Protein AF-0000000086688729 (afdb_homodimer)

Solvent-accessible surface area (backbone atoms only — not comparable to full-atom values): 55806 Å² total; per-residue (Å²): 92,52,48,33,50,46,34,25,51,67,47,50,63,45,58,47,37,47,52,50,46,51,32,49,53,54,34,46,60,66,76,34,59,89,44,92,57,35,67,60,54,48,50,55,55,70,64,53,82,29,49,38,68,53,28,48,52,42,35,46,51,37,32,50,48,40,51,52,51,49,45,50,51,59,57,70,25,82,38,30,11,32,26,38,42,74,49,63,47,82,78,64,30,36,30,38,31,35,34,37,22,29,55,39,70,90,77,37,39,66,44,63,36,72,73,43,63,42,78,37,46,84,56,77,45,11,60,49,52,31,48,52,53,51,50,53,33,52,76,66,68,39,68,60,63,33,52,47,27,43,18,28,69,58,48,60,41,42,60,29,85,78,58,2,17,55,47,49,41,29,62,69,39,68,53,65,50,49,67,34,57,13,48,61,50,53,51,51,57,49,64,50,71,80,48,63,69,58,44,50,52,51,50,50,51,51,52,52,49,51,52,45,58,73,66,33,64,58,63,56,76,79,43,44,63,46,49,49,47,37,45,72,50,39,63,84,44,59,87,80,47,88,60,66,56,60,43,43,20,60,41,37,46,40,46,62,75,38,43,66,62,48,52,51,51,31,53,72,70,67,51,83,62,71,57,83,74,32,65,70,51,46,50,51,48,28,43,50,26,36,55,34,43,54,51,39,53,51,54,58,68,68,50,68,72,48,52,43,42,45,59,46,41,52,53,50,53,52,47,57,54,47,49,55,49,50,48,51,33,49,75,69,68,62,30,82,88,23,62,55,39,32,64,54,39,74,79,41,92,70,86,50,64,68,58,50,51,50,44,53,50,45,50,48,40,64,64,67,41,62,58,49,51,68,68,52,34,70,45,46,47,45,66,58,38,52,62,73,51,58,77,80,56,50,61,57,75,64,44,48,88,69,74,29,66,86,49,36,63,58,38,42,53,52,43,51,67,28,69,66,54,42,48,50,37,52,49,48,54,56,51,53,71,76,46,62,64,51,50,42,46,34,54,47,42,46,57,50,63,67,52,56,74,83,41,46,47,57,38,53,52,42,51,49,61,67,15,34,52,42,45,45,55,68,43,51,49,50,51,56,50,45,50,60,50,38,26,85,90,36,59,77,57,46,72,66,58,46,41,29,37,49,44,52,41,65,39,82,70,76,55,62,55,69,62,54,52,53,56,50,56,58,53,69,74,94,93,54,49,31,49,45,34,25,50,67,48,50,62,45,59,46,36,49,52,49,46,51,31,49,52,52,34,44,61,67,75,33,61,90,43,90,58,36,66,58,54,47,50,56,56,70,65,54,83,27,48,39,68,53,27,47,51,43,35,46,52,37,30,50,48,39,51,52,50,49,47,51,51,59,57,70,26,80,40,29,11,35,25,39,42,75,48,62,47,82,77,66,33,36,30,38,32,36,34,38,21,30,55,39,70,91,77,38,39,66,44,64,36,71,73,45,64,43,77,38,51,83,54,77,44,10,62,49,51,33,49,52,52,52,50,53,34,54,76,66,68,40,69,60,64,32,52,48,27,44,18,29,68,59,47,62,40,42,59,28,86,79,60,3,18,56,46,48,42,29,61,70,38,67,52,63,50,48,67,34,58,12,47,62,50,53,51,53,58,49,65,52,72,80,48,63,70,58,44,49,52,50,49,52,51,51,52,52,49,50,53,46,57,72,67,38,53,64,62,56,76,79,43,45,63,43,49,50,45,36,44,71,47,38,63,82,45,60,89,80,47,88,59,66,56,62,43,44,21,58,40,37,45,39,46,63,76,38,43,66,61,48,52,53,49,30,54,73,71,69,49,83,60,72,57,83,74,33,66,70,51,46,50,52,49,28,42,48,27,32,54,33,43,54,52,41,53,51,53,58,67,66,49,69,71,49,52,42,41,46,59,46,39,51,54,50,53,50,48,56,54,46,47,54,50,50,46,50,32,48,72,68,68,64,30,83,88,25,63,55,40,31,64,53,38,73,78,39,93,71,84,50,64,68,59,52,50,49,43,51,50,45,51,48,40,63,63,65,40,62,56,50,51,68,68,51,33,69,43,45,49,44,65,59,36,52,63,74,50,60,76,82,56,52,63,58,74,65,45,48,89,69,75,27,66,84,50,34,62,59,38,42,51,52,43,50,67,29,68,65,54,42,48,50,36,50,49,48,53,57,51,54,72,76,47,61,64,51,51,44,48,32,56,47,43,46,57,49,63,67,52,55,74,84,42,44,47,56,39,53,52,41,50,48,60,67,14,33,51,44,44,44,54,69,44,52,51,51,51,56,50,44,51,59,51,38,26,84,93,37,59,76,56,46,73,65,56,47,38,29,36,50,44,52,42,65,38,82,70,76,56,61,56,70,62,53,53,54,54,49,55,56,53,70,72,95

Secondary structure (DSSP, 8-state):
-HHHHHHHHTT--TTHHHHHHHHHHHHHHHHTTT-TTHHHHHHHHHTS---HHHHHHHHHHHHHHHHHHHHHHHHHSS-EEEEEEEEE-TTS-EEEEEEEEEEETTTTEEEEEEEEEEE--S---HHHHHHHHHHHHHHHT--GGGEEEEEE---HHHH-TTT-HHHHHHHHHTS--EEEE-HHHHHHHHHS---HHHHHHHHHHHHHHHHHHHH-SSS-GGGHHHHHHHHHHHSSS-TTS---HHHHHHHHHHHHHTHHHHHHHHHHTT---GGGG-HHHHHHHHHHHHHHHHHHHHHHHH-STT--HHHHHHHHHHHHHHHHHHHHHHHTT--TT-HHHHHHHTSS----HHHHHHHHHHHHHHHHS-HHHHHHGGGGGGGT-GGG--GGGS-HHHHGGGT-HHHHHHHHHHHHH-HHHHHHHHHHHHHHHHS-GGGHHHHHHHHHHTS-GGGHHHHHHHHHHHT--S--HHHHHHHHHHHHHT-GGGTT--HHHHHHHHHHHH-SSPP-HHHHHHHHHHHH--/-HHHHHHHHTT--TTHHHHHHHHHHHHHHHHTTT-TTHHHHHHHHHTS---HHHHHHHHHHHHHHHHHHHHHHHHHSS-EEEEEEEEE-TTS-EEEEEEEEEEETTTTEEEEEEEEEEE--S---HHHHHHHHHHHHHHHT--GGGEEEEEE---HHHH-TTT-HHHHHHHHHTS--EEEE-HHHHHHHHHS---HHHHHHHHHHHHHHHHHHHH-SS--GGGHHHHHHHHHHHSSS-TTS---HHHHHHHHHHHHHTHHHHHHHHHHTT---GGGG-HHHHHHHHHHHHHHHHHHHHHHHH-STT--HHHHHHHHHHHHHHHHHHHHHHHTT--TT-HHHHHHHTSS----HHHHHHHHHHHHHHHHS-HHHHHHGGGGGGGT-GGG--GGGS-HHHHGGGT-HHHHHHHHHHHHH-HHHHHHHHHHHHHHHHS-GGGHHHHHHHHHHTS-GGGHHHHHHHHHHHT--S--HHHHHHHHHHHHHT-GGGTT--HHHHHHHHHHHH-SSPP-HHHHHHHHHHHH--

Structure (mmCIF, N/CA/C/O backbone):
data_AF-0000000086688729-model_v1
#
loop_
_entity.id
_entity.type
_entity.pdbx_description
1 polymer 'HAT C-terminal dimerisation domain-containing protein'
#
loop_
_atom_site.group_PDB
_atom_site.id
_atom_site.type_symbol
_atom_site.label_atom_id
_atom_site.label_alt_id
_atom_site.label_comp_id
_atom_site.label_asym_id
_atom_site.label_entity_id
_atom_site.label_seq_id
_atom_site.pdbx_PDB_ins_code
_atom_site.Cartn_x
_atom_site.Cartn_y
_atom_site.Cartn_z
_atom_site.occupancy
_atom_site.B_iso_or_equiv
_atom_site.auth_seq_id
_atom_site.auth_comp_id
_atom_site.auth_asym_id
_atom_site.auth_atom_id
_atom_site.pdbx_PDB_model_num
ATOM 1 N N . TYR A 1 1 ? 18.453 -1.846 17.078 1 94.38 1 TYR A N 1
ATOM 2 C CA . TYR A 1 1 ? 17.703 -0.63 17.391 1 94.38 1 TYR A CA 1
ATOM 3 C C . TYR A 1 1 ? 17.844 0.403 16.281 1 94.38 1 TYR A C 1
ATOM 5 O O . TYR A 1 1 ? 16.875 1.07 15.922 1 94.38 1 TYR A O 1
ATOM 13 N N . ASN A 1 2 ? 19.047 0.58 15.828 1 93.81 2 ASN A N 1
ATOM 14 C CA . ASN A 1 2 ? 19.25 1.535 14.742 1 93.81 2 ASN A CA 1
ATOM 15 C C . ASN A 1 2 ? 18.453 1.155 13.5 1 93.81 2 ASN A C 1
ATOM 17 O O . ASN A 1 2 ? 17.844 2.016 12.859 1 93.81 2 ASN A O 1
ATOM 21 N N . LEU A 1 3 ? 18.562 -0.099 13.195 1 94.88 3 LEU A N 1
ATOM 22 C CA . LEU A 1 3 ? 17.781 -0.57 12.047 1 94.88 3 LEU A CA 1
ATOM 23 C C . LEU A 1 3 ? 16.281 -0.373 12.281 1 94.88 3 LEU A C 1
ATOM 25 O O . LEU A 1 3 ? 15.578 0.108 11.398 1 94.88 3 LEU A O 1
ATOM 29 N N . ALA A 1 4 ? 15.797 -0.792 13.445 1 95.06 4 ALA A N 1
ATOM 30 C CA . ALA A 1 4 ? 14.383 -0.654 13.789 1 95.06 4 ALA A CA 1
ATOM 31 C C . ALA A 1 4 ? 13.945 0.807 13.734 1 95.06 4 ALA A C 1
ATOM 33 O O . ALA A 1 4 ? 12.828 1.114 13.305 1 95.06 4 ALA A O 1
ATOM 34 N N . SER A 1 5 ? 14.781 1.685 14.227 1 94.75 5 SER A N 1
ATOM 35 C CA . SER A 1 5 ? 14.5 3.115 14.18 1 94.75 5 SER A CA 1
ATOM 36 C C . SER A 1 5 ? 14.328 3.6 12.742 1 94.75 5 SER A C 1
ATOM 38 O O . SER A 1 5 ? 13.422 4.383 12.453 1 94.75 5 SER A O 1
ATOM 40 N N . CYS A 1 6 ? 15.219 3.141 11.891 1 94 6 CYS A N 1
ATOM 41 C CA . CYS A 1 6 ? 15.133 3.516 10.484 1 94 6 CYS A CA 1
ATOM 42 C C . CYS A 1 6 ? 13.844 3.006 9.867 1 94 6 CYS A C 1
ATOM 44 O O . CYS A 1 6 ? 13.188 3.725 9.109 1 94 6 CYS A O 1
ATOM 46 N N . ILE A 1 7 ? 13.469 1.807 10.133 1 93.94 7 ILE A N 1
ATOM 47 C CA . ILE A 1 7 ? 12.25 1.194 9.617 1 93.94 7 ILE A CA 1
ATOM 48 C C . ILE A 1 7 ? 11.031 2.002 10.062 1 93.94 7 ILE A C 1
ATOM 50 O O . ILE A 1 7 ? 10.164 2.33 9.258 1 93.94 7 ILE A O 1
ATOM 54 N N . ALA A 1 8 ? 10.961 2.348 11.328 1 92.5 8 ALA A N 1
ATOM 55 C CA . ALA A 1 8 ? 9.844 3.105 11.883 1 92.5 8 ALA A CA 1
ATOM 56 C C . ALA A 1 8 ? 9.766 4.5 11.266 1 92.5 8 ALA A C 1
ATOM 58 O O . ALA A 1 8 ? 8.688 4.973 10.914 1 92.5 8 ALA A O 1
ATOM 59 N N . LYS A 1 9 ? 10.898 5.172 11.133 1 91.44 9 LYS A N 1
ATOM 60 C CA . LYS A 1 9 ? 10.961 6.531 10.594 1 91.44 9 LYS A CA 1
ATOM 61 C C . LYS A 1 9 ? 10.438 6.582 9.164 1 91.44 9 LYS A C 1
ATOM 63 O O . LYS A 1 9 ? 9.875 7.59 8.734 1 91.44 9 LYS A O 1
ATOM 68 N N . HIS A 1 10 ? 10.633 5.508 8.453 1 90.38 10 HIS A N 1
ATOM 69 C CA . HIS A 1 10 ? 10.203 5.484 7.055 1 90.38 10 HIS A CA 1
ATOM 70 C C . HIS A 1 10 ? 8.852 4.809 6.906 1 90.38 10 HIS A C 1
ATOM 72 O O . HIS A 1 10 ? 8.359 4.621 5.789 1 90.38 10 HIS A O 1
ATOM 78 N N . GLY A 1 11 ? 8.242 4.422 8.023 1 87.75 11 GLY A N 1
ATOM 79 C CA . GLY A 1 11 ? 6.906 3.838 8.008 1 87.75 11 GLY A CA 1
ATOM 80 C C . GLY A 1 11 ? 6.855 2.492 7.305 1 87.75 11 GLY A C 1
ATOM 81 O O . GLY A 1 11 ? 5.855 2.16 6.664 1 87.75 11 GLY A O 1
ATOM 82 N N . LYS A 1 12 ? 7.973 1.758 7.289 1 89.25 12 LYS A N 1
ATOM 83 C CA . LYS A 1 12 ? 8.062 0.466 6.617 1 89.25 12 LYS A CA 1
ATOM 84 C C . LYS A 1 12 ? 7.625 -0.667 7.543 1 89.25 12 LYS A C 1
ATOM 86 O O . LYS A 1 12 ? 7.586 -0.498 8.766 1 89.25 12 LYS A O 1
ATOM 91 N N . PRO A 1 13 ? 7.215 -1.853 7.035 1 88.19 13 PRO A N 1
ATOM 92 C CA . PRO A 1 13 ? 6.762 -2.975 7.859 1 88.19 13 PRO A CA 1
ATOM 93 C C . PRO A 1 13 ? 7.891 -3.605 8.672 1 88.19 13 PRO A C 1
ATOM 95 O O . PRO A 1 13 ? 9.062 -3.465 8.312 1 88.19 13 PRO A O 1
ATOM 98 N N . PHE A 1 14 ? 7.547 -4.359 9.703 1 89.88 14 PHE A N 1
ATOM 99 C CA . PHE A 1 14 ? 8.508 -5 10.594 1 89.88 14 PHE A CA 1
ATOM 100 C C . PHE A 1 14 ? 9.336 -6.035 9.844 1 89.88 14 PHE A C 1
ATOM 102 O O . PHE A 1 14 ? 10.492 -6.277 10.188 1 89.88 14 PHE A O 1
ATOM 109 N N . THR A 1 15 ? 8.758 -6.59 8.828 1 89.31 15 THR A N 1
ATOM 110 C CA . THR A 1 15 ? 9.414 -7.648 8.07 1 89.31 15 THR A CA 1
ATOM 111 C C . THR A 1 15 ? 10.578 -7.094 7.258 1 89.31 15 THR A C 1
ATOM 113 O O . THR A 1 15 ? 11.406 -7.852 6.754 1 89.31 15 THR A O 1
ATOM 116 N N . ASP A 1 16 ? 10.648 -5.789 7.098 1 92.44 16 ASP A N 1
ATOM 117 C CA . ASP A 1 16 ? 11.742 -5.168 6.359 1 92.44 16 ASP A CA 1
ATOM 118 C C . ASP A 1 16 ? 13.078 -5.434 7.035 1 92.44 16 ASP A C 1
ATOM 120 O O . ASP A 1 16 ? 14.141 -5.254 6.426 1 92.44 16 ASP A O 1
ATOM 124 N N . GLY A 1 17 ? 13.023 -5.781 8.328 1 94.25 17 GLY A N 1
ATOM 125 C CA . GLY A 1 17 ? 14.273 -6.129 8.969 1 94.25 17 GLY A CA 1
ATOM 126 C C . GLY A 1 17 ? 15.062 -7.188 8.219 1 94.25 17 GLY A C 1
ATOM 127 O O . GLY A 1 17 ? 16.234 -6.996 7.91 1 94.25 17 GLY A O 1
ATOM 128 N N . GLU A 1 18 ? 14.422 -8.258 7.875 1 94.12 18 GLU A N 1
ATOM 129 C CA . GLU A 1 18 ? 15.062 -9.344 7.141 1 94.12 18 GLU A CA 1
ATOM 130 C C . GLU A 1 18 ? 15.414 -8.922 5.719 1 94.12 18 GLU A C 1
ATOM 132 O O . GLU A 1 18 ? 16.453 -9.312 5.188 1 94.12 18 GLU A O 1
ATOM 137 N N . TYR A 1 19 ? 14.57 -8.203 5.207 1 94.12 19 TYR A N 1
ATOM 138 C CA . TYR A 1 19 ? 14.789 -7.66 3.871 1 94.12 19 TYR A CA 1
ATOM 139 C C . TYR A 1 19 ? 16.062 -6.82 3.82 1 94.12 19 TYR A C 1
ATOM 141 O O . TYR A 1 19 ? 16.906 -7.004 2.934 1 94.12 19 TYR A O 1
ATOM 149 N N . VAL A 1 20 ? 16.203 -5.832 4.707 1 95.75 20 VAL A N 1
ATOM 150 C CA . VAL A 1 20 ? 17.359 -4.945 4.746 1 95.75 20 VAL A CA 1
ATOM 151 C C . VAL A 1 20 ? 18.625 -5.758 5.043 1 95.75 20 VAL A C 1
ATOM 153 O O . VAL A 1 20 ? 19.688 -5.5 4.473 1 95.75 20 VAL A O 1
ATOM 156 N N . LYS A 1 21 ? 18.547 -6.723 5.949 1 95.19 21 LYS A N 1
ATOM 157 C CA . LYS A 1 21 ? 19.672 -7.594 6.262 1 95.19 21 LYS A CA 1
ATOM 158 C C . LYS A 1 21 ? 20.141 -8.359 5.027 1 95.19 21 LYS A C 1
ATOM 160 O O . LYS A 1 21 ? 21.344 -8.445 4.762 1 95.19 21 LYS A O 1
ATOM 165 N N . GLU A 1 22 ? 19.203 -8.938 4.328 1 95.12 22 GLU A N 1
ATOM 166 C CA . GLU A 1 22 ? 19.516 -9.656 3.096 1 95.12 22 GLU A CA 1
ATOM 167 C C . GLU A 1 22 ? 20.203 -8.75 2.084 1 95.12 22 GLU A C 1
ATOM 169 O O . GLU A 1 22 ? 21.188 -9.148 1.446 1 95.12 22 GLU A O 1
ATOM 174 N N . ALA A 1 23 ? 19.656 -7.547 1.901 1 95.25 23 ALA A N 1
ATOM 175 C CA . ALA A 1 23 ? 20.25 -6.578 0.988 1 95.25 23 ALA A CA 1
ATOM 176 C C . ALA A 1 23 ? 21.688 -6.23 1.414 1 95.25 23 ALA A C 1
ATOM 178 O O . ALA A 1 23 ? 22.578 -6.129 0.574 1 95.25 23 ALA A O 1
ATOM 179 N N . PHE A 1 24 ? 21.844 -6.055 2.734 1 94.69 24 PHE A N 1
ATOM 180 C CA . PHE A 1 24 ? 23.156 -5.707 3.27 1 94.69 24 PHE A CA 1
ATOM 181 C C . PHE A 1 24 ? 24.172 -6.812 2.98 1 94.69 24 PHE A C 1
ATOM 183 O O . PHE A 1 24 ? 25.297 -6.539 2.553 1 94.69 24 PHE A O 1
ATOM 190 N N . LEU A 1 25 ? 23.797 -8.039 3.146 1 94.38 25 LEU A N 1
ATOM 191 C CA . LEU A 1 25 ? 24.672 -9.188 2.92 1 94.38 25 LEU A CA 1
ATOM 192 C C . LEU A 1 25 ? 25.016 -9.32 1.442 1 94.38 25 LEU A C 1
ATOM 194 O O . LEU A 1 25 ? 26.172 -9.578 1.095 1 94.38 25 LEU A O 1
ATOM 198 N N . SER A 1 26 ? 24.031 -9.156 0.618 1 92.69 26 SER A N 1
ATOM 199 C CA . SER A 1 26 ? 24.25 -9.242 -0.822 1 92.69 26 SER A CA 1
ATOM 200 C C . SER A 1 26 ? 25.234 -8.172 -1.302 1 92.69 26 SER A C 1
ATOM 202 O O . SER A 1 26 ? 26.078 -8.43 -2.162 1 92.69 26 SER A O 1
ATOM 204 N N . CYS A 1 27 ? 25.109 -6.961 -0.775 1 93.31 27 CYS A N 1
ATOM 205 C CA . CYS A 1 27 ? 25.984 -5.855 -1.163 1 93.31 27 CYS A CA 1
ATOM 206 C C . CYS A 1 27 ? 27.375 -6.023 -0.571 1 93.31 27 CYS A C 1
ATOM 208 O O . CYS A 1 27 ? 28.359 -5.621 -1.184 1 93.31 27 CYS A O 1
ATOM 210 N N . ALA A 1 28 ? 27.422 -6.578 0.655 1 92.81 28 ALA A N 1
ATOM 211 C CA . ALA A 1 28 ? 28.688 -6.723 1.36 1 92.81 28 ALA A CA 1
ATOM 212 C C . ALA A 1 28 ? 29.672 -7.59 0.568 1 92.81 28 ALA A C 1
ATOM 214 O O . ALA A 1 28 ? 30.875 -7.363 0.599 1 92.81 28 ALA A O 1
ATOM 215 N N . GLU A 1 29 ? 29.094 -8.523 -0.2 1 88.5 29 GLU A N 1
ATOM 216 C CA . GLU A 1 29 ? 29.938 -9.414 -1.002 1 88.5 29 GLU A CA 1
ATOM 217 C C . GLU A 1 29 ? 30.75 -8.633 -2.031 1 88.5 29 GLU A C 1
ATOM 219 O O . GLU A 1 29 ? 31.906 -8.961 -2.293 1 88.5 29 GLU A O 1
ATOM 224 N N . THR A 1 30 ? 30.203 -7.613 -2.541 1 87.69 30 THR A N 1
ATOM 225 C CA . THR A 1 30 ? 30.859 -6.84 -3.59 1 87.69 30 THR A CA 1
ATOM 226 C C . THR A 1 30 ? 31.5 -5.578 -3.014 1 87.69 30 THR A C 1
ATOM 228 O O . THR A 1 30 ? 32.594 -5.195 -3.41 1 87.69 30 THR A O 1
ATOM 231 N N . LEU A 1 31 ? 30.875 -4.922 -2.008 1 90.12 31 LEU A N 1
ATOM 232 C CA . LEU A 1 31 ? 31.312 -3.645 -1.455 1 90.12 31 LEU A CA 1
ATOM 233 C C . LEU A 1 31 ? 32.625 -3.805 -0.694 1 90.12 31 LEU A C 1
ATOM 235 O O . LEU A 1 31 ? 33.469 -2.9 -0.698 1 90.12 31 LEU A O 1
ATOM 239 N N . PHE A 1 32 ? 32.812 -4.996 -0.056 1 91.75 32 PHE A N 1
ATOM 240 C CA . PHE A 1 32 ? 33.969 -5.148 0.822 1 91.75 32 PHE A CA 1
ATOM 241 C C . PHE A 1 32 ? 34.875 -6.27 0.332 1 91.75 32 PHE A C 1
ATOM 243 O O . PHE A 1 32 ? 35.594 -6.875 1.121 1 91.75 32 PHE A O 1
ATOM 250 N N . ASP A 1 33 ? 34.688 -6.531 -0.915 1 87.12 33 ASP A N 1
ATOM 251 C CA . ASP A 1 33 ? 35.406 -7.656 -1.506 1 87.12 33 ASP A CA 1
ATOM 252 C C . ASP A 1 33 ? 36.938 -7.5 -1.315 1 87.12 33 ASP A C 1
ATOM 254 O O . ASP A 1 33 ? 37.625 -8.484 -1.098 1 87.12 33 ASP A O 1
ATOM 258 N N . ASP A 1 34 ? 37.5 -6.34 -1.284 1 87.25 34 ASP A N 1
ATOM 259 C CA . ASP A 1 34 ? 38.938 -6.105 -1.224 1 87.25 34 ASP A CA 1
ATOM 260 C C . ASP A 1 34 ? 39.375 -5.852 0.212 1 87.25 34 ASP A C 1
ATOM 262 O O . ASP A 1 34 ? 40.562 -5.621 0.462 1 87.25 34 ASP A O 1
ATOM 266 N N . LEU A 1 35 ? 38.469 -5.984 1.168 1 91.38 35 LEU A N 1
ATOM 267 C CA . LEU A 1 35 ? 38.844 -5.727 2.555 1 91.38 35 LEU A CA 1
ATOM 268 C C . LEU A 1 35 ? 39.219 -7.023 3.27 1 91.38 35 LEU A C 1
ATOM 270 O O . LEU A 1 35 ? 38.594 -8.062 3.043 1 91.38 35 LEU A O 1
ATOM 274 N N . PRO A 1 36 ? 40.219 -6.984 4.047 1 86.88 36 PRO A N 1
ATOM 275 C CA . PRO A 1 36 ? 40.719 -8.195 4.723 1 86.88 36 PRO A CA 1
ATOM 276 C C . PRO A 1 36 ? 39.688 -8.758 5.711 1 86.88 36 PRO A C 1
ATOM 278 O O . PRO A 1 36 ? 39.656 -9.969 5.945 1 86.88 36 PRO A O 1
ATOM 281 N N . ASN A 1 37 ? 38.906 -7.969 6.273 1 89.56 37 ASN A N 1
ATOM 282 C CA . ASN A 1 37 ? 37.938 -8.414 7.289 1 89.56 37 ASN A CA 1
ATOM 283 C C . ASN A 1 37 ? 36.562 -8.617 6.699 1 89.56 37 ASN A C 1
ATOM 285 O O . ASN A 1 37 ? 35.562 -8.438 7.395 1 89.56 37 ASN A O 1
ATOM 289 N N . LYS A 1 38 ? 36.5 -8.961 5.449 1 90.19 38 LYS A N 1
ATOM 290 C CA . LYS A 1 38 ? 35.25 -9.133 4.75 1 90.19 38 LYS A CA 1
ATOM 291 C C . LYS A 1 38 ? 34.375 -10.172 5.438 1 90.19 38 LYS A C 1
ATOM 293 O O . LYS A 1 38 ? 33.156 -9.961 5.621 1 90.19 38 LYS A O 1
ATOM 298 N N . ASP A 1 39 ? 34.906 -11.227 5.82 1 91.62 39 ASP A N 1
ATOM 299 C CA . ASP A 1 39 ? 34.156 -12.32 6.414 1 91.62 39 ASP A CA 1
ATOM 300 C C . ASP A 1 39 ? 33.625 -11.938 7.793 1 91.62 39 ASP A C 1
ATOM 302 O O . ASP A 1 39 ? 32.531 -12.336 8.172 1 91.62 39 ASP A O 1
ATOM 306 N N . THR A 1 40 ? 34.469 -11.18 8.5 1 92.25 40 THR A N 1
ATOM 307 C CA . THR A 1 40 ? 34.031 -10.695 9.797 1 92.25 40 THR A CA 1
ATOM 308 C C . THR A 1 40 ? 32.844 -9.758 9.641 1 92.25 40 THR A C 1
ATOM 310 O O . THR A 1 40 ? 31.875 -9.828 10.414 1 92.25 40 THR A O 1
ATOM 313 N N . ILE A 1 41 ? 32.969 -8.875 8.68 1 93.44 41 ILE A N 1
ATOM 314 C CA . ILE A 1 41 ? 31.891 -7.926 8.391 1 93.44 41 ILE A CA 1
ATOM 315 C C . ILE A 1 41 ? 30.594 -8.68 8.055 1 93.44 41 ILE A C 1
ATOM 317 O O . ILE A 1 41 ? 29.531 -8.383 8.609 1 93.44 41 ILE A O 1
ATOM 321 N N . LYS A 1 42 ? 30.703 -9.711 7.219 1 93.69 42 LYS A N 1
ATOM 322 C CA . LYS A 1 42 ? 29.547 -10.484 6.781 1 93.69 42 LYS A CA 1
ATOM 323 C C . LYS A 1 42 ? 28.922 -11.258 7.949 1 93.69 42 LYS A C 1
ATOM 325 O O . LYS A 1 42 ? 27.703 -11.352 8.055 1 93.69 42 LYS A O 1
ATOM 330 N N . THR A 1 43 ? 29.734 -11.773 8.789 1 93.88 43 THR A N 1
ATOM 331 C CA . THR A 1 43 ? 29.234 -12.516 9.945 1 93.88 43 THR A CA 1
ATOM 332 C C . THR A 1 43 ? 28.469 -11.602 10.891 1 93.88 43 THR A C 1
ATOM 334 O O . THR A 1 43 ? 27.422 -11.984 11.43 1 93.88 43 THR A O 1
ATOM 337 N N . ARG A 1 44 ? 28.984 -10.414 11.102 1 92.88 44 ARG A N 1
ATOM 338 C CA . ARG A 1 44 ? 28.312 -9.461 11.977 1 92.88 44 ARG A CA 1
ATOM 339 C C . ARG A 1 44 ? 26.953 -9.055 11.422 1 92.88 44 ARG A C 1
ATOM 341 O O . ARG A 1 44 ? 26 -8.844 12.172 1 92.88 44 ARG A O 1
ATOM 348 N N . ILE A 1 45 ? 26.938 -8.852 10.109 1 94.38 45 ILE A N 1
ATOM 349 C CA . ILE A 1 45 ? 25.672 -8.508 9.469 1 94.38 45 ILE A CA 1
ATOM 350 C C . ILE A 1 45 ? 24.688 -9.672 9.594 1 94.38 45 ILE A C 1
ATOM 352 O O . ILE A 1 45 ? 23.516 -9.469 9.922 1 94.38 45 ILE A O 1
ATOM 356 N N . LYS A 1 46 ? 25.141 -10.891 9.344 1 93.56 46 LYS A N 1
ATOM 357 C CA . LYS A 1 46 ? 24.312 -12.094 9.383 1 93.56 46 LYS A CA 1
ATOM 358 C C . LYS A 1 46 ? 23.75 -12.328 10.781 1 93.56 46 LYS A C 1
ATOM 360 O O . LYS A 1 46 ? 22.625 -12.828 10.922 1 93.56 46 LYS A O 1
ATOM 365 N N . ASP A 1 47 ? 24.422 -11.898 11.789 1 92.81 47 ASP A N 1
ATOM 366 C CA . ASP A 1 47 ? 24.047 -12.172 13.172 1 92.81 47 ASP A CA 1
ATOM 367 C C . ASP A 1 47 ? 23.094 -11.102 13.703 1 92.81 47 ASP A C 1
ATOM 369 O O . ASP A 1 47 ? 22.578 -11.211 14.82 1 92.81 47 ASP A O 1
ATOM 373 N N . MET A 1 48 ? 22.812 -10.078 13.008 1 92.44 48 MET A N 1
ATOM 374 C CA . MET A 1 48 ? 21.875 -9.039 13.445 1 92.44 48 MET A CA 1
ATOM 375 C C . MET A 1 48 ? 20.484 -9.617 13.664 1 92.44 48 MET A C 1
ATOM 377 O O . MET A 1 48 ? 19.953 -10.297 12.789 1 92.44 48 MET A O 1
ATOM 381 N N . PRO A 1 49 ? 19.906 -9.461 14.82 1 92.12 49 PRO A N 1
ATOM 382 C CA . PRO A 1 49 ? 18.531 -9.898 15.023 1 92.12 49 PRO A CA 1
ATOM 383 C C . PRO A 1 49 ? 17.516 -9.016 14.297 1 92.12 49 PRO A C 1
ATOM 385 O O . PRO A 1 49 ? 17.266 -7.879 14.719 1 92.12 49 PRO A O 1
ATOM 388 N N . THR A 1 50 ? 16.953 -9.492 13.234 1 94.06 50 THR A N 1
ATOM 389 C CA . THR A 1 50 ? 16.141 -8.633 12.383 1 94.06 50 THR A CA 1
ATOM 390 C C . THR A 1 50 ? 14.766 -9.258 12.141 1 94.06 50 THR A C 1
ATOM 392 O O . THR A 1 50 ? 14.07 -8.891 11.188 1 94.06 50 THR A O 1
ATOM 395 N N . SER A 1 51 ? 14.359 -10.234 12.945 1 92.69 51 SER A N 1
ATOM 396 C CA . SER A 1 51 ? 13.031 -10.812 12.773 1 92.69 51 SER A CA 1
ATOM 397 C C . SER A 1 51 ? 11.945 -9.766 12.992 1 92.69 51 SER A C 1
ATOM 399 O O . SER A 1 51 ? 12.164 -8.758 13.664 1 92.69 51 SER A O 1
ATOM 401 N N . ALA A 1 52 ? 10.82 -9.992 12.422 1 90.88 52 ALA A N 1
ATOM 402 C CA . ALA A 1 52 ? 9.711 -9.055 12.555 1 90.88 52 ALA A CA 1
ATOM 403 C C . ALA A 1 52 ? 9.367 -8.805 14.016 1 90.88 52 ALA A C 1
ATOM 405 O O . ALA A 1 52 ? 9.094 -7.672 14.414 1 90.88 52 ALA A O 1
ATOM 406 N N . ARG A 1 53 ? 9.383 -9.859 14.789 1 89.44 53 ARG A N 1
ATOM 407 C CA . ARG A 1 53 ? 9.062 -9.75 16.203 1 89.44 53 ARG A CA 1
ATOM 408 C C . ARG A 1 53 ? 10.109 -8.922 16.953 1 89.44 53 ARG A C 1
ATOM 410 O O . ARG A 1 53 ? 9.766 -8.125 17.812 1 89.44 53 ARG A O 1
ATOM 417 N N . THR A 1 54 ? 11.359 -9.141 16.656 1 93.12 54 THR A N 1
ATOM 418 C CA . THR A 1 54 ? 12.43 -8.383 17.281 1 93.12 54 THR A CA 1
ATOM 419 C C . THR A 1 54 ? 12.328 -6.902 16.938 1 93.12 54 THR A C 1
ATOM 421 O O . THR A 1 54 ? 12.469 -6.039 17.797 1 93.12 54 THR A O 1
ATOM 424 N N . VAL A 1 55 ? 12.148 -6.633 15.656 1 94.12 55 VAL A N 1
ATOM 425 C CA . VAL A 1 55 ? 12.023 -5.25 15.195 1 94.12 55 VAL A CA 1
ATOM 426 C C . VAL A 1 55 ? 10.852 -4.578 15.914 1 94.12 55 VAL A C 1
ATOM 428 O O . VAL A 1 55 ? 10.961 -3.432 16.359 1 94.12 55 VAL A O 1
ATOM 431 N N . GLN A 1 56 ? 9.719 -5.27 16.016 1 92.62 56 GLN A N 1
ATOM 432 C CA . GLN A 1 56 ? 8.547 -4.746 16.703 1 92.62 56 GLN A CA 1
ATOM 433 C C . GLN A 1 56 ? 8.883 -4.387 18.156 1 92.62 56 GLN A C 1
ATOM 435 O O . GLN A 1 56 ? 8.508 -3.314 18.625 1 92.62 56 GLN A O 1
ATOM 440 N N . ARG A 1 57 ? 9.555 -5.285 18.828 1 93.19 57 ARG A N 1
ATOM 441 C CA . ARG A 1 57 ? 9.914 -5.062 20.234 1 93.19 57 ARG A CA 1
ATOM 442 C C . ARG A 1 57 ? 10.828 -3.85 20.375 1 93.19 57 ARG A C 1
ATOM 444 O O . ARG A 1 57 ? 10.672 -3.057 21.312 1 93.19 57 ARG A O 1
ATOM 451 N N . ARG A 1 58 ? 11.82 -3.719 19.531 1 95.25 58 ARG A N 1
ATOM 452 C CA . ARG A 1 58 ? 12.734 -2.58 19.562 1 95.25 58 ARG A CA 1
ATOM 453 C C . ARG A 1 58 ? 11.984 -1.272 19.344 1 95.25 58 ARG A C 1
ATOM 455 O O . ARG A 1 58 ? 12.281 -0.258 19.969 1 95.25 58 ARG A O 1
ATOM 462 N N . ILE A 1 59 ? 11.023 -1.29 18.391 1 94.69 59 ILE A N 1
ATOM 463 C CA . ILE A 1 59 ? 10.234 -0.103 18.094 1 94.69 59 ILE A CA 1
ATOM 464 C C . ILE A 1 59 ? 9.391 0.273 19.312 1 94.69 59 ILE A C 1
ATOM 466 O O . ILE A 1 59 ? 9.312 1.447 19.672 1 94.69 59 ILE A O 1
ATOM 470 N N . ASP A 1 60 ? 8.82 -0.708 19.953 1 93.69 60 ASP A N 1
ATOM 471 C CA . ASP A 1 60 ? 8.031 -0.459 21.156 1 93.69 60 ASP A CA 1
ATOM 472 C C . ASP A 1 60 ? 8.891 0.14 22.266 1 93.69 60 ASP A C 1
ATOM 474 O O . ASP A 1 60 ? 8.461 1.05 22.969 1 93.69 60 ASP A O 1
ATOM 478 N N . ASP A 1 61 ? 10.094 -0.402 22.391 1 95.12 61 ASP A N 1
ATOM 479 C CA . ASP A 1 61 ? 11.031 0.127 23.375 1 95.12 61 ASP A CA 1
ATOM 480 C C . ASP A 1 61 ? 11.352 1.595 23.109 1 95.12 61 ASP A C 1
ATOM 482 O O . ASP A 1 61 ? 11.352 2.418 24.016 1 95.12 61 ASP A O 1
ATOM 486 N N . MET A 1 62 ? 11.656 1.856 21.906 1 96.38 62 MET A N 1
ATOM 487 C CA . MET A 1 62 ? 12.016 3.219 21.531 1 96.38 62 MET A CA 1
ATOM 488 C C . MET A 1 62 ? 10.836 4.164 21.703 1 96.38 62 MET A C 1
ATOM 490 O O . MET A 1 62 ? 11 5.305 22.125 1 96.38 62 MET A O 1
ATOM 494 N N . ALA A 1 63 ? 9.648 3.703 21.297 1 94.62 63 ALA A N 1
ATOM 495 C CA . ALA A 1 63 ? 8.445 4.508 21.484 1 94.62 63 ALA A CA 1
ATOM 496 C C . ALA A 1 63 ? 8.211 4.816 22.953 1 94.62 63 ALA A C 1
ATOM 498 O O . ALA A 1 63 ? 7.793 5.926 23.312 1 94.62 63 ALA A O 1
ATOM 499 N N . GLY A 1 64 ? 8.445 3.754 23.781 1 93.94 64 GLY A N 1
ATOM 500 C CA . GLY A 1 64 ? 8.336 3.969 25.203 1 93.94 64 GLY A CA 1
ATOM 501 C C . GLY A 1 64 ? 9.297 5.012 25.734 1 93.94 64 GLY A C 1
ATOM 502 O O . GLY A 1 64 ? 8.938 5.824 26.594 1 93.94 64 GLY A O 1
ATOM 503 N N . ASP A 1 65 ? 10.461 4.977 25.266 1 95.88 65 ASP A N 1
ATOM 504 C CA . ASP A 1 65 ? 11.477 5.957 25.641 1 95.88 65 ASP A CA 1
ATOM 505 C C . ASP A 1 65 ? 11.062 7.367 25.219 1 95.88 65 ASP A C 1
ATOM 507 O O . ASP A 1 65 ? 11.211 8.32 25.984 1 95.88 65 ASP A O 1
ATOM 511 N N . VAL A 1 66 ? 10.594 7.496 24.016 1 95.12 66 VAL A N 1
ATOM 512 C CA . VAL A 1 66 ? 10.148 8.789 23.5 1 95.12 66 VAL A CA 1
ATOM 513 C C . VAL A 1 66 ? 8.969 9.297 24.312 1 95.12 66 VAL A C 1
ATOM 515 O O . VAL A 1 66 ? 8.898 10.484 24.641 1 95.12 66 VAL A O 1
ATOM 518 N N . ARG A 1 67 ? 8.055 8.422 24.641 1 94.75 67 ARG A N 1
ATOM 519 C CA . ARG A 1 67 ? 6.914 8.797 25.469 1 94.75 67 ARG A CA 1
ATOM 520 C C . ARG A 1 67 ? 7.367 9.328 26.828 1 94.75 67 ARG A C 1
ATOM 522 O O . ARG A 1 67 ? 6.801 10.289 27.344 1 94.75 67 ARG A O 1
ATOM 529 N N . ALA A 1 68 ? 8.352 8.703 27.344 1 95.44 68 ALA A N 1
ATOM 530 C CA . ALA A 1 68 ? 8.891 9.148 28.625 1 95.44 68 ALA A CA 1
ATOM 531 C C . ALA A 1 68 ? 9.523 10.531 28.5 1 95.44 68 ALA A C 1
ATOM 533 O O . ALA A 1 68 ? 9.359 11.383 29.375 1 95.44 68 ALA A O 1
ATOM 534 N N . GLN A 1 69 ? 10.227 10.727 27.438 1 95.31 69 GLN A N 1
ATOM 535 C CA . GLN A 1 69 ? 10.836 12.031 27.203 1 95.31 69 GLN A CA 1
ATOM 536 C C . GLN A 1 69 ? 9.766 13.109 27 1 95.31 69 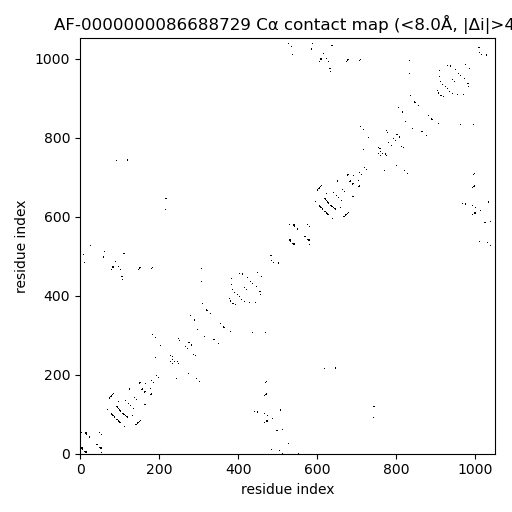GLN A C 1
ATOM 538 O O . GLN A 1 69 ? 9.898 14.219 27.531 1 95.31 69 GLN A O 1
ATOM 543 N N . GLN A 1 70 ? 8.758 12.797 26.281 1 95.31 70 GLN A N 1
ATOM 544 C CA . GLN A 1 70 ? 7.645 13.719 26.062 1 95.31 70 GLN A CA 1
ATOM 545 C C . GLN A 1 70 ? 6.969 14.086 27.375 1 95.31 70 GLN A C 1
ATOM 547 O O . GLN A 1 70 ? 6.645 15.25 27.609 1 95.31 70 GLN A O 1
ATOM 552 N N . THR A 1 71 ? 6.766 13.078 28.172 1 96.38 71 THR A N 1
ATOM 553 C CA . THR A 1 71 ? 6.125 13.289 29.453 1 96.38 71 THR A CA 1
ATOM 554 C C . THR A 1 71 ? 6.957 14.234 30.328 1 96.38 71 THR A C 1
ATOM 556 O O . THR A 1 71 ? 6.414 15.133 30.969 1 96.38 71 THR A O 1
ATOM 559 N N . LYS A 1 72 ? 8.203 14.016 30.328 1 95.56 72 LYS A N 1
ATOM 560 C CA . LYS A 1 72 ? 9.086 14.906 31.062 1 95.56 72 LYS A CA 1
ATOM 561 C C . LYS A 1 72 ? 9.016 16.328 30.531 1 95.56 72 LYS A C 1
ATOM 563 O O . LYS A 1 72 ? 8.938 17.281 31.312 1 95.56 72 LYS A O 1
ATOM 568 N N . GLY A 1 73 ? 9.031 16.453 29.234 1 95.25 73 GLY A N 1
ATOM 569 C CA . GLY A 1 73 ? 8.93 17.766 28.625 1 95.25 73 GLY A CA 1
ATOM 570 C C . GLY A 1 73 ? 7.637 18.5 28.969 1 95.25 73 GLY A C 1
ATOM 571 O O . GLY A 1 73 ? 7.652 19.688 29.297 1 95.25 73 GLY A O 1
ATOM 572 N N . LEU A 1 74 ? 6.562 17.797 28.953 1 95.81 74 LEU A N 1
ATOM 573 C CA . LEU A 1 74 ? 5.254 18.359 29.266 1 95.81 74 LEU A CA 1
ATOM 574 C C . LEU A 1 74 ? 5.16 18.734 30.75 1 95.81 74 LEU A C 1
ATOM 576 O O . LEU A 1 74 ? 4.551 19.75 31.094 1 95.81 74 LEU A O 1
ATOM 580 N N . THR A 1 75 ? 5.766 17.922 31.562 1 95.38 75 THR A N 1
ATOM 581 C CA . THR A 1 75 ? 5.754 18.172 33 1 95.38 75 THR A CA 1
ATOM 582 C C . THR A 1 75 ? 6.617 19.391 33.344 1 95.38 75 THR A C 1
ATOM 584 O O . THR A 1 75 ? 6.27 20.172 34.219 1 95.38 75 THR A O 1
ATOM 587 N N . ASP A 1 76 ? 7.707 19.562 32.656 1 94.62 76 ASP A N 1
ATOM 588 C CA . ASP A 1 76 ? 8.641 20.641 32.938 1 94.62 76 ASP A CA 1
ATOM 589 C C . ASP A 1 76 ? 8.133 21.969 32.344 1 94.62 76 ASP A C 1
ATOM 591 O O . ASP A 1 76 ? 8.477 23.047 32.844 1 94.62 76 ASP A O 1
ATOM 595 N N . ALA A 1 77 ? 7.34 21.906 31.344 1 94.69 77 ALA A N 1
ATOM 596 C CA . ALA A 1 77 ? 6.832 23.109 30.703 1 94.69 77 ALA A CA 1
ATOM 597 C C . ALA A 1 77 ? 5.809 23.812 31.578 1 94.69 77 ALA A C 1
ATOM 599 O O . ALA A 1 77 ? 5.055 23.172 32.312 1 94.69 77 ALA A O 1
ATOM 600 N N . ASN A 1 78 ? 5.785 25.078 31.516 1 91.19 78 ASN A N 1
ATOM 601 C CA . ASN A 1 78 ? 4.82 25.844 32.281 1 91.19 78 ASN A CA 1
ATOM 602 C C . ASN A 1 78 ? 3.408 25.703 31.734 1 91.19 78 ASN A C 1
ATOM 604 O O . ASN A 1 78 ? 2.434 25.688 32.5 1 91.19 78 ASN A O 1
ATOM 608 N N . VAL A 1 79 ? 3.359 25.734 30.438 1 95.81 79 VAL A N 1
ATOM 609 C CA . VAL A 1 79 ? 2.074 25.609 29.766 1 95.81 79 VAL A CA 1
ATOM 610 C C . VAL A 1 79 ? 2.246 24.812 28.469 1 95.81 79 VAL A C 1
ATOM 612 O O . VAL A 1 79 ? 3.359 24.688 27.953 1 95.81 79 VAL A O 1
ATOM 615 N N . PHE A 1 80 ? 1.221 24.203 28.016 1 97.56 80 PHE A N 1
ATOM 616 C CA . PHE A 1 80 ? 1.203 23.562 26.703 1 97.56 80 PHE A CA 1
ATOM 617 C C . PHE A 1 80 ? -0.184 23.641 26.078 1 97.56 80 PHE A C 1
ATOM 619 O O . PHE A 1 80 ? -1.151 24.016 26.75 1 97.56 80 PHE A O 1
ATOM 626 N N . SER A 1 81 ? -0.282 23.5 24.828 1 98.31 81 SER A N 1
ATOM 627 C CA . SER A 1 81 ? -1.541 23.562 24.094 1 98.31 81 SER A CA 1
ATOM 628 C C . SER A 1 81 ? -1.752 22.281 23.266 1 98.31 81 SER A C 1
ATOM 630 O O . SER A 1 81 ? -0.809 21.531 23.031 1 98.31 81 SER A O 1
ATOM 632 N N . LEU A 1 82 ? -3.023 22.062 22.906 1 97.81 82 LEU A N 1
ATOM 633 C CA . LEU A 1 82 ? -3.377 20.812 22.25 1 97.81 82 LEU A CA 1
ATOM 634 C C . LEU A 1 82 ? -4.035 21.062 20.906 1 97.81 82 LEU A C 1
ATOM 636 O O . LEU A 1 82 ? -4.711 22.078 20.719 1 97.81 82 LEU A O 1
ATOM 640 N N . ALA A 1 83 ? -3.785 20.281 19.984 1 97.19 83 ALA A N 1
ATOM 641 C CA . ALA A 1 83 ? -4.535 20.172 18.734 1 97.19 83 ALA A CA 1
ATOM 642 C C . ALA A 1 83 ? -5.184 18.797 18.594 1 97.19 83 ALA A C 1
ATOM 644 O O . ALA A 1 83 ? -4.527 17.766 18.797 1 97.19 83 ALA A O 1
ATOM 645 N N . LEU A 1 84 ? -6.484 18.766 18.344 1 95.38 84 LEU A N 1
ATOM 646 C CA . LEU A 1 84 ? -7.254 17.531 18.281 1 95.38 84 LEU A CA 1
ATOM 647 C C . LEU A 1 84 ? -7.902 17.359 16.922 1 95.38 84 LEU A C 1
ATOM 649 O O . LEU A 1 84 ? -8.414 18.312 16.344 1 95.38 84 LEU A O 1
ATOM 653 N N . ASP A 1 85 ? -7.809 16.234 16.406 1 92.06 85 ASP A N 1
ATOM 654 C CA . ASP A 1 85 ? -8.492 15.875 15.164 1 92.06 85 ASP A CA 1
ATOM 655 C C . ASP A 1 85 ? -8.797 14.375 15.117 1 92.06 85 ASP A C 1
ATOM 657 O O . ASP A 1 85 ? -8.156 13.586 15.812 1 92.06 85 ASP A O 1
ATOM 661 N N . GLU A 1 86 ? -9.859 14.016 14.438 1 89.44 86 GLU A N 1
ATOM 662 C CA . GLU A 1 86 ? -10.273 12.617 14.32 1 89.44 86 GLU A CA 1
ATOM 663 C C . GLU A 1 86 ? -10.32 12.172 12.867 1 89.44 86 GLU A C 1
ATOM 665 O O . GLU A 1 86 ? -10.664 12.953 11.977 1 89.44 86 GLU A O 1
ATOM 670 N N . SER A 1 87 ? -9.867 10.969 12.617 1 84.19 87 SER A N 1
ATOM 671 C CA . SER A 1 87 ? -9.969 10.352 11.297 1 84.19 87 SER A CA 1
ATOM 672 C C . SER A 1 87 ? -10.211 8.852 11.406 1 84.19 87 SER A C 1
ATOM 674 O O . SER A 1 87 ? -10.023 8.258 12.477 1 84.19 87 SER A O 1
ATOM 676 N N . VAL A 1 88 ? -10.617 8.289 10.352 1 79.31 88 VAL A N 1
ATOM 677 C CA . VAL A 1 88 ? -10.891 6.855 10.344 1 79.31 88 VAL A CA 1
ATOM 678 C C . VAL A 1 88 ? -9.734 6.113 9.68 1 79.31 88 VAL A C 1
ATOM 680 O O . VAL A 1 88 ? -9.211 6.559 8.656 1 79.31 88 VAL A O 1
ATOM 683 N N . ASP A 1 89 ? -9.305 5.105 10.242 1 76 89 ASP A N 1
ATOM 684 C CA . ASP A 1 89 ? -8.195 4.344 9.672 1 76 89 ASP A CA 1
ATOM 685 C C . ASP A 1 89 ? -8.688 3.365 8.609 1 76 89 ASP A C 1
ATOM 687 O O . ASP A 1 89 ? -9.867 3.361 8.258 1 76 89 ASP A O 1
ATOM 691 N N . VAL A 1 90 ? -7.809 2.627 7.98 1 67.38 90 VAL A N 1
ATOM 692 C CA . VAL A 1 90 ? -8.094 1.727 6.867 1 67.38 90 VAL A CA 1
ATOM 693 C C . VAL A 1 90 ? -9.047 0.629 7.324 1 67.38 90 VAL A C 1
ATOM 695 O O . VAL A 1 90 ? -9.781 0.058 6.512 1 67.38 90 VAL A O 1
ATOM 698 N N . ASN A 1 91 ? -9.055 0.356 8.617 1 63.31 91 ASN A N 1
ATOM 699 C CA . ASN A 1 91 ? -9.945 -0.653 9.172 1 63.31 91 ASN A CA 1
ATOM 700 C C . ASN A 1 91 ? -11.266 -0.04 9.633 1 63.31 91 ASN A C 1
ATOM 702 O O . ASN A 1 91 ? -12.008 -0.656 10.398 1 63.31 91 ASN A O 1
ATOM 706 N N . ASP A 1 92 ? -11.438 1.255 9.336 1 68.06 92 ASP A N 1
ATOM 707 C CA . ASP A 1 92 ? -12.656 2.002 9.617 1 68.06 92 ASP A CA 1
ATOM 708 C C . ASP A 1 92 ? -12.797 2.281 11.117 1 68.06 92 ASP A C 1
ATOM 710 O O . ASP A 1 92 ? -13.906 2.348 11.641 1 68.06 92 ASP A O 1
ATOM 714 N N . ILE A 1 93 ? -11.836 2.229 11.758 1 74.31 93 ILE A N 1
ATOM 715 C CA . ILE A 1 93 ? -11.82 2.588 13.172 1 74.31 93 ILE A CA 1
ATOM 716 C C . ILE A 1 93 ? -11.461 4.062 13.328 1 74.31 93 ILE A C 1
ATOM 718 O O . ILE A 1 93 ? -10.406 4.504 12.859 1 74.31 93 ILE A O 1
ATOM 722 N N . PRO A 1 94 ? -12.352 4.805 14 1 83.19 94 PRO A N 1
ATOM 723 C CA . PRO A 1 94 ? -11.992 6.203 14.25 1 83.19 94 PRO A CA 1
ATOM 724 C C . PRO A 1 94 ? -10.789 6.344 15.188 1 83.19 94 PRO A C 1
ATOM 726 O O . PRO A 1 94 ? -10.688 5.613 16.172 1 83.19 94 PRO A O 1
ATOM 729 N N . ARG A 1 95 ? -9.883 7.176 14.82 1 88.56 95 ARG A N 1
ATOM 730 C CA . ARG A 1 95 ? -8.688 7.465 15.609 1 88.56 95 ARG A CA 1
ATOM 731 C C . ARG A 1 95 ? -8.641 8.938 16.016 1 88.56 95 ARG A C 1
ATOM 733 O O . ARG A 1 95 ? -8.883 9.812 15.188 1 88.56 95 ARG A O 1
ATOM 740 N N . LEU A 1 96 ? -8.375 9.18 17.266 1 92.06 96 LEU A N 1
ATOM 741 C CA . LEU A 1 96 ? -8.203 10.539 17.766 1 92.06 96 LEU A CA 1
ATOM 742 C C . LEU A 1 96 ? -6.723 10.883 17.891 1 92.06 96 LEU A C 1
ATOM 744 O O . LEU A 1 96 ? -5.98 10.219 18.625 1 92.06 96 LEU A O 1
ATOM 748 N N . ALA A 1 97 ? -6.305 11.844 17.141 1 93.94 97 ALA A N 1
ATOM 749 C CA . ALA A 1 97 ? -4.934 12.344 17.25 1 93.94 97 ALA A CA 1
ATOM 750 C C . ALA A 1 97 ? -4.859 13.523 18.203 1 93.94 97 ALA A C 1
ATOM 752 O O . ALA A 1 97 ? -5.617 14.484 18.078 1 93.94 97 ALA A O 1
ATOM 753 N N . VAL A 1 98 ? -4 13.43 19.141 1 96.19 98 VAL A N 1
ATOM 754 C CA . VAL A 1 98 ? -3.766 14.5 20.094 1 96.19 98 VAL A CA 1
ATOM 755 C C . VAL A 1 98 ? -2.33 15 19.969 1 96.19 98 VAL A C 1
ATOM 757 O O . VAL A 1 98 ? -1.384 14.297 20.328 1 96.19 98 VAL A O 1
ATOM 760 N N . MET A 1 99 ? -2.168 16.203 19.484 1 97.12 99 MET A N 1
ATOM 761 C CA . MET A 1 99 ? -0.861 16.844 19.391 1 97.12 99 MET A CA 1
ATOM 762 C C . MET A 1 99 ? -0.66 17.828 20.531 1 97.12 99 MET A C 1
ATOM 764 O O . MET A 1 99 ? -1.598 18.531 20.938 1 97.12 99 MET A O 1
ATOM 768 N N . ALA A 1 100 ? 0.496 17.906 21.031 1 97.75 100 ALA A N 1
ATOM 769 C CA . ALA A 1 100 ? 0.842 18.906 22.031 1 97.75 100 ALA A CA 1
ATOM 770 C C . ALA A 1 100 ? 1.987 19.797 21.562 1 97.75 100 ALA A C 1
ATOM 772 O O . ALA A 1 100 ? 2.9 19.328 20.875 1 97.75 100 ALA A O 1
ATOM 773 N N . ARG A 1 101 ? 1.912 20.969 21.859 1 97.75 101 ARG A N 1
ATOM 774 C CA . ARG A 1 101 ? 2.945 21.969 21.578 1 97.75 101 ARG A CA 1
ATOM 775 C C . ARG A 1 101 ? 3.404 22.656 22.844 1 97.75 101 ARG A C 1
ATOM 777 O O . ARG A 1 101 ? 2.58 23.094 23.656 1 97.75 101 ARG A O 1
ATOM 784 N N . TYR A 1 102 ? 4.652 22.703 23.188 1 97.56 102 TYR A N 1
ATOM 785 C CA . TYR A 1 102 ? 5.207 23.344 24.391 1 97.56 102 TYR A CA 1
ATOM 786 C C . TYR A 1 102 ? 6.629 23.828 24.125 1 97.56 102 TYR A C 1
ATOM 788 O O . TYR A 1 102 ? 7.266 23.422 23.156 1 97.56 102 TYR A O 1
ATOM 796 N N . CYS A 1 103 ? 7.043 24.719 24.938 1 96.38 103 CYS A N 1
ATOM 797 C CA . CYS A 1 103 ? 8.359 25.328 24.781 1 96.38 103 CYS A CA 1
ATOM 798 C C . CYS A 1 103 ? 9.367 24.734 25.75 1 96.38 103 CYS A C 1
ATOM 800 O O . CYS A 1 103 ? 9.094 24.641 26.953 1 96.38 103 CYS A O 1
ATOM 802 N N . ASP A 1 104 ? 10.406 24.266 25.172 1 93 104 ASP A N 1
ATOM 803 C CA . ASP A 1 104 ? 11.562 23.844 25.953 1 93 104 ASP A CA 1
ATOM 804 C C . ASP A 1 104 ? 12.594 24.969 26.062 1 93 104 ASP A C 1
ATOM 806 O O . ASP A 1 104 ? 13.359 25.203 25.125 1 93 104 ASP A O 1
ATOM 810 N N . ILE A 1 105 ? 12.703 25.547 27.188 1 89.12 105 ILE A N 1
ATOM 811 C CA . ILE A 1 105 ? 13.523 26.734 27.375 1 89.12 105 ILE A CA 1
ATOM 812 C C . ILE A 1 105 ? 15 26.359 27.359 1 89.12 105 ILE A C 1
ATOM 814 O O . ILE A 1 105 ? 15.844 27.109 26.875 1 89.12 105 ILE A O 1
ATOM 818 N N . ASP A 1 106 ? 15.344 25.219 27.891 1 86.94 106 ASP A N 1
ATOM 819 C CA . ASP A 1 106 ? 16.734 24.781 27.984 1 86.94 106 ASP A CA 1
ATOM 820 C C . ASP A 1 106 ? 17.344 24.594 26.594 1 86.94 106 ASP A C 1
ATOM 822 O O . ASP A 1 106 ? 18.469 25.016 26.344 1 86.94 106 ASP A O 1
ATOM 826 N N . THR A 1 107 ? 16.578 24.031 25.766 1 88.44 107 THR A N 1
ATOM 827 C CA . THR A 1 107 ? 17.078 23.781 24.422 1 88.44 107 THR A CA 1
ATOM 828 C C . THR A 1 107 ? 16.594 24.844 23.438 1 88.44 107 THR A C 1
ATOM 830 O O . THR A 1 107 ? 16.984 24.859 22.266 1 88.44 107 THR A O 1
ATOM 833 N N . THR A 1 108 ? 15.734 25.812 23.891 1 90.5 108 THR A N 1
ATOM 834 C CA . THR A 1 108 ? 15.133 26.859 23.078 1 90.5 108 THR A CA 1
ATOM 835 C C . THR A 1 108 ? 14.453 26.281 21.844 1 90.5 108 THR A C 1
ATOM 837 O O . THR A 1 108 ? 14.703 26.734 20.719 1 90.5 108 THR A O 1
ATOM 840 N N . THR A 1 109 ? 13.703 25.219 22.109 1 92.5 109 THR A N 1
ATOM 841 C CA . THR A 1 109 ? 12.992 24.547 21.031 1 92.5 109 THR A CA 1
ATOM 842 C C . THR A 1 109 ? 11.492 24.5 21.312 1 92.5 109 THR A C 1
ATOM 844 O O . THR A 1 109 ? 11.078 24.266 22.453 1 92.5 109 THR A O 1
ATOM 847 N N . VAL A 1 110 ? 10.758 24.906 20.312 1 95.06 110 VAL A N 1
ATOM 848 C CA . VAL A 1 110 ? 9.312 24.703 20.391 1 95.06 110 VAL A CA 1
ATOM 849 C C . VAL A 1 110 ? 8.961 23.281 19.953 1 95.06 110 VAL A C 1
ATOM 851 O O . VAL A 1 110 ? 9.141 22.938 18.781 1 95.06 110 VAL A O 1
ATOM 854 N N . ARG A 1 111 ? 8.461 22.547 20.828 1 95.44 111 ARG A N 1
ATOM 855 C CA . ARG A 1 111 ? 8.211 21.125 20.562 1 95.44 111 ARG A CA 1
ATOM 856 C C . ARG A 1 111 ? 6.773 20.906 20.109 1 95.44 111 ARG A C 1
ATOM 858 O O . ARG A 1 111 ? 5.84 21.5 20.641 1 95.44 111 ARG A O 1
ATOM 865 N N . GLU A 1 112 ? 6.617 20.219 19.047 1 96.38 112 GLU A N 1
ATOM 866 C CA . GLU A 1 112 ? 5.344 19.703 18.562 1 96.38 112 GLU A CA 1
ATOM 867 C C . GLU A 1 112 ? 5.352 18.188 18.516 1 96.38 112 GLU A C 1
ATOM 869 O O . GLU A 1 112 ? 6.039 17.594 17.672 1 96.38 112 GLU A O 1
ATOM 874 N N . GLU A 1 113 ? 4.555 17.578 19.344 1 96.25 113 GLU A N 1
ATOM 875 C CA . GLU A 1 113 ? 4.684 16.125 19.516 1 96.25 113 GLU A CA 1
ATOM 876 C C . GLU A 1 113 ? 3.32 15.445 19.516 1 96.25 113 GLU A C 1
ATOM 878 O O . GLU A 1 113 ? 2.35 15.992 20.047 1 96.25 113 GLU A O 1
ATOM 883 N N . LEU A 1 114 ? 3.273 14.312 18.938 1 95.81 114 LEU A N 1
ATOM 884 C CA . LEU A 1 114 ? 2.092 13.469 19.047 1 95.81 114 LEU A CA 1
ATOM 885 C C . LEU A 1 114 ? 2.01 12.812 20.422 1 95.81 114 LEU A C 1
ATOM 887 O O . LEU A 1 114 ? 2.857 11.984 20.766 1 95.81 114 LEU A O 1
ATOM 891 N N . CYS A 1 115 ? 1.033 13.18 21.156 1 93.56 115 CYS A N 1
ATOM 892 C CA . CYS A 1 115 ? 0.875 12.625 22.5 1 93.56 115 CYS A CA 1
ATOM 893 C C . CYS A 1 115 ? 0.192 11.258 22.438 1 93.56 115 CYS A C 1
ATOM 895 O O . CYS A 1 115 ? 0.562 10.344 23.172 1 93.56 115 CYS A O 1
ATOM 897 N N . CYS A 1 116 ? -0.772 11.18 21.594 1 89.44 116 CYS A N 1
ATOM 898 C CA . CYS A 1 116 ? -1.395 9.867 21.469 1 89.44 116 CYS A CA 1
ATOM 899 C C . CYS A 1 116 ? -2.236 9.789 20.188 1 89.44 116 CYS A C 1
ATOM 901 O O . CYS A 1 116 ? -2.695 10.812 19.688 1 89.44 116 CYS A O 1
ATOM 903 N N . LEU A 1 117 ? -2.348 8.734 19.688 1 90.56 117 LEU A N 1
ATOM 904 C CA . LEU A 1 117 ? -3.262 8.32 18.625 1 90.56 117 LEU A CA 1
ATOM 905 C C . LEU A 1 117 ? -4.191 7.215 19.109 1 90.56 117 LEU A C 1
ATOM 907 O O . LEU A 1 117 ? -3.908 6.031 18.906 1 90.56 117 LEU A O 1
ATOM 911 N N . GLN A 1 118 ? -5.285 7.594 19.609 1 88.31 118 GLN A N 1
ATOM 912 C CA . GLN A 1 118 ? -6.145 6.691 20.375 1 88.31 118 GLN A CA 1
ATOM 913 C C . GLN A 1 118 ? -7.293 6.172 19.516 1 88.31 118 GLN A C 1
ATOM 915 O O . GLN A 1 118 ? -7.992 6.953 18.859 1 88.31 118 GLN A O 1
ATOM 920 N N . PRO A 1 119 ? -7.418 4.855 19.453 1 84.62 119 PRO A N 1
ATOM 921 C CA . PRO A 1 119 ? -8.617 4.32 18.797 1 84.62 119 PRO A CA 1
ATOM 922 C C . PRO A 1 119 ? -9.898 4.629 19.562 1 84.62 119 PRO A C 1
ATOM 924 O O . PRO A 1 119 ? -9.914 4.559 20.797 1 84.62 119 PRO A O 1
ATOM 927 N N . MET A 1 120 ? -10.883 5.141 18.828 1 83.94 120 MET A N 1
ATOM 928 C CA . MET A 1 120 ? -12.188 5.449 19.391 1 83.94 120 MET A CA 1
ATOM 929 C C . MET A 1 120 ? -13.266 4.555 18.781 1 83.94 120 MET A C 1
ATOM 931 O O . MET A 1 120 ? -14.109 5.023 18.016 1 83.94 120 MET A O 1
ATOM 935 N N . PRO A 1 121 ? -13.305 3.297 19.062 1 69.56 121 PRO A N 1
ATOM 936 C CA . PRO A 1 121 ? -14.18 2.346 18.359 1 69.56 121 PRO A CA 1
ATOM 937 C C . PRO A 1 121 ? -15.656 2.576 18.656 1 69.56 121 PRO A C 1
ATOM 939 O O . PRO A 1 121 ? -16.516 2.246 17.844 1 69.56 121 PRO A O 1
ATOM 942 N N . ASP A 1 122 ? -16.062 3.021 19.812 1 66.25 122 ASP A N 1
ATOM 943 C CA . ASP A 1 122 ? -17.469 3.104 20.188 1 66.25 122 ASP A CA 1
ATOM 944 C C . ASP A 1 122 ? -18.094 4.402 19.688 1 66.25 122 ASP A C 1
ATOM 946 O O . ASP A 1 122 ? -18.922 4.391 18.766 1 66.25 122 ASP A O 1
ATOM 950 N N . THR A 1 123 ? -17.875 5.418 20.359 1 71.69 123 THR A N 1
ATOM 951 C CA . THR A 1 123 ? -18.438 6.719 20 1 71.69 123 THR A CA 1
ATOM 952 C C . THR A 1 123 ? -17.344 7.793 20.016 1 71.69 123 THR A C 1
ATOM 954 O O . THR A 1 123 ? -16.312 7.629 20.656 1 71.69 123 THR A O 1
ATOM 957 N N . THR A 1 124 ? -17.625 8.609 19.062 1 70.69 124 THR A N 1
ATOM 958 C CA . THR A 1 124 ? -16.688 9.727 19 1 70.69 124 THR A CA 1
ATOM 959 C C . THR A 1 124 ? -17.359 11.016 19.469 1 70.69 124 THR A C 1
ATOM 961 O O . THR A 1 124 ? -17.125 12.086 18.922 1 70.69 124 THR A O 1
ATOM 964 N N . ARG A 1 125 ? -18.281 10.742 20.594 1 78.62 125 ARG A N 1
ATOM 965 C CA . ARG A 1 125 ? -18.953 11.906 21.156 1 78.62 125 ARG A CA 1
ATOM 966 C C . ARG A 1 125 ? -17.984 12.781 21.938 1 78.62 125 ARG A C 1
ATOM 968 O O . ARG A 1 125 ? -16.891 12.328 22.297 1 78.62 125 ARG A O 1
ATOM 975 N N . GLY A 1 126 ? -18.219 14.078 22.078 1 84.56 126 GLY A N 1
ATOM 976 C CA . GLY A 1 126 ? -17.375 15.016 22.812 1 84.56 126 GLY A CA 1
ATOM 977 C C . GLY A 1 126 ? -16.938 14.492 24.172 1 84.56 126 GLY A C 1
ATOM 978 O O . GLY A 1 126 ? -15.773 14.641 24.547 1 84.56 126 GLY A O 1
ATOM 979 N N . GLU A 1 127 ? -17.797 13.875 24.859 1 88.12 127 GLU A N 1
ATOM 980 C CA . GLU A 1 127 ? -17.5 13.32 26.172 1 88.12 127 GLU A CA 1
ATOM 981 C C . GLU A 1 127 ? -16.453 12.219 26.078 1 88.12 127 GLU A C 1
ATOM 983 O O . GLU A 1 127 ? -15.578 12.109 26.938 1 88.12 127 GLU A O 1
ATOM 988 N N . ASP A 1 128 ? -16.578 11.422 25.078 1 87.94 128 ASP A N 1
ATOM 989 C CA . ASP A 1 128 ? -15.617 10.344 24.891 1 87.94 128 ASP A CA 1
ATOM 990 C C . ASP A 1 128 ? -14.219 10.898 24.609 1 87.94 128 ASP A C 1
ATOM 992 O O . ASP A 1 128 ? -13.227 10.391 25.125 1 87.94 128 ASP A O 1
ATOM 996 N N . VAL A 1 129 ? -14.195 11.891 23.781 1 90.12 129 VAL A N 1
ATOM 997 C CA . VAL A 1 129 ? -12.93 12.523 23.422 1 90.12 129 VAL A CA 1
ATOM 998 C C . VAL A 1 129 ? -12.289 13.141 24.672 1 90.12 129 VAL A C 1
ATOM 1000 O O . VAL A 1 129 ? -11.109 12.922 24.938 1 90.12 129 VAL A O 1
ATOM 1003 N N . ALA A 1 130 ? -13.078 13.875 25.438 1 92.19 130 ALA A N 1
ATOM 1004 C CA . ALA A 1 130 ? -12.586 14.523 26.641 1 92.19 130 ALA A CA 1
ATOM 1005 C C . ALA A 1 130 ? -12.086 13.492 27.656 1 92.19 130 ALA A C 1
ATOM 1007 O O . ALA A 1 130 ? -11.047 13.688 28.297 1 92.19 130 ALA A O 1
ATOM 1008 N N . THR A 1 131 ? -12.797 12.445 27.781 1 90.69 131 THR A N 1
ATOM 1009 C CA . THR A 1 131 ? -12.414 11.391 28.719 1 90.69 131 THR A CA 1
ATOM 1010 C C . THR A 1 131 ? -11.109 10.727 28.281 1 90.69 131 THR A C 1
ATOM 1012 O O . THR A 1 131 ? -10.234 10.453 29.109 1 90.69 131 THR A O 1
ATOM 1015 N N . ALA A 1 132 ? -11.039 10.484 27.031 1 89.94 132 ALA A N 1
ATOM 1016 C CA . ALA A 1 132 ? -9.836 9.844 26.5 1 89.94 132 ALA A CA 1
ATOM 1017 C C . ALA A 1 132 ? -8.602 10.703 26.75 1 89.94 132 ALA A C 1
ATOM 1019 O O . ALA A 1 132 ? -7.555 10.195 27.156 1 89.94 132 ALA A O 1
ATOM 1020 N N . ILE A 1 133 ? -8.711 11.953 26.531 1 92.81 133 ILE A N 1
ATOM 1021 C CA . ILE A 1 133 ? -7.602 12.891 26.703 1 92.81 133 ILE A CA 1
ATOM 1022 C C . ILE A 1 133 ? -7.238 13 28.188 1 92.81 133 ILE A C 1
ATOM 1024 O O . ILE A 1 133 ? -6.062 12.945 28.547 1 92.81 133 ILE A O 1
ATOM 1028 N N . THR A 1 134 ? -8.242 13.148 29 1 92.44 134 THR A N 1
ATOM 1029 C CA . THR A 1 134 ? -8.023 13.305 30.422 1 92.44 134 THR A CA 1
ATOM 1030 C C . THR A 1 134 ? -7.344 12.062 31.016 1 92.44 134 THR A C 1
ATOM 1032 O O . THR A 1 134 ? -6.387 12.172 31.781 1 92.44 134 THR A O 1
ATOM 1035 N N . GLN A 1 135 ? -7.82 10.961 30.609 1 91.75 135 GLN A N 1
ATOM 1036 C CA . GLN A 1 135 ? -7.242 9.711 31.094 1 91.75 135 GLN A CA 1
ATOM 1037 C C . GLN A 1 135 ? -5.797 9.555 30.625 1 91.75 135 GLN A C 1
ATOM 1039 O O . GLN A 1 135 ? -4.945 9.094 31.391 1 91.75 135 GLN A O 1
ATOM 1044 N N . HIS A 1 136 ? -5.578 9.938 29.453 1 91.56 136 HIS A N 1
ATOM 1045 C CA . HIS A 1 136 ? -4.238 9.812 28.875 1 91.56 136 HIS A CA 1
ATOM 1046 C C . HIS A 1 136 ? -3.229 10.641 29.672 1 91.56 136 HIS A C 1
ATOM 1048 O O . HIS A 1 136 ? -2.148 10.148 30 1 91.56 136 HIS A O 1
ATOM 1054 N N . PHE A 1 137 ? -3.508 11.875 29.984 1 94.06 137 PHE A N 1
ATOM 1055 C CA . PHE A 1 137 ? -2.582 12.75 30.688 1 94.06 137 PHE A CA 1
ATOM 1056 C C . PHE A 1 137 ? -2.492 12.359 32.156 1 94.06 137 PHE A C 1
ATOM 1058 O O . PHE A 1 137 ? -1.419 12.43 32.75 1 94.06 137 PHE A O 1
ATOM 1065 N N . GLU A 1 138 ? -3.592 11.898 32.719 1 93.19 138 GLU A N 1
ATOM 1066 C CA . GLU A 1 138 ? -3.576 11.445 34.094 1 93.19 138 GLU A CA 1
ATOM 1067 C C . GLU A 1 138 ? -2.695 10.211 34.281 1 93.19 138 GLU A C 1
ATOM 1069 O O . GLU A 1 138 ? -1.925 10.117 35.219 1 93.19 138 GLU A O 1
ATOM 1074 N N . ASP A 1 139 ? -2.834 9.32 33.375 1 93 139 ASP A N 1
ATOM 1075 C CA . ASP A 1 139 ? -2.029 8.109 33.406 1 93 139 ASP A CA 1
ATOM 1076 C C . ASP A 1 139 ? -0.539 8.43 33.312 1 93 139 ASP A C 1
ATOM 1078 O O . ASP A 1 139 ? 0.289 7.715 33.875 1 93 139 ASP A O 1
ATOM 1082 N N . ARG A 1 140 ? -0.182 9.5 32.625 1 92.81 140 ARG A N 1
ATOM 1083 C CA . ARG A 1 140 ? 1.211 9.891 32.438 1 92.81 140 ARG A CA 1
ATOM 1084 C C . ARG A 1 140 ? 1.676 10.836 33.531 1 92.81 140 ARG A C 1
ATOM 1086 O O . ARG A 1 140 ? 2.854 11.195 33.594 1 92.81 140 ARG A O 1
ATOM 1093 N N . GLY A 1 141 ? 0.741 11.305 34.375 1 93.38 141 GLY A N 1
ATOM 1094 C CA . GLY A 1 141 ? 1.07 12.211 35.438 1 93.38 141 GLY A CA 1
ATOM 1095 C C . GLY A 1 141 ? 1.265 13.648 35 1 93.38 141 GLY A C 1
ATOM 1096 O O . GLY A 1 141 ? 2.016 14.406 35.594 1 93.38 141 GLY A O 1
ATOM 1097 N N . VAL A 1 142 ? 0.717 13.969 33.906 1 95.75 142 VAL A N 1
ATOM 1098 C CA . VAL A 1 142 ? 0.804 15.328 33.375 1 95.75 142 VAL A CA 1
ATOM 1099 C C . VAL A 1 142 ? -0.383 16.141 33.875 1 95.75 142 VAL A C 1
ATOM 1101 O O . VAL A 1 142 ? -1.53 15.703 33.812 1 95.75 142 VAL A O 1
ATOM 1104 N N . ASP A 1 143 ? -0.153 17.312 34.406 1 94.94 143 ASP A N 1
ATOM 1105 C CA . ASP A 1 143 ? -1.191 18.188 34.938 1 94.94 143 ASP A CA 1
ATOM 1106 C C . ASP A 1 143 ? -1.938 18.891 33.812 1 94.94 143 ASP A C 1
ATOM 1108 O O . ASP A 1 143 ? -1.387 19.781 33.156 1 94.94 143 ASP A O 1
ATOM 1112 N N . MET A 1 144 ? -3.127 18.609 33.594 1 93.94 144 MET A N 1
ATOM 1113 C CA . MET A 1 144 ? -3.932 19.172 32.531 1 93.94 144 MET A CA 1
ATOM 1114 C C . MET A 1 144 ? -4.242 20.641 32.781 1 93.94 144 MET A C 1
ATOM 1116 O O . MET A 1 144 ? -4.598 21.375 31.875 1 93.94 144 MET A O 1
ATOM 1120 N N . ARG A 1 145 ? -4.066 21.062 34.094 1 93.25 145 ARG A N 1
ATOM 1121 C CA . ARG A 1 145 ? -4.305 22.469 34.406 1 93.25 145 ARG A CA 1
ATOM 1122 C C . ARG A 1 145 ? -3.35 23.375 33.656 1 93.25 145 ARG A C 1
ATOM 1124 O O . ARG A 1 145 ? -3.586 24.594 33.562 1 93.25 145 ARG A O 1
ATOM 1131 N N . LYS A 1 146 ? -2.361 22.859 32.969 1 95.38 146 LYS A N 1
ATOM 1132 C CA . LYS A 1 146 ? -1.354 23.625 32.25 1 95.38 146 LYS A CA 1
ATOM 1133 C C . LYS A 1 146 ? -1.784 23.875 30.812 1 95.38 146 LYS A C 1
ATOM 1135 O O . LYS A 1 146 ? -1.088 24.547 30.047 1 95.38 146 LYS A O 1
ATOM 1140 N N . VAL A 1 147 ? -2.912 23.328 30.406 1 97.06 147 VAL A N 1
ATOM 1141 C CA . VAL A 1 147 ? -3.398 23.484 29.047 1 97.06 147 VAL A CA 1
ATOM 1142 C C . VAL A 1 147 ? -3.854 24.938 28.828 1 97.06 147 VAL A C 1
ATOM 1144 O O . VAL A 1 147 ? -4.699 25.438 29.578 1 97.06 147 VAL A O 1
ATOM 1147 N N . PHE A 1 148 ? -3.348 25.562 27.828 1 97.38 148 PHE A N 1
ATOM 1148 C CA . PHE A 1 148 ? -3.631 26.984 27.562 1 97.38 148 PHE A CA 1
ATOM 1149 C C . PHE A 1 148 ? -4.637 27.125 26.438 1 97.38 148 PHE A C 1
ATOM 1151 O O . PHE A 1 148 ? -5.512 28 26.484 1 97.38 148 PHE A O 1
ATOM 1158 N N . ALA A 1 149 ? -4.438 26.328 25.406 1 97.62 149 ALA A N 1
ATOM 1159 C CA . ALA A 1 149 ? -5.293 26.453 24.234 1 97.62 149 ALA A CA 1
ATOM 1160 C C . ALA A 1 149 ? -5.602 25.078 23.641 1 97.62 149 ALA A C 1
ATOM 1162 O O . ALA A 1 149 ? -4.84 24.125 23.812 1 97.62 149 ALA A O 1
ATOM 1163 N N . VAL A 1 150 ? -6.734 24.984 22.984 1 96.94 150 VAL A N 1
ATOM 1164 C CA . VAL A 1 150 ? -7.129 23.766 22.266 1 96.94 150 VAL A CA 1
ATOM 1165 C C . VAL A 1 150 ? -7.605 24.141 20.859 1 96.94 150 VAL A C 1
ATOM 1167 O O . VAL A 1 150 ? -8.469 25 20.703 1 96.94 150 VAL A O 1
ATOM 1170 N N . THR A 1 151 ? -6.992 23.562 19.906 1 97 151 THR A N 1
ATOM 1171 C CA . THR A 1 151 ? -7.367 23.766 18.5 1 97 151 THR A CA 1
ATOM 1172 C C . THR A 1 151 ? -7.992 22.5 17.922 1 97 151 THR A C 1
ATOM 1174 O O . THR A 1 151 ? -7.469 21.391 18.109 1 97 151 THR A O 1
ATOM 1177 N N . THR A 1 152 ? -9.117 22.578 17.25 1 95.44 152 THR A N 1
ATOM 1178 C CA . THR A 1 152 ? -9.82 21.438 16.688 1 95.44 152 THR A CA 1
ATOM 1179 C C . THR A 1 152 ? -10.219 21.703 15.242 1 95.44 152 THR A C 1
ATOM 1181 O O . THR A 1 152 ? -9.992 22.781 14.719 1 95.44 152 THR A O 1
ATOM 1184 N N . ASP A 1 153 ? -10.781 20.75 14.586 1 87.5 153 ASP A N 1
ATOM 1185 C CA . ASP A 1 153 ? -11.234 20.891 13.203 1 87.5 153 ASP A CA 1
ATOM 1186 C C . ASP A 1 153 ? -12.617 21.531 13.141 1 87.5 153 ASP A C 1
ATOM 1188 O O . ASP A 1 153 ? -13.156 21.75 12.055 1 87.5 153 ASP A O 1
ATOM 1192 N N . GLY A 1 154 ? -13.219 21.797 14.289 1 84.19 154 GLY A N 1
ATOM 1193 C CA . GLY A 1 154 ? -14.508 22.484 14.328 1 84.19 154 GLY A CA 1
ATOM 1194 C C . GLY A 1 154 ? -15.688 21.547 14.25 1 84.19 154 GLY A C 1
ATOM 1195 O O . GLY A 1 154 ? -16.844 21.984 14.195 1 84.19 154 GLY A O 1
ATOM 1196 N N . ALA A 1 155 ? -15.469 20.281 14.227 1 83.06 155 ALA A N 1
ATOM 1197 C CA . ALA A 1 155 ? -16.578 19.328 14.211 1 83.06 155 ALA A CA 1
ATOM 1198 C C . ALA A 1 155 ? -17.484 19.516 15.422 1 83.06 155 ALA A C 1
ATOM 1200 O O . ALA A 1 155 ? -17.016 19.875 16.5 1 83.06 155 ALA A O 1
ATOM 1201 N N . PRO A 1 156 ? -18.719 19.297 15.258 1 78 156 PRO A N 1
ATOM 1202 C CA . PRO A 1 156 ? -19.656 19.516 16.359 1 78 156 PRO A CA 1
ATOM 1203 C C . PRO A 1 156 ? -19.297 18.734 17.609 1 78 156 PRO A C 1
ATOM 1205 O O . PRO A 1 156 ? -19.469 19.234 18.719 1 78 156 PRO A O 1
ATOM 1208 N N . SER A 1 157 ? -18.828 17.562 17.438 1 78.12 157 SER A N 1
ATOM 1209 C CA . SER A 1 157 ? -18.422 16.75 18.594 1 78.12 157 SER A CA 1
ATOM 1210 C C . SER A 1 157 ? -17.297 17.422 19.359 1 78.12 157 SER A C 1
ATOM 1212 O O . SER A 1 157 ? -17.141 17.219 20.562 1 78.12 157 SER A O 1
ATOM 1214 N N . MET A 1 158 ? -16.594 18.25 18.672 1 81.31 158 MET A N 1
ATOM 1215 C CA . MET A 1 158 ? -15.438 18.891 19.297 1 81.31 158 MET A CA 1
ATOM 1216 C C . MET A 1 158 ? -15.844 20.219 19.938 1 81.31 158 MET A C 1
ATOM 1218 O O . MET A 1 158 ? -15.398 20.531 21.047 1 81.31 158 MET A O 1
ATOM 1222 N N . VAL A 1 159 ? -16.734 21 19.25 1 80.31 159 VAL A N 1
ATOM 1223 C CA . VAL A 1 159 ? -16.922 22.391 19.672 1 80.31 159 VAL A CA 1
ATOM 1224 C C . VAL A 1 159 ? -18.328 22.578 20.203 1 80.31 159 VAL A C 1
ATOM 1226 O O . VAL A 1 159 ? -18.734 23.703 20.531 1 80.31 159 VAL A O 1
ATOM 1229 N N . GLY A 1 160 ? -19.078 21.578 20.422 1 77.88 160 GLY A N 1
ATOM 1230 C CA . GLY A 1 160 ? -20.438 21.734 20.938 1 77.88 160 GLY A CA 1
ATOM 1231 C C . GLY A 1 160 ? -20.484 22.562 22.203 1 77.88 160 GLY A C 1
ATOM 1232 O O . GLY A 1 160 ? -19.562 22.531 23.016 1 77.88 160 GLY A O 1
ATOM 1233 N N . LYS A 1 161 ? -21.453 23.359 22.438 1 75.56 161 LYS A N 1
ATOM 1234 C CA . LYS A 1 161 ? -21.562 24.344 23.516 1 75.56 161 LYS A CA 1
ATOM 1235 C C . LYS A 1 161 ? -21.609 23.656 24.875 1 75.56 161 LYS A C 1
ATOM 1237 O O . LYS A 1 161 ? -20.938 24.094 25.812 1 75.56 161 LYS A O 1
ATOM 1242 N N . GLN A 1 162 ? -22.266 22.625 24.938 1 75.38 162 GLN A N 1
ATOM 1243 C CA . GLN A 1 162 ? -22.406 22 26.234 1 75.38 162 GLN A CA 1
ATOM 1244 C C . GLN A 1 162 ? -21.703 20.641 26.281 1 75.38 162 GLN A C 1
ATOM 1246 O O . GLN A 1 162 ? -21.078 20.297 27.281 1 75.38 162 GLN A O 1
ATOM 1251 N N . LYS A 1 163 ? -21.672 20 25.203 1 78.5 163 LYS A N 1
ATOM 1252 C CA . LYS A 1 163 ? -21.203 18.609 25.219 1 78.5 163 LYS A CA 1
ATOM 1253 C C . LYS A 1 163 ? -20 18.438 24.312 1 78.5 163 LYS A C 1
ATOM 1255 O O . LYS A 1 163 ? -19.594 17.312 24.016 1 78.5 163 LYS A O 1
ATOM 1260 N N . GLY A 1 164 ? -19.469 19.594 23.938 1 87.38 164 GLY A N 1
ATOM 1261 C CA . GLY A 1 164 ? -18.297 19.5 23.094 1 87.38 164 GLY A CA 1
ATOM 1262 C C . GLY A 1 164 ? -17.031 19.125 23.844 1 87.38 164 GLY A C 1
ATOM 1263 O O . GLY A 1 164 ? -16.906 19.422 25.031 1 87.38 164 GLY A O 1
ATOM 1264 N N . ALA A 1 165 ? -16.141 18.453 23.234 1 90.38 165 ALA A N 1
ATOM 1265 C CA . ALA A 1 165 ? -14.906 18.016 23.875 1 90.38 165 ALA A CA 1
ATOM 1266 C C . ALA A 1 165 ? -14.141 19.188 24.469 1 90.38 165 ALA A C 1
ATOM 1268 O O . ALA A 1 165 ? -13.609 19.078 25.594 1 90.38 165 ALA A O 1
ATOM 1269 N N . VAL A 1 166 ? -14.078 20.328 23.812 1 92.75 166 VAL A N 1
ATOM 1270 C CA . VAL A 1 166 ? -13.305 21.484 24.25 1 92.75 166 VAL A CA 1
ATOM 1271 C C . VAL A 1 166 ? -13.906 22.047 25.531 1 92.75 166 VAL A C 1
ATOM 1273 O O . VAL A 1 166 ? -13.18 22.438 26.453 1 92.75 166 VAL A O 1
ATOM 1276 N N . LYS A 1 167 ? -15.195 22.141 25.562 1 92.25 167 LYS A N 1
ATOM 1277 C CA . LYS A 1 167 ? -15.867 22.641 26.75 1 92.25 167 LYS A CA 1
ATOM 1278 C C . LYS A 1 167 ? -15.617 21.719 27.953 1 92.25 167 LYS A C 1
ATOM 1280 O O . LYS A 1 167 ? -15.375 22.188 29.062 1 92.25 167 LYS A O 1
ATOM 1285 N N . LEU A 1 168 ? -15.688 20.5 27.734 1 92.94 168 LEU A N 1
ATOM 1286 C CA . LEU A 1 168 ? -15.461 19.531 28.797 1 92.94 168 LEU A CA 1
ATOM 1287 C C . LEU A 1 168 ? -14.016 19.578 29.281 1 92.94 168 LEU A C 1
ATOM 1289 O O . LEU A 1 168 ? -13.758 19.422 30.484 1 92.94 168 LEU A O 1
ATOM 1293 N N . ILE A 1 169 ? -13.117 19.781 28.391 1 93.19 169 ILE A N 1
ATOM 1294 C CA . ILE A 1 169 ? -11.711 19.922 28.75 1 93.19 169 ILE A CA 1
ATOM 1295 C C . ILE A 1 169 ? -11.516 21.188 29.578 1 93.19 169 ILE A C 1
ATOM 1297 O O . ILE A 1 169 ? -10.789 21.188 30.578 1 93.19 169 ILE A O 1
ATOM 1301 N N . GLU A 1 170 ? -12.141 22.219 29.125 1 93.69 170 GLU A N 1
ATOM 1302 C CA . GLU A 1 170 ? -12.086 23.484 29.844 1 93.69 170 GLU A CA 1
ATOM 1303 C C . GLU A 1 170 ? -12.578 23.328 31.281 1 93.69 170 GLU A C 1
ATOM 1305 O O . GLU A 1 170 ? -11.984 23.875 32.219 1 93.69 170 GLU A O 1
ATOM 1310 N N . GLU A 1 171 ? -13.594 22.578 31.453 1 92.38 171 GLU A N 1
ATOM 1311 C CA . GLU A 1 171 ? -14.133 22.312 32.781 1 92.38 171 GLU A CA 1
ATOM 1312 C C . GLU A 1 171 ? -13.164 21.5 33.625 1 92.38 171 GLU A C 1
ATOM 1314 O O . GLU A 1 171 ? -13.031 21.734 34.844 1 92.38 171 GLU A O 1
ATOM 1319 N N . LYS A 1 172 ? -12.57 20.641 33.031 1 91.19 172 LYS A N 1
ATOM 1320 C CA . LYS A 1 172 ? -11.609 19.781 33.719 1 91.19 172 LYS A CA 1
ATOM 1321 C C . LYS A 1 172 ? -10.367 20.578 34.125 1 91.19 172 LYS A C 1
ATOM 1323 O O . LYS A 1 172 ? -9.797 20.344 35.188 1 91.19 172 LYS A O 1
ATOM 1328 N N . VAL A 1 173 ? -9.914 21.406 33.25 1 93.75 173 VAL A N 1
ATOM 1329 C CA . VAL A 1 173 ? -8.711 22.188 33.469 1 93.75 173 VAL A CA 1
ATOM 1330 C C . VAL A 1 173 ? -8.977 23.234 34.562 1 93.75 173 VAL A C 1
ATOM 1332 O O . VAL A 1 173 ? -8.094 23.547 35.344 1 93.75 173 VAL A O 1
ATOM 1335 N N . GLY A 1 174 ? -10.188 23.844 34.562 1 92.25 174 GLY A N 1
ATOM 1336 C CA . GLY A 1 174 ? -10.594 24.719 35.656 1 92.25 174 GLY A CA 1
ATOM 1337 C C . GLY A 1 174 ? -10.383 26.188 35.344 1 92.25 174 GLY A C 1
ATOM 1338 O O . GLY A 1 174 ? -10.461 27.031 36.25 1 92.25 174 GLY A O 1
ATOM 1339 N N . HIS A 1 175 ? -9.945 26.594 34.219 1 93.75 175 HIS A N 1
ATOM 1340 C CA . HIS A 1 175 ? -9.805 27.969 33.75 1 93.75 175 HIS A CA 1
ATOM 1341 C C . HIS A 1 175 ? -10.172 28.109 32.281 1 93.75 175 HIS A C 1
ATOM 1343 O O . HIS A 1 175 ? -10.273 27.109 31.562 1 93.75 175 HIS A O 1
ATOM 1349 N N . PRO A 1 176 ? -10.391 29.281 31.797 1 93.38 176 PRO A N 1
ATOM 1350 C CA . PRO A 1 176 ? -10.734 29.469 30.391 1 93.38 176 PRO A CA 1
ATOM 1351 C C . PRO A 1 176 ? -9.617 29.031 29.438 1 93.38 176 PRO A C 1
ATOM 1353 O O . PRO A 1 176 ? -8.445 29.312 29.719 1 93.38 176 PRO A O 1
ATOM 1356 N N . VAL A 1 177 ? -9.992 28.344 28.438 1 94.31 177 VAL A N 1
ATOM 1357 C CA . VAL A 1 177 ? -9.039 27.859 27.453 1 94.31 177 VAL A CA 1
ATOM 1358 C C . VAL A 1 177 ? -9.266 28.562 26.125 1 94.31 177 VAL A C 1
ATOM 1360 O O . VAL A 1 177 ? -10.414 28.812 25.734 1 94.31 177 VAL A O 1
ATOM 1363 N N . MET A 1 178 ? -8.211 29 25.531 1 95.19 178 MET A N 1
ATOM 1364 C CA . MET A 1 178 ? -8.305 29.609 24.219 1 95.19 178 MET A CA 1
ATOM 1365 C C . MET A 1 178 ? -8.734 28.578 23.172 1 95.19 178 MET A C 1
ATOM 1367 O O . MET A 1 178 ? -8.086 27.547 23.016 1 95.19 178 MET A O 1
ATOM 1371 N N . LYS A 1 179 ? -9.789 28.812 22.484 1 94 179 LYS A N 1
ATOM 1372 C CA . LYS A 1 179 ? -10.336 27.859 21.531 1 94 179 LYS A CA 1
ATOM 1373 C C . LYS A 1 179 ? -10.117 28.328 20.094 1 94 179 LYS A C 1
ATOM 1375 O O . LYS A 1 179 ? -10.516 29.438 19.734 1 94 179 LYS A O 1
ATOM 1380 N N . PHE A 1 180 ? -9.453 27.531 19.328 1 94.38 180 PHE A N 1
ATOM 1381 C CA . PHE A 1 180 ? -9.242 27.844 17.922 1 94.38 180 PHE A CA 1
ATOM 1382 C C . PHE A 1 180 ? -9.875 26.781 17.031 1 94.38 180 PHE A C 1
ATOM 1384 O O . PHE A 1 180 ? -9.805 25.594 17.344 1 94.38 180 PHE A O 1
ATOM 1391 N N . HIS A 1 181 ? -10.523 27.25 16.062 1 94.56 181 HIS A N 1
ATOM 1392 C CA . HIS A 1 181 ? -10.891 26.406 14.922 1 94.56 181 HIS A CA 1
ATOM 1393 C C . HIS A 1 181 ? -9.781 26.375 13.883 1 94.56 181 HIS A C 1
ATOM 1395 O O . HIS A 1 181 ? -9.273 27.422 13.469 1 94.56 181 HIS A O 1
ATOM 1401 N N . CYS A 1 182 ? -9.375 25.219 13.5 1 93.94 182 CYS A N 1
ATOM 1402 C CA . CYS A 1 182 ? -8.289 25.047 12.547 1 93.94 182 CYS A CA 1
ATOM 1403 C C . CYS A 1 182 ? -8.453 25.984 11.359 1 93.94 182 CYS A C 1
ATOM 1405 O O . CYS A 1 182 ? -9.453 25.922 10.648 1 93.94 182 CYS A O 1
ATOM 1407 N N . ILE A 1 183 ? -7.492 26.766 11.133 1 93.69 183 ILE A N 1
ATOM 1408 C CA . ILE A 1 183 ? -7.555 27.812 10.109 1 93.69 183 ILE A CA 1
ATOM 1409 C C . ILE A 1 183 ? -7.664 27.156 8.727 1 93.69 183 ILE A C 1
ATOM 1411 O O . ILE A 1 183 ? -8.352 27.688 7.844 1 93.69 183 ILE A O 1
ATOM 1415 N N . ILE A 1 184 ? -7.027 26.078 8.57 1 90 184 ILE A N 1
ATOM 1416 C CA . ILE A 1 184 ? -7.043 25.391 7.285 1 90 184 ILE A CA 1
ATOM 1417 C C . ILE A 1 184 ? -8.445 24.859 7.004 1 90 184 ILE A C 1
ATOM 1419 O O . ILE A 1 184 ? -8.938 24.953 5.875 1 90 184 ILE A O 1
ATOM 1423 N N . HIS A 1 185 ? -9.078 24.344 7.973 1 88.12 185 HIS A N 1
ATOM 1424 C CA . HIS A 1 185 ? -10.438 23.844 7.805 1 88.12 185 HIS A CA 1
ATOM 1425 C C . HIS A 1 185 ? -11.406 24.984 7.48 1 88.12 185 HIS A C 1
ATOM 1427 O O . HIS A 1 185 ? -12.32 24.797 6.672 1 88.12 185 HIS A O 1
ATOM 1433 N N . GLN A 1 186 ? -11.234 26.031 8.164 1 90.31 186 GLN A N 1
ATOM 1434 C CA . GLN A 1 186 ? -12.078 27.188 7.883 1 90.31 186 GLN A CA 1
ATOM 1435 C C . GLN A 1 186 ? -11.883 27.672 6.449 1 90.31 186 GLN A C 1
ATOM 1437 O O . GLN A 1 186 ? -12.859 28 5.762 1 90.31 186 GLN A O 1
ATOM 1442 N N . GLU A 1 187 ? -10.633 27.719 6.066 1 89.25 187 GLU A N 1
ATOM 1443 C CA . GLU A 1 187 ? -10.328 28.094 4.691 1 89.25 187 GLU A CA 1
ATOM 1444 C C . GLU A 1 187 ? -10.984 27.141 3.697 1 89.25 187 GLU A C 1
ATOM 1446 O O . GLU A 1 187 ? -11.531 27.578 2.68 1 89.25 187 GLU A O 1
ATOM 1451 N N . ASN A 1 188 ? -10.906 25.891 3.992 1 83.88 188 ASN A N 1
ATOM 1452 C CA . ASN A 1 188 ? -11.516 24.875 3.129 1 83.88 188 ASN A CA 1
ATOM 1453 C C . ASN A 1 188 ? -13.023 25.062 3.033 1 83.88 188 ASN A C 1
ATOM 1455 O O . ASN A 1 188 ? -13.617 24.844 1.975 1 83.88 188 ASN A O 1
ATOM 1459 N N . LEU A 1 189 ? -13.617 25.422 4.109 1 80.94 189 LEU A N 1
ATOM 1460 C CA . LEU A 1 189 ? -15.055 25.656 4.141 1 80.94 189 LEU A CA 1
ATOM 1461 C C . LEU A 1 189 ? -15.43 26.859 3.279 1 80.94 189 LEU A C 1
ATOM 1463 O O . LEU A 1 189 ? -16.484 26.859 2.625 1 80.94 189 LEU A O 1
ATOM 1467 N N . CYS A 1 190 ? -14.594 27.859 3.293 1 84.25 190 CYS A N 1
ATOM 1468 C CA . CYS A 1 190 ? -14.836 29.031 2.465 1 84.25 190 CYS A CA 1
ATOM 1469 C C . CYS A 1 190 ? -14.742 28.688 0.984 1 84.25 190 CYS A C 1
ATOM 1471 O O . CYS A 1 190 ? -15.477 29.25 0.164 1 84.25 190 CYS A O 1
ATOM 1473 N N . ALA A 1 191 ? -13.859 27.797 0.743 1 77.31 191 ALA A N 1
ATOM 1474 C CA . ALA A 1 191 ? -13.578 27.453 -0.649 1 77.31 191 ALA A CA 1
ATOM 1475 C C . ALA A 1 191 ? -14.664 26.547 -1.223 1 77.31 191 ALA A C 1
ATOM 1477 O O . ALA A 1 191 ? -14.773 26.391 -2.441 1 77.31 191 ALA A O 1
ATOM 1478 N N . LYS A 1 192 ? -15.453 25.984 -0.313 1 74.81 192 LYS A N 1
ATOM 1479 C CA . LYS A 1 192 ? -16.547 25.141 -0.791 1 74.81 192 LYS A CA 1
ATOM 1480 C C . LYS A 1 192 ? -17.562 25.953 -1.572 1 74.81 192 LYS A C 1
ATOM 1482 O O . LYS A 1 192 ? -18.016 27 -1.112 1 74.81 192 LYS A O 1
ATOM 1487 N N . MET A 1 193 ? -17.734 25.625 -2.807 1 67.38 193 MET A N 1
ATOM 1488 C CA . MET A 1 193 ? -18.594 26.391 -3.703 1 67.38 193 MET A CA 1
ATOM 1489 C C . MET A 1 193 ? -20.062 26.078 -3.422 1 67.38 193 MET A C 1
ATOM 1491 O O . MET A 1 193 ? -20.5 24.938 -3.51 1 67.38 193 MET A O 1
ATOM 1495 N N . SER A 1 194 ? -20.766 26.984 -2.807 1 61.44 194 SER A N 1
ATOM 1496 C CA . SER A 1 194 ? -22.172 26.766 -2.51 1 61.44 194 SER A CA 1
ATOM 1497 C C . SER A 1 194 ? -23.047 27.188 -3.688 1 61.44 194 SER A C 1
ATOM 1499 O O . SER A 1 194 ? -24.203 26.75 -3.791 1 61.44 194 SER A O 1
ATOM 1501 N N . ASN A 1 195 ? -22.344 27.875 -4.523 1 70.25 195 ASN A N 1
ATOM 1502 C CA . ASN A 1 195 ? -23.141 28.344 -5.66 1 70.25 195 ASN A CA 1
ATOM 1503 C C . ASN A 1 195 ? -23.406 27.219 -6.652 1 70.25 195 ASN A C 1
ATOM 1505 O O . ASN A 1 195 ? -22.484 26.562 -7.129 1 70.25 195 ASN A O 1
ATOM 1509 N N . SER A 1 196 ? -24.578 27.031 -6.918 1 71.25 196 SER A N 1
ATOM 1510 C CA . SER A 1 196 ? -25.062 25.953 -7.758 1 71.25 196 SER A CA 1
ATOM 1511 C C . SER A 1 196 ? -24.438 26 -9.148 1 71.25 196 SER A C 1
ATOM 1513 O O . SER A 1 196 ? -24.078 24.969 -9.719 1 71.25 196 SER A O 1
ATOM 1515 N N . ASP A 1 197 ? -24.281 27.219 -9.594 1 76.12 197 ASP A N 1
ATOM 1516 C CA . ASP A 1 197 ? -23.766 27.344 -10.961 1 76.12 197 ASP A CA 1
ATOM 1517 C C . ASP A 1 197 ? -22.328 26.828 -11.062 1 76.12 197 ASP A C 1
ATOM 1519 O O . ASP A 1 197 ? -21.969 26.203 -12.055 1 76.12 197 ASP A O 1
ATOM 1523 N N . PHE A 1 198 ? -21.672 27.109 -10.117 1 80.25 198 PHE A N 1
ATOM 1524 C CA . PHE A 1 198 ? -20.281 26.703 -10.148 1 80.25 198 PHE A CA 1
ATOM 1525 C C . PHE A 1 198 ? -20.141 25.219 -9.797 1 80.25 198 PHE A C 1
ATOM 1527 O O . PHE A 1 198 ? -19.234 24.547 -10.289 1 80.25 198 PHE A O 1
ATOM 1534 N N . ASN A 1 199 ? -21 24.75 -9.031 1 79.25 199 ASN A N 1
ATOM 1535 C CA . ASN A 1 199 ? -21.031 23.312 -8.75 1 79.25 199 ASN A CA 1
ATOM 1536 C C . ASN A 1 199 ? -21.328 22.5 -10.008 1 79.25 199 ASN A C 1
ATOM 1538 O O . ASN A 1 199 ? -20.812 21.391 -10.164 1 79.25 199 ASN A O 1
ATOM 1542 N N . ASP A 1 200 ? -22.094 23.125 -10.805 1 83.25 200 ASP A N 1
ATOM 1543 C CA . ASP A 1 200 ? -22.406 22.453 -12.062 1 83.25 200 ASP A CA 1
ATOM 1544 C C . ASP A 1 200 ? -21.188 22.359 -12.961 1 83.25 200 ASP A C 1
ATOM 1546 O O . ASP A 1 200 ? -21 21.375 -13.68 1 83.25 200 ASP A O 1
ATOM 1550 N N . VAL A 1 201 ? -20.469 23.438 -12.914 1 86.69 201 VAL A N 1
ATOM 1551 C CA . VAL A 1 201 ? -19.25 23.438 -13.703 1 86.69 201 VAL A CA 1
ATOM 1552 C C . VAL A 1 201 ? -18.328 22.312 -13.227 1 86.69 201 VAL A C 1
ATOM 1554 O O . VAL A 1 201 ? -17.812 21.547 -14.031 1 86.69 201 VAL A O 1
ATOM 1557 N N . MET A 1 202 ? -18.203 22.188 -11.938 1 83.19 202 MET A N 1
ATOM 1558 C CA . MET A 1 202 ? -17.328 21.172 -11.359 1 83.19 202 MET A CA 1
ATOM 1559 C C . MET A 1 202 ? -17.844 19.766 -11.664 1 83.19 202 MET A C 1
ATOM 1561 O O . MET A 1 202 ? -17.062 18.859 -11.914 1 83.19 202 MET A O 1
ATOM 1565 N N . ALA A 1 203 ? -19.062 19.641 -11.617 1 80.19 203 ALA A N 1
ATOM 1566 C CA . ALA A 1 203 ? -19.672 18.344 -11.898 1 80.19 203 ALA A CA 1
ATOM 1567 C C . ALA A 1 203 ? -19.391 17.906 -13.336 1 80.19 203 ALA A C 1
ATOM 1569 O O . ALA A 1 203 ? -19.078 16.734 -13.594 1 80.19 203 ALA A O 1
ATOM 1570 N N . THR A 1 204 ? -19.562 18.875 -14.234 1 86.25 204 THR A N 1
ATOM 1571 C CA . THR A 1 204 ? -19.297 18.594 -15.641 1 86.25 204 THR A CA 1
ATOM 1572 C C . THR A 1 204 ? -17.828 18.219 -15.852 1 86.25 204 THR A C 1
ATOM 1574 O O . THR A 1 204 ? -17.516 17.266 -16.562 1 86.25 204 THR A O 1
ATOM 1577 N N . VAL A 1 205 ? -16.984 18.969 -15.234 1 83.75 205 VAL A N 1
ATOM 1578 C CA . VAL A 1 205 ? -15.555 18.719 -15.352 1 83.75 205 VAL A CA 1
ATOM 1579 C C . VAL A 1 205 ? -15.227 17.328 -14.812 1 83.75 205 VAL A C 1
ATOM 1581 O O . VAL A 1 205 ? -14.477 16.562 -15.43 1 83.75 205 VAL A O 1
ATOM 1584 N N . ALA A 1 206 ? -15.75 17 -13.633 1 76.94 206 ALA A N 1
ATOM 1585 C CA . ALA A 1 206 ? -15.516 15.688 -13.023 1 76.94 206 ALA A CA 1
ATOM 1586 C C . ALA A 1 206 ? -16 14.562 -13.93 1 76.94 206 ALA A C 1
ATOM 1588 O O . ALA A 1 206 ? -15.344 13.531 -14.055 1 76.94 206 ALA A O 1
ATOM 1589 N N . LYS A 1 207 ? -17.156 14.742 -14.578 1 78.62 207 LYS A N 1
ATOM 1590 C CA . LYS A 1 207 ? -17.703 13.758 -15.492 1 78.62 207 LYS A CA 1
ATOM 1591 C C . LYS A 1 207 ? -16.781 13.531 -16.688 1 78.62 207 LYS A C 1
ATOM 1593 O O . LYS A 1 207 ? -16.562 12.391 -17.109 1 78.62 207 LYS A O 1
ATOM 1598 N N . ILE A 1 208 ? -16.344 14.609 -17.188 1 81.69 208 ILE A N 1
ATOM 1599 C CA . ILE A 1 208 ? -15.477 14.531 -18.359 1 81.69 208 ILE A CA 1
ATOM 1600 C C . ILE A 1 208 ? -14.172 13.82 -17.984 1 81.69 208 ILE A C 1
ATOM 1602 O O . ILE A 1 208 ? -13.711 12.945 -18.719 1 81.69 208 ILE A O 1
ATOM 1606 N N . ILE A 1 209 ? -13.625 14.188 -16.891 1 76.06 209 ILE A N 1
ATOM 1607 C CA . ILE A 1 209 ? -12.352 13.609 -16.453 1 76.06 209 ILE A CA 1
ATOM 1608 C C . ILE A 1 209 ? -12.523 12.109 -16.203 1 76.06 209 ILE A C 1
ATOM 1610 O O . ILE A 1 209 ? -11.672 11.312 -16.578 1 76.06 209 ILE A O 1
ATOM 1614 N N . ASN A 1 210 ? -13.57 11.789 -15.539 1 70.06 210 ASN A N 1
ATOM 1615 C CA . ASN A 1 210 ? -13.852 10.383 -15.289 1 70.06 210 ASN A CA 1
ATOM 1616 C C . ASN A 1 210 ? -13.961 9.594 -16.594 1 70.06 210 ASN A C 1
ATOM 1618 O O . ASN A 1 210 ? -13.523 8.445 -16.672 1 70.06 210 ASN A O 1
ATOM 1622 N N . PHE A 1 211 ? -14.633 10.172 -17.547 1 72.75 211 PHE A N 1
ATOM 1623 C CA . PHE A 1 211 ? -14.758 9.562 -18.859 1 72.75 211 PHE A CA 1
ATOM 1624 C C . PHE A 1 211 ? -13.391 9.328 -19.484 1 72.75 211 PHE A C 1
ATOM 1626 O O . PHE A 1 211 ? -13.141 8.273 -20.062 1 72.75 211 PHE A O 1
ATOM 1633 N N . ILE A 1 212 ? -12.547 10.305 -19.328 1 72.06 212 ILE A N 1
ATOM 1634 C CA . ILE A 1 212 ? -11.219 10.234 -19.922 1 72.06 212 ILE A CA 1
ATOM 1635 C C . ILE A 1 212 ? -10.383 9.172 -19.203 1 72.06 212 ILE A C 1
ATOM 1637 O O . ILE A 1 212 ? -9.688 8.391 -19.844 1 72.06 212 ILE A O 1
ATOM 1641 N N . VAL A 1 213 ? -10.422 9.18 -17.844 1 64.81 213 VAL A N 1
ATOM 1642 C CA . VAL A 1 213 ? -9.617 8.258 -17.047 1 64.81 213 VAL A CA 1
ATOM 1643 C C . VAL A 1 213 ? -10.023 6.816 -17.344 1 64.81 213 VAL A C 1
ATOM 1645 O O . VAL A 1 213 ? -9.164 5.938 -17.453 1 64.81 213 VAL A O 1
ATOM 1648 N N . LYS A 1 214 ? -11.258 6.508 -17.453 1 57.88 214 LYS A N 1
ATOM 1649 C CA . LYS A 1 214 ? -11.773 5.16 -17.672 1 57.88 214 LYS A CA 1
ATOM 1650 C C . LYS A 1 214 ? -11.406 4.652 -19.062 1 57.88 214 LYS A C 1
ATOM 1652 O O . LYS A 1 214 ? -11.258 3.443 -19.281 1 57.88 214 LYS A O 1
ATOM 1657 N N . ARG A 1 215 ? -11.445 5.457 -19.938 1 55.81 215 ARG A N 1
ATOM 1658 C CA . ARG A 1 215 ? -11.281 5.035 -21.328 1 55.81 215 ARG A CA 1
ATOM 1659 C C . ARG A 1 215 ? -9.836 5.203 -21.797 1 55.81 215 ARG A C 1
ATOM 1661 O O . ARG A 1 215 ? -9.438 4.641 -22.812 1 55.81 215 ARG A O 1
ATOM 1668 N N . SER A 1 216 ? -9.125 6.133 -21.141 1 51.12 216 SER A N 1
ATOM 1669 C CA . SER A 1 216 ? -7.805 6.488 -21.641 1 51.12 216 SER A CA 1
ATOM 1670 C C . SER A 1 216 ? -6.715 5.668 -20.953 1 51.12 216 SER A C 1
ATOM 1672 O O . SER A 1 216 ? -5.539 6.035 -21 1 51.12 216 SER A O 1
ATOM 1674 N N . ALA A 1 217 ? -6.953 4.699 -20.047 1 47.81 217 ALA A N 1
ATOM 1675 C CA . ALA A 1 217 ? -5.738 4.031 -19.594 1 47.81 217 ALA A CA 1
ATOM 1676 C C . ALA A 1 217 ? -4.625 4.145 -20.625 1 47.81 217 ALA A C 1
ATOM 1678 O O . ALA A 1 217 ? -3.449 4.258 -20.266 1 47.81 217 ALA A O 1
ATOM 1679 N N . LEU A 1 218 ? -4.844 3.518 -21.844 1 40.06 218 LEU A N 1
ATOM 1680 C CA . LEU A 1 218 ? -4.02 3.428 -23.031 1 40.06 218 LEU A CA 1
ATOM 1681 C C . LEU A 1 218 ? -3.559 4.812 -23.484 1 40.06 218 LEU A C 1
ATOM 1683 O O . LEU A 1 218 ? -2.551 4.938 -24.188 1 40.06 218 LEU A O 1
ATOM 1687 N N . THR A 1 219 ? -4.57 5.797 -23.781 1 43.09 219 THR A N 1
ATOM 1688 C CA . THR A 1 219 ? -4.293 6.781 -24.812 1 43.09 219 THR A CA 1
ATOM 1689 C C . THR A 1 219 ? -3.189 7.738 -24.375 1 43.09 219 THR A C 1
ATOM 1691 O O . THR A 1 219 ? -2.182 7.891 -25.062 1 43.09 219 THR A O 1
ATOM 1694 N N . HIS A 1 220 ? -3.637 9.25 -24.219 1 44.38 220 HIS A N 1
ATOM 1695 C CA . HIS A 1 220 ? -2.859 10.398 -24.688 1 44.38 220 HIS A CA 1
ATOM 1696 C C . HIS A 1 220 ? -1.896 10.883 -23.609 1 44.38 220 HIS A C 1
ATOM 1698 O O . HIS A 1 220 ? -2.303 11.117 -22.469 1 44.38 220 HIS A O 1
ATOM 1704 N N . ARG A 1 221 ? -0.72 10.445 -23.703 1 49.84 221 ARG A N 1
ATOM 1705 C CA . ARG A 1 221 ? 0.408 11.18 -23.141 1 49.84 221 ARG A CA 1
ATOM 1706 C C . ARG A 1 221 ? -0.012 12.57 -22.688 1 49.84 221 ARG A C 1
ATOM 1708 O O . ARG A 1 221 ? 0.5 13.086 -21.688 1 49.84 221 ARG A O 1
ATOM 1715 N N . GLN A 1 222 ? -1.005 13.008 -23.484 1 53 222 GLN A N 1
ATOM 1716 C CA . GLN A 1 222 ? -1.334 14.414 -23.281 1 53 222 GLN A CA 1
ATOM 1717 C C . GLN A 1 222 ? -2.061 14.625 -21.969 1 53 222 GLN A C 1
ATOM 1719 O O . GLN A 1 222 ? -2.01 15.719 -21.391 1 53 222 GLN A O 1
ATOM 1724 N N . PHE A 1 223 ? -2.754 13.469 -21.516 1 59 223 PHE A N 1
ATOM 1725 C CA . PHE A 1 223 ? -3.549 13.68 -20.312 1 59 223 PHE A CA 1
ATOM 1726 C C . PHE A 1 223 ? -2.85 13.102 -19.094 1 59 223 PHE A C 1
ATOM 1728 O O . PHE A 1 223 ? -3.453 12.977 -18.031 1 59 223 PHE A O 1
ATOM 1735 N N . ARG A 1 224 ? -1.696 12.641 -19.375 1 58.41 224 ARG A N 1
ATOM 1736 C CA . ARG A 1 224 ? -0.957 11.977 -18.312 1 58.41 224 ARG A CA 1
ATOM 1737 C C . ARG A 1 224 ? -0.884 12.852 -17.062 1 58.41 224 ARG A C 1
ATOM 1739 O O . ARG A 1 224 ? -1.104 12.375 -15.945 1 58.41 224 ARG A O 1
ATOM 1746 N N . SER A 1 225 ? -0.55 14.117 -17.438 1 57.91 225 SER A N 1
ATOM 1747 C CA . SER A 1 225 ? -0.4 15.047 -16.328 1 57.91 225 SER A CA 1
ATOM 1748 C C . SER A 1 225 ? -1.722 15.242 -15.586 1 57.91 225 SER A C 1
ATOM 1750 O O . SER A 1 225 ? -1.746 15.352 -14.359 1 57.91 225 SER A O 1
ATOM 1752 N N . LEU A 1 226 ? -2.719 15.344 -16.391 1 58.72 226 LEU A N 1
ATOM 1753 C CA . LEU A 1 226 ? -4.047 15.508 -15.812 1 58.72 226 LEU A CA 1
ATOM 1754 C C . LEU A 1 226 ? -4.426 14.289 -14.977 1 58.72 226 LEU A C 1
ATOM 1756 O O . LEU A 1 226 ? -4.941 14.438 -13.867 1 58.72 226 LEU A O 1
ATOM 1760 N N . LEU A 1 227 ? -4.09 13.219 -15.547 1 58.84 227 LEU A N 1
ATOM 1761 C CA . LEU A 1 227 ? -4.449 11.969 -14.891 1 58.84 227 LEU A CA 1
ATOM 1762 C C . LEU A 1 227 ? -3.629 11.758 -13.625 1 58.84 227 LEU A C 1
ATOM 1764 O O . LEU A 1 227 ? -4.148 11.281 -12.609 1 58.84 227 LEU A O 1
ATOM 1768 N N . GLU A 1 228 ? -2.434 12.125 -13.664 1 57.47 228 GLU A N 1
ATOM 1769 C CA . GLU A 1 228 ? -1.56 12.047 -12.492 1 57.47 228 GLU A CA 1
ATOM 1770 C C . GLU A 1 228 ? -2.07 12.93 -11.367 1 57.47 228 GLU A C 1
ATOM 1772 O O . GLU A 1 228 ? -2.045 12.531 -10.195 1 57.47 228 GLU A O 1
ATOM 1777 N N . GLU A 1 229 ? -2.441 14.133 -11.828 1 56.47 229 GLU A N 1
ATOM 1778 C CA . GLU A 1 229 ? -2.961 15.062 -10.828 1 56.47 229 GLU A CA 1
ATOM 1779 C C . GLU A 1 229 ? -4.246 14.539 -10.195 1 56.47 229 GLU A C 1
ATOM 1781 O O . GLU A 1 229 ? -4.48 14.719 -9 1 56.47 229 GLU A O 1
ATOM 1786 N N . MET A 1 230 ? -4.938 13.938 -11.062 1 54.03 230 MET A N 1
ATOM 1787 C CA . MET A 1 230 ? -6.195 13.375 -10.578 1 54.03 230 MET A CA 1
ATOM 1788 C C . MET A 1 230 ? -5.941 12.258 -9.57 1 54.03 230 MET A C 1
ATOM 1790 O O . MET A 1 230 ? -6.629 12.156 -8.555 1 54.03 230 MET A O 1
ATOM 1794 N N . ASP A 1 231 ? -5.07 11.391 -10 1 49.94 231 ASP A N 1
ATOM 1795 C CA . ASP A 1 231 ? -4.734 10.25 -9.148 1 49.94 231 ASP A CA 1
ATOM 1796 C C . ASP A 1 231 ? -4.234 10.719 -7.781 1 49.94 231 ASP A C 1
ATOM 1798 O O . ASP A 1 231 ? -4.551 10.117 -6.758 1 49.94 231 ASP A O 1
ATOM 1802 N N . SER A 1 232 ? -3.406 11.727 -7.84 1 47.44 232 SER A N 1
ATOM 1803 C CA . SER A 1 232 ? -2.896 12.273 -6.59 1 47.44 232 SER A CA 1
ATOM 1804 C C . SER A 1 232 ? -4.012 12.922 -5.77 1 47.44 232 SER A C 1
ATOM 1806 O O . SER A 1 232 ? -4.031 12.805 -4.543 1 47.44 232 SER A O 1
ATOM 1808 N N . ALA A 1 233 ? -4.766 13.609 -6.59 1 44.25 233 ALA A N 1
ATOM 1809 C CA . ALA A 1 233 ? -5.832 14.344 -5.914 1 44.25 233 ALA A CA 1
ATOM 1810 C C . ALA A 1 233 ? -6.965 13.414 -5.5 1 44.25 233 ALA A C 1
ATOM 1812 O O . ALA A 1 233 ? -7.609 13.633 -4.469 1 44.25 233 ALA A O 1
ATOM 1813 N N . TYR A 1 234 ? -7.273 12.391 -6.469 1 39.44 234 TYR A N 1
ATOM 1814 C CA . TYR A 1 234 ? -8.484 11.594 -6.312 1 39.44 234 TYR A CA 1
ATOM 1815 C C . TYR A 1 234 ? -8.164 10.195 -5.816 1 39.44 234 TYR A C 1
ATOM 1817 O O . TYR A 1 234 ? -9.008 9.297 -5.863 1 39.44 234 TYR A O 1
ATOM 1825 N N . ALA A 1 235 ? -6.945 9.906 -5.719 1 41 235 ALA A N 1
ATOM 1826 C CA . ALA A 1 235 ? -6.613 8.531 -5.336 1 41 235 ALA A CA 1
ATOM 1827 C C . ALA A 1 235 ? -7.57 8.016 -4.27 1 41 235 ALA A C 1
ATOM 1829 O O . ALA A 1 235 ? -7.918 6.828 -4.262 1 41 235 ALA A O 1
ATOM 1830 N N . ASP A 1 236 ? -7.734 8.648 -3.188 1 37.25 236 ASP A N 1
ATOM 1831 C CA . ASP A 1 236 ? -8.602 8.211 -2.094 1 37.25 236 ASP A CA 1
ATOM 1832 C C . ASP A 1 236 ? -10.047 8.617 -2.342 1 37.25 236 ASP A C 1
ATOM 1834 O O . ASP A 1 236 ? -10.922 8.375 -1.507 1 37.25 236 ASP A O 1
ATOM 1838 N N . LEU A 1 237 ? -10.375 9.688 -3.057 1 35.69 237 LEU A N 1
ATOM 1839 C CA . LEU A 1 237 ? -11.734 10.211 -3.029 1 35.69 237 LEU A CA 1
ATOM 1840 C C . LEU A 1 237 ? -12.625 9.477 -4.027 1 35.69 237 LEU A C 1
ATOM 1842 O O . LEU A 1 237 ? -12.266 9.336 -5.199 1 35.69 237 LEU A O 1
ATOM 1846 N N . PRO A 1 238 ? -13.469 8.703 -3.6 1 34.31 238 PRO A N 1
ATOM 1847 C CA . PRO A 1 238 ? -14.547 8.422 -4.551 1 34.31 238 PRO A CA 1
ATOM 1848 C C . PRO A 1 238 ? -14.922 9.641 -5.391 1 34.31 238 PRO A C 1
ATOM 1850 O O . PRO A 1 238 ? -14.852 10.773 -4.906 1 34.31 238 PRO A O 1
ATOM 1853 N N . LEU A 1 239 ? -14.938 9.586 -6.715 1 35.5 239 LEU A N 1
ATOM 1854 C CA . LEU A 1 239 ? -15.391 10.633 -7.625 1 35.5 239 LEU A CA 1
ATOM 1855 C C . LEU A 1 239 ? -16.453 11.508 -6.969 1 35.5 239 LEU A C 1
ATOM 1857 O O . LEU A 1 239 ? -16.531 12.703 -7.238 1 35.5 239 LEU A O 1
ATOM 1861 N N . HIS A 1 240 ? -17.422 10.945 -6.363 1 33.69 240 HIS A N 1
ATOM 1862 C CA . HIS A 1 240 ? -18.609 11.672 -5.918 1 33.69 240 HIS A CA 1
ATOM 1863 C C . HIS A 1 240 ? -18.344 12.398 -4.598 1 33.69 240 HIS A C 1
ATOM 1865 O O . HIS A 1 240 ? -19.234 13.039 -4.051 1 33.69 240 HIS A O 1
ATOM 1871 N N . SER A 1 241 ? -17.344 11.945 -3.879 1 35.78 241 SER A N 1
ATOM 1872 C CA . SER A 1 241 ? -17.266 12.625 -2.59 1 35.78 241 SER A CA 1
ATOM 1873 C C . SER A 1 241 ? -16.875 14.086 -2.756 1 35.78 241 SER A C 1
ATOM 1875 O O . SER A 1 241 ? -16.188 14.445 -3.715 1 35.78 241 SER A O 1
ATOM 1877 N N . ALA A 1 242 ? -17.609 15.039 -2.219 1 38.72 242 ALA A N 1
ATOM 1878 C CA . ALA A 1 242 ? -17.219 16.438 -2.074 1 38.72 242 ALA A CA 1
ATOM 1879 C C . ALA A 1 242 ? -15.703 16.578 -1.95 1 38.72 242 ALA A C 1
ATOM 1881 O O . ALA A 1 242 ? -15.117 16.203 -0.928 1 38.72 242 ALA A O 1
ATOM 1882 N N . VAL A 1 243 ? -14.93 16.312 -2.943 1 41.94 243 VAL A N 1
ATOM 1883 C CA . VAL A 1 243 ? -13.508 16.469 -3.238 1 41.94 243 VAL A CA 1
ATOM 1884 C C . VAL A 1 243 ? -12.945 17.656 -2.451 1 41.94 243 VAL A C 1
ATOM 1886 O O . VAL A 1 243 ? -13.555 18.734 -2.42 1 41.94 243 VAL A O 1
ATOM 1889 N N . ARG A 1 244 ? -12.109 17.328 -1.533 1 49.69 244 ARG A N 1
ATOM 1890 C CA . ARG A 1 244 ? -11.32 18.438 -1.012 1 49.69 244 ARG A CA 1
ATOM 1891 C C . ARG A 1 244 ? -10.859 19.359 -2.137 1 49.69 244 ARG A C 1
ATOM 1893 O O . ARG A 1 244 ? -10.211 18.922 -3.086 1 49.69 244 ARG A O 1
ATOM 1900 N N . TRP A 1 245 ? -11.602 20.469 -2.312 1 48.5 245 TRP A N 1
ATOM 1901 C CA . TRP A 1 245 ? -11.469 21.547 -3.287 1 48.5 245 TRP A CA 1
ATOM 1902 C C . TRP A 1 245 ? -10.008 21.797 -3.627 1 48.5 245 TRP A C 1
ATOM 1904 O O . TRP A 1 245 ? -9.68 22.172 -4.754 1 48.5 245 TRP A O 1
ATOM 1914 N N . LEU A 1 246 ? -9.203 21.516 -2.666 1 49.56 246 LEU A N 1
ATOM 1915 C CA . LEU A 1 246 ? -7.828 21.891 -2.998 1 49.56 246 LEU A CA 1
ATOM 1916 C C . LEU A 1 246 ? -7.281 21 -4.109 1 49.56 246 LEU A C 1
ATOM 1918 O O . LEU A 1 246 ? -6.613 21.484 -5.027 1 49.56 246 LEU A O 1
ATOM 1922 N N . SER A 1 247 ? -7.711 19.781 -4.043 1 58.44 247 SER A N 1
ATOM 1923 C CA . SER A 1 247 ? -7.301 18.922 -5.145 1 58.44 247 SER A CA 1
ATOM 1924 C C . SER A 1 247 ? -8.047 19.266 -6.43 1 58.44 247 SER A C 1
ATOM 1926 O O . SER A 1 247 ? -7.535 19.047 -7.527 1 58.44 247 SER A O 1
ATOM 1928 N N . CYS A 1 248 ? -8.984 20.156 -6.262 1 65.25 248 CYS A N 1
ATOM 1929 C CA . CYS A 1 248 ? -9.805 20.562 -7.402 1 65.25 248 CYS A CA 1
ATOM 1930 C C . CYS A 1 248 ? -9.117 21.656 -8.211 1 65.25 248 CYS A C 1
ATOM 1932 O O . CYS A 1 248 ? -9.234 21.688 -9.438 1 65.25 248 CYS A O 1
ATOM 1934 N N . GLY A 1 249 ? -8.375 22.453 -7.496 1 73.38 249 GLY A N 1
ATOM 1935 C CA . GLY A 1 249 ? -7.715 23.547 -8.211 1 73.38 249 GLY A CA 1
ATOM 1936 C C . GLY A 1 249 ? -6.684 23.062 -9.211 1 73.38 249 GLY A C 1
ATOM 1937 O O . GLY A 1 249 ? -6.621 23.547 -10.336 1 73.38 249 GLY A O 1
ATOM 1938 N N . LYS A 1 250 ? -5.949 22.094 -8.727 1 74.31 250 LYS A N 1
ATOM 1939 C CA . LYS A 1 250 ? -4.926 21.562 -9.617 1 74.31 250 LYS A CA 1
ATOM 1940 C C . LYS A 1 250 ? -5.551 20.828 -10.797 1 74.31 250 LYS A C 1
ATOM 1942 O O . LYS A 1 250 ? -5.051 20.906 -11.922 1 74.31 250 LYS A O 1
ATOM 1947 N N . VAL A 1 251 ? -6.594 20.25 -10.531 1 74.75 251 VAL A N 1
ATOM 1948 C CA . VAL A 1 251 ? -7.312 19.516 -11.578 1 74.75 251 VAL A CA 1
ATOM 1949 C C . VAL A 1 251 ? -7.883 20.516 -12.594 1 74.75 251 VAL A C 1
ATOM 1951 O O . VAL A 1 251 ? -7.797 20.281 -13.805 1 74.75 251 VAL A O 1
ATOM 1954 N N . LEU A 1 252 ? -8.398 21.562 -12.086 1 82.62 252 LEU A N 1
ATOM 1955 C CA . LEU A 1 252 ? -8.984 22.578 -12.961 1 82.62 252 LEU A CA 1
ATOM 1956 C C . LEU A 1 252 ? -7.91 23.234 -13.82 1 82.62 252 LEU A C 1
ATOM 1958 O O . LEU A 1 252 ? -8.125 23.5 -15.008 1 82.62 252 LEU A O 1
ATOM 1962 N N . GLU A 1 253 ? -6.852 23.484 -13.18 1 83.81 253 GLU A N 1
ATOM 1963 C CA . GLU A 1 253 ? -5.734 24.078 -13.906 1 83.81 253 GLU A CA 1
ATOM 1964 C C . GLU A 1 253 ? -5.289 23.188 -15.062 1 83.81 253 GLU A C 1
ATOM 1966 O O . GLU A 1 253 ? -5.031 23.656 -16.172 1 83.81 253 GLU A O 1
ATOM 1971 N N . ARG A 1 254 ? -5.191 21.922 -14.82 1 80.25 254 ARG A N 1
ATOM 1972 C CA . ARG A 1 254 ? -4.789 20.969 -15.852 1 80.25 254 ARG A CA 1
ATOM 1973 C C . ARG A 1 254 ? -5.879 20.812 -16.906 1 80.25 254 ARG A C 1
ATOM 1975 O O . ARG A 1 254 ? -5.582 20.641 -18.094 1 80.25 254 ARG A O 1
ATOM 1982 N N . PHE A 1 255 ? -7.09 20.781 -16.484 1 84.06 255 PHE A N 1
ATOM 1983 C CA . PHE A 1 255 ? -8.227 20.672 -17.391 1 84.06 255 PHE A CA 1
ATOM 1984 C C . PHE A 1 255 ? -8.242 21.844 -18.375 1 84.06 255 PHE A C 1
ATOM 1986 O O . PHE A 1 255 ? -8.398 21.641 -19.578 1 84.06 255 PHE A O 1
ATOM 1993 N N . VAL A 1 256 ? -8.07 23.031 -17.891 1 89 256 VAL A N 1
ATOM 1994 C CA . VAL A 1 256 ? -8.102 24.234 -18.719 1 89 256 VAL A CA 1
ATOM 1995 C C . VAL A 1 256 ? -6.914 24.234 -19.672 1 89 256 VAL A C 1
ATOM 1997 O O . VAL A 1 256 ? -7.051 24.609 -20.844 1 89 256 VAL A O 1
ATOM 2000 N N . SER A 1 257 ? -5.789 23.766 -19.203 1 83.44 257 SER A N 1
ATOM 2001 C CA . SER A 1 257 ? -4.59 23.734 -20.031 1 83.44 257 SER A CA 1
ATOM 2002 C C . SER A 1 257 ? -4.742 22.734 -21.188 1 83.44 257 SER A C 1
ATOM 2004 O O . SER A 1 257 ? -4.145 22.922 -22.25 1 83.44 257 SER A O 1
ATOM 2006 N N . CYS A 1 258 ? -5.582 21.719 -20.953 1 82.44 258 CYS A N 1
ATOM 2007 C CA . CYS A 1 258 ? -5.754 20.672 -21.969 1 82.44 258 CYS A CA 1
ATOM 2008 C C . CYS A 1 258 ? -7.137 20.75 -22.594 1 82.44 258 CYS A C 1
ATOM 2010 O O . CYS A 1 258 ? -7.617 19.781 -23.172 1 82.44 258 CYS A O 1
ATOM 2012 N N . ILE A 1 259 ? -7.793 21.891 -22.438 1 87.19 259 ILE A N 1
ATOM 2013 C CA . ILE A 1 259 ? -9.203 21.984 -22.812 1 87.19 259 ILE A CA 1
ATOM 2014 C C . ILE A 1 259 ? -9.367 21.719 -24.312 1 87.19 259 ILE A C 1
ATOM 2016 O O . ILE A 1 259 ? -10.328 21.062 -24.719 1 87.19 259 ILE A O 1
ATOM 2020 N N . ASP A 1 260 ? -8.445 22.109 -25.125 1 84.81 260 ASP A N 1
ATOM 2021 C CA . ASP A 1 260 ? -8.547 21.891 -26.562 1 84.81 260 ASP A CA 1
ATOM 2022 C C . ASP A 1 260 ? -8.344 20.422 -26.922 1 84.81 260 ASP A C 1
ATOM 2024 O O . ASP A 1 260 ? -9.07 19.859 -27.75 1 84.81 260 ASP A O 1
ATOM 2028 N N . ALA A 1 261 ? -7.324 19.891 -26.281 1 80.75 261 ALA A N 1
ATOM 2029 C CA . ALA A 1 261 ? -7.074 18.469 -26.484 1 80.75 261 ALA A CA 1
ATOM 2030 C C . ALA A 1 261 ? -8.258 17.625 -26.016 1 80.75 261 ALA A C 1
ATOM 2032 O O . ALA A 1 261 ? -8.562 16.594 -26.609 1 80.75 261 ALA A O 1
ATOM 2033 N N . ILE A 1 262 ? -8.898 18.062 -24.984 1 85.06 262 ILE A N 1
ATOM 2034 C CA . ILE A 1 262 ? -10.047 17.344 -24.438 1 85.06 262 ILE A CA 1
ATOM 2035 C C . ILE A 1 262 ? -11.211 17.422 -25.422 1 85.06 262 ILE A C 1
ATOM 2037 O O . ILE A 1 262 ? -11.891 16.406 -25.656 1 85.06 262 ILE A O 1
ATOM 2041 N N . LYS A 1 263 ? -11.383 18.578 -26.031 1 86.44 263 LYS A N 1
ATOM 2042 C CA . LYS A 1 263 ? -12.461 18.75 -27.016 1 86.44 263 LYS A CA 1
ATOM 2043 C C . LYS A 1 263 ? -12.273 17.812 -28.203 1 86.44 263 LYS A C 1
ATOM 2045 O O . LYS A 1 263 ? -13.227 17.156 -28.641 1 86.44 263 LYS A O 1
ATOM 2050 N N . VAL A 1 264 ? -11.094 17.703 -28.609 1 83.12 264 VAL A N 1
ATOM 2051 C CA . VAL A 1 264 ? -10.766 16.844 -29.75 1 83.12 264 VAL A CA 1
ATOM 2052 C C . VAL A 1 264 ? -11 15.383 -29.375 1 83.12 264 VAL A C 1
ATOM 2054 O O . VAL A 1 264 ? -11.57 14.617 -30.156 1 83.12 264 VAL A O 1
ATOM 2057 N N . PHE A 1 265 ? -10.492 15.062 -28.25 1 82.25 265 PHE A N 1
ATOM 2058 C CA . PHE A 1 265 ? -10.625 13.688 -27.766 1 82.25 265 PHE A CA 1
ATOM 2059 C C . PHE A 1 265 ? -12.094 13.297 -27.641 1 82.25 265 PHE A C 1
ATOM 2061 O O . PHE A 1 265 ? -12.484 12.203 -28.062 1 82.25 265 PHE A O 1
ATOM 2068 N N . LEU A 1 266 ? -12.867 14.172 -27.078 1 85.69 266 LEU A N 1
ATOM 2069 C CA . LEU A 1 266 ? -14.289 13.898 -26.875 1 85.69 266 LEU A CA 1
ATOM 2070 C C . LEU A 1 266 ? -15.008 13.773 -28.219 1 85.69 266 LEU A C 1
ATOM 2072 O O . LEU A 1 266 ? -15.891 12.93 -28.375 1 85.69 266 LEU A O 1
ATOM 2076 N N . ALA A 1 267 ? -14.602 14.539 -29.062 1 84.06 267 ALA A N 1
ATOM 2077 C CA . ALA A 1 267 ? -15.18 14.477 -30.391 1 84.06 267 ALA A CA 1
ATOM 2078 C C . ALA A 1 267 ? -14.852 13.148 -31.078 1 84.06 267 ALA A C 1
ATOM 2080 O O . ALA A 1 267 ? -15.703 12.562 -31.75 1 84.06 267 ALA A O 1
ATOM 2081 N N . GLU A 1 268 ? -13.625 12.734 -30.859 1 79.31 268 GLU A N 1
ATOM 2082 C CA . GLU A 1 268 ? -13.18 11.469 -31.438 1 79.31 268 GLU A CA 1
ATOM 2083 C C . GLU A 1 268 ? -13.961 10.289 -30.859 1 79.31 268 GLU A C 1
ATOM 2085 O O . GLU A 1 268 ? -14.188 9.297 -31.547 1 79.31 268 GLU A O 1
ATOM 2090 N N . LYS A 1 269 ? -14.25 10.43 -29.656 1 78.06 269 LYS A N 1
ATOM 2091 C CA . LYS A 1 269 ? -14.945 9.328 -29 1 78.06 269 LYS A CA 1
ATOM 2092 C C . LYS A 1 269 ? -16.453 9.492 -29.094 1 78.06 269 LYS A C 1
ATOM 2094 O O . LYS A 1 269 ? -17.219 8.711 -28.516 1 78.06 269 LYS A O 1
ATOM 2099 N N . GLY A 1 270 ? -16.922 10.531 -29.719 1 81.88 270 GLY A N 1
ATOM 2100 C CA . GLY A 1 270 ? -18.344 10.758 -29.953 1 81.88 270 GLY A CA 1
ATOM 2101 C C . GLY A 1 270 ? -19.094 11.273 -28.75 1 81.88 270 GLY A C 1
ATOM 2102 O O . GLY A 1 270 ? -20.281 11.008 -28.578 1 81.88 270 GLY A O 1
ATOM 2103 N N . GLN A 1 271 ? -18.375 11.742 -27.781 1 85.12 271 GLN A N 1
ATOM 2104 C CA . GLN A 1 271 ? -18.984 12.336 -26.609 1 85.12 271 GLN A CA 1
ATOM 2105 C C . GLN A 1 271 ? -19.203 13.836 -26.797 1 85.12 271 GLN A C 1
ATOM 2107 O O . GLN A 1 271 ? -18.312 14.539 -27.281 1 85.12 271 GLN A O 1
ATOM 2112 N N . HIS A 1 272 ? -20.422 14.258 -26.609 1 87.31 272 HIS A N 1
ATOM 2113 C CA . HIS A 1 272 ? -20.734 15.664 -26.781 1 87.31 272 HIS A CA 1
ATOM 2114 C C . HIS A 1 272 ? -21.156 16.312 -25.469 1 87.31 272 HIS A C 1
ATOM 2116 O O . HIS A 1 272 ? -22.109 15.859 -24.828 1 87.31 272 HIS A O 1
ATOM 2122 N N . TYR A 1 273 ? -20.422 17.312 -25.031 1 91.31 273 TYR A N 1
ATOM 2123 C CA . TYR A 1 273 ? -20.75 18.141 -23.875 1 91.31 273 TYR A CA 1
ATOM 2124 C C . TYR A 1 273 ? -21.047 19.578 -24.297 1 91.31 273 TYR A C 1
ATOM 2126 O O . TYR A 1 273 ? -20.141 20.359 -24.531 1 91.31 273 TYR A O 1
ATOM 2134 N N . PRO A 1 274 ? -22.297 19.922 -24.375 1 91.5 274 PRO A N 1
ATOM 2135 C CA . PRO A 1 274 ? -22.672 21.266 -24.828 1 91.5 274 PRO A CA 1
ATOM 2136 C C . PRO A 1 274 ? -22.031 22.375 -24 1 91.5 274 PRO A C 1
ATOM 2138 O O . PRO A 1 274 ? -21.844 23.484 -24.484 1 91.5 274 PRO A O 1
ATOM 2141 N N . GLN A 1 275 ? -21.719 22.078 -22.812 1 91.31 275 GLN A N 1
ATOM 2142 C CA . GLN A 1 275 ? -21.109 23.031 -21.906 1 91.31 275 GLN A CA 1
ATOM 2143 C C . GLN A 1 275 ? -19.781 23.562 -22.469 1 91.31 275 GLN A C 1
ATOM 2145 O O . GLN A 1 275 ? -19.469 24.734 -22.297 1 91.31 275 GLN A O 1
ATOM 2150 N N . LEU A 1 276 ? -19.078 22.766 -23.188 1 92 276 LEU A N 1
ATOM 2151 C CA . LEU A 1 276 ? -17.75 23.109 -23.672 1 92 276 LEU A CA 1
ATOM 2152 C C . LEU A 1 276 ? -17.844 24.109 -24.812 1 92 276 LEU A C 1
ATOM 2154 O O . LEU A 1 276 ? -16.828 24.734 -25.172 1 92 276 LEU A O 1
ATOM 2158 N N . GLU A 1 277 ? -19.047 24.328 -25.297 1 89.62 277 GLU A N 1
ATOM 2159 C CA . GLU A 1 277 ? -19.266 25.312 -26.359 1 89.62 277 GLU A CA 1
ATOM 2160 C C . GLU A 1 277 ? -20.016 26.531 -25.844 1 89.62 277 GLU A C 1
ATOM 2162 O O . GLU A 1 277 ? -20.188 27.516 -26.547 1 89.62 277 GLU A O 1
ATOM 2167 N N . ASP A 1 278 ? -20.469 26.469 -24.625 1 90.44 278 ASP A N 1
ATOM 2168 C CA . ASP A 1 278 ? -21.188 27.578 -23.984 1 90.44 278 ASP A CA 1
ATOM 2169 C C . ASP A 1 278 ? -20.203 28.609 -23.422 1 90.44 278 ASP A C 1
ATOM 2171 O O . ASP A 1 278 ? -19.469 28.312 -22.484 1 90.44 278 ASP A O 1
ATOM 2175 N N . GLU A 1 279 ? -20.281 29.781 -23.891 1 88.69 279 GLU A N 1
ATOM 2176 C CA . GLU A 1 279 ? -19.344 30.828 -23.5 1 88.69 279 GLU A CA 1
ATOM 2177 C C . GLU A 1 279 ? -19.484 31.156 -22.016 1 88.69 279 GLU A C 1
ATOM 2179 O O . GLU A 1 279 ? -18.484 31.422 -21.328 1 88.69 279 GLU A O 1
ATOM 2184 N N . LYS A 1 280 ? -20.703 31.188 -21.547 1 88.69 280 LYS A N 1
ATOM 2185 C CA . LYS A 1 280 ? -20.922 31.484 -20.141 1 88.69 280 LYS A CA 1
ATOM 2186 C C . LYS A 1 280 ? -20.312 30.406 -19.25 1 88.69 280 LYS A C 1
ATOM 2188 O O . LYS A 1 280 ? -19.75 30.719 -18.203 1 88.69 280 LYS A O 1
ATOM 2193 N N . TRP A 1 281 ? -20.438 29.234 -19.719 1 92 281 TRP A N 1
ATOM 2194 C CA . TRP A 1 281 ? -19.875 28.125 -18.969 1 92 281 TRP A CA 1
ATOM 2195 C C . TRP A 1 281 ? -18.359 28.188 -18.953 1 92 281 TRP A C 1
ATOM 2197 O O . TRP A 1 281 ? -17.734 27.953 -17.922 1 92 281 TRP A O 1
ATOM 2207 N N . ILE A 1 282 ? -17.812 28.578 -20.016 1 91.56 282 ILE A N 1
ATOM 2208 C CA . ILE A 1 282 ? -16.359 28.625 -20.141 1 91.56 282 ILE A CA 1
ATOM 2209 C C . ILE A 1 282 ? -15.812 29.75 -19.266 1 91.56 282 ILE A C 1
ATOM 2211 O O . ILE A 1 282 ? -14.75 29.609 -18.656 1 91.56 282 ILE A O 1
ATOM 2215 N N . VAL A 1 283 ? -16.516 30.812 -19.25 1 91.56 283 VAL A N 1
ATOM 2216 C CA . VAL A 1 283 ? -16.109 31.938 -18.406 1 91.56 283 VAL A CA 1
ATOM 2217 C C . VAL A 1 283 ? -16.078 31.484 -16.953 1 91.56 283 VAL A C 1
ATOM 2219 O O . VAL A 1 283 ? -15.133 31.812 -16.219 1 91.56 283 VAL A O 1
ATOM 2222 N N . LYS A 1 284 ? -17.078 30.828 -16.562 1 91.44 284 LYS A N 1
ATOM 2223 C CA . LYS A 1 284 ? -17.125 30.312 -15.195 1 91.44 284 LYS A CA 1
ATOM 2224 C C . LYS A 1 284 ? -15.969 29.344 -14.93 1 91.44 284 LYS A C 1
ATOM 2226 O O . LYS A 1 284 ? -15.391 29.359 -13.844 1 91.44 284 LYS A O 1
ATOM 2231 N N . LEU A 1 285 ? -15.672 28.594 -15.898 1 92.19 285 LEU A N 1
ATOM 2232 C CA . LEU A 1 285 ? -14.578 27.625 -15.773 1 92.19 285 LEU A CA 1
ATOM 2233 C C . LEU A 1 285 ? -13.242 28.344 -15.609 1 92.19 285 LEU A C 1
ATOM 2235 O O . LEU A 1 285 ? -12.445 27.984 -14.742 1 92.19 285 LEU A O 1
ATOM 2239 N N . MET A 1 286 ? -13.039 29.297 -16.469 1 92.94 286 MET A N 1
ATOM 2240 C CA . MET A 1 286 ? -11.789 30.062 -16.391 1 92.94 286 MET A CA 1
ATOM 2241 C C . MET A 1 286 ? -11.656 30.766 -15.047 1 92.94 286 MET A C 1
ATOM 2243 O O . MET A 1 286 ? -10.586 30.734 -14.43 1 92.94 286 MET A O 1
ATOM 2247 N N . PHE A 1 287 ? -12.711 31.344 -14.594 1 92.75 287 PHE A N 1
ATOM 2248 C CA . PHE A 1 287 ? -12.727 32.031 -13.305 1 92.75 287 PHE A CA 1
ATOM 2249 C C . PHE A 1 287 ? -12.422 31.062 -12.172 1 92.75 287 PHE A C 1
ATOM 2251 O O . PHE A 1 287 ? -11.602 31.344 -11.305 1 92.75 287 PHE A O 1
ATOM 2258 N N . LEU A 1 288 ? -13.094 29.953 -12.227 1 90.38 288 LEU A N 1
ATOM 2259 C CA . LEU A 1 288 ? -12.938 28.953 -11.172 1 90.38 288 LEU A CA 1
ATOM 2260 C C . LEU A 1 288 ? -11.492 28.453 -11.109 1 90.38 288 LEU A C 1
ATOM 2262 O O . LEU A 1 288 ? -10.961 28.234 -10.023 1 90.38 288 LEU A O 1
ATOM 2266 N N . ALA A 1 289 ? -10.945 28.234 -12.234 1 90.38 289 ALA A N 1
ATOM 2267 C CA . ALA A 1 289 ? -9.555 27.797 -12.273 1 90.38 289 ALA A CA 1
ATOM 2268 C C . ALA A 1 289 ? -8.633 28.828 -11.633 1 90.38 289 ALA A C 1
ATOM 2270 O O . ALA A 1 289 ? -7.711 28.469 -10.891 1 90.38 289 ALA A O 1
ATOM 2271 N N . ASP A 1 290 ? -8.883 30.047 -11.875 1 92.69 290 ASP A N 1
ATOM 2272 C CA . ASP A 1 290 ? -8.039 31.125 -11.359 1 92.69 290 ASP A CA 1
ATOM 2273 C C . ASP A 1 290 ? -8.227 31.297 -9.859 1 92.69 290 ASP A C 1
ATOM 2275 O O . ASP A 1 290 ? -7.25 31.344 -9.102 1 92.69 290 ASP A O 1
ATOM 2279 N N . ILE A 1 291 ? -9.5 31.469 -9.438 1 91.5 291 ILE A N 1
ATOM 2280 C CA . ILE A 1 291 ? -9.766 31.766 -8.039 1 91.5 291 ILE A CA 1
ATOM 2281 C C . ILE A 1 291 ? -9.312 30.578 -7.168 1 91.5 291 ILE A C 1
ATOM 2283 O O . ILE A 1 291 ? -8.812 30.781 -6.059 1 91.5 291 ILE A O 1
ATOM 2287 N N . THR A 1 292 ? -9.555 29.359 -7.621 1 88.31 292 THR A N 1
ATOM 2288 C CA . THR A 1 292 ? -9.109 28.203 -6.859 1 88.31 292 THR A CA 1
ATOM 2289 C C . THR A 1 292 ? -7.582 28.156 -6.809 1 88.31 292 THR A C 1
ATOM 2291 O O . THR A 1 292 ? -7.004 27.656 -5.84 1 88.31 292 THR A O 1
ATOM 2294 N N . GLY A 1 293 ? -6.961 28.625 -7.867 1 88 293 GLY A N 1
ATOM 2295 C CA . GLY A 1 293 ? -5.512 28.766 -7.816 1 88 293 GLY A CA 1
ATOM 2296 C C . GLY A 1 293 ? -5.035 29.641 -6.668 1 88 293 GLY A C 1
ATOM 2297 O O . GLY A 1 293 ? -4.098 29.281 -5.957 1 88 293 GLY A O 1
ATOM 2298 N N . HIS A 1 294 ? -5.711 30.781 -6.5 1 91.56 294 HIS A N 1
ATOM 2299 C CA . HIS A 1 294 ? -5.387 31.672 -5.402 1 91.56 294 HIS A CA 1
ATOM 2300 C C . HIS A 1 294 ? -5.668 31.031 -4.055 1 91.56 294 HIS A C 1
ATOM 2302 O O . HIS A 1 294 ? -4.879 31.156 -3.115 1 91.56 294 HIS A O 1
ATOM 2308 N N . LEU A 1 295 ? -6.758 30.375 -4.004 1 89.56 295 LEU A N 1
ATOM 2309 C CA . LEU A 1 295 ? -7.145 29.719 -2.76 1 89.56 295 LEU A CA 1
ATOM 2310 C C . LEU A 1 295 ? -6.184 28.578 -2.418 1 89.56 295 LEU A C 1
ATOM 2312 O O . LEU A 1 295 ? -5.871 28.359 -1.246 1 89.56 295 LEU A O 1
ATOM 2316 N N . ASN A 1 296 ? -5.727 27.891 -3.416 1 85.88 296 ASN A N 1
ATOM 2317 C CA . ASN A 1 296 ? -4.754 26.828 -3.209 1 85.88 296 ASN A CA 1
ATOM 2318 C C . ASN A 1 296 ? -3.43 27.375 -2.68 1 85.88 296 ASN A C 1
ATOM 2320 O O . ASN A 1 296 ? -2.783 26.734 -1.846 1 85.88 296 ASN A O 1
ATOM 2324 N N . GLU A 1 297 ? -3.059 28.406 -3.238 1 88 297 GLU A N 1
ATOM 2325 C CA . GLU A 1 297 ? -1.832 29.031 -2.756 1 88 297 GLU A CA 1
ATOM 2326 C C . GLU A 1 297 ? -1.944 29.406 -1.278 1 88 297 GLU A C 1
ATOM 2328 O O . GLU A 1 297 ? -1.005 29.188 -0.508 1 88 297 GLU A O 1
ATOM 2333 N N . LEU A 1 298 ? -3.051 30 -0.9 1 91.81 298 LEU A N 1
ATOM 2334 C CA . LEU A 1 298 ? -3.295 30.312 0.504 1 91.81 298 LEU A CA 1
ATOM 2335 C C . LEU A 1 298 ? -3.232 29.047 1.361 1 91.81 298 LEU A C 1
ATOM 2337 O O . LEU A 1 298 ? -2.576 29.047 2.404 1 91.81 298 LEU A O 1
ATOM 2341 N N . ASN A 1 299 ? -3.908 28.062 0.907 1 88.06 299 ASN A N 1
ATOM 2342 C CA . ASN A 1 299 ? -3.953 26.797 1.645 1 88.06 299 ASN A CA 1
ATOM 2343 C C . ASN A 1 299 ? -2.555 26.25 1.884 1 88.06 299 ASN A C 1
ATOM 2345 O O . ASN A 1 299 ? -2.234 25.812 2.994 1 88.06 299 ASN A O 1
ATOM 2349 N N . LEU A 1 300 ? -1.714 26.281 0.91 1 86.75 300 LEU A N 1
ATOM 2350 C CA . LEU A 1 300 ? -0.356 25.766 1.01 1 86.75 300 LEU A CA 1
ATOM 2351 C C . LEU A 1 300 ? 0.472 26.578 1.994 1 86.75 300 LEU A C 1
ATOM 2353 O O . LEU A 1 300 ? 1.291 26.031 2.732 1 86.75 300 LEU A O 1
ATOM 2357 N N . ARG A 1 301 ? 0.213 27.812 1.973 1 89.81 301 ARG A N 1
ATOM 2358 C CA . ARG A 1 301 ? 0.962 28.703 2.857 1 89.81 301 ARG A CA 1
ATOM 2359 C C . ARG A 1 301 ? 0.588 28.469 4.316 1 89.81 301 ARG A C 1
ATOM 2361 O O . ARG A 1 301 ? 1.395 28.703 5.215 1 89.81 301 ARG A O 1
ATOM 2368 N N . LEU A 1 302 ? -0.623 28.031 4.566 1 92.12 302 LEU A N 1
ATOM 2369 C CA . LEU A 1 302 ? -1.101 27.812 5.926 1 92.12 302 LEU A CA 1
ATOM 2370 C C . LEU A 1 302 ? -0.643 26.469 6.453 1 92.12 302 LEU A C 1
ATOM 2372 O O . LEU A 1 302 ? -0.758 26.188 7.648 1 92.12 302 LEU A O 1
ATOM 2376 N N . GLN A 1 303 ? -0.093 25.656 5.586 1 88.25 303 GLN A N 1
ATOM 2377 C CA . GLN A 1 303 ? 0.339 24.312 5.98 1 88.25 303 GLN A CA 1
ATOM 2378 C C . GLN A 1 303 ? 1.788 24.328 6.457 1 88.25 303 GLN A C 1
ATOM 2380 O O . GLN A 1 303 ? 2.52 25.297 6.227 1 88.25 303 GLN A O 1
ATOM 2385 N N . GLY A 1 304 ? 2.143 23.266 7.227 1 87 304 GLY A N 1
ATOM 2386 C CA . GLY A 1 304 ? 3.525 23.094 7.652 1 87 304 GLY A CA 1
ATOM 2387 C C . GLY A 1 304 ? 3.686 23.078 9.164 1 87 304 GLY A C 1
ATOM 2388 O O . GLY A 1 304 ? 2.938 23.75 9.875 1 87 304 GLY A O 1
ATOM 2389 N N . ALA A 1 305 ? 4.695 22.422 9.555 1 88.69 305 ALA A N 1
ATOM 2390 C CA . ALA A 1 305 ? 5.035 22.391 10.969 1 88.69 305 ALA A CA 1
ATOM 2391 C C . ALA A 1 305 ? 5.832 23.625 11.383 1 88.69 305 ALA A C 1
ATOM 2393 O O . ALA A 1 305 ? 6.504 24.234 10.555 1 88.69 305 ALA A O 1
ATOM 2394 N N . GLY A 1 306 ? 5.668 24.062 12.617 1 89.25 306 GLY A N 1
ATOM 2395 C CA . GLY A 1 306 ? 6.527 25.094 13.172 1 89.25 306 GLY A CA 1
ATOM 2396 C C . GLY A 1 306 ? 5.965 26.5 13.008 1 89.25 306 GLY A C 1
ATOM 2397 O O . GLY A 1 306 ? 6.531 27.469 13.516 1 89.25 306 GLY A O 1
ATOM 2398 N N . GLN A 1 307 ? 4.812 26.609 12.359 1 91.62 307 GLN A N 1
ATOM 2399 C CA . GLN A 1 307 ? 4.234 27.938 12.156 1 91.62 307 GLN A CA 1
ATOM 2400 C C . GLN A 1 307 ? 3.576 28.438 13.43 1 91.62 307 GLN A C 1
ATOM 2402 O O . GLN A 1 307 ? 2.984 27.672 14.188 1 91.62 307 GLN A O 1
ATOM 2407 N N . THR A 1 308 ? 3.693 29.75 13.617 1 95.44 308 THR A N 1
ATOM 2408 C CA . THR A 1 308 ? 3.01 30.391 14.742 1 95.44 308 THR A CA 1
ATOM 2409 C C . THR A 1 308 ? 1.628 30.875 14.32 1 95.44 308 THR A C 1
ATOM 2411 O O . THR A 1 308 ? 1.354 31.047 13.133 1 95.44 308 THR A O 1
ATOM 2414 N N . VAL A 1 309 ? 0.779 31.078 15.281 1 96.62 309 VAL A N 1
ATOM 2415 C CA . VAL A 1 309 ? -0.555 31.609 15.016 1 96.62 309 VAL A CA 1
ATOM 2416 C C . VAL A 1 309 ? -0.447 33 14.375 1 96.62 309 VAL A C 1
ATOM 2418 O O . VAL A 1 309 ? -1.257 33.344 13.516 1 96.62 309 VAL A O 1
ATOM 2421 N N . LEU A 1 310 ? 0.568 33.719 14.773 1 95.88 310 LEU A N 1
ATOM 2422 C CA . LEU A 1 310 ? 0.778 35.062 14.203 1 95.88 310 LEU A CA 1
ATOM 2423 C C . LEU A 1 310 ? 1.016 34.969 12.703 1 95.88 310 LEU A C 1
ATOM 2425 O O . LEU A 1 310 ? 0.424 35.719 11.93 1 95.88 310 LEU A O 1
ATOM 2429 N N . ASP A 1 311 ? 1.867 34.094 12.32 1 95.25 311 ASP A N 1
ATOM 2430 C CA . ASP A 1 311 ? 2.152 33.875 10.898 1 95.25 311 ASP A CA 1
ATOM 2431 C C . ASP A 1 311 ? 0.879 33.562 10.125 1 95.25 311 ASP A C 1
ATOM 2433 O O . ASP A 1 311 ? 0.646 34.125 9.047 1 95.25 311 ASP A O 1
ATOM 2437 N N . MET A 1 312 ? 0.124 32.719 10.641 1 96.31 312 MET A N 1
ATOM 2438 C CA . MET A 1 312 ? -1.103 32.281 9.984 1 96.31 312 MET A CA 1
ATOM 2439 C C . MET A 1 312 ? -2.119 33.406 9.914 1 96.31 312 MET A C 1
ATOM 2441 O O . MET A 1 312 ? -2.785 33.594 8.891 1 96.31 312 MET A O 1
ATOM 2445 N N . PHE A 1 313 ? -2.203 34.125 11 1 95.62 313 PHE A N 1
ATOM 2446 C CA . PHE A 1 313 ? -3.119 35.25 11.062 1 95.62 313 PHE A CA 1
ATOM 2447 C C . PHE A 1 313 ? -2.76 36.312 10.016 1 95.62 313 PHE A C 1
ATOM 2449 O O . PHE A 1 313 ? -3.635 36.812 9.312 1 95.62 313 PHE A O 1
ATOM 2456 N N . GLU A 1 314 ? -1.553 36.625 9.922 1 95.25 314 GLU A N 1
ATOM 2457 C CA . GLU A 1 314 ? -1.107 37.625 8.969 1 95.25 314 GLU A CA 1
ATOM 2458 C C . GLU A 1 314 ? -1.31 37.156 7.527 1 95.25 314 GLU A C 1
ATOM 2460 O O . GLU A 1 314 ? -1.659 37.938 6.652 1 95.25 314 GLU A O 1
ATOM 2465 N N . THR A 1 315 ? -1.031 35.875 7.32 1 95.25 315 THR A N 1
ATOM 2466 C CA . THR A 1 315 ? -1.277 35.312 6 1 95.25 315 THR A CA 1
ATOM 2467 C C . THR A 1 315 ? -2.754 35.406 5.633 1 95.25 315 THR A C 1
ATOM 2469 O O . THR A 1 315 ? -3.092 35.781 4.508 1 95.25 315 THR A O 1
ATOM 2472 N N . TRP A 1 316 ? -3.621 35.094 6.52 1 95.19 316 TRP A N 1
ATOM 2473 C CA . TRP A 1 316 ? -5.062 35.156 6.32 1 95.19 316 TRP A CA 1
ATOM 2474 C C . TRP A 1 316 ? -5.496 36.625 6.086 1 95.19 316 TRP A C 1
ATOM 2476 O O . TRP A 1 316 ? -6.254 36.906 5.156 1 95.19 316 TRP A O 1
ATOM 2486 N N . SER A 1 317 ? -4.996 37.531 6.938 1 95.12 317 SER A N 1
ATOM 2487 C CA . SER A 1 317 ? -5.363 38.938 6.832 1 95.12 317 SER A CA 1
ATOM 2488 C C . SER A 1 317 ? -4.957 39.5 5.48 1 95.12 317 SER A C 1
ATOM 2490 O O . SER A 1 317 ? -5.703 40.281 4.879 1 95.12 317 SER A O 1
ATOM 2492 N N . ALA A 1 318 ? -3.799 39.156 5.07 1 95.44 318 ALA A N 1
ATOM 2493 C CA . ALA A 1 318 ? -3.328 39.594 3.758 1 95.44 318 ALA A CA 1
ATOM 2494 C C . ALA A 1 318 ? -4.23 39.062 2.646 1 95.44 318 ALA A C 1
ATOM 2496 O O . ALA A 1 318 ? -4.516 39.781 1.683 1 95.44 318 ALA A O 1
ATOM 2497 N N . PHE A 1 319 ? -4.637 37.875 2.762 1 95.56 319 PHE A N 1
ATOM 2498 C CA . PHE A 1 319 ? -5.473 37.281 1.727 1 95.56 319 PHE A CA 1
ATOM 2499 C C . PHE A 1 319 ? -6.84 37.969 1.681 1 95.56 319 PHE A C 1
ATOM 2501 O O . PHE A 1 319 ? -7.402 38.156 0.603 1 95.56 319 PHE A O 1
ATOM 2508 N N . VAL A 1 320 ? -7.406 38.281 2.828 1 94.38 320 VAL A N 1
ATOM 2509 C CA . VAL A 1 320 ? -8.688 39 2.891 1 94.38 320 VA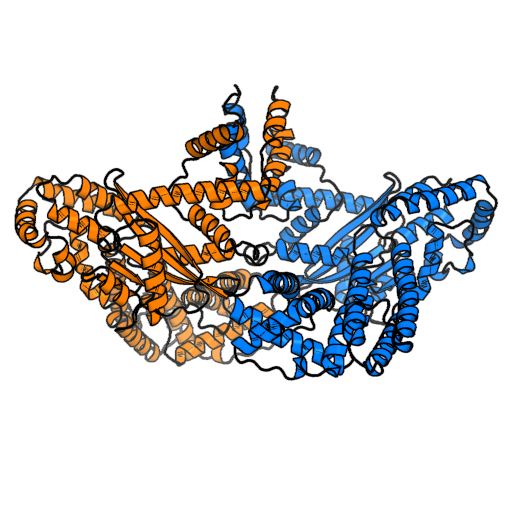L A CA 1
ATOM 2510 C C . VAL A 1 320 ? -8.578 40.312 2.156 1 94.38 320 VAL A C 1
ATOM 2512 O O . VAL A 1 320 ? -9.484 40.719 1.418 1 94.38 320 VAL A O 1
ATOM 2515 N N . ALA A 1 321 ? -7.465 40.938 2.33 1 94.75 321 ALA A N 1
ATOM 2516 C CA . ALA A 1 321 ? -7.234 42.219 1.619 1 94.75 321 ALA A CA 1
ATOM 2517 C C . ALA A 1 321 ? -7.133 41.969 0.114 1 94.75 321 ALA A C 1
ATOM 2519 O O . ALA A 1 321 ? -7.637 42.781 -0.679 1 94.75 321 ALA A O 1
ATOM 2520 N N . LYS A 1 322 ? -6.484 40.938 -0.265 1 95 322 LYS A N 1
ATOM 2521 C CA . LYS A 1 322 ? -6.367 40.594 -1.679 1 95 322 LYS A CA 1
ATOM 2522 C C . LYS A 1 322 ? -7.738 40.312 -2.293 1 95 322 LYS A C 1
ATOM 2524 O O . LYS A 1 322 ? -7.984 40.656 -3.453 1 95 322 LYS A O 1
ATOM 2529 N N . LEU A 1 323 ? -8.57 39.625 -1.497 1 94.38 323 LEU A N 1
ATOM 2530 C CA . LEU A 1 323 ? -9.906 39.344 -1.994 1 94.38 323 LEU A CA 1
ATOM 2531 C C . LEU A 1 323 ? -10.648 40.594 -2.387 1 94.38 323 LEU A C 1
ATOM 2533 O O . LEU A 1 323 ? -11.359 40.625 -3.391 1 94.38 323 LEU A O 1
ATOM 2537 N N . ALA A 1 324 ? -10.445 41.625 -1.629 1 93.12 324 ALA A N 1
ATOM 2538 C CA . ALA A 1 324 ? -11.062 42.906 -1.951 1 93.12 324 ALA A CA 1
ATOM 2539 C C . ALA A 1 324 ? -10.516 43.469 -3.262 1 93.12 324 ALA A C 1
ATOM 2541 O O . ALA A 1 324 ? -11.266 44.031 -4.07 1 93.12 324 ALA A O 1
ATOM 2542 N N . VAL A 1 325 ? -9.305 43.281 -3.486 1 94.5 325 VAL A N 1
ATOM 2543 C CA . VAL A 1 325 ? -8.664 43.719 -4.723 1 94.5 325 VAL A CA 1
ATOM 2544 C C . VAL A 1 325 ? -9.195 42.906 -5.898 1 94.5 325 VAL A C 1
ATOM 2546 O O . VAL A 1 325 ? -9.477 43.469 -6.969 1 94.5 325 VAL A O 1
ATOM 2549 N N . PHE A 1 326 ? -9.289 41.625 -5.641 1 94.94 326 PHE A N 1
ATOM 2550 C CA . PHE A 1 326 ? -9.812 40.75 -6.676 1 94.94 326 PHE A CA 1
ATOM 2551 C C . PHE A 1 326 ? -11.219 41.156 -7.086 1 94.94 326 PHE A C 1
ATOM 2553 O O . PHE A 1 326 ? -11.547 41.188 -8.273 1 94.94 326 PHE A O 1
ATOM 2560 N N . SER A 1 327 ? -12.016 41.469 -6.117 1 92.88 327 SER A N 1
ATOM 2561 C CA . SER A 1 327 ? -13.383 41.906 -6.387 1 92.88 327 SER A CA 1
ATOM 2562 C C . SER A 1 327 ? -13.414 43.188 -7.207 1 92.88 327 SER A C 1
ATOM 2564 O O . SER A 1 327 ? -14.219 43.312 -8.133 1 92.88 327 SER A O 1
ATOM 2566 N N . GLY A 1 328 ? -12.57 44.062 -6.871 1 92.12 328 GLY A N 1
ATOM 2567 C CA . GLY A 1 328 ? -12.469 45.312 -7.652 1 92.12 328 GLY A CA 1
ATOM 2568 C C . GLY A 1 328 ? -11.984 45.062 -9.07 1 92.12 328 GLY A C 1
ATOM 2569 O O . GLY A 1 328 ? -12.477 45.688 -10.016 1 92.12 328 GLY A O 1
ATOM 2570 N N . ASP A 1 329 ? -11.039 44.188 -9.18 1 93.56 329 ASP A N 1
ATOM 2571 C CA . ASP A 1 329 ? -10.492 43.812 -10.484 1 93.56 329 ASP A CA 1
ATOM 2572 C C . ASP A 1 329 ? -11.562 43.219 -11.383 1 93.56 329 ASP A C 1
ATOM 2574 O O . ASP A 1 329 ? -11.633 43.5 -12.57 1 93.56 329 ASP A O 1
ATOM 2578 N N . ILE A 1 330 ? -12.383 42.375 -10.844 1 91.88 330 ILE A N 1
ATOM 2579 C CA . ILE A 1 330 ? -13.461 41.719 -11.578 1 91.88 330 ILE A CA 1
ATOM 2580 C C . ILE A 1 330 ? -14.523 42.781 -11.938 1 91.88 330 ILE A C 1
ATOM 2582 O O . ILE A 1 330 ? -15.055 42.781 -13.055 1 91.88 330 ILE A O 1
ATOM 2586 N N . ALA A 1 331 ? -14.82 43.656 -11.023 1 88.81 331 ALA A N 1
ATOM 2587 C CA . ALA A 1 331 ? -15.828 44.688 -11.242 1 88.81 331 ALA A CA 1
ATOM 2588 C C . ALA A 1 331 ? -15.414 45.625 -12.383 1 88.81 331 ALA A C 1
ATOM 2590 O O . ALA A 1 331 ? -16.266 46.094 -13.141 1 88.81 331 ALA A O 1
ATOM 2591 N N . SER A 1 332 ? -14.148 45.812 -12.594 1 88.44 332 SER A N 1
ATOM 2592 C CA . SER A 1 332 ? -13.656 46.719 -13.641 1 88.44 332 SER A CA 1
ATOM 2593 C C . SER A 1 332 ? -13.383 45.938 -14.93 1 88.44 332 SER A C 1
ATOM 2595 O O . SER A 1 332 ? -12.969 46.531 -15.93 1 88.44 332 SER A O 1
ATOM 2597 N N . SER A 1 333 ? -13.484 44.625 -14.922 1 87.31 333 SER A N 1
ATOM 2598 C CA . SER A 1 333 ? -13.305 43.719 -16.062 1 87.31 333 SER A CA 1
ATOM 2599 C C . SER A 1 333 ? -11.883 43.812 -16.594 1 87.31 333 SER A C 1
ATOM 2601 O O . SER A 1 333 ? -11.664 43.719 -17.812 1 87.31 333 SER A O 1
ATOM 2603 N N . THR A 1 334 ? -10.984 44.125 -15.781 1 87.62 334 THR A N 1
ATOM 2604 C CA . THR A 1 334 ? -9.578 44.125 -16.188 1 87.62 334 THR A CA 1
ATOM 2605 C C . THR A 1 334 ? -8.961 42.75 -16.078 1 87.62 334 THR A C 1
ATOM 2607 O O . THR A 1 334 ? -8.164 42.344 -16.922 1 87.62 334 THR A O 1
ATOM 2610 N N . PHE A 1 335 ? -9.312 42 -15.023 1 92.5 335 PHE A N 1
ATOM 2611 C CA . PHE A 1 335 ? -8.945 40.594 -14.75 1 92.5 335 PHE A CA 1
ATOM 2612 C C . PHE A 1 335 ? -7.426 40.438 -14.672 1 92.5 335 PHE A C 1
ATOM 2614 O O . PHE A 1 335 ? -6.867 39.469 -15.188 1 92.5 335 PHE A O 1
ATOM 2621 N N . ARG A 1 336 ? -6.742 41.375 -14.062 1 92 336 ARG A N 1
ATOM 2622 C CA . ARG A 1 336 ? -5.289 41.406 -13.961 1 92 336 ARG A CA 1
ATOM 2623 C C . ARG A 1 336 ? -4.766 40.188 -13.211 1 92 336 ARG A C 1
ATOM 2625 O O . ARG A 1 336 ? -3.67 39.688 -13.492 1 92 336 ARG A O 1
ATOM 2632 N N . TYR A 1 337 ? -5.527 39.719 -12.266 1 94.62 337 TYR A N 1
ATOM 2633 C CA . TYR A 1 337 ? -5.055 38.656 -11.383 1 94.62 337 TYR A CA 1
ATOM 2634 C C . TYR A 1 337 ? -5.688 37.312 -11.75 1 94.62 337 TYR A C 1
ATOM 2636 O O . TYR A 1 337 ? -5.57 36.344 -11.008 1 94.62 337 TYR A O 1
ATOM 2644 N N . PHE A 1 338 ? -6.406 37.344 -12.836 1 94.69 338 PHE A N 1
ATOM 2645 C CA . PHE A 1 338 ? -7.074 36.156 -13.352 1 94.69 338 PHE A CA 1
ATOM 2646 C C . PHE A 1 338 ? -6.582 35.812 -14.758 1 94.69 338 PHE A C 1
ATOM 2648 O O . PHE A 1 338 ? -7.203 36.219 -15.742 1 94.69 338 PHE A O 1
ATOM 2655 N N . ARG A 1 339 ? -5.594 35.062 -14.836 1 92.88 339 ARG A N 1
ATOM 2656 C CA . ARG A 1 339 ? -4.852 34.812 -16.062 1 92.88 339 ARG A CA 1
ATOM 2657 C C . ARG A 1 339 ? -5.746 34.188 -17.125 1 92.88 339 ARG A C 1
ATOM 2659 O O . ARG A 1 339 ? -5.82 34.656 -18.266 1 92.88 339 ARG A O 1
ATOM 2666 N N . HIS A 1 340 ? -6.383 33.094 -16.766 1 92.5 340 HIS A N 1
ATOM 2667 C CA . HIS A 1 340 ? -7.207 32.375 -17.719 1 92.5 340 HIS A CA 1
ATOM 2668 C C . HIS A 1 340 ? -8.398 33.188 -18.156 1 92.5 340 HIS A C 1
ATOM 2670 O O . HIS A 1 340 ? -8.766 33.219 -19.344 1 92.5 340 HIS A O 1
ATOM 2676 N N . LEU A 1 341 ? -9.023 33.875 -17.188 1 91.88 341 LEU A N 1
ATOM 2677 C CA . LEU A 1 341 ? -10.156 34.75 -17.516 1 91.88 341 LEU A CA 1
ATOM 2678 C C . LEU A 1 341 ? -9.719 35.875 -18.406 1 91.88 341 LEU A C 1
ATOM 2680 O O . LEU A 1 341 ? -10.453 36.281 -19.328 1 91.88 341 LEU A O 1
ATOM 2684 N N . ARG A 1 342 ? -8.57 36.406 -18.188 1 92.56 342 ARG A N 1
ATOM 2685 C CA . ARG A 1 342 ? -8.039 37.5 -19 1 92.56 342 ARG A CA 1
ATOM 2686 C C . ARG A 1 342 ? -7.777 37.031 -20.438 1 92.56 342 ARG A C 1
ATOM 2688 O O . ARG A 1 342 ? -8.133 37.719 -21.391 1 92.56 342 ARG A O 1
ATOM 2695 N N . GLU A 1 343 ? -7.141 35.906 -20.562 1 90.25 343 GLU A N 1
ATOM 2696 C CA . GLU A 1 343 ? -6.84 35.375 -21.875 1 90.25 343 GLU A CA 1
ATOM 2697 C C . GLU A 1 343 ? -8.117 35.094 -22.672 1 90.25 343 GLU A C 1
ATOM 2699 O O . GLU A 1 343 ? -8.172 35.344 -23.875 1 90.25 343 GLU A O 1
ATOM 2704 N N . TRP A 1 344 ? -9.078 34.625 -22 1 88.19 344 TRP A N 1
ATOM 2705 C CA . TRP A 1 344 ? -10.344 34.312 -22.656 1 88.19 344 TRP A CA 1
ATOM 2706 C C . TRP A 1 344 ? -11.109 35.594 -22.984 1 88.19 344 TRP A C 1
ATOM 2708 O O . TRP A 1 344 ? -11.711 35.688 -24.062 1 88.19 344 TRP A O 1
ATOM 2718 N N . SER A 1 345 ? -11.156 36.531 -22.109 1 85.94 345 SER A N 1
ATOM 2719 C CA . SER A 1 345 ? -11.945 37.75 -22.25 1 85.94 345 SER A CA 1
ATOM 2720 C C . SER A 1 345 ? -11.32 38.688 -23.281 1 85.94 345 SER A C 1
ATOM 2722 O O . SER A 1 345 ? -11.984 39.594 -23.781 1 85.94 345 SER A O 1
ATOM 2724 N N . SER A 1 346 ? -10.055 38.5 -23.5 1 84.5 346 SER A N 1
ATOM 2725 C CA . SER A 1 346 ? -9.398 39.344 -24.484 1 84.5 346 SER A CA 1
ATOM 2726 C C . SER A 1 346 ? -10.047 39.188 -25.859 1 84.5 346 SER A C 1
ATOM 2728 O O . SER A 1 346 ? -10.023 40.125 -26.672 1 84.5 346 SER A O 1
ATOM 2730 N N . GLN A 1 347 ? -10.695 38.125 -26.062 1 78.44 347 GLN A N 1
ATOM 2731 C CA . GLN A 1 347 ? -11.227 37.844 -27.391 1 78.44 347 GLN A CA 1
ATOM 2732 C C . GLN A 1 347 ? -12.75 37.906 -27.391 1 78.44 347 GLN A C 1
ATOM 2734 O O . GLN A 1 347 ? -13.383 37.812 -28.438 1 78.44 347 GLN A O 1
ATOM 2739 N N . ARG A 1 348 ? -13.266 38.125 -26.203 1 80.5 348 ARG A N 1
ATOM 2740 C CA . ARG A 1 348 ? -14.711 38 -26.094 1 80.5 348 ARG A CA 1
ATOM 2741 C C . ARG A 1 348 ? -15.266 38.969 -25.047 1 80.5 348 ARG A C 1
ATOM 2743 O O . ARG A 1 348 ? -14.539 39.406 -24.156 1 80.5 348 ARG A O 1
ATOM 2750 N N . ASN A 1 349 ? -16.516 39.406 -25.297 1 76 349 ASN A N 1
ATOM 2751 C CA . ASN A 1 349 ? -17.203 40.156 -24.266 1 76 349 ASN A CA 1
ATOM 2752 C C . ASN A 1 349 ? -17.766 39.281 -23.172 1 76 349 ASN A C 1
ATOM 2754 O O . ASN A 1 349 ? -18.594 38.406 -23.438 1 76 349 ASN A O 1
ATOM 2758 N N . THR A 1 350 ? -17.188 39.375 -21.953 1 76.81 350 THR A N 1
ATOM 2759 C CA . THR A 1 350 ? -17.5 38.438 -20.891 1 76.81 350 THR A CA 1
ATOM 2760 C C . THR A 1 350 ? -18.359 39.094 -19.812 1 76.81 350 THR A C 1
ATOM 2762 O O . THR A 1 350 ? -18.062 40.219 -19.375 1 76.81 350 THR A O 1
ATOM 2765 N N . SER A 1 351 ? -19.562 38.531 -19.578 1 80.62 351 SER A N 1
ATOM 2766 C CA . SER A 1 351 ? -20.391 38.969 -18.453 1 80.62 351 SER A CA 1
ATOM 2767 C C . SER A 1 351 ? -19.797 38.531 -17.125 1 80.62 351 SER A C 1
ATOM 2769 O O . SER A 1 351 ? -19.469 37.375 -16.938 1 80.62 351 SER A O 1
ATOM 2771 N N . THR A 1 352 ? -19.625 39.531 -16.266 1 84.25 352 THR A N 1
ATOM 2772 C CA . THR A 1 352 ? -18.938 39.25 -15.008 1 84.25 352 THR A CA 1
ATOM 2773 C C . THR A 1 352 ? -19.922 39.219 -13.844 1 84.25 352 THR A C 1
ATOM 2775 O O . THR A 1 352 ? -19.516 39.125 -12.68 1 84.25 352 THR A O 1
ATOM 2778 N N . ALA A 1 353 ? -21.172 39.25 -14.102 1 85.56 353 ALA A N 1
ATOM 2779 C CA . ALA A 1 353 ? -22.172 39.375 -13.039 1 85.56 353 ALA A CA 1
ATOM 2780 C C . ALA A 1 353 ? -22.125 38.156 -12.102 1 85.56 353 ALA A C 1
ATOM 2782 O O . ALA A 1 353 ? -22.109 38.312 -10.875 1 85.56 353 ALA A O 1
ATOM 2783 N N . GLU A 1 354 ? -22.109 37.094 -12.578 1 86.81 354 GLU A N 1
ATOM 2784 C CA . GLU A 1 354 ? -22.125 35.875 -11.766 1 86.81 354 GLU A CA 1
ATOM 2785 C C . GLU A 1 354 ? -20.812 35.719 -10.992 1 86.81 354 GLU A C 1
ATOM 2787 O O . GLU A 1 354 ? -20.812 35.25 -9.844 1 86.81 354 GLU A O 1
ATOM 2792 N N . ILE A 1 355 ? -19.75 36.094 -11.633 1 91.25 355 ILE A N 1
ATOM 2793 C CA . ILE A 1 355 ? -18.438 36 -11 1 91.25 355 ILE A CA 1
ATOM 2794 C C . ILE A 1 355 ? -18.344 37 -9.852 1 91.25 355 ILE A C 1
ATOM 2796 O O . ILE A 1 355 ? -17.781 36.688 -8.797 1 91.25 355 ILE A O 1
ATOM 2800 N N . ALA A 1 356 ? -18.938 38.125 -10.086 1 90.88 356 ALA A N 1
ATOM 2801 C CA . ALA A 1 356 ? -18.938 39.156 -9.047 1 90.88 356 ALA A CA 1
ATOM 2802 C C . ALA A 1 356 ? -19.75 38.719 -7.836 1 90.88 356 ALA A C 1
ATOM 2804 O O . ALA A 1 356 ? -19.375 39 -6.695 1 90.88 356 ALA A O 1
ATOM 2805 N N . GLU A 1 357 ? -20.781 38.094 -8.109 1 88.69 357 GLU A N 1
ATOM 2806 C CA . GLU A 1 357 ? -21.609 37.594 -7.023 1 88.69 357 GLU A CA 1
ATOM 2807 C C . GLU A 1 357 ? -20.859 36.531 -6.215 1 88.69 357 GLU A C 1
ATOM 2809 O O . GLU A 1 357 ? -20.922 36.531 -4.984 1 88.69 357 GLU A O 1
ATOM 2814 N N . TYR A 1 358 ? -20.188 35.719 -6.855 1 88.94 358 TYR A N 1
ATOM 2815 C CA . TYR A 1 358 ? -19.406 34.688 -6.172 1 88.94 358 TYR A CA 1
ATOM 2816 C C . TYR A 1 358 ? -18.312 35.344 -5.312 1 88.94 358 TYR A C 1
ATOM 2818 O O . TYR A 1 358 ? -18.062 34.906 -4.191 1 88.94 358 TYR A O 1
ATOM 2826 N N . MET A 1 359 ? -17.734 36.281 -5.871 1 91.75 359 MET A N 1
ATOM 2827 C CA . MET A 1 359 ? -16.672 36.969 -5.141 1 91.75 359 MET A CA 1
ATOM 2828 C C . MET A 1 359 ? -17.203 37.625 -3.877 1 91.75 359 MET A C 1
ATOM 2830 O O . MET A 1 359 ? -16.547 37.625 -2.838 1 91.75 359 MET A O 1
ATOM 2834 N N . ARG A 1 360 ? -18.344 38.188 -3.98 1 90.44 360 ARG A N 1
ATOM 2835 C CA . ARG A 1 360 ? -18.969 38.781 -2.812 1 90.44 360 ARG A CA 1
ATOM 2836 C C . ARG A 1 360 ? -19.266 37.75 -1.736 1 90.44 360 ARG A C 1
ATOM 2838 O O . ARG A 1 360 ? -19.047 38 -0.549 1 90.44 360 ARG A O 1
ATOM 2845 N N . GLU A 1 361 ? -19.688 36.719 -2.182 1 89.81 361 GLU A N 1
ATOM 2846 C CA . GLU A 1 361 ? -19.969 35.625 -1.246 1 89.81 361 GLU A CA 1
ATOM 2847 C C . GLU A 1 361 ? -18.688 35.094 -0.6 1 89.81 361 GLU A C 1
ATOM 2849 O O . GLU A 1 361 ? -18.672 34.812 0.594 1 89.81 361 GLU A O 1
ATOM 2854 N N . LEU A 1 362 ? -17.719 34.938 -1.444 1 91.31 362 LEU A N 1
ATOM 2855 C CA . LEU A 1 362 ? -16.422 34.469 -0.944 1 91.31 362 LEU A CA 1
ATOM 2856 C C . LEU A 1 362 ? -15.859 35.406 0.089 1 91.31 362 LEU A C 1
ATOM 2858 O O . LEU A 1 362 ? -15.375 35 1.141 1 91.31 362 LEU A O 1
ATOM 2862 N N . GLU A 1 363 ? -15.953 36.656 -0.19 1 91.69 363 GLU A N 1
ATOM 2863 C CA . GLU A 1 363 ? -15.477 37.656 0.747 1 91.69 363 GLU A CA 1
ATOM 2864 C C . GLU A 1 363 ? -16.266 37.625 2.051 1 91.69 363 GLU A C 1
ATOM 2866 O O . GLU A 1 363 ? -15.703 37.781 3.135 1 91.69 363 GLU A O 1
ATOM 2871 N N . ALA A 1 364 ? -17.5 37.469 1.9 1 90.69 364 ALA A N 1
ATOM 2872 C CA . ALA A 1 364 ? -18.359 37.406 3.08 1 90.69 364 ALA A CA 1
ATOM 2873 C C . ALA A 1 364 ? -18.016 36.188 3.941 1 90.69 364 ALA A C 1
ATOM 2875 O O . ALA A 1 364 ? -18 36.281 5.172 1 90.69 364 ALA A O 1
ATOM 2876 N N . GLU A 1 365 ? -17.75 35.125 3.314 1 91.31 365 GLU A N 1
ATOM 2877 C CA . GLU A 1 365 ? -17.391 33.906 4.047 1 91.31 365 GLU A CA 1
ATOM 2878 C C . GLU A 1 365 ? -16.078 34.094 4.805 1 91.31 365 GLU A C 1
ATOM 2880 O O . GLU A 1 365 ? -15.961 33.688 5.965 1 91.31 365 GLU A O 1
ATOM 2885 N N . PHE A 1 366 ? -15.117 34.688 4.164 1 91.69 366 PHE A N 1
ATOM 2886 C CA . PHE A 1 366 ? -13.812 34.875 4.781 1 91.69 366 PHE A CA 1
ATOM 2887 C C . PHE A 1 366 ? -13.891 35.875 5.93 1 91.69 366 PHE A C 1
ATOM 2889 O O . PHE A 1 366 ? -13.078 35.844 6.855 1 91.69 366 PHE A O 1
ATOM 2896 N N . THR A 1 367 ? -14.898 36.656 5.891 1 86 367 THR A N 1
ATOM 2897 C CA . THR A 1 367 ? -15.055 37.656 6.945 1 86 367 THR A CA 1
ATOM 2898 C C . THR A 1 367 ? -15.875 37.094 8.102 1 86 367 THR A C 1
ATOM 2900 O O . THR A 1 367 ? -15.641 37.438 9.266 1 86 367 THR A O 1
ATOM 2903 N N . THR A 1 368 ? -16.766 36.281 7.758 1 88.31 368 THR A N 1
ATOM 2904 C CA . THR A 1 368 ? -17.688 35.75 8.773 1 88.31 368 THR A CA 1
ATOM 2905 C C . THR A 1 368 ? -17.062 34.594 9.516 1 88.31 368 THR A C 1
ATOM 2907 O O . THR A 1 368 ? -17.297 34.406 10.711 1 88.31 368 THR A O 1
ATOM 2910 N N . ARG A 1 369 ? -16.344 34.031 8.719 1 89.31 369 ARG A N 1
ATOM 2911 C CA . ARG A 1 369 ? -15.648 32.906 9.367 1 89.31 369 ARG A CA 1
ATOM 2912 C C . ARG A 1 369 ? -14.375 33.406 10.062 1 89.31 369 ARG A C 1
ATOM 2914 O O . ARG A 1 369 ? -14.117 34.594 10.141 1 89.31 369 ARG A O 1
ATOM 2921 N N . PHE A 1 370 ? -13.625 32.75 10.703 1 93.44 370 PHE A N 1
ATOM 2922 C CA . PHE A 1 370 ? -12.359 33.031 11.367 1 93.44 370 PHE A CA 1
ATOM 2923 C C . PHE A 1 370 ? -12.555 33.938 12.562 1 93.44 370 PHE A C 1
ATOM 2925 O O . PHE A 1 370 ? -11.75 34.844 12.789 1 93.44 370 PHE A O 1
ATOM 2932 N N . VAL A 1 371 ? -13.602 33.844 13.258 1 92.12 371 VAL A N 1
ATOM 2933 C CA . VAL A 1 371 ? -13.938 34.688 14.391 1 92.12 371 VAL A CA 1
ATOM 2934 C C . VAL A 1 371 ? -12.859 34.562 15.469 1 92.12 371 VAL A C 1
ATOM 2936 O O . VAL A 1 371 ? -12.484 35.562 16.109 1 92.12 371 VAL A O 1
ATOM 2939 N N . ASP A 1 372 ? -12.406 33.438 15.711 1 92.38 372 ASP A N 1
ATOM 2940 C CA . ASP A 1 372 ? -11.375 33.188 16.719 1 92.38 372 ASP A CA 1
ATOM 2941 C C . ASP A 1 372 ? -10.078 33.906 16.359 1 92.38 372 ASP A C 1
ATOM 2943 O O . ASP A 1 372 ? -9.469 34.562 17.219 1 92.38 372 ASP A O 1
ATOM 2947 N N . PHE A 1 373 ? -9.727 33.906 15.086 1 93.19 373 PHE A N 1
ATOM 2948 C CA . PHE A 1 373 ? -8.492 34.562 14.648 1 93.19 373 PHE A CA 1
ATOM 2949 C C . PHE A 1 373 ? -8.641 36.062 14.672 1 93.19 373 PHE A C 1
ATOM 2951 O O . PHE A 1 373 ? -7.676 36.781 14.922 1 93.19 373 PHE A O 1
ATOM 2958 N N . ARG A 1 374 ? -9.789 36.531 14.406 1 91.69 374 ARG A N 1
ATOM 2959 C CA . ARG A 1 374 ? -10.039 37.969 14.5 1 91.69 374 ARG A CA 1
ATOM 2960 C C . ARG A 1 374 ? -9.969 38.438 15.953 1 91.69 374 ARG A C 1
ATOM 2962 O O . ARG A 1 374 ? -9.438 39.5 16.234 1 91.69 374 ARG A O 1
ATOM 2969 N N . ARG A 1 375 ? -10.461 37.562 16.766 1 91.81 375 ARG A N 1
ATOM 2970 C CA . ARG A 1 375 ? -10.523 37.906 18.172 1 91.81 375 ARG A CA 1
ATOM 2971 C C . ARG A 1 375 ? -9.141 37.844 18.828 1 91.81 375 ARG A C 1
ATOM 2973 O O . ARG A 1 375 ? -8.719 38.781 19.5 1 91.81 375 ARG A O 1
ATOM 2980 N N . TYR A 1 376 ? -8.445 36.781 18.562 1 94.06 376 TYR A N 1
ATOM 2981 C CA . TYR A 1 376 ? -7.219 36.5 19.312 1 94.06 376 TYR A CA 1
ATOM 2982 C C . TYR A 1 376 ? -5.988 36.875 18.5 1 94.06 376 TYR A C 1
ATOM 2984 O O . TYR A 1 376 ? -4.902 37.062 19.047 1 94.06 376 TYR A O 1
ATOM 2992 N N . GLY A 1 377 ? -6.09 37 17.203 1 92.31 377 GLY A N 1
ATOM 2993 C CA . GLY A 1 377 ? -4.969 37.188 16.297 1 92.31 377 GLY A CA 1
ATOM 2994 C C . GLY A 1 377 ? -4.062 38.344 16.688 1 92.31 377 GLY A C 1
ATOM 2995 O O . GLY A 1 377 ? -2.85 38.188 16.812 1 92.31 377 GLY A O 1
ATOM 2996 N N . PRO A 1 378 ? -4.605 39.469 17 1 91.31 378 PRO A N 1
ATOM 2997 C CA . PRO A 1 378 ? -3.795 40.656 17.312 1 91.31 378 PRO A CA 1
ATOM 2998 C C . PRO A 1 378 ? -2.949 40.469 18.578 1 91.31 378 PRO A C 1
ATOM 3000 O O . PRO A 1 378 ? -1.857 41.031 18.672 1 91.31 378 PRO A O 1
ATOM 3003 N N . MET A 1 379 ? -3.416 39.656 19.453 1 93.88 379 MET A N 1
ATOM 3004 C CA . MET A 1 379 ? -2.717 39.406 20.719 1 93.88 379 MET A CA 1
ATOM 3005 C C . MET A 1 379 ? -1.359 38.781 20.469 1 93.88 379 MET A C 1
ATOM 3007 O O . MET A 1 379 ? -0.417 38.969 21.234 1 93.88 379 MET A O 1
ATOM 3011 N N . PHE A 1 380 ? -1.207 38.125 19.391 1 96.06 380 PHE A N 1
ATOM 3012 C CA . PHE A 1 380 ? 0.009 37.344 19.125 1 96.06 380 PHE A CA 1
ATOM 3013 C C . PHE A 1 380 ? 1.129 38.281 18.656 1 96.06 380 PHE A C 1
ATOM 3015 O O . PHE A 1 380 ? 2.297 37.875 18.625 1 96.06 380 PHE A O 1
ATOM 3022 N N . SER A 1 381 ? 0.832 39.531 18.359 1 94.81 381 SER A N 1
ATOM 3023 C CA . SER A 1 381 ? 1.875 40.5 18.031 1 94.81 381 SER A CA 1
ATOM 3024 C C . SER A 1 381 ? 2.799 40.75 19.219 1 94.81 381 SER A C 1
ATOM 3026 O O . SER A 1 381 ? 3.932 41.188 19.047 1 94.81 381 SER A O 1
ATOM 3028 N N . PHE A 1 382 ? 2.281 40.406 20.406 1 95.31 382 PHE A N 1
ATOM 3029 C CA . PHE A 1 382 ? 3.055 40.531 21.641 1 95.31 382 PHE A CA 1
ATOM 3030 C C . PHE A 1 382 ? 4.371 39.781 21.531 1 95.31 382 PHE A C 1
ATOM 3032 O O . PHE A 1 382 ? 5.387 40.188 22.094 1 95.31 382 PHE A O 1
ATOM 3039 N N . LEU A 1 383 ? 4.371 38.719 20.781 1 96.69 383 LEU A N 1
ATOM 3040 C CA . LEU A 1 383 ? 5.512 37.812 20.672 1 96.69 383 LEU A CA 1
ATOM 3041 C C . LEU A 1 383 ? 6.707 38.531 20.047 1 96.69 383 LEU A C 1
ATOM 3043 O O . LEU A 1 383 ? 7.855 38.25 20.391 1 96.69 383 LEU A O 1
ATOM 3047 N N . ILE A 1 384 ? 6.414 39.531 19.156 1 96.81 384 ILE A N 1
ATOM 3048 C CA . ILE A 1 384 ? 7.527 40.094 18.406 1 96.81 384 ILE A CA 1
ATOM 3049 C C . ILE A 1 384 ? 7.609 41.594 18.641 1 96.81 384 ILE A C 1
ATOM 3051 O O . ILE A 1 384 ? 8.641 42.219 18.375 1 96.81 384 ILE A O 1
ATOM 3055 N N . LYS A 1 385 ? 6.48 42.219 19.156 1 95.62 385 LYS A N 1
ATOM 3056 C CA . LYS A 1 385 ? 6.457 43.656 19.375 1 95.62 385 LYS A CA 1
ATOM 3057 C C . LYS A 1 385 ? 5.91 44 20.766 1 95.62 385 LYS A C 1
ATOM 3059 O O . LYS A 1 385 ? 4.977 44.781 20.891 1 95.62 385 LYS A O 1
ATOM 3064 N N . PRO A 1 386 ? 6.582 43.469 21.75 1 95.06 386 PRO A N 1
ATOM 3065 C CA . PRO A 1 386 ? 6.117 43.875 23.094 1 95.06 386 PRO A CA 1
ATOM 3066 C C . PRO A 1 386 ? 6.336 45.344 23.391 1 95.06 386 PRO A C 1
ATOM 3068 O O . PRO A 1 386 ? 5.637 45.906 24.234 1 95.06 386 PRO A O 1
ATOM 3071 N N . ASP A 1 387 ? 7.25 46 22.672 1 92.94 387 ASP A N 1
ATOM 3072 C CA . ASP A 1 387 ? 7.609 47.375 22.891 1 92.94 387 ASP A CA 1
ATOM 3073 C C . ASP A 1 387 ? 6.508 48.312 22.406 1 92.94 387 ASP A C 1
ATOM 3075 O O . ASP A 1 387 ? 6.461 49.5 22.797 1 92.94 387 ASP A O 1
ATOM 3079 N N . SER A 1 388 ? 5.691 47.812 21.578 1 91.19 388 SER A N 1
ATOM 3080 C CA . SER A 1 388 ? 4.598 48.656 21.078 1 91.19 388 SER A CA 1
ATOM 3081 C C . SER A 1 388 ? 3.242 48.031 21.406 1 91.19 388 SER A C 1
ATOM 3083 O O . SER A 1 388 ? 2.211 48.469 20.906 1 91.19 388 SER A O 1
ATOM 3085 N N . PHE A 1 389 ? 3.252 47.031 22.203 1 91.38 389 PHE A N 1
ATOM 3086 C CA . PHE A 1 389 ? 2.033 46.281 22.516 1 91.38 389 PHE A CA 1
ATOM 3087 C C . PHE A 1 389 ? 1.186 47.062 23.531 1 91.38 389 PHE A C 1
ATOM 3089 O O . PHE A 1 389 ? 1.709 47.594 24.5 1 91.38 389 PHE A O 1
ATOM 3096 N N . ASP A 1 390 ? -0.071 47.094 23.109 1 83.56 390 ASP A N 1
ATOM 3097 C CA . ASP A 1 390 ? -1.013 47.719 24.047 1 83.56 390 ASP A CA 1
ATOM 3098 C C . ASP A 1 390 ? -1.558 46.688 25.031 1 83.56 390 ASP A C 1
ATOM 3100 O O . ASP A 1 390 ? -2.17 45.688 24.625 1 83.56 390 ASP A O 1
ATOM 3104 N N . GLY A 1 391 ? -1.338 46.844 26.25 1 77.94 391 GLY A N 1
ATOM 3105 C CA . GLY A 1 391 ? -1.792 45.938 27.297 1 77.94 391 GLY A CA 1
ATOM 3106 C C . GLY A 1 391 ? -3.275 45.625 27.219 1 77.94 391 GLY A C 1
ATOM 3107 O O . GLY A 1 391 ? -3.727 44.594 27.688 1 77.94 391 GLY A O 1
ATOM 3108 N N . GLN A 1 392 ? -4.047 46.406 26.531 1 76.62 392 GLN A N 1
ATOM 3109 C CA . GLN A 1 392 ? -5.488 46.219 26.406 1 76.62 392 GLN A CA 1
ATOM 3110 C C . GLN A 1 392 ? -5.824 45.125 25.406 1 76.62 392 GLN A C 1
ATOM 3112 O O . GLN A 1 392 ? -6.922 44.562 25.438 1 76.62 392 GLN A O 1
ATOM 3117 N N . ASP A 1 393 ? -4.859 44.812 24.656 1 81.38 393 ASP A N 1
ATOM 3118 C CA . ASP A 1 393 ? -5.074 43.812 23.625 1 81.38 393 ASP A CA 1
ATOM 3119 C C . ASP A 1 393 ? -4.91 42.406 24.219 1 81.38 393 ASP A C 1
ATOM 3121 O O . ASP A 1 393 ? -5.254 41.406 23.562 1 81.38 393 ASP A O 1
ATOM 3125 N N . LEU A 1 394 ? -4.398 42.406 25.391 1 86.5 394 LEU A N 1
ATOM 3126 C CA . LEU A 1 394 ? -4.258 41.125 26.062 1 86.5 394 LEU A CA 1
ATOM 3127 C C . LEU A 1 394 ? -5.582 40.688 26.672 1 86.5 394 LEU A C 1
ATOM 3129 O O . LEU A 1 394 ? -6.234 41.469 27.375 1 86.5 394 LEU A O 1
ATOM 3133 N N . ASP A 1 395 ? -6.047 39.562 26.297 1 88.62 395 ASP A N 1
ATOM 3134 C CA . ASP A 1 395 ? -7.254 39.031 26.906 1 88.62 395 ASP A CA 1
ATOM 3135 C C . ASP A 1 395 ? -6.988 38.594 28.359 1 88.62 395 ASP A C 1
ATOM 3137 O O . ASP A 1 395 ? -6.484 37.5 28.594 1 88.62 395 ASP A O 1
ATOM 3141 N N . ALA A 1 396 ? -7.418 39.344 29.25 1 85.06 396 ALA A N 1
ATOM 3142 C CA . ALA A 1 396 ? -7.129 39.125 30.656 1 85.06 396 ALA A CA 1
ATOM 3143 C C . ALA A 1 396 ? -7.738 37.844 31.172 1 85.06 396 ALA A C 1
ATOM 3145 O O . ALA A 1 396 ? -7.148 37.156 32 1 85.06 396 ALA A O 1
ATOM 3146 N N . ALA A 1 397 ? -8.82 37.531 30.625 1 86.75 397 ALA A N 1
ATOM 3147 C CA . ALA A 1 397 ? -9.523 36.312 31.094 1 86.75 397 ALA A CA 1
ATOM 3148 C C . ALA A 1 397 ? -8.727 35.062 30.766 1 86.75 397 ALA A C 1
ATOM 3150 O O . ALA A 1 397 ? -8.789 34.094 31.516 1 86.75 397 ALA A O 1
ATOM 3151 N N . LEU A 1 398 ? -7.961 35.094 29.734 1 90.38 398 LEU A N 1
ATOM 3152 C CA . LEU A 1 398 ? -7.23 33.938 29.281 1 90.38 398 LEU A CA 1
ATOM 3153 C C . LEU A 1 398 ? -5.941 33.75 30.078 1 90.38 398 LEU A C 1
ATOM 3155 O O . LEU A 1 398 ? -5.395 32.656 30.125 1 90.38 398 LEU A O 1
ATOM 3159 N N . VAL A 1 399 ? -5.48 34.844 30.719 1 88.62 399 VAL A N 1
ATOM 3160 C CA . VAL A 1 399 ? -4.168 34.75 31.344 1 88.62 399 VAL A CA 1
ATOM 3161 C C . VAL A 1 399 ? -4.293 34.938 32.844 1 88.62 399 VAL A C 1
ATOM 3163 O O . VAL A 1 399 ? -3.312 34.844 33.594 1 88.62 399 VAL A O 1
ATOM 3166 N N . ASP A 1 400 ? -5.422 35.156 33.344 1 87.31 400 ASP A N 1
ATOM 3167 C CA . ASP A 1 400 ? -5.641 35.469 34.75 1 87.31 400 ASP A CA 1
ATOM 3168 C C . ASP A 1 400 ? -5.168 34.344 35.656 1 87.31 400 ASP A C 1
ATOM 3170 O O . ASP A 1 400 ? -4.59 34.562 36.719 1 87.31 400 ASP A O 1
ATOM 3174 N N . TRP A 1 401 ? -5.371 33.188 35.25 1 89 401 TRP A N 1
ATOM 3175 C CA . TRP A 1 401 ? -5.059 32 36.062 1 89 401 TRP A CA 1
ATOM 3176 C C . TRP A 1 401 ? -3.551 31.828 36.188 1 89 401 TRP A C 1
ATOM 3178 O O . TRP A 1 401 ? -3.082 31.109 37.094 1 89 401 TRP A O 1
ATOM 3188 N N . MET A 1 402 ? -2.814 32.531 35.375 1 87.12 402 MET A N 1
ATOM 3189 C CA . MET A 1 402 ? -1.359 32.406 35.375 1 87.12 402 MET A CA 1
ATOM 3190 C C . MET A 1 402 ? -0.753 33.375 36.406 1 87.12 402 MET A C 1
ATOM 3192 O O . MET A 1 402 ? 0.459 33.375 36.625 1 87.12 402 MET A O 1
ATOM 3196 N N . ASP A 1 403 ? -1.508 34.188 37.094 1 80.56 403 ASP A N 1
ATOM 3197 C CA . ASP A 1 403 ? -1.099 35.125 38.156 1 80.56 403 ASP A CA 1
ATOM 3198 C C . ASP A 1 403 ? -0.049 36.094 37.625 1 80.56 403 ASP A C 1
ATOM 3200 O O . ASP A 1 403 ? 0.968 36.344 38.281 1 80.56 403 ASP A O 1
ATOM 3204 N N . VAL A 1 404 ? -0.343 36.562 36.438 1 75.06 404 VAL A N 1
ATOM 3205 C CA . VAL A 1 404 ? 0.657 37.406 35.812 1 75.06 404 VAL A CA 1
ATOM 3206 C C . VAL A 1 404 ? 0.107 38.844 35.656 1 75.06 404 VAL A C 1
ATOM 3208 O O . VAL A 1 404 ? 0.867 39.781 35.438 1 75.06 404 VAL A O 1
ATOM 3211 N N . LEU A 1 405 ? -1.134 39.094 35.75 1 73.88 405 LEU A N 1
ATOM 3212 C CA . LEU A 1 405 ? -1.781 40.312 35.344 1 73.88 405 LEU A CA 1
ATOM 3213 C C . LEU A 1 405 ? -1.315 41.5 36.156 1 73.88 405 LEU A C 1
ATOM 3215 O O . LEU A 1 405 ? -1.176 42.625 35.656 1 73.88 405 LEU A O 1
ATOM 3219 N N . GLN A 1 406 ? -1.04 41.25 37.344 1 75.94 406 GLN A N 1
ATOM 3220 C CA . GLN A 1 406 ? -0.704 42.375 38.219 1 75.94 406 GLN A CA 1
ATOM 3221 C C . GLN A 1 406 ? 0.62 43 37.812 1 75.94 406 GLN A C 1
ATOM 3223 O O . GLN A 1 406 ? 0.759 44.25 37.875 1 75.94 406 GLN A O 1
ATOM 3228 N N . ASP A 1 407 ? 1.406 42.25 37.281 1 86.12 407 ASP A N 1
ATOM 3229 C CA . ASP A 1 407 ? 2.754 42.75 37.031 1 86.12 407 ASP A CA 1
ATOM 3230 C C . ASP A 1 407 ? 3 42.969 35.562 1 86.12 407 ASP A C 1
ATOM 3232 O O . ASP A 1 407 ? 4.023 43.531 35.156 1 86.12 407 ASP A O 1
ATOM 3236 N N . VAL A 1 408 ? 2.074 42.594 34.75 1 88.38 408 VAL A N 1
ATOM 3237 C CA . VAL A 1 408 ? 2.273 42.656 33.312 1 88.38 408 VAL A CA 1
ATOM 3238 C C . VAL A 1 408 ? 2.393 44.094 32.875 1 88.38 408 VAL A C 1
ATOM 3240 O O . VAL A 1 408 ? 3.281 44.438 32.062 1 88.38 408 VAL A O 1
ATOM 3243 N N . GLU A 1 409 ? 1.575 44.906 33.375 1 86 409 GLU A N 1
ATOM 3244 C CA . GLU A 1 409 ? 1.564 46.312 32.969 1 86 409 GLU A CA 1
ATOM 3245 C C . GLU A 1 409 ? 2.865 47.031 33.344 1 86 409 GLU A C 1
ATOM 3247 O O . GLU A 1 409 ? 3.441 47.75 32.562 1 86 409 GLU A O 1
ATOM 3252 N N . MET A 1 410 ? 3.285 46.719 34.562 1 89.31 410 MET A N 1
ATOM 3253 C CA . MET A 1 410 ? 4.512 47.344 35.062 1 89.31 410 MET A CA 1
ATOM 3254 C C . MET A 1 410 ? 5.723 46.844 34.281 1 89.31 410 MET A C 1
ATOM 3256 O O . MET A 1 410 ? 6.609 47.625 33.938 1 89.31 410 MET A O 1
ATOM 3260 N N . GLN A 1 411 ? 5.68 45.594 34.031 1 92.56 411 GLN A N 1
ATOM 3261 C CA . GLN A 1 411 ? 6.801 45 33.312 1 92.56 411 GLN A CA 1
ATOM 3262 C C . GLN A 1 411 ? 6.824 45.5 31.859 1 92.56 411 GLN A C 1
ATOM 3264 O O . GLN A 1 411 ? 7.898 45.719 31.281 1 92.56 411 GLN A O 1
ATOM 3269 N N . LEU A 1 412 ? 5.695 45.75 31.312 1 92.31 412 LEU A N 1
ATOM 3270 C CA . LEU A 1 412 ? 5.605 46.25 29.953 1 92.31 412 LEU A CA 1
ATOM 3271 C C . LEU A 1 412 ? 6.164 47.688 29.859 1 92.31 412 LEU A C 1
ATOM 3273 O O . LEU A 1 412 ? 6.855 48.031 28.906 1 92.31 412 LEU A O 1
ATOM 3277 N N . ILE A 1 413 ? 5.859 48.406 30.812 1 91.31 413 ILE A N 1
ATOM 3278 C CA . ILE A 1 413 ? 6.352 49.781 30.859 1 91.31 413 ILE A CA 1
ATOM 3279 C C . ILE A 1 413 ? 7.875 49.781 30.938 1 91.31 413 ILE A C 1
ATOM 3281 O O . ILE A 1 413 ? 8.539 50.562 30.25 1 91.31 413 ILE A O 1
ATOM 3285 N N . GLU A 1 414 ? 8.344 48.906 31.797 1 93.44 414 GLU A N 1
ATOM 3286 C CA . GLU A 1 414 ? 9.797 48.812 31.969 1 93.44 414 GLU A CA 1
ATOM 3287 C C . GLU A 1 414 ? 10.461 48.344 30.672 1 93.44 414 GLU A C 1
ATOM 3289 O O . GLU A 1 414 ? 11.531 48.844 30.312 1 93.44 414 GLU A O 1
ATOM 3294 N N . LEU A 1 415 ? 9.875 47.438 30.031 1 94.88 415 LEU A N 1
ATOM 3295 C CA . LEU A 1 415 ? 10.43 46.938 28.781 1 94.88 415 LEU A CA 1
ATOM 3296 C C . LEU A 1 415 ? 10.422 48.031 27.703 1 94.88 415 LEU A C 1
ATOM 3298 O O . LEU A 1 415 ? 11.414 48.219 27 1 94.88 415 LEU A O 1
ATOM 3302 N N . LYS A 1 416 ? 9.391 48.812 27.594 1 93.75 416 LYS A N 1
ATOM 3303 C CA . LYS A 1 416 ? 9.242 49.875 26.609 1 93.75 416 LYS A CA 1
ATOM 3304 C C . LYS A 1 416 ? 10.25 50.969 26.844 1 93.75 416 LYS A C 1
ATOM 3306 O O . LYS A 1 416 ? 10.641 51.688 25.906 1 93.75 416 LYS A O 1
ATOM 3311 N N . SER A 1 417 ? 10.625 51.062 28.062 1 93.75 417 SER A N 1
ATOM 3312 C CA . SER A 1 417 ? 11.523 52.156 28.438 1 93.75 417 SER A CA 1
ATOM 3313 C C . SER A 1 417 ? 12.984 51.719 28.328 1 93.75 417 SER A C 1
ATOM 3315 O O . SER A 1 417 ? 13.891 52.531 28.484 1 93.75 417 SER A O 1
ATOM 3317 N N . SER A 1 418 ? 13.156 50.531 28.156 1 93.06 418 SER A N 1
ATOM 3318 C CA . SER A 1 418 ? 14.523 50 28.078 1 93.06 418 SER A CA 1
ATOM 3319 C C . SER A 1 418 ? 15.039 50.031 26.656 1 93.06 418 SER A C 1
ATOM 3321 O O . SER A 1 418 ? 14.523 49.312 25.781 1 93.06 418 SER A O 1
ATOM 3323 N N . SER A 1 419 ? 16.047 50.812 26.422 1 92.75 419 SER A N 1
ATOM 3324 C CA . SER A 1 419 ? 16.641 50.875 25.094 1 92.75 419 SER A CA 1
ATOM 3325 C C . SER A 1 419 ? 17.203 49.531 24.656 1 92.75 419 SER A C 1
ATOM 3327 O O . SER A 1 419 ? 17.141 49.188 23.484 1 92.75 419 SER A O 1
ATOM 3329 N N . LEU A 1 420 ? 17.656 48.844 25.578 1 92.25 420 LEU A N 1
ATOM 3330 C CA . LEU A 1 420 ? 18.25 47.531 25.312 1 92.25 420 LEU A CA 1
ATOM 3331 C C . LEU A 1 420 ? 17.203 46.562 24.781 1 92.25 420 LEU A C 1
ATOM 3333 O O . LEU A 1 420 ? 17.422 45.906 23.75 1 92.25 420 LEU A O 1
ATOM 3337 N N . TRP A 1 421 ? 16.188 46.469 25.406 1 93.62 421 TRP A N 1
ATOM 3338 C CA . TRP A 1 421 ? 15.18 45.469 25.062 1 93.62 421 TRP A CA 1
ATOM 3339 C C . TRP A 1 421 ? 14.367 45.906 23.844 1 93.62 421 TRP A C 1
ATOM 3341 O O . TRP A 1 421 ? 13.938 45.062 23.047 1 93.62 421 TRP A O 1
ATOM 3351 N N . VAL A 1 422 ? 14.156 47.156 23.703 1 94.94 422 VAL A N 1
ATOM 3352 C CA . VAL A 1 422 ? 13.523 47.656 22.484 1 94.94 422 VAL A CA 1
ATOM 3353 C C . VAL A 1 422 ? 14.391 47.312 21.281 1 94.94 422 VAL A C 1
ATOM 3355 O O . VAL A 1 422 ? 13.875 46.875 20.25 1 94.94 422 VAL A O 1
ATOM 3358 N N . THR A 1 423 ? 15.672 47.469 21.422 1 95.06 423 THR A N 1
ATOM 3359 C CA . THR A 1 423 ? 16.609 47.125 20.344 1 95.06 423 THR A CA 1
ATOM 3360 C C . THR A 1 423 ? 16.625 45.625 20.094 1 95.06 423 THR A C 1
ATOM 3362 O O . THR A 1 423 ? 16.719 45.188 18.953 1 95.06 423 THR A O 1
ATOM 3365 N N . LYS A 1 424 ? 16.562 44.844 21.125 1 95.12 424 LYS A N 1
ATOM 3366 C CA . LYS A 1 424 ? 16.594 43.406 21 1 95.12 424 LYS A CA 1
ATOM 3367 C C . LYS A 1 424 ? 15.398 42.906 20.203 1 95.12 424 LYS A C 1
ATOM 3369 O O . LYS A 1 424 ? 15.547 42.031 19.344 1 95.12 424 LYS A O 1
ATOM 3374 N N . PHE A 1 425 ? 14.281 43.406 20.438 1 96.5 425 PHE A N 1
ATOM 3375 C CA . PHE A 1 425 ? 13.086 42.969 19.734 1 96.5 425 PHE A CA 1
ATOM 3376 C C . PHE A 1 425 ? 13.055 43.531 18.312 1 96.5 425 PHE A C 1
ATOM 3378 O O . PHE A 1 425 ? 12.492 42.906 17.406 1 96.5 425 PHE A O 1
ATOM 3385 N N . ALA A 1 426 ? 13.68 44.656 18.172 1 96 426 ALA A N 1
ATOM 3386 C CA . ALA A 1 426 ? 13.867 45.156 16.812 1 96 426 ALA A CA 1
ATOM 3387 C C . ALA A 1 426 ? 14.758 44.219 16 1 96 426 ALA A C 1
ATOM 3389 O O . ALA A 1 426 ? 14.5 43.969 14.82 1 96 426 ALA A O 1
ATOM 3390 N N . GLU A 1 427 ? 15.727 43.781 16.609 1 95.69 427 GLU A N 1
ATOM 3391 C CA . GLU A 1 427 ? 16.625 42.812 15.969 1 95.69 427 GLU A CA 1
ATOM 3392 C C . GLU A 1 427 ? 15.922 41.5 15.68 1 95.69 427 GLU A C 1
ATOM 3394 O O . GLU A 1 427 ? 16.172 40.875 14.656 1 95.69 427 GLU A O 1
ATOM 3399 N N . LEU A 1 428 ? 15.125 41.094 16.625 1 96.88 428 LEU A N 1
ATOM 3400 C CA . LEU A 1 428 ? 14.336 39.875 16.422 1 96.88 428 LEU A CA 1
ATOM 3401 C C . LEU A 1 428 ? 13.484 40 15.156 1 96.88 428 LEU A C 1
ATOM 3403 O O . LEU A 1 428 ? 13.469 39.094 14.328 1 96.88 428 LEU A O 1
ATOM 3407 N N . ARG A 1 429 ? 12.844 41.094 14.992 1 96.44 429 ARG A N 1
ATOM 3408 C CA . ARG A 1 429 ? 11.984 41.281 13.828 1 96.44 429 ARG A CA 1
ATOM 3409 C C . ARG A 1 429 ? 12.797 41.281 12.539 1 96.44 429 ARG A C 1
ATOM 3411 O O . ARG A 1 429 ? 12.352 40.719 11.531 1 96.44 429 ARG A O 1
ATOM 3418 N N . LYS A 1 430 ? 13.977 41.781 12.594 1 95.75 430 LYS A N 1
ATOM 3419 C CA . LYS A 1 430 ? 14.867 41.75 11.438 1 95.75 430 LYS A CA 1
ATOM 3420 C C . LYS A 1 430 ? 15.289 40.312 11.102 1 95.75 430 LYS A C 1
ATOM 3422 O O . LYS A 1 430 ? 15.359 39.938 9.93 1 95.75 430 LYS A O 1
ATOM 3427 N N . GLN A 1 431 ? 15.539 39.625 12.07 1 95.12 431 GLN A N 1
ATOM 3428 C CA . GLN A 1 431 ? 15.938 38.219 11.891 1 95.12 431 GLN A CA 1
ATOM 3429 C C . GLN A 1 431 ? 14.805 37.406 11.273 1 95.12 431 GLN A C 1
ATOM 3431 O O . GLN A 1 431 ? 15.047 36.562 10.414 1 95.12 431 GLN A O 1
ATOM 3436 N N . LEU A 1 432 ? 13.609 37.625 11.75 1 95.38 432 LEU A N 1
ATOM 3437 C CA . LEU A 1 432 ? 12.445 36.875 11.297 1 95.38 432 LEU A CA 1
ATOM 3438 C C . LEU A 1 432 ? 12.195 37.094 9.812 1 95.38 432 LEU A C 1
ATOM 3440 O O . LEU A 1 432 ? 11.641 36.25 9.133 1 95.38 432 LEU A O 1
ATOM 3444 N N . GLU A 1 433 ? 12.656 38.188 9.312 1 93.06 433 GLU A N 1
ATOM 3445 C CA . GLU A 1 433 ? 12.5 38.5 7.891 1 93.06 433 GLU A CA 1
ATOM 3446 C C . GLU A 1 433 ? 13.391 37.594 7.035 1 93.06 433 GLU A C 1
ATOM 3448 O O . GLU A 1 433 ? 13.07 37.312 5.875 1 93.06 433 GLU A O 1
ATOM 3453 N N . SER A 1 434 ? 14.422 37.094 7.613 1 92.75 434 SER A N 1
ATOM 3454 C CA . SER A 1 434 ? 15.445 36.406 6.828 1 92.75 434 SER A CA 1
ATOM 3455 C C . SER A 1 434 ? 15.32 34.875 6.965 1 92.75 434 SER A C 1
ATOM 3457 O O . SER A 1 434 ? 16.031 34.125 6.293 1 92.75 434 SER A O 1
ATOM 3459 N N . ILE A 1 435 ? 14.453 34.438 7.777 1 92.31 435 ILE A N 1
ATOM 3460 C CA . ILE A 1 435 ? 14.367 33 7.988 1 92.31 435 ILE A CA 1
ATOM 3461 C C . ILE A 1 435 ? 12.984 32.5 7.582 1 92.31 435 ILE A C 1
ATOM 3463 O O . ILE A 1 435 ? 12.016 33.25 7.578 1 92.31 435 ILE A O 1
ATOM 3467 N N . PRO A 1 436 ? 12.867 31.188 7.254 1 91 436 PRO A N 1
ATOM 3468 C CA . PRO A 1 436 ? 11.562 30.641 6.891 1 91 436 PRO A CA 1
ATOM 3469 C C . PRO A 1 436 ? 10.578 30.641 8.062 1 91 436 PRO A C 1
ATOM 3471 O O . PRO A 1 436 ? 10.984 30.531 9.219 1 91 436 PRO A O 1
ATOM 3474 N N . VAL A 1 437 ? 9.297 30.688 7.77 1 91.5 437 VAL A N 1
ATOM 3475 C CA . VAL A 1 437 ? 8.219 30.828 8.75 1 91.5 437 VAL A CA 1
ATOM 3476 C C . VAL A 1 437 ? 8.234 29.641 9.711 1 91.5 437 VAL A C 1
ATOM 3478 O O . VAL A 1 437 ? 7.906 29.781 10.891 1 91.5 437 VAL A O 1
ATOM 3481 N N . GLN A 1 438 ? 8.758 28.5 9.289 1 88.12 438 GLN A N 1
ATOM 3482 C CA . GLN A 1 438 ? 8.766 27.281 10.094 1 88.12 438 GLN A CA 1
ATOM 3483 C C . GLN A 1 438 ? 9.758 27.391 11.242 1 88.12 438 GLN A C 1
ATOM 3485 O O . GLN A 1 438 ? 9.688 26.625 12.203 1 88.12 438 GLN A O 1
ATOM 3490 N N . GLN A 1 439 ? 10.641 28.406 11.188 1 91.56 439 GLN A N 1
ATOM 3491 C CA . GLN A 1 439 ? 11.68 28.562 12.203 1 91.56 439 GLN A CA 1
ATOM 3492 C C . GLN A 1 439 ? 11.391 29.75 13.102 1 91.56 439 GLN A C 1
ATOM 3494 O O . GLN A 1 439 ? 12.141 30.031 14.039 1 91.56 439 GLN A O 1
ATOM 3499 N N . HIS A 1 440 ? 10.305 30.469 12.836 1 94.69 440 HIS A N 1
ATOM 3500 C CA . HIS A 1 440 ? 9.977 31.672 13.594 1 94.69 440 HIS A CA 1
ATOM 3501 C C . HIS A 1 440 ? 9.805 31.375 15.078 1 94.69 440 HIS A C 1
ATOM 3503 O O . HIS A 1 440 ? 10.289 32.125 15.93 1 94.69 440 HIS A O 1
ATOM 3509 N N . GLY A 1 441 ? 9.141 30.266 15.359 1 93.94 441 GLY A N 1
ATOM 3510 C CA . GLY A 1 441 ? 8.883 29.906 16.75 1 93.94 441 GLY A CA 1
ATOM 3511 C C . GLY A 1 441 ? 10.148 29.766 17.578 1 93.94 441 GLY A C 1
ATOM 3512 O O . GLY A 1 441 ? 10.227 30.312 18.672 1 93.94 441 GLY A O 1
ATOM 3513 N N . ALA A 1 442 ? 11.094 29.109 17.016 1 92.75 442 ALA A N 1
ATOM 3514 C CA . ALA A 1 442 ? 12.352 28.891 17.719 1 92.75 442 ALA A CA 1
ATOM 3515 C C . ALA A 1 442 ? 13.102 30.203 17.938 1 92.75 442 ALA A C 1
ATOM 3517 O O . ALA A 1 442 ? 13.695 30.406 19 1 92.75 442 ALA A O 1
ATOM 3518 N N . CYS A 1 443 ? 13.102 31.047 16.984 1 95.25 443 CYS A N 1
ATOM 3519 C CA . CYS A 1 443 ? 13.781 32.312 17.062 1 95.25 443 CYS A CA 1
ATOM 3520 C C . CYS A 1 443 ? 13.133 33.219 18.125 1 95.25 443 CYS A C 1
ATOM 3522 O O . CYS A 1 443 ? 13.828 33.875 18.906 1 95.25 443 CYS A O 1
ATOM 3524 N N . ILE A 1 444 ? 11.875 33.25 18.141 1 97.56 444 ILE A N 1
ATOM 3525 C CA . ILE A 1 444 ? 11.133 34.031 19.109 1 97.56 444 ILE A CA 1
ATOM 3526 C C . ILE A 1 444 ? 11.398 33.5 20.531 1 97.56 444 ILE A C 1
ATOM 3528 O O . ILE A 1 444 ? 11.641 34.281 21.453 1 97.56 444 ILE A O 1
ATOM 3532 N N . LEU A 1 445 ? 11.406 32.219 20.641 1 96.5 445 LEU A N 1
ATOM 3533 C CA . LEU A 1 445 ? 11.656 31.594 21.938 1 96.5 445 LEU A CA 1
ATOM 3534 C C . LEU A 1 445 ? 13.047 31.938 22.438 1 96.5 445 LEU A C 1
ATOM 3536 O O . LEU A 1 445 ? 13.234 32.188 23.625 1 96.5 445 LEU A O 1
ATOM 3540 N N . GLN A 1 446 ? 14.008 31.922 21.578 1 95.56 446 GLN A N 1
ATOM 3541 C CA . GLN A 1 446 ? 15.375 32.25 21.969 1 95.56 446 GLN A CA 1
ATOM 3542 C C . GLN A 1 446 ? 15.453 33.688 22.531 1 95.56 446 GLN A C 1
ATOM 3544 O O . GLN A 1 446 ? 16.156 33.938 23.5 1 95.56 446 GLN A O 1
ATOM 3549 N N . CYS A 1 447 ? 14.758 34.531 21.922 1 96.44 447 CYS A N 1
ATOM 3550 C CA . CYS A 1 447 ? 14.734 35.938 22.375 1 96.44 447 CYS A CA 1
ATOM 3551 C C . CYS A 1 447 ? 14.109 36.062 23.766 1 96.44 447 CYS A C 1
ATOM 3553 O O . CYS A 1 447 ? 14.695 36.656 24.656 1 96.44 447 CYS A O 1
ATOM 3555 N N . TRP A 1 448 ? 13.016 35.469 23.969 1 96.19 448 TRP A N 1
ATOM 3556 C CA . TRP A 1 448 ? 12.305 35.562 25.234 1 96.19 448 TRP A CA 1
ATOM 3557 C C . TRP A 1 448 ? 13.031 34.781 26.328 1 96.19 448 TRP A C 1
ATOM 3559 O O . TRP A 1 448 ? 13.008 35.156 27.5 1 96.19 448 TRP A O 1
ATOM 3569 N N . ALA A 1 449 ? 13.633 33.688 25.938 1 94.19 449 ALA A N 1
ATOM 3570 C CA . ALA A 1 449 ? 14.391 32.875 26.891 1 94.19 449 ALA A CA 1
ATOM 3571 C C . ALA A 1 449 ? 15.547 33.688 27.484 1 94.19 449 ALA A C 1
ATOM 3573 O O . ALA A 1 449 ? 15.953 33.469 28.625 1 94.19 449 ALA A O 1
ATOM 3574 N N . SER A 1 450 ? 16.047 34.625 26.812 1 93.75 450 SER A N 1
ATOM 3575 C CA . SER A 1 450 ? 17.172 35.438 27.25 1 93.75 450 SER A CA 1
ATOM 3576 C C . SER A 1 450 ? 16.734 36.562 28.172 1 93.75 450 SER A C 1
ATOM 3578 O O . SER A 1 450 ? 17.547 37.219 28.812 1 93.75 450 SER A O 1
ATOM 3580 N N . ALA A 1 451 ? 15.414 36.812 28.234 1 93.12 451 ALA A N 1
ATOM 3581 C CA . ALA A 1 451 ? 14.898 37.875 29.078 1 93.12 451 ALA A CA 1
ATOM 3582 C C . ALA A 1 451 ? 15.18 37.625 30.547 1 93.12 451 ALA A C 1
ATOM 3584 O O . ALA A 1 451 ? 15.086 36.469 31.016 1 93.12 451 ALA A O 1
ATOM 3585 N N . PRO A 1 452 ? 15.57 38.594 31.266 1 93.44 452 PRO A N 1
ATOM 3586 C CA . PRO A 1 452 ? 15.875 38.406 32.688 1 93.44 452 PRO A CA 1
ATOM 3587 C C . PRO A 1 452 ? 14.633 38.094 33.5 1 93.44 452 PRO A C 1
ATOM 3589 O O . PRO A 1 452 ? 13.508 38.188 33 1 93.44 452 PRO A O 1
ATOM 3592 N N . ALA A 1 453 ? 14.781 37.844 34.75 1 91.44 453 ALA A N 1
ATOM 3593 C CA . ALA A 1 453 ? 13.727 37.438 35.688 1 91.44 453 ALA A CA 1
ATOM 3594 C C . ALA A 1 453 ? 12.734 38.562 35.938 1 91.44 453 ALA A C 1
ATOM 3596 O O . ALA A 1 453 ? 11.555 38.312 36.188 1 91.44 453 ALA A O 1
ATOM 3597 N N . LYS A 1 454 ? 13.172 39.75 35.781 1 92.19 454 LYS A N 1
ATOM 3598 C CA . LYS A 1 454 ? 12.297 40.875 36.031 1 92.19 454 LYS A CA 1
ATOM 3599 C C . LYS A 1 454 ? 11.156 40.906 35.031 1 92.19 454 LYS A C 1
ATOM 3601 O O . LYS A 1 454 ? 10.125 41.562 35.25 1 92.19 454 LYS A O 1
ATOM 3606 N N . PHE A 1 455 ? 11.336 40.25 33.906 1 94.62 455 PHE A N 1
ATOM 3607 C CA . PHE A 1 455 ? 10.289 40.219 32.906 1 94.62 455 PHE A CA 1
ATOM 3608 C C . PHE A 1 455 ? 9.633 38.844 32.875 1 94.62 455 PHE A C 1
ATOM 3610 O O . PHE A 1 455 ? 9.242 38.344 31.812 1 94.62 455 PHE A O 1
ATOM 3617 N N . SER A 1 456 ? 9.547 38.188 34 1 92.56 456 SER A N 1
ATOM 3618 C CA . SER A 1 456 ? 9.062 36.812 34.094 1 92.56 456 SER A CA 1
ATOM 3619 C C . SER A 1 456 ? 7.605 36.719 33.656 1 92.56 456 SER A C 1
ATOM 3621 O O . SER A 1 456 ? 7.219 35.75 33 1 92.56 456 SER A O 1
ATOM 3623 N N . CYS A 1 457 ? 6.797 37.688 33.969 1 92.62 457 CYS A N 1
ATOM 3624 C CA . CYS A 1 457 ? 5.387 37.656 33.594 1 92.62 457 CYS A CA 1
ATOM 3625 C C . CYS A 1 457 ? 5.223 37.781 32.062 1 92.62 457 CYS A C 1
ATOM 3627 O O . CYS A 1 457 ? 4.402 37.062 31.484 1 92.62 457 CYS A O 1
ATOM 3629 N N . LEU A 1 458 ? 6.027 38.656 31.516 1 94.38 458 LEU A N 1
ATOM 3630 C CA . LEU A 1 458 ? 5.98 38.844 30.062 1 94.38 458 LEU A CA 1
ATOM 3631 C C . LEU A 1 458 ? 6.445 37.562 29.359 1 94.38 458 LEU A C 1
ATOM 3633 O O . LEU A 1 458 ? 5.848 37.156 28.375 1 94.38 458 LEU A O 1
ATOM 3637 N N . LYS A 1 459 ? 7.434 36.969 29.938 1 94.19 459 LYS A N 1
ATOM 3638 C CA . LYS A 1 459 ? 7.98 35.719 29.391 1 94.19 459 LYS A CA 1
ATOM 3639 C C . LYS A 1 459 ? 6.945 34.594 29.422 1 94.19 459 LYS A C 1
ATOM 3641 O O . LYS A 1 459 ? 6.781 33.875 28.453 1 94.19 459 LYS A O 1
ATOM 3646 N N . ASN A 1 460 ? 6.293 34.5 30.469 1 93.94 460 ASN A N 1
ATOM 3647 C CA . ASN A 1 460 ? 5.285 33.469 30.641 1 93.94 460 ASN A CA 1
ATOM 3648 C C . ASN A 1 460 ? 4.141 33.625 29.641 1 93.94 460 ASN A C 1
ATOM 3650 O O . ASN A 1 460 ? 3.621 32.656 29.109 1 93.94 460 ASN A O 1
ATOM 3654 N N . ILE A 1 461 ? 3.77 34.844 29.375 1 94.38 461 ILE A N 1
ATOM 3655 C CA . ILE A 1 461 ? 2.721 35.094 28.406 1 94.38 461 ILE A CA 1
ATOM 3656 C C . ILE A 1 461 ? 3.203 34.719 27.016 1 94.38 461 ILE A C 1
ATOM 3658 O O . ILE A 1 461 ? 2.463 34.094 26.234 1 94.38 461 ILE A O 1
ATOM 3662 N N . ALA A 1 462 ? 4.441 35.094 26.719 1 95.62 462 ALA A N 1
ATOM 3663 C CA . ALA A 1 462 ? 5.016 34.781 25.422 1 95.62 462 ALA A CA 1
ATOM 3664 C C . ALA A 1 462 ? 5.062 33.281 25.188 1 95.62 462 ALA A C 1
ATOM 3666 O O . ALA A 1 462 ? 4.738 32.781 24.109 1 95.62 462 ALA A O 1
ATOM 3667 N N . LEU A 1 463 ? 5.488 32.531 26.219 1 95.88 463 LEU A N 1
ATOM 3668 C CA . LEU A 1 463 ? 5.57 31.078 26.125 1 95.88 463 LEU A CA 1
ATOM 3669 C C . LEU A 1 463 ? 4.188 30.469 25.922 1 95.88 463 LEU A C 1
ATOM 3671 O O . LEU A 1 463 ? 4.031 29.516 25.156 1 95.88 463 LEU A O 1
ATOM 3675 N N . ALA A 1 464 ? 3.203 31.016 26.547 1 96.44 464 ALA A N 1
ATOM 3676 C CA . ALA A 1 464 ? 1.83 30.547 26.391 1 96.44 464 ALA A CA 1
ATOM 3677 C C . ALA A 1 464 ? 1.34 30.766 24.969 1 96.44 464 ALA A C 1
ATOM 3679 O O . ALA A 1 464 ? 0.784 29.859 24.344 1 96.44 464 ALA A O 1
ATOM 3680 N N . LEU A 1 465 ? 1.602 31.938 24.469 1 96.69 465 LEU A N 1
ATOM 3681 C CA . LEU A 1 465 ? 1.156 32.25 23.109 1 96.69 465 LEU A CA 1
ATOM 3682 C C . LEU A 1 465 ? 1.893 31.422 22.078 1 96.69 465 LEU A C 1
ATOM 3684 O O . LEU A 1 465 ? 1.301 30.984 21.078 1 96.69 465 LEU A O 1
ATOM 3688 N N . LEU A 1 466 ? 3.15 31.141 22.328 1 96.94 466 LEU A N 1
ATOM 3689 C CA . LEU A 1 466 ? 3.969 30.344 21.406 1 96.94 466 LEU A CA 1
ATOM 3690 C C . LEU A 1 466 ? 3.51 28.891 21.391 1 96.94 466 LEU A C 1
ATOM 3692 O O . LEU A 1 466 ? 3.762 28.172 20.422 1 96.94 466 LEU A O 1
ATOM 3696 N N . SER A 1 467 ? 2.889 28.438 22.391 1 97.62 467 SER A N 1
ATOM 3697 C CA . SER A 1 467 ? 2.48 27.047 22.5 1 97.62 467 SER A CA 1
ATOM 3698 C C . SER A 1 467 ? 1.178 26.781 21.734 1 97.62 467 SER A C 1
ATOM 3700 O O . SER A 1 467 ? 0.758 25.641 21.594 1 97.62 467 SER A O 1
ATOM 3702 N N . VAL A 1 468 ? 0.538 27.797 21.203 1 98 468 VAL A N 1
ATOM 3703 C CA . VAL A 1 468 ? -0.793 27.656 20.609 1 98 468 VAL A CA 1
ATOM 3704 C C . VAL A 1 468 ? -0.68 27.156 19.188 1 98 468 VAL A C 1
ATOM 3706 O O . VAL A 1 468 ? 0.196 27.578 18.422 1 98 468 VAL A O 1
ATOM 3709 N N . PHE A 1 469 ? -1.538 26.172 18.797 1 97.12 469 PHE A N 1
ATOM 3710 C CA . PHE A 1 469 ? -1.67 25.719 17.422 1 97.12 469 PHE A CA 1
ATOM 3711 C C . PHE A 1 469 ? -2.67 26.578 16.656 1 97.12 469 PHE A C 1
ATOM 3713 O O . PHE A 1 469 ? -3.744 26.891 17.172 1 97.12 469 PHE A O 1
ATOM 3720 N N . GLY A 1 470 ? -2.277 26.953 15.477 1 95.81 470 GLY A N 1
ATOM 3721 C CA . GLY A 1 470 ? -3.244 27.625 14.633 1 95.81 470 GLY A CA 1
ATOM 3722 C C . GLY A 1 470 ? -4.008 26.688 13.719 1 95.81 470 GLY A C 1
ATOM 3723 O O . GLY A 1 470 ? -5.039 27.062 13.156 1 95.81 470 GLY A O 1
ATOM 3724 N N . SER A 1 471 ? -3.477 25.5 13.609 1 94.88 471 SER A N 1
ATOM 3725 C CA . SER A 1 471 ? -4.105 24.531 12.727 1 94.88 471 SER A CA 1
ATOM 3726 C C . SER A 1 471 ? -3.936 23.109 13.25 1 94.88 471 SER A C 1
ATOM 3728 O O . SER A 1 471 ? -3.203 22.891 14.211 1 94.88 471 SER A O 1
ATOM 3730 N N . THR A 1 472 ? -4.688 22.172 12.641 1 94.06 472 THR A N 1
ATOM 3731 C CA . THR A 1 472 ? -4.547 20.75 12.953 1 94.06 472 THR A CA 1
ATOM 3732 C C . THR A 1 472 ? -3.771 20.031 11.852 1 94.06 472 THR A C 1
ATOM 3734 O O . THR A 1 472 ? -4.039 18.859 11.562 1 94.06 472 THR A O 1
ATOM 3737 N N . TYR A 1 473 ? -2.891 20.75 11.156 1 90.19 473 TYR A N 1
ATOM 3738 C CA . TYR A 1 473 ? -2.098 20.219 10.055 1 90.19 473 TYR A CA 1
ATOM 3739 C C . TYR A 1 473 ? -1.308 18.984 10.484 1 90.19 473 TYR A C 1
ATOM 3741 O O . TYR A 1 473 ? -1.227 18 9.742 1 90.19 473 TYR A O 1
ATOM 3749 N N . LEU A 1 474 ? -0.735 19.047 11.656 1 92.19 474 LEU A N 1
ATOM 3750 C CA . LEU A 1 474 ? 0.102 17.953 12.141 1 92.19 474 LEU A CA 1
ATOM 3751 C C . LEU A 1 474 ? -0.727 16.703 12.359 1 92.19 474 LEU A C 1
ATOM 3753 O O . LEU A 1 474 ? -0.244 15.586 12.125 1 92.19 474 LEU A O 1
ATOM 3757 N N . CYS A 1 475 ? -1.977 16.891 12.789 1 92.5 475 CYS A N 1
ATOM 3758 C CA . CYS A 1 475 ? -2.865 15.734 12.914 1 92.5 475 CYS A CA 1
ATOM 3759 C C . CYS A 1 475 ? -3.111 15.086 11.555 1 92.5 475 CYS A C 1
ATOM 3761 O O . CYS A 1 475 ? -3.086 13.859 11.43 1 92.5 475 CYS A O 1
ATOM 3763 N N . GLU A 1 476 ? -3.309 15.93 10.586 1 86.75 476 GLU A N 1
ATOM 3764 C CA . GLU A 1 476 ? -3.537 15.43 9.234 1 86.75 476 GLU A CA 1
ATOM 3765 C C . GLU A 1 476 ? -2.32 14.664 8.719 1 86.75 476 GLU A C 1
ATOM 3767 O O . GLU A 1 476 ? -2.461 13.672 8.008 1 86.75 476 GLU A O 1
ATOM 3772 N N . GLN A 1 477 ? -1.207 15.203 9.023 1 86.75 477 GLN A N 1
ATOM 3773 C CA . GLN A 1 477 ? 0.015 14.508 8.633 1 86.75 477 GLN A CA 1
ATOM 3774 C C . GLN A 1 477 ? 0.098 13.133 9.281 1 86.75 477 GLN A C 1
ATOM 3776 O O . GLN A 1 477 ? 0.511 12.156 8.641 1 86.75 477 GLN A O 1
ATOM 3781 N N . VAL A 1 478 ? -0.247 13.102 10.555 1 90.25 478 VAL A N 1
ATOM 3782 C CA . VAL A 1 478 ? -0.245 11.828 11.273 1 90.25 478 VAL A CA 1
ATOM 3783 C C . VAL A 1 478 ? -1.197 10.852 10.594 1 90.25 478 VAL A C 1
ATOM 3785 O O . VAL A 1 478 ? -0.866 9.672 10.414 1 90.25 478 VAL A O 1
ATOM 3788 N N . PHE A 1 479 ? -2.375 11.344 10.172 1 86.5 479 PHE A N 1
ATOM 3789 C CA . PHE A 1 479 ? -3.355 10.484 9.523 1 86.5 479 PHE A CA 1
ATOM 3790 C C . PHE A 1 479 ? -2.84 10 8.172 1 86.5 479 PHE A C 1
ATOM 3792 O O . PHE A 1 479 ? -3.104 8.867 7.773 1 86.5 479 PHE A O 1
ATOM 3799 N N . SER A 1 480 ? -2.174 10.867 7.465 1 81.62 480 SER A N 1
ATOM 3800 C CA . SER A 1 480 ? -1.575 10.477 6.191 1 81.62 480 SER A CA 1
ATOM 3801 C C . SER A 1 480 ? -0.572 9.344 6.379 1 81.62 480 SER A C 1
ATOM 3803 O O . SER A 1 480 ? -0.564 8.383 5.609 1 81.62 480 SER A O 1
ATOM 3805 N N . HIS A 1 481 ? 0.267 9.508 7.371 1 84.19 481 HIS A N 1
ATOM 3806 C CA . HIS A 1 481 ? 1.244 8.461 7.676 1 84.19 481 HIS A CA 1
ATOM 3807 C C . HIS A 1 481 ? 0.56 7.184 8.141 1 84.19 481 HIS A C 1
ATOM 3809 O O . HIS A 1 481 ? 1.035 6.082 7.863 1 84.19 481 HIS A O 1
ATOM 3815 N N . MET A 1 482 ? -0.502 7.355 8.898 1 85.81 482 MET A N 1
ATOM 3816 C CA . MET A 1 482 ? -1.254 6.211 9.398 1 85.81 482 MET A CA 1
ATOM 3817 C C . MET A 1 482 ? -1.771 5.352 8.25 1 85.81 482 MET A C 1
ATOM 3819 O O . MET A 1 482 ? -1.729 4.125 8.32 1 85.81 482 MET A O 1
ATOM 3823 N N . LYS A 1 483 ? -2.191 5.984 7.188 1 76.56 483 LYS A N 1
ATOM 3824 C CA . LYS A 1 483 ? -2.707 5.273 6.023 1 76.56 483 LYS A CA 1
ATOM 3825 C C . LYS A 1 483 ? -1.616 4.434 5.363 1 76.56 483 LYS A C 1
ATOM 3827 O O . LYS A 1 483 ? -1.893 3.363 4.82 1 76.56 483 LYS A O 1
ATOM 3832 N N . ILE A 1 484 ? -0.447 4.922 5.422 1 74.5 484 ILE A N 1
ATOM 3833 C CA . ILE A 1 484 ? 0.679 4.23 4.801 1 74.5 484 ILE A CA 1
ATOM 3834 C C . ILE A 1 484 ? 1.123 3.07 5.688 1 74.5 484 ILE A C 1
ATOM 3836 O O . ILE A 1 484 ? 1.406 1.977 5.191 1 74.5 484 ILE A O 1
ATOM 3840 N N . VAL A 1 485 ? 1.212 3.377 6.957 1 80.94 485 VAL A N 1
ATOM 3841 C CA . VAL A 1 485 ? 1.706 2.393 7.914 1 80.94 485 VAL A CA 1
ATOM 3842 C C . VAL A 1 485 ? 0.685 1.268 8.07 1 80.94 485 VAL A C 1
ATOM 3844 O O . VAL A 1 485 ? 1.056 0.101 8.219 1 80.94 485 VAL A O 1
ATOM 3847 N N . LEU A 1 486 ? -0.65 1.635 8.086 1 75.31 486 LEU A N 1
ATOM 3848 C CA . LEU A 1 486 ? -1.729 0.66 8.203 1 75.31 486 LEU A CA 1
ATOM 3849 C C . LEU A 1 486 ? -2.316 0.329 6.836 1 75.31 486 LEU A C 1
ATOM 3851 O O . LEU A 1 486 ? -3.498 0.582 6.586 1 75.31 486 LEU A O 1
ATOM 3855 N N . SER A 1 487 ? -1.558 -0.141 5.945 1 65.94 487 SER A N 1
ATOM 3856 C CA . SER A 1 487 ? -2.045 -0.489 4.613 1 65.94 487 SER A CA 1
ATOM 3857 C C . SER A 1 487 ? -2.83 -1.797 4.637 1 65.94 487 SER A C 1
ATOM 3859 O O . SER A 1 487 ? -2.771 -2.545 5.613 1 65.94 487 SER A O 1
ATOM 3861 N N . PRO A 1 488 ? -3.57 -2.02 3.621 1 59.81 488 PRO A N 1
ATOM 3862 C CA . PRO A 1 488 ? -4.328 -3.273 3.57 1 59.81 488 PRO A CA 1
ATOM 3863 C C . PRO A 1 488 ? -3.441 -4.508 3.729 1 59.81 488 PRO A C 1
ATOM 3865 O O . PRO A 1 488 ? -3.863 -5.504 4.316 1 59.81 488 PRO A O 1
ATOM 3868 N N . THR A 1 489 ? -2.244 -4.395 3.275 1 58.84 489 THR A N 1
ATOM 3869 C CA . THR A 1 489 ? -1.324 -5.52 3.393 1 58.84 489 THR A CA 1
ATOM 3870 C C . THR A 1 489 ? -0.789 -5.637 4.816 1 58.84 489 THR A C 1
ATOM 3872 O O . THR A 1 489 ? -0.243 -6.676 5.195 1 58.84 489 THR A O 1
ATOM 3875 N N . ARG A 1 490 ? -0.932 -4.559 5.582 1 60.38 490 ARG A N 1
ATOM 3876 C CA . ARG A 1 490 ? -0.465 -4.527 6.961 1 60.38 490 ARG A CA 1
ATOM 3877 C C . ARG A 1 490 ? -1.622 -4.293 7.926 1 60.38 490 ARG A C 1
ATOM 3879 O O . ARG A 1 490 ? -1.477 -3.568 8.914 1 60.38 490 ARG A O 1
ATOM 3886 N N . SER A 1 491 ? -2.689 -4.734 7.512 1 51.91 491 SER A N 1
ATOM 3887 C CA . SER A 1 491 ? -3.91 -4.445 8.258 1 51.91 491 SER A CA 1
ATOM 3888 C C . SER A 1 491 ? -3.895 -5.113 9.625 1 51.91 491 SER A C 1
ATOM 3890 O O . SER A 1 491 ? -4.656 -4.734 10.516 1 51.91 491 SER A O 1
ATOM 3892 N N . ARG A 1 492 ? -2.834 -6 9.773 1 54.94 492 ARG A N 1
ATOM 3893 C CA . ARG A 1 492 ? -2.82 -6.793 11 1 54.94 492 ARG A CA 1
ATOM 3894 C C . ARG A 1 492 ? -2.09 -6.055 12.117 1 54.94 492 ARG A C 1
ATOM 3896 O O . ARG A 1 492 ? -2.029 -6.539 13.25 1 54.94 492 ARG A O 1
ATOM 3903 N N . LEU A 1 493 ? -1.593 -4.977 11.727 1 59.41 493 LEU A N 1
ATOM 3904 C CA . LEU A 1 493 ? -0.904 -4.242 12.789 1 59.41 493 LEU A CA 1
ATOM 3905 C C . LEU A 1 493 ? -1.867 -3.877 13.906 1 59.41 493 LEU A C 1
ATOM 3907 O O . LEU A 1 493 ? -2.947 -3.336 13.656 1 59.41 493 LEU A O 1
ATOM 3911 N N . THR A 1 494 ? -1.604 -4.457 15.047 1 59.44 494 THR A N 1
ATOM 3912 C CA . THR A 1 494 ? -2.432 -4.117 16.203 1 59.44 494 THR A CA 1
ATOM 3913 C C . THR A 1 494 ? -2.438 -2.609 16.438 1 59.44 494 THR A C 1
ATOM 3915 O O . THR A 1 494 ? -1.561 -1.896 15.945 1 59.44 494 THR A O 1
ATOM 3918 N N . THR A 1 495 ? -3.414 -2.199 17.047 1 64.25 495 THR A N 1
ATOM 3919 C CA . THR A 1 495 ? -3.576 -0.792 17.391 1 64.25 495 THR A CA 1
ATOM 3920 C C . THR A 1 495 ? -2.354 -0.278 18.141 1 64.25 495 THR A C 1
ATOM 3922 O O . THR A 1 495 ? -1.861 0.818 17.875 1 64.25 495 THR A O 1
ATOM 3925 N N . ASP A 1 496 ? -1.856 -1.128 18.953 1 67.69 496 ASP A N 1
ATOM 3926 C CA . ASP A 1 496 ? -0.732 -0.698 19.781 1 67.69 496 ASP A CA 1
ATOM 3927 C C . ASP A 1 496 ? 0.542 -0.564 18.938 1 67.69 496 ASP A C 1
ATOM 3929 O O . ASP A 1 496 ? 1.278 0.415 19.078 1 67.69 496 ASP A O 1
ATOM 3933 N N . ASN A 1 497 ? 0.688 -1.467 18.125 1 80.25 497 ASN A N 1
ATOM 3934 C CA . ASN A 1 497 ? 1.901 -1.441 17.328 1 80.25 497 ASN A CA 1
ATOM 3935 C C . ASN A 1 497 ? 1.875 -0.3 16.312 1 80.25 497 ASN A C 1
ATOM 3937 O O . ASN A 1 497 ? 2.906 0.316 16.031 1 80.25 497 ASN A O 1
ATOM 3941 N N . SER A 1 498 ? 0.688 -0.04 15.898 1 81.56 498 SER A N 1
ATOM 3942 C CA . SER A 1 498 ? 0.574 1.043 14.93 1 81.56 498 SER A CA 1
ATOM 3943 C C . SER A 1 498 ? 0.868 2.395 15.57 1 81.56 498 SER A C 1
ATOM 3945 O O . SER A 1 498 ? 1.476 3.266 14.945 1 81.56 498 SER A O 1
ATOM 3947 N N . GLU A 1 499 ? 0.461 2.516 16.812 1 85.62 499 GLU A N 1
ATOM 3948 C CA . GLU A 1 499 ? 0.709 3.768 17.531 1 85.62 499 GLU A CA 1
ATOM 3949 C C . GLU A 1 499 ? 2.203 3.992 17.734 1 85.62 499 GLU A C 1
ATOM 3951 O O . GLU A 1 499 ? 2.697 5.109 17.578 1 85.62 499 GLU A O 1
ATOM 3956 N N . SER A 1 500 ? 2.922 2.928 18.125 1 90.69 500 SER A N 1
ATOM 3957 C CA . SER A 1 500 ? 4.363 3.029 18.328 1 90.69 500 SER A CA 1
ATOM 3958 C C . SER A 1 500 ? 5.082 3.412 17.047 1 90.69 500 SER A C 1
ATOM 3960 O O . SER A 1 500 ? 5.992 4.242 17.062 1 90.69 500 SER A O 1
ATOM 3962 N N . CYS A 1 501 ? 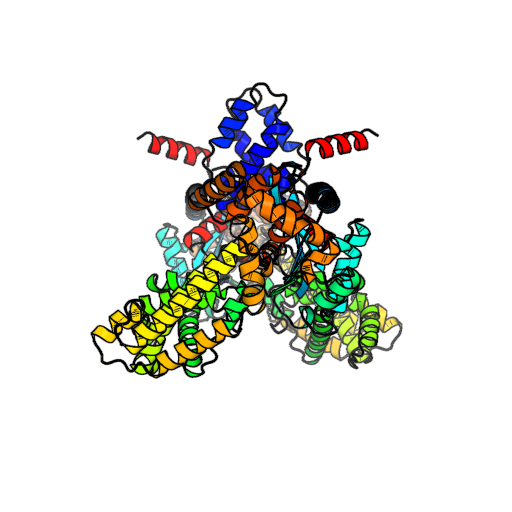4.664 2.805 16 1 91.31 501 CYS A N 1
ATOM 3963 C CA . CYS A 1 501 ? 5.266 3.086 14.703 1 91.31 501 CYS A CA 1
ATOM 3964 C C . CYS A 1 501 ? 5.039 4.539 14.305 1 91.31 501 CYS A C 1
ATOM 3966 O O . CYS A 1 501 ? 5.969 5.219 13.867 1 91.31 501 CYS A O 1
ATOM 3968 N N . LEU A 1 502 ? 3.834 5.035 14.508 1 91.31 502 LEU A N 1
ATOM 3969 C CA . LEU A 1 502 ? 3.494 6.398 14.102 1 91.31 502 LEU A CA 1
ATOM 3970 C C . LEU A 1 502 ? 4.18 7.418 15.008 1 91.31 502 LEU A C 1
ATOM 3972 O O . LEU A 1 502 ? 4.617 8.469 14.539 1 91.31 502 LEU A O 1
ATOM 3976 N N . GLN A 1 503 ? 4.234 7.09 16.25 1 92.94 503 GLN A N 1
ATOM 3977 C CA . GLN A 1 503 ? 4.914 7.969 17.188 1 92.94 503 GLN A CA 1
ATOM 3978 C C . GLN A 1 503 ? 6.367 8.195 16.781 1 92.94 503 GLN A C 1
ATOM 3980 O O . GLN A 1 503 ? 6.844 9.328 16.766 1 92.94 503 GLN A O 1
ATOM 3985 N N . LEU A 1 504 ? 7.059 7.145 16.484 1 93.31 504 LEU A N 1
ATOM 3986 C CA . LEU A 1 504 ? 8.469 7.242 16.141 1 93.31 504 LEU A CA 1
ATOM 3987 C C . LEU A 1 504 ? 8.648 7.934 14.789 1 93.31 504 LEU A C 1
ATOM 3989 O O . LEU A 1 504 ? 9.68 8.562 14.547 1 93.31 504 LEU A O 1
ATOM 3993 N N . LYS A 1 505 ? 7.68 7.77 13.969 1 91 505 LYS A N 1
ATOM 3994 C CA . LYS A 1 505 ? 7.773 8.359 12.633 1 91 505 LYS A CA 1
ATOM 3995 C C . LYS A 1 505 ? 7.629 9.875 12.695 1 91 505 LYS A C 1
ATOM 3997 O O . LYS A 1 505 ? 8.289 10.602 11.945 1 91 505 LYS A O 1
ATOM 4002 N N . VAL A 1 506 ? 6.824 10.375 13.609 1 92.19 506 VAL A N 1
ATOM 4003 C CA . VAL A 1 506 ? 6.461 11.781 13.531 1 92.19 506 VAL A CA 1
ATOM 4004 C C . VAL A 1 506 ? 7.156 12.562 14.641 1 92.19 506 VAL A C 1
ATOM 4006 O O . VAL A 1 506 ? 7.211 13.797 14.602 1 92.19 506 VAL A O 1
ATOM 4009 N N . THR A 1 507 ? 7.746 11.906 15.633 1 93.44 507 THR A N 1
ATOM 4010 C CA . THR A 1 507 ? 8.328 12.586 16.781 1 93.44 507 THR A CA 1
ATOM 4011 C C . THR A 1 507 ? 9.594 13.344 16.391 1 93.44 507 THR A C 1
ATOM 4013 O O . THR A 1 507 ? 10.25 12.984 15.406 1 93.44 507 THR A O 1
ATOM 4016 N N . ASN A 1 508 ? 9.836 14.406 17.094 1 90.31 508 ASN A N 1
ATOM 4017 C CA . ASN A 1 508 ? 11.078 15.148 16.938 1 90.31 508 ASN A CA 1
ATOM 4018 C C . ASN A 1 508 ? 12.117 14.75 17.984 1 90.31 508 ASN A C 1
ATOM 4020 O O . ASN A 1 508 ? 13.258 15.219 17.953 1 90.31 508 ASN A O 1
ATOM 4024 N N . TYR A 1 509 ? 11.695 13.875 18.906 1 92.62 509 TYR A N 1
ATOM 4025 C CA . TYR A 1 509 ? 12.641 13.32 19.875 1 92.62 509 TYR A CA 1
ATOM 4026 C C . TYR A 1 509 ? 13.461 12.195 19.266 1 92.62 509 TYR A C 1
ATOM 4028 O O . TYR A 1 509 ? 12.992 11.508 18.359 1 92.62 509 TYR A O 1
ATOM 4036 N N . GLU A 1 510 ? 14.641 12.102 19.719 1 92.44 510 GLU A N 1
ATOM 4037 C CA . GLU A 1 510 ? 15.469 10.961 19.344 1 92.44 510 GLU A CA 1
ATOM 4038 C C . GLU A 1 510 ? 15.477 9.891 20.438 1 92.44 510 GLU A C 1
ATOM 4040 O O . GLU A 1 510 ? 15.781 10.188 21.594 1 92.44 510 GLU A O 1
ATOM 4045 N N . PRO A 1 511 ? 15.086 8.711 20.016 1 94.38 511 PRO A N 1
ATOM 4046 C CA . PRO A 1 511 ? 15.188 7.648 21.016 1 94.38 511 PRO A CA 1
ATOM 4047 C C . PRO A 1 511 ? 16.609 7.457 21.531 1 94.38 511 PRO A C 1
ATOM 4049 O O . PRO A 1 511 ? 17.578 7.551 20.75 1 94.38 511 PRO A O 1
ATOM 4052 N N . GLN A 1 512 ? 16.766 7.203 22.828 1 94.44 512 GLN A N 1
ATOM 4053 C CA . GLN A 1 512 ? 18.062 6.969 23.438 1 94.44 512 GLN A CA 1
ATOM 4054 C C . GLN A 1 512 ? 18.516 5.523 23.25 1 94.44 512 GLN A C 1
ATOM 4056 O O . GLN A 1 512 ? 18.562 4.75 24.203 1 94.44 512 GLN A O 1
ATOM 4061 N N . ILE A 1 513 ? 18.953 5.188 22.125 1 92.44 513 ILE A N 1
ATOM 4062 C CA . ILE A 1 513 ? 19.234 3.826 21.688 1 92.44 513 ILE A CA 1
ATOM 4063 C C . ILE A 1 513 ? 20.359 3.236 22.516 1 92.44 513 ILE A C 1
ATOM 4065 O O . ILE A 1 513 ? 20.328 2.059 22.875 1 92.44 513 ILE A O 1
ATOM 4069 N N . ARG A 1 514 ? 21.375 4.031 22.812 1 89 514 ARG A N 1
ATOM 4070 C CA . ARG A 1 514 ? 22.5 3.555 23.609 1 89 514 ARG A CA 1
ATOM 4071 C C . ARG A 1 514 ? 22.031 3.098 24.984 1 89 514 ARG A C 1
ATOM 4073 O O . ARG A 1 514 ? 22.453 2.045 25.469 1 89 514 ARG A O 1
ATOM 4080 N N . LYS A 1 515 ? 21.234 3.959 25.547 1 91.38 515 LYS A N 1
ATOM 4081 C CA . LYS A 1 515 ? 20.688 3.619 26.844 1 91.38 515 LYS A CA 1
ATOM 4082 C C . LYS A 1 515 ? 19.844 2.35 26.781 1 91.38 515 LYS A C 1
ATOM 4084 O O . LYS A 1 515 ? 19.969 1.464 27.625 1 91.38 515 LYS A O 1
ATOM 4089 N N . LEU A 1 516 ? 19.016 2.221 25.812 1 93.19 516 LEU A N 1
ATOM 4090 C CA . LEU A 1 516 ? 18.125 1.079 25.641 1 93.19 516 LEU A CA 1
ATOM 4091 C C . LEU A 1 516 ? 18.906 -0.201 25.406 1 93.19 516 LEU A C 1
ATOM 4093 O O . LEU A 1 516 ? 18.562 -1.262 25.922 1 93.19 516 LEU A O 1
ATOM 4097 N N . SER A 1 517 ? 19.984 -0.129 24.609 1 89.5 517 SER A N 1
ATOM 4098 C CA . SER A 1 517 ? 20.828 -1.28 24.297 1 89.5 517 SER A CA 1
ATOM 4099 C C . SER A 1 517 ? 21.531 -1.794 25.547 1 89.5 517 SER A C 1
ATOM 4101 O O . SER A 1 517 ? 21.672 -3.004 25.734 1 89.5 517 SER A O 1
ATOM 4103 N N . GLN A 1 518 ? 21.984 -0.932 26.359 1 87.06 518 GLN A N 1
ATOM 4104 C CA . GLN A 1 518 ? 22.656 -1.302 27.609 1 87.06 518 GLN A CA 1
ATOM 4105 C C . GLN A 1 518 ? 21.703 -1.985 28.578 1 87.06 518 GLN A C 1
ATOM 4107 O O . GLN A 1 518 ? 22.078 -2.936 29.266 1 87.06 518 GLN A O 1
ATOM 4112 N N . GLU A 1 519 ? 20.531 -1.493 28.578 1 86 519 GLU A N 1
ATOM 4113 C CA . GLU A 1 519 ? 19.531 -2.084 29.453 1 86 519 GLU A CA 1
ATOM 4114 C C . GLU A 1 519 ? 19.188 -3.504 29.016 1 86 519 GLU A C 1
ATOM 4116 O O . GLU A 1 519 ? 18.922 -4.371 29.859 1 86 519 GLU A O 1
ATOM 4121 N N . MET A 1 520 ? 19.125 -3.768 27.75 1 82.12 520 MET A N 1
ATOM 4122 C CA . MET A 1 520 ? 18.797 -5.082 27.203 1 82.12 520 MET A CA 1
ATOM 4123 C C . MET A 1 520 ? 19.906 -6.086 27.484 1 82.12 520 MET A C 1
ATOM 4125 O O . MET A 1 520 ? 19.641 -7.246 27.797 1 82.12 520 MET A O 1
ATOM 4129 N N . GLN A 1 521 ? 21.109 -5.703 27.25 1 69.69 521 GLN A N 1
ATOM 4130 C CA . GLN A 1 521 ? 22.25 -6.574 27.531 1 69.69 521 GLN A CA 1
ATOM 4131 C C . GLN A 1 521 ? 22.297 -6.961 29.016 1 69.69 521 GLN A C 1
ATOM 4133 O O . GLN A 1 521 ? 22.688 -8.078 29.359 1 69.69 521 GLN A O 1
ATOM 4138 N N . ALA A 1 522 ? 21.906 -6.086 29.781 1 58.84 522 ALA A N 1
ATOM 4139 C CA . ALA A 1 522 ? 21.906 -6.348 31.219 1 58.84 522 ALA A CA 1
ATOM 4140 C C . ALA A 1 522 ? 20.844 -7.375 31.594 1 58.84 522 ALA A C 1
ATOM 4142 O O . ALA A 1 522 ? 21.031 -8.18 32.5 1 58.84 522 ALA A O 1
ATOM 4143 N N . GLN A 1 523 ? 19.75 -7.359 30.875 1 56.75 523 GLN A N 1
ATOM 4144 C CA . GLN A 1 523 ? 18.688 -8.32 31.156 1 56.75 523 GLN A CA 1
ATOM 4145 C C . GLN A 1 523 ? 19.031 -9.695 30.594 1 56.75 523 GLN A C 1
ATOM 4147 O O . GLN A 1 523 ? 18.594 -10.719 31.125 1 56.75 523 GLN A O 1
ATOM 4152 N N . GLY A 1 524 ? 19.516 -9.883 29.453 1 49.81 524 GLY A N 1
ATOM 4153 C CA . GLY A 1 524 ? 19.906 -11.172 28.906 1 49.81 524 GLY A CA 1
ATOM 4154 C C . GLY A 1 524 ? 21 -11.852 29.719 1 49.81 524 GLY A C 1
ATOM 4155 O O . GLY A 1 524 ? 21.203 -13.062 29.609 1 49.81 524 GLY A O 1
ATOM 4156 N N . SER A 1 525 ? 21.938 -11.117 30.25 1 38.69 525 SER A N 1
ATOM 4157 C CA . SER A 1 525 ? 22.953 -11.75 31.078 1 38.69 525 SER A CA 1
ATOM 4158 C C . SER A 1 525 ? 22.375 -12.234 32.406 1 38.69 525 SER A C 1
ATOM 4160 O O . SER A 1 525 ? 23.062 -12.875 33.219 1 38.69 525 SER A O 1
ATOM 4162 N N . HIS A 1 526 ? 21.266 -11.758 32.688 1 34.09 526 HIS A N 1
ATOM 4163 C CA . HIS A 1 526 ? 20.812 -12.43 33.875 1 34.09 526 HIS A CA 1
ATOM 4164 C C . HIS A 1 526 ? 20 -13.68 33.531 1 34.09 526 HIS A C 1
ATOM 4166 O O . HIS A 1 526 ? 19.25 -13.695 32.562 1 34.09 526 HIS A O 1
ATOM 4172 N N . TYR B 1 1 ? 23.844 -3 -8.266 1 94.56 1 TYR B N 1
ATOM 4173 C CA . TYR B 1 1 ? 23.078 -4.062 -8.914 1 94.56 1 TYR B CA 1
ATOM 4174 C C . TYR B 1 1 ? 22.547 -5.055 -7.883 1 94.56 1 TYR B C 1
ATOM 4176 O O . TYR B 1 1 ? 21.406 -5.5 -7.98 1 94.56 1 TYR B O 1
ATOM 4184 N N . ASN B 1 2 ? 23.391 -5.438 -6.973 1 93.94 2 ASN B N 1
ATOM 4185 C CA . ASN B 1 2 ? 22.938 -6.371 -5.945 1 93.94 2 ASN B CA 1
ATOM 4186 C C . ASN B 1 2 ? 21.781 -5.789 -5.133 1 93.94 2 ASN B C 1
ATOM 4188 O O . ASN B 1 2 ? 20.812 -6.488 -4.836 1 93.94 2 ASN B O 1
ATOM 4192 N N . LEU B 1 3 ? 21.984 -4.566 -4.762 1 95.12 3 LEU B N 1
ATOM 4193 C CA . LEU B 1 3 ? 20.906 -3.912 -4.02 1 95.12 3 LEU B CA 1
ATOM 4194 C C . LEU B 1 3 ? 19.641 -3.83 -4.859 1 95.12 3 LEU B C 1
ATOM 4196 O O . LEU B 1 3 ? 18.547 -4.125 -4.371 1 95.12 3 LEU B O 1
ATOM 4200 N N . ALA B 1 4 ? 19.766 -3.373 -6.109 1 95.25 4 ALA B N 1
ATOM 4201 C CA . ALA B 1 4 ? 18.625 -3.252 -7.012 1 95.25 4 ALA B CA 1
ATOM 4202 C C . ALA B 1 4 ? 17.922 -4.602 -7.203 1 95.25 4 ALA B C 1
ATOM 4204 O O . ALA B 1 4 ? 16.703 -4.668 -7.285 1 95.25 4 ALA B O 1
ATOM 4205 N N . SER B 1 5 ? 18.719 -5.633 -7.332 1 94.88 5 SER B N 1
ATOM 4206 C CA . SER B 1 5 ? 18.172 -6.98 -7.461 1 94.88 5 SER B CA 1
ATOM 4207 C C . SER B 1 5 ? 17.328 -7.355 -6.246 1 94.88 5 SER B C 1
ATOM 4209 O O . SER B 1 5 ? 16.25 -7.934 -6.387 1 94.88 5 SER B O 1
ATOM 4211 N N . CYS B 1 6 ? 17.859 -7.035 -5.082 1 94.12 6 CYS B N 1
ATOM 4212 C CA . CYS B 1 6 ? 17.125 -7.324 -3.854 1 94.12 6 CYS B CA 1
ATOM 4213 C C . CYS B 1 6 ? 15.812 -6.543 -3.803 1 94.12 6 CYS B C 1
ATOM 4215 O O . CYS B 1 6 ? 14.781 -7.082 -3.412 1 94.12 6 CYS B O 1
ATOM 4217 N N . ILE B 1 7 ? 15.836 -5.312 -4.156 1 94 7 ILE B N 1
ATOM 4218 C CA . ILE B 1 7 ? 14.656 -4.453 -4.168 1 94 7 ILE B CA 1
ATOM 4219 C C . ILE B 1 7 ? 13.602 -5.031 -5.109 1 94 7 ILE B C 1
ATOM 4221 O O . ILE B 1 7 ? 12.43 -5.145 -4.746 1 94 7 ILE B O 1
ATOM 4225 N N . ALA B 1 8 ? 13.992 -5.414 -6.297 1 92.56 8 ALA B N 1
ATOM 4226 C CA . ALA B 1 8 ? 13.078 -5.969 -7.289 1 92.56 8 ALA B CA 1
ATOM 4227 C C . ALA B 1 8 ? 12.484 -7.293 -6.812 1 92.56 8 ALA B C 1
ATOM 4229 O O . ALA B 1 8 ? 11.281 -7.527 -6.957 1 92.56 8 ALA B O 1
ATOM 4230 N N . LYS B 1 9 ? 13.305 -8.156 -6.258 1 91.44 9 LYS B N 1
ATOM 4231 C CA . LYS B 1 9 ? 12.875 -9.477 -5.801 1 91.44 9 LYS B CA 1
ATOM 4232 C C . LYS B 1 9 ? 11.82 -9.359 -4.707 1 91.44 9 LYS B C 1
ATOM 4234 O O . LYS B 1 9 ? 10.938 -10.219 -4.594 1 91.44 9 LYS B O 1
ATOM 4239 N N . HIS B 1 10 ? 11.914 -8.32 -3.932 1 90.31 10 HIS B N 1
ATOM 4240 C CA . HIS B 1 10 ? 10.969 -8.148 -2.836 1 90.31 10 HIS B CA 1
ATOM 4241 C C . HIS B 1 10 ? 9.82 -7.223 -3.236 1 90.31 10 HIS B C 1
ATOM 4243 O O . HIS B 1 10 ? 8.969 -6.898 -2.412 1 90.31 10 HIS B O 1
ATOM 4249 N N . GLY B 1 11 ? 9.812 -6.773 -4.484 1 87.69 11 GLY B N 1
ATOM 4250 C CA . GLY B 1 11 ? 8.734 -5.945 -5 1 87.69 11 GLY B CA 1
ATOM 4251 C C . GLY B 1 11 ? 8.656 -4.586 -4.336 1 87.69 11 GLY B C 1
ATOM 4252 O O . GLY B 1 11 ? 7.562 -4.043 -4.145 1 87.69 11 GLY B O 1
ATOM 4253 N N . LYS B 1 12 ? 9.789 -4.074 -3.83 1 89.25 12 LYS B N 1
ATOM 4254 C CA . LYS B 1 12 ? 9.844 -2.791 -3.137 1 89.25 12 LYS B CA 1
ATOM 4255 C C . LYS B 1 12 ? 10.047 -1.643 -4.121 1 89.25 12 LYS B C 1
ATOM 4257 O O . LYS B 1 12 ? 10.484 -1.857 -5.25 1 89.25 12 LYS B O 1
ATOM 4262 N N . PRO B 1 13 ? 9.688 -0.385 -3.791 1 88.12 13 PRO B N 1
ATOM 4263 C CA . PRO B 1 13 ? 9.836 0.762 -4.691 1 88.12 13 PRO B CA 1
ATOM 4264 C C . PRO B 1 13 ? 11.297 1.131 -4.938 1 88.12 13 PRO B C 1
ATOM 4266 O O . PRO B 1 13 ? 12.172 0.78 -4.137 1 88.12 13 PRO B O 1
ATOM 4269 N N . PHE B 1 14 ? 11.562 1.893 -5.992 1 89.81 14 PHE B N 1
ATOM 4270 C CA . PHE B 1 14 ? 12.906 2.303 -6.379 1 89.81 14 PHE B CA 1
ATOM 4271 C C . PHE B 1 14 ? 13.531 3.199 -5.312 1 89.81 14 PHE B C 1
ATOM 4273 O O . PHE B 1 14 ? 14.75 3.203 -5.133 1 89.81 14 PHE B O 1
ATOM 4280 N N . THR B 1 15 ? 12.703 3.898 -4.602 1 89.12 15 THR B N 1
ATOM 4281 C CA . THR B 1 15 ? 13.164 4.848 -3.6 1 89.12 15 THR B CA 1
ATOM 4282 C C . THR B 1 15 ? 13.758 4.117 -2.398 1 89.12 15 THR B C 1
ATOM 4284 O O . THR B 1 15 ? 14.43 4.727 -1.562 1 89.12 15 THR B O 1
ATOM 4287 N N . ASP B 1 16 ? 13.516 2.826 -2.273 1 92.38 16 ASP B N 1
ATOM 4288 C CA . ASP B 1 16 ? 14.062 2.049 -1.168 1 92.38 16 ASP B CA 1
ATOM 4289 C C . ASP B 1 16 ? 15.586 2.027 -1.214 1 92.38 16 ASP B C 1
ATOM 4291 O O . ASP B 1 16 ? 16.234 1.682 -0.226 1 92.38 16 ASP B O 1
ATOM 4295 N N . GLY B 1 17 ? 16.125 2.328 -2.396 1 94.38 17 GLY B N 1
ATOM 4296 C CA . GLY B 1 17 ? 17.578 2.398 -2.449 1 94.38 17 GLY B CA 1
ATOM 4297 C C . GLY B 1 17 ? 18.172 3.314 -1.396 1 94.38 17 GLY B C 1
ATOM 4298 O O . GLY B 1 17 ? 19.047 2.91 -0.64 1 94.38 17 GLY B O 1
ATOM 4299 N N . GLU B 1 18 ? 17.672 4.5 -1.296 1 94.12 18 GLU B N 1
ATOM 4300 C CA . GLU B 1 18 ? 18.156 5.473 -0.321 1 94.12 18 GLU B CA 1
ATOM 4301 C C . GLU B 1 18 ? 17.797 5.051 1.103 1 94.12 18 GLU B C 1
ATOM 4303 O O . GLU B 1 18 ? 18.594 5.246 2.029 1 94.12 18 GLU B O 1
ATOM 4308 N N . TYR B 1 19 ? 16.688 4.551 1.208 1 94.12 19 TYR B N 1
ATOM 4309 C CA . TYR B 1 19 ? 16.219 4.043 2.494 1 94.12 19 TYR B CA 1
ATOM 4310 C C . TYR B 1 19 ? 17.156 2.963 3.021 1 94.12 19 TYR B C 1
ATOM 4312 O O . TYR B 1 19 ? 17.578 3.008 4.184 1 94.12 19 TYR B O 1
ATOM 4320 N N . VAL B 1 20 ? 17.453 1.936 2.221 1 95.62 20 VAL B N 1
ATOM 4321 C CA . VAL B 1 20 ? 18.312 0.825 2.621 1 95.62 20 VAL B CA 1
ATOM 4322 C C . VAL B 1 20 ? 19.734 1.337 2.9 1 95.62 20 VAL B C 1
ATOM 4324 O O . VAL B 1 20 ? 20.375 0.895 3.85 1 95.62 20 VAL B O 1
ATOM 4327 N N . LYS B 1 21 ? 20.234 2.248 2.076 1 95.25 21 LYS B N 1
ATOM 4328 C CA . LYS B 1 21 ? 21.547 2.852 2.299 1 95.25 21 LYS B CA 1
ATOM 4329 C C . LYS B 1 21 ? 21.609 3.547 3.654 1 95.25 21 LYS B C 1
ATOM 4331 O O . LYS B 1 21 ? 22.594 3.41 4.383 1 95.25 21 LYS B O 1
ATOM 4336 N N . GLU B 1 22 ? 20.594 4.312 3.947 1 95.12 22 GLU B N 1
ATOM 4337 C CA . GLU B 1 22 ? 20.516 4.98 5.242 1 95.12 22 GLU B CA 1
ATOM 4338 C C . GLU B 1 22 ? 20.531 3.971 6.387 1 95.12 22 GLU B C 1
ATOM 4340 O O . GLU B 1 22 ? 21.188 4.191 7.406 1 95.12 22 GLU B O 1
ATOM 4345 N N . ALA B 1 23 ? 19.781 2.902 6.254 1 95 23 ALA B N 1
ATOM 4346 C CA . ALA B 1 23 ? 19.766 1.849 7.266 1 95 23 ALA B CA 1
ATOM 4347 C C . ALA B 1 23 ? 21.141 1.224 7.441 1 95 23 ALA B C 1
ATOM 4349 O O . ALA B 1 23 ? 21.578 0.965 8.57 1 95 23 ALA B O 1
ATOM 4350 N N . PHE B 1 24 ? 21.844 0.995 6.266 1 94.81 24 PHE B N 1
ATOM 4351 C CA . PHE B 1 24 ? 23.203 0.455 6.312 1 94.81 24 PHE B CA 1
ATOM 4352 C C . PHE B 1 24 ? 24.109 1.347 7.152 1 94.81 24 PHE B C 1
ATOM 4354 O O . PHE B 1 24 ? 24.828 0.861 8.023 1 94.81 24 PHE B O 1
ATOM 4361 N N . LEU B 1 25 ? 24.047 2.623 6.895 1 94.56 25 LEU B N 1
ATOM 4362 C CA . LEU B 1 25 ? 24.922 3.588 7.543 1 94.56 25 LEU B CA 1
ATOM 4363 C C . LEU B 1 25 ? 24.625 3.668 9.039 1 94.56 25 LEU B C 1
ATOM 4365 O O . LEU B 1 25 ? 25.547 3.711 9.852 1 94.56 25 LEU B O 1
ATOM 4369 N N . SER B 1 26 ? 23.359 3.695 9.352 1 92.62 26 SER B N 1
ATOM 4370 C CA . SER B 1 26 ? 22.969 3.756 10.758 1 92.62 26 SER B CA 1
ATOM 4371 C C . SER B 1 26 ? 23.438 2.527 11.523 1 92.62 26 SER B C 1
ATOM 4373 O O . SER B 1 26 ? 23.859 2.633 12.672 1 92.62 26 SER B O 1
ATOM 4375 N N . CYS B 1 27 ? 23.375 1.363 10.922 1 92.69 27 CYS B N 1
ATOM 4376 C CA . CYS B 1 27 ? 23.797 0.118 11.555 1 92.69 27 CYS B CA 1
ATOM 4377 C C . CYS B 1 27 ? 25.312 0.028 11.625 1 92.69 27 CYS B C 1
ATOM 4379 O O . CYS B 1 27 ? 25.859 -0.488 12.602 1 92.69 27 CYS B O 1
ATOM 4381 N N . ALA B 1 28 ? 25.984 0.496 10.57 1 92.44 28 ALA B N 1
ATOM 4382 C CA . ALA B 1 28 ? 27.438 0.389 10.477 1 92.44 28 ALA B CA 1
ATOM 4383 C C . ALA B 1 28 ? 28.109 1.118 11.633 1 92.44 28 ALA B C 1
ATOM 4385 O O . ALA B 1 28 ? 29.172 0.687 12.117 1 92.44 28 ALA B O 1
ATOM 4386 N N . GLU B 1 29 ? 27.453 2.188 12.094 1 88.19 29 GLU B N 1
ATOM 4387 C CA . GLU B 1 29 ? 28.016 2.965 13.195 1 88.19 29 GLU B CA 1
ATOM 4388 C C . GLU B 1 29 ? 28.172 2.109 14.453 1 88.19 29 GLU B C 1
ATOM 4390 O O . GLU B 1 29 ? 29.156 2.248 15.188 1 88.19 29 GLU B O 1
ATOM 4395 N N . THR B 1 30 ? 27.312 1.199 14.672 1 87.5 30 THR B N 1
ATOM 4396 C CA . THR B 1 30 ? 27.328 0.385 15.883 1 87.5 30 THR B CA 1
ATOM 4397 C C . THR B 1 30 ? 27.906 -0.997 15.594 1 87.5 30 THR B C 1
ATOM 4399 O O . THR B 1 30 ? 28.656 -1.535 16.406 1 87.5 30 THR B O 1
ATOM 4402 N N . LEU B 1 31 ? 27.656 -1.585 14.414 1 90 31 LEU B N 1
ATOM 4403 C CA . LEU B 1 31 ? 28.047 -2.949 14.078 1 90 31 LEU B CA 1
ATOM 4404 C C . LEU B 1 31 ? 29.547 -3.062 13.938 1 90 31 LEU B C 1
ATOM 4406 O O . LEU B 1 31 ? 30.141 -4.102 14.266 1 90 31 LEU B O 1
ATOM 4410 N N . PHE B 1 32 ? 30.188 -1.953 13.469 1 91.88 32 PHE B N 1
ATOM 4411 C CA . PHE B 1 32 ? 31.609 -2.053 13.156 1 91.88 32 PHE B CA 1
ATOM 4412 C C . PHE B 1 32 ? 32.406 -1.081 14.008 1 91.88 32 PHE B C 1
ATOM 4414 O O . PHE B 1 32 ? 33.5 -0.652 13.609 1 91.88 32 PHE B O 1
ATOM 4421 N N . ASP B 1 33 ? 31.797 -0.728 15.078 1 87.25 33 ASP B N 1
ATOM 4422 C CA . ASP B 1 33 ? 32.406 0.274 15.953 1 87.25 33 ASP B CA 1
ATOM 4423 C C . ASP B 1 33 ? 33.781 -0.16 16.406 1 87.25 33 ASP B C 1
ATOM 4425 O O . ASP B 1 33 ? 34.688 0.672 16.547 1 87.25 33 ASP B O 1
ATOM 4429 N N . ASP B 1 34 ? 34.094 -1.41 16.547 1 87.44 34 ASP B N 1
ATOM 4430 C CA . ASP B 1 34 ? 35.344 -1.912 17.078 1 87.44 34 ASP B CA 1
ATOM 4431 C C . ASP B 1 34 ? 36.312 -2.293 15.961 1 87.44 34 ASP B C 1
ATOM 4433 O O . ASP B 1 34 ? 37.438 -2.736 16.219 1 87.44 34 ASP B O 1
ATOM 4437 N N . LEU B 1 35 ? 35.938 -2.051 14.734 1 91.44 35 LEU B N 1
ATOM 4438 C CA . LEU B 1 35 ? 36.781 -2.424 13.617 1 91.44 35 LEU B CA 1
ATOM 4439 C C . LEU B 1 35 ? 37.625 -1.24 13.164 1 91.44 35 LEU B C 1
ATOM 4441 O O . LEU B 1 35 ? 37.156 -0.102 13.141 1 91.44 35 LEU B O 1
ATOM 4445 N N . PRO B 1 36 ? 38.844 -1.48 12.867 1 86.94 36 PRO B N 1
ATOM 4446 C CA . PRO B 1 36 ? 39.75 -0.397 12.492 1 86.94 36 PRO B CA 1
ATOM 4447 C C . PRO B 1 36 ? 39.375 0.281 11.18 1 86.94 36 PRO B C 1
ATOM 4449 O O . PRO B 1 36 ? 39.625 1.468 10.992 1 86.94 36 PRO B O 1
ATOM 4452 N N . ASN B 1 37 ? 38.75 -0.408 10.32 1 89.75 37 ASN B N 1
ATOM 4453 C CA . ASN B 1 37 ? 38.406 0.15 9.016 1 89.75 37 ASN B CA 1
ATOM 4454 C C . ASN B 1 37 ? 36.938 0.619 8.977 1 89.75 37 ASN B C 1
ATOM 4456 O O . ASN B 1 37 ? 36.312 0.599 7.922 1 89.75 37 ASN B O 1
ATOM 4460 N N . LYS B 1 38 ? 36.438 1.01 10.117 1 90.31 38 LYS B N 1
ATOM 4461 C CA . LYS B 1 38 ? 35.062 1.438 10.227 1 90.31 38 LYS B CA 1
ATOM 4462 C C . LYS B 1 38 ? 34.75 2.598 9.281 1 90.31 38 LYS B C 1
ATOM 4464 O O . LYS B 1 38 ? 33.719 2.607 8.609 1 90.31 38 LYS B O 1
ATOM 4469 N N . ASP B 1 39 ? 35.594 3.516 9.203 1 91.56 39 ASP B N 1
ATOM 4470 C CA . ASP B 1 39 ? 35.375 4.707 8.391 1 91.56 39 ASP B CA 1
ATOM 4471 C C . ASP B 1 39 ? 35.406 4.371 6.902 1 91.56 39 ASP B C 1
ATOM 4473 O O . ASP B 1 39 ? 34.656 4.957 6.109 1 91.56 39 ASP B O 1
ATOM 4477 N N . THR B 1 40 ? 36.312 3.426 6.578 1 92.25 40 THR B N 1
ATOM 4478 C CA . THR B 1 40 ? 36.344 2.98 5.191 1 92.25 40 THR B CA 1
ATOM 4479 C C . THR B 1 40 ? 35.062 2.289 4.797 1 92.25 40 THR B C 1
ATOM 4481 O O . THR B 1 40 ? 34.531 2.504 3.697 1 92.25 40 THR B O 1
ATOM 4484 N N . ILE B 1 41 ? 34.594 1.459 5.703 1 93.25 41 ILE B N 1
ATOM 4485 C CA . ILE B 1 41 ? 33.344 0.744 5.473 1 93.25 41 ILE B CA 1
ATOM 4486 C C . ILE B 1 41 ? 32.219 1.743 5.266 1 93.25 41 ILE B C 1
ATOM 4488 O O . ILE B 1 41 ? 31.438 1.626 4.312 1 93.25 41 ILE B O 1
ATOM 4492 N N . LYS B 1 42 ? 32.125 2.771 6.109 1 93.69 42 LYS B N 1
ATOM 4493 C CA . LYS B 1 42 ? 31.062 3.77 6.047 1 93.69 42 LYS B CA 1
ATOM 4494 C C . LYS B 1 42 ? 31.156 4.594 4.766 1 93.69 42 LYS B C 1
ATOM 4496 O O . LYS B 1 42 ? 30.125 4.918 4.16 1 93.69 42 LYS B O 1
ATOM 4501 N N . THR B 1 43 ? 32.344 4.918 4.363 1 93.81 43 THR B N 1
ATOM 4502 C CA . THR B 1 43 ? 32.531 5.691 3.143 1 93.81 43 THR B CA 1
ATOM 4503 C C . THR B 1 43 ? 32.062 4.902 1.922 1 93.81 43 THR B C 1
ATOM 4505 O O . THR B 1 43 ? 31.453 5.453 1.013 1 93.81 43 THR B O 1
ATOM 4508 N N . ARG B 1 44 ? 32.375 3.625 1.903 1 92.94 44 ARG B N 1
ATOM 4509 C CA . ARG B 1 44 ? 31.984 2.777 0.786 1 92.94 44 ARG B CA 1
ATOM 4510 C C . ARG B 1 44 ? 30.469 2.668 0.701 1 92.94 44 ARG B C 1
ATOM 4512 O O . ARG B 1 44 ? 29.906 2.611 -0.395 1 92.94 44 ARG B O 1
ATOM 4519 N N . ILE B 1 45 ? 29.828 2.549 1.866 1 94.5 45 ILE B N 1
ATOM 4520 C CA . ILE B 1 45 ? 28.375 2.486 1.897 1 94.5 45 ILE B CA 1
ATOM 4521 C C . ILE B 1 45 ? 27.797 3.811 1.414 1 94.5 45 ILE B C 1
ATOM 4523 O O . ILE B 1 45 ? 26.859 3.828 0.616 1 94.5 45 ILE B O 1
ATOM 4527 N N . LYS B 1 46 ? 28.328 4.918 1.9 1 93.62 46 LYS B N 1
ATOM 4528 C CA . LYS B 1 46 ? 27.844 6.258 1.565 1 93.62 46 LYS B CA 1
ATOM 4529 C C . LYS B 1 46 ? 27.969 6.527 0.069 1 93.62 46 LYS B C 1
ATOM 4531 O O . LYS B 1 46 ? 27.141 7.23 -0.512 1 93.62 46 LYS B O 1
ATOM 4536 N N . ASP B 1 47 ? 28.906 5.922 -0.584 1 92.88 47 ASP B N 1
ATOM 4537 C CA . ASP B 1 47 ? 29.203 6.191 -1.987 1 92.88 47 ASP B CA 1
ATOM 4538 C C . ASP B 1 47 ? 28.375 5.305 -2.906 1 92.88 47 ASP B C 1
ATOM 4540 O O . ASP B 1 47 ? 28.406 5.457 -4.129 1 92.88 47 ASP B O 1
ATOM 4544 N N . MET B 1 48 ? 27.625 4.398 -2.432 1 92.75 48 MET B N 1
ATOM 4545 C CA . MET B 1 48 ? 26.766 3.541 -3.254 1 92.75 48 MET B CA 1
ATOM 4546 C C . MET B 1 48 ? 25.734 4.367 -4.012 1 92.75 48 MET B C 1
ATOM 4548 O O . MET B 1 48 ? 25.031 5.184 -3.414 1 92.75 48 MET B O 1
ATOM 4552 N N . PRO B 1 49 ? 25.672 4.266 -5.309 1 92.25 49 PRO B N 1
ATOM 4553 C CA . PRO B 1 49 ? 24.625 4.953 -6.051 1 92.25 49 PRO B CA 1
ATOM 4554 C C . PRO B 1 49 ? 23.25 4.316 -5.844 1 92.25 49 PRO B C 1
ATOM 4556 O O . PRO B 1 49 ? 22.969 3.242 -6.383 1 92.25 49 PRO B O 1
ATOM 4559 N N . THR B 1 50 ? 22.391 4.945 -5.09 1 94.19 50 THR B N 1
ATOM 4560 C CA . THR B 1 50 ? 21.141 4.297 -4.691 1 94.19 50 THR B CA 1
ATOM 4561 C C . THR B 1 50 ? 19.953 5.184 -5.012 1 94.19 50 THR B C 1
ATOM 4563 O O . THR B 1 50 ? 18.859 5 -4.449 1 94.19 50 THR B O 1
ATOM 4566 N N . SER B 1 51 ? 20.109 6.188 -5.863 1 92.81 51 SER B N 1
ATOM 4567 C CA . SER B 1 51 ? 18.969 7.02 -6.234 1 92.81 51 SER B CA 1
ATOM 4568 C C . SER B 1 51 ? 17.891 6.195 -6.926 1 92.81 51 SER B C 1
ATOM 4570 O O . SER B 1 51 ? 18.172 5.133 -7.484 1 92.81 51 SER B O 1
ATOM 4572 N N . ALA B 1 52 ? 16.703 6.652 -6.871 1 90.81 52 ALA B N 1
ATOM 4573 C CA . ALA B 1 52 ? 15.586 5.941 -7.488 1 90.81 52 ALA B CA 1
ATOM 4574 C C . ALA B 1 52 ? 15.844 5.703 -8.969 1 90.81 52 ALA B C 1
ATOM 4576 O O . ALA B 1 52 ? 15.547 4.625 -9.492 1 90.81 52 ALA B O 1
ATOM 4577 N N . ARG B 1 53 ? 16.391 6.691 -9.625 1 89.5 53 ARG B N 1
ATOM 4578 C CA . ARG B 1 53 ? 16.672 6.59 -11.055 1 89.5 53 ARG B CA 1
ATOM 4579 C C . ARG B 1 53 ? 17.75 5.543 -11.328 1 89.5 53 ARG B C 1
ATOM 4581 O O . ARG B 1 53 ? 17.641 4.781 -12.289 1 89.5 53 ARG B O 1
ATOM 4588 N N . THR B 1 54 ? 18.766 5.531 -10.539 1 93.19 54 THR B N 1
ATOM 4589 C CA . THR B 1 54 ? 19.844 4.555 -10.695 1 93.19 54 THR B CA 1
ATOM 4590 C C . THR B 1 54 ? 19.328 3.137 -10.469 1 93.19 54 THR B C 1
ATOM 4592 O O . THR B 1 54 ? 19.641 2.223 -11.234 1 93.19 54 THR B O 1
ATOM 4595 N N . VAL B 1 55 ? 18.562 2.965 -9.398 1 94.19 55 VAL B N 1
ATOM 4596 C CA . VAL B 1 55 ? 18 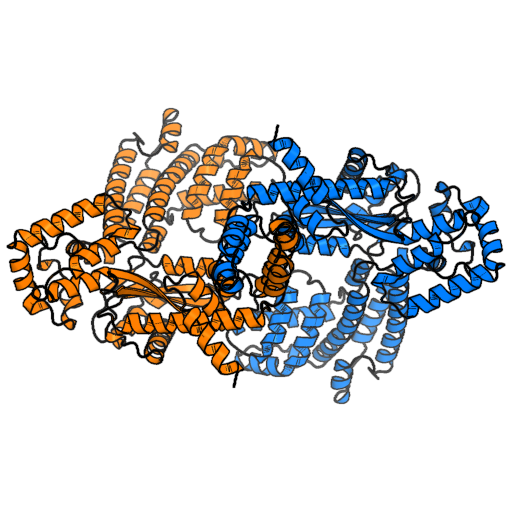1.657 -9.094 1 94.19 55 VAL B CA 1
ATOM 4597 C C . VAL B 1 55 ? 17.125 1.189 -10.25 1 94.19 55 VAL B C 1
ATOM 4599 O O . VAL B 1 55 ? 17.188 0.025 -10.648 1 94.19 55 VAL B O 1
ATOM 4602 N N . GLN B 1 56 ? 16.297 2.078 -10.773 1 92.69 56 GLN B N 1
ATOM 4603 C CA . GLN B 1 56 ? 15.445 1.759 -11.914 1 92.69 56 GLN B CA 1
ATOM 4604 C C . GLN B 1 56 ? 16.266 1.276 -13.102 1 92.69 56 GLN B C 1
ATOM 4606 O O . GLN B 1 56 ? 15.922 0.277 -13.734 1 92.69 56 GLN B O 1
ATOM 4611 N N . ARG B 1 57 ? 17.328 1.991 -13.414 1 93.31 57 ARG B N 1
ATOM 4612 C CA . ARG B 1 57 ? 18.172 1.639 -14.547 1 93.31 57 ARG B CA 1
ATOM 4613 C C . ARG B 1 57 ? 18.812 0.268 -14.344 1 93.31 57 ARG B C 1
ATOM 4615 O O . ARG B 1 57 ? 18.906 -0.524 -15.289 1 93.31 57 ARG B O 1
ATOM 4622 N N . ARG B 1 58 ? 19.312 -0.01 -13.164 1 95.38 58 ARG B N 1
ATOM 4623 C CA . ARG B 1 58 ? 19.922 -1.306 -12.867 1 95.38 58 ARG B CA 1
ATOM 4624 C C . ARG B 1 58 ? 18.906 -2.432 -13.016 1 95.38 58 ARG B C 1
ATOM 4626 O O . ARG B 1 58 ? 19.234 -3.512 -13.516 1 95.38 58 ARG B O 1
ATOM 4633 N N . ILE B 1 59 ? 17.672 -2.188 -12.555 1 94.75 59 ILE B N 1
ATOM 4634 C CA . ILE B 1 59 ? 16.609 -3.186 -12.664 1 94.75 59 ILE B CA 1
ATOM 4635 C C . ILE B 1 59 ? 16.297 -3.447 -14.133 1 94.75 59 ILE B C 1
ATOM 4637 O O . ILE B 1 59 ? 16.156 -4.598 -14.547 1 94.75 59 ILE B O 1
ATOM 4641 N N . ASP B 1 60 ? 16.234 -2.406 -14.914 1 93.75 60 ASP B N 1
ATOM 4642 C CA . ASP B 1 60 ? 15.992 -2.553 -16.344 1 93.75 60 ASP B CA 1
ATOM 4643 C C . ASP B 1 60 ? 17.094 -3.357 -17.016 1 93.75 60 ASP B C 1
ATOM 4645 O O . ASP B 1 60 ? 16.828 -4.195 -17.875 1 93.75 60 ASP B O 1
ATOM 4649 N N . ASP B 1 61 ? 18.344 -3.061 -16.609 1 95.19 61 ASP B N 1
ATOM 4650 C CA . ASP B 1 61 ? 19.469 -3.805 -17.141 1 95.19 61 ASP B CA 1
ATOM 4651 C C . ASP B 1 61 ? 19.359 -5.293 -16.812 1 95.19 61 ASP B C 1
ATOM 4653 O O . ASP B 1 61 ? 19.578 -6.141 -17.688 1 95.19 61 ASP B O 1
ATOM 4657 N N . MET B 1 62 ? 19.078 -5.555 -15.625 1 96.44 62 MET B N 1
ATOM 4658 C CA . MET B 1 62 ? 18.984 -6.941 -15.18 1 96.44 62 MET B CA 1
ATOM 4659 C C . MET B 1 62 ? 17.812 -7.648 -15.859 1 96.44 62 MET B C 1
ATOM 4661 O O . MET B 1 62 ? 17.922 -8.82 -16.234 1 96.44 62 MET B O 1
ATOM 4665 N N . ALA B 1 63 ? 16.688 -6.949 -15.969 1 94.69 63 ALA B N 1
ATOM 4666 C CA . ALA B 1 63 ? 15.531 -7.516 -16.656 1 94.69 63 ALA B CA 1
ATOM 4667 C C . ALA B 1 63 ? 15.867 -7.84 -18.109 1 94.69 63 ALA B C 1
ATOM 4669 O O . ALA B 1 63 ? 15.43 -8.859 -18.656 1 94.69 63 ALA B O 1
ATOM 4670 N N . GLY B 1 64 ? 16.625 -6.875 -18.719 1 93.88 64 GLY B N 1
ATOM 4671 C CA . GLY B 1 64 ? 17.062 -7.125 -20.078 1 93.88 64 GLY B CA 1
ATOM 4672 C C . GLY B 1 64 ? 17.953 -8.359 -20.203 1 93.88 64 GLY B C 1
ATOM 4673 O O . GLY B 1 64 ? 17.828 -9.125 -21.156 1 93.88 64 GLY B O 1
ATOM 4674 N N . ASP B 1 65 ? 18.781 -8.531 -19.266 1 95.88 65 ASP B N 1
ATOM 4675 C CA . ASP B 1 65 ? 19.656 -9.703 -19.25 1 95.88 65 ASP B CA 1
ATOM 4676 C C . ASP B 1 65 ? 18.844 -10.984 -19.078 1 95.88 65 ASP B C 1
ATOM 4678 O O . ASP B 1 65 ? 19.109 -11.984 -19.766 1 95.88 65 ASP B O 1
ATOM 4682 N N . VAL B 1 66 ? 17.906 -10.977 -18.203 1 95.12 66 VAL B N 1
ATOM 4683 C CA . VAL B 1 66 ? 17.047 -12.125 -17.969 1 95.12 66 VAL B CA 1
ATOM 4684 C C . VAL B 1 66 ? 16.234 -12.445 -19.219 1 95.12 66 VAL B C 1
ATOM 4686 O O . VAL B 1 66 ? 16.078 -13.609 -19.594 1 95.12 66 VAL B O 1
ATOM 4689 N N . ARG B 1 67 ? 15.727 -11.422 -19.859 1 94.75 67 ARG B N 1
ATOM 4690 C CA . ARG B 1 67 ? 14.977 -11.609 -21.094 1 94.75 67 ARG B CA 1
ATOM 4691 C C . ARG B 1 67 ? 15.836 -12.273 -22.172 1 94.75 67 ARG B C 1
ATOM 4693 O O . ARG B 1 67 ? 15.359 -13.133 -22.922 1 94.75 67 ARG B O 1
ATOM 4700 N N . ALA B 1 68 ? 17.062 -11.867 -22.203 1 95.44 68 ALA B N 1
ATOM 4701 C CA . ALA B 1 68 ? 17.984 -12.477 -23.172 1 95.44 68 ALA B CA 1
ATOM 4702 C C . ALA B 1 68 ? 18.219 -13.945 -22.844 1 95.44 68 ALA B C 1
ATOM 4704 O O . ALA B 1 68 ? 18.266 -14.789 -23.75 1 95.44 68 ALA B O 1
ATOM 4705 N N . GLN B 1 69 ? 18.359 -14.234 -21.594 1 95.31 69 GLN B N 1
ATOM 4706 C CA . GLN B 1 69 ? 18.547 -15.617 -21.172 1 95.31 69 GLN B CA 1
ATOM 4707 C C . GLN B 1 69 ? 17.312 -16.453 -21.484 1 95.31 69 GLN B C 1
ATOM 4709 O O . GLN B 1 69 ? 17.438 -17.594 -21.938 1 95.31 69 GLN B O 1
ATOM 4714 N N . GLN B 1 70 ? 16.188 -15.93 -21.219 1 95.25 70 GLN B N 1
ATOM 4715 C CA . GLN B 1 70 ? 14.93 -16.609 -21.516 1 95.25 70 GLN B CA 1
ATOM 4716 C C . GLN B 1 70 ? 14.797 -16.891 -23.016 1 95.25 70 GLN B C 1
ATOM 4718 O O . GLN B 1 70 ? 14.375 -17.984 -23.406 1 95.25 70 GLN B O 1
ATOM 4723 N N . THR B 1 71 ? 15.133 -15.898 -23.766 1 96.38 71 THR B N 1
ATOM 4724 C CA . THR B 1 71 ? 15.055 -16.047 -25.219 1 96.38 71 THR B CA 1
ATOM 4725 C C . THR B 1 71 ? 15.961 -17.172 -25.703 1 96.38 71 THR B C 1
ATOM 4727 O O . THR B 1 71 ? 15.57 -17.984 -26.547 1 96.38 71 THR B O 1
ATOM 4730 N N . LYS B 1 72 ? 17.109 -17.203 -25.172 1 95.56 72 LYS B N 1
ATOM 4731 C CA . LYS B 1 72 ? 18.031 -18.281 -25.531 1 95.56 72 LYS B CA 1
ATOM 4732 C C . LYS B 1 72 ? 17.469 -19.641 -25.125 1 95.56 72 LYS B C 1
ATOM 4734 O O . LYS B 1 72 ? 17.531 -20.594 -25.891 1 95.56 72 LYS B O 1
ATOM 4739 N N . GLY B 1 73 ? 16.922 -19.703 -23.938 1 95.25 73 GLY B N 1
ATOM 4740 C CA . GLY B 1 73 ? 16.328 -20.938 -23.484 1 95.25 73 GLY B CA 1
ATOM 4741 C C . GLY B 1 73 ? 15.188 -21.422 -24.359 1 95.25 73 GLY B C 1
ATOM 4742 O O . GLY B 1 73 ? 15.109 -22.594 -24.688 1 95.25 73 GLY B O 1
ATOM 4743 N N . LEU B 1 74 ? 14.352 -20.531 -24.766 1 95.81 74 LEU B N 1
ATOM 4744 C CA . LEU B 1 74 ? 13.211 -20.844 -25.609 1 95.81 74 LEU B CA 1
ATOM 4745 C C . LEU B 1 74 ? 13.664 -21.266 -27 1 95.81 74 LEU B C 1
ATOM 4747 O O . LEU B 1 74 ? 13.07 -22.156 -27.609 1 95.81 74 LEU B O 1
ATOM 4751 N N . THR B 1 75 ? 14.695 -20.609 -27.469 1 95.38 75 THR B N 1
ATOM 4752 C CA . THR B 1 75 ? 15.227 -20.922 -28.781 1 95.38 75 THR B CA 1
ATOM 4753 C C . THR B 1 75 ? 15.906 -22.281 -28.797 1 95.38 75 THR B C 1
ATOM 4755 O O . THR B 1 75 ? 15.805 -23.031 -29.766 1 95.38 75 THR B O 1
ATOM 4758 N N . ASP B 1 76 ? 16.562 -22.641 -27.734 1 94.62 76 ASP B N 1
ATOM 4759 C CA . ASP B 1 76 ? 17.297 -23.906 -27.641 1 94.62 76 ASP B CA 1
ATOM 4760 C C . ASP B 1 76 ? 16.344 -25.062 -27.375 1 94.62 76 ASP B C 1
ATOM 4762 O O . ASP B 1 76 ? 16.641 -26.203 -27.719 1 94.62 76 ASP B O 1
ATOM 4766 N N . ALA B 1 77 ? 15.242 -24.812 -26.781 1 94.75 77 ALA B N 1
ATOM 4767 C CA . ALA B 1 77 ? 14.289 -25.875 -26.453 1 94.75 77 ALA B CA 1
ATOM 4768 C C . ALA B 1 77 ? 13.609 -26.406 -27.703 1 94.75 77 ALA B C 1
ATOM 4770 O O . ALA B 1 77 ? 13.359 -25.656 -28.656 1 94.75 77 ALA B O 1
ATOM 4771 N N . ASN B 1 78 ? 13.312 -27.641 -27.703 1 91.19 78 ASN B N 1
ATOM 4772 C CA . ASN B 1 78 ? 12.617 -28.234 -28.844 1 91.19 78 ASN B CA 1
ATOM 4773 C C . ASN B 1 78 ? 11.164 -27.797 -28.906 1 91.19 78 ASN B C 1
ATOM 4775 O O . ASN B 1 78 ? 10.609 -27.625 -30 1 91.19 78 ASN B O 1
ATOM 4779 N N . VAL B 1 79 ? 10.578 -27.781 -27.75 1 95.88 79 VAL B N 1
ATOM 4780 C CA . VAL B 1 79 ? 9.18 -27.375 -27.656 1 95.88 79 VAL B CA 1
ATOM 4781 C C . VAL B 1 79 ? 8.961 -26.562 -26.391 1 95.88 79 VAL B C 1
ATOM 4783 O O . VAL B 1 79 ? 9.766 -26.641 -25.453 1 95.88 79 VAL B O 1
ATOM 4786 N N . PHE B 1 80 ? 7.973 -25.734 -26.359 1 97.56 80 PHE B N 1
ATOM 4787 C CA . PHE B 1 80 ? 7.539 -25.047 -25.156 1 97.56 80 PHE B CA 1
ATOM 4788 C C . PHE B 1 80 ? 6.031 -24.844 -25.156 1 97.56 80 PHE B C 1
ATOM 4790 O O . PHE B 1 80 ? 5.371 -25.047 -26.172 1 97.56 80 PHE B O 1
ATOM 4797 N N . SER B 1 81 ? 5.453 -24.609 -24.047 1 98.31 81 SER B N 1
ATOM 4798 C CA . SER B 1 81 ? 4.02 -24.391 -23.906 1 98.31 81 SER B CA 1
ATOM 4799 C C . SER B 1 81 ? 3.734 -23.078 -23.188 1 98.31 81 SER B C 1
ATOM 4801 O O . SER B 1 81 ? 4.621 -22.5 -22.547 1 98.31 81 SER B O 1
ATOM 4803 N N . LEU B 1 82 ? 2.496 -22.594 -23.375 1 97.81 82 LEU B N 1
ATOM 4804 C CA . LEU B 1 82 ? 2.156 -21.266 -22.891 1 97.81 82 LEU B CA 1
ATOM 4805 C C . LEU B 1 82 ? 0.962 -21.328 -21.938 1 97.81 82 LEU B C 1
ATOM 4807 O O . LEU B 1 82 ? 0.087 -22.188 -22.094 1 97.81 82 LEU B O 1
ATOM 4811 N N . ALA B 1 83 ? 0.96 -20.562 -20.969 1 97.25 83 ALA B N 1
ATOM 4812 C CA . ALA B 1 83 ? -0.201 -20.25 -20.141 1 97.25 83 ALA B CA 1
ATOM 4813 C C . ALA B 1 83 ? -0.568 -18.781 -20.234 1 97.25 83 ALA B C 1
ATOM 4815 O O . ALA B 1 83 ? 0.295 -17.906 -20.094 1 97.25 83 ALA B O 1
ATOM 4816 N N . LEU B 1 84 ? -1.828 -18.484 -20.547 1 95.5 84 LEU B N 1
ATOM 4817 C CA . LEU B 1 84 ? -2.295 -17.109 -20.75 1 95.5 84 LEU B CA 1
ATOM 4818 C C . LEU B 1 84 ? -3.404 -16.766 -19.766 1 95.5 84 LEU B C 1
ATOM 4820 O O . LEU B 1 84 ? -4.281 -17.578 -19.484 1 95.5 84 LEU B O 1
ATOM 4824 N N . ASP B 1 85 ? -3.314 -15.648 -19.219 1 92 85 ASP B N 1
ATOM 4825 C CA . ASP B 1 85 ? -4.363 -15.109 -18.359 1 92 85 ASP B CA 1
ATOM 4826 C C . ASP B 1 85 ? -4.359 -13.586 -18.391 1 92 85 ASP B C 1
ATOM 4828 O O . ASP B 1 85 ? -3.346 -12.961 -18.703 1 92 85 ASP B O 1
ATOM 4832 N N . GLU B 1 86 ? -5.516 -12.992 -18.188 1 89.56 86 GLU B N 1
ATOM 4833 C CA . GLU B 1 86 ? -5.656 -11.539 -18.203 1 89.56 86 GLU B CA 1
ATOM 4834 C C . GLU B 1 86 ? -6.215 -11.031 -16.875 1 89.56 86 GLU B C 1
ATOM 4836 O O . GLU B 1 86 ? -7.043 -11.695 -16.25 1 89.56 86 GLU B O 1
ATOM 4841 N N . SER B 1 87 ? -5.684 -9.922 -16.422 1 84.19 87 SER B N 1
ATOM 4842 C CA . SER B 1 87 ? -6.199 -9.242 -15.234 1 84.19 87 SER B CA 1
ATOM 4843 C C . SER B 1 87 ? -6.082 -7.727 -15.367 1 84.19 87 SER B C 1
ATOM 4845 O O . SER B 1 87 ? -5.348 -7.23 -16.234 1 84.19 87 SER B O 1
ATOM 4847 N N . VAL B 1 88 ? -6.789 -7.051 -14.578 1 79.31 88 VAL B N 1
ATOM 4848 C CA . VAL B 1 88 ? -6.762 -5.59 -14.617 1 79.31 88 VAL B CA 1
ATOM 4849 C C . VAL B 1 88 ? -5.863 -5.062 -13.5 1 79.31 88 VAL B C 1
ATOM 4851 O O . VAL B 1 88 ? -5.91 -5.551 -12.367 1 79.31 88 VAL B O 1
ATOM 4854 N N . ASP B 1 89 ? -5.051 -4.18 -13.789 1 75.94 89 ASP B N 1
ATOM 4855 C CA . ASP B 1 89 ? -4.152 -3.623 -12.773 1 75.94 89 ASP B CA 1
ATOM 4856 C C . ASP B 1 89 ? -4.84 -2.516 -11.977 1 75.94 89 ASP B C 1
ATOM 4858 O O . ASP B 1 89 ? -6.035 -2.262 -12.164 1 75.94 89 ASP B O 1
ATOM 4862 N N . VAL B 1 90 ? -4.18 -1.938 -11.008 1 67.38 90 VAL B N 1
ATOM 4863 C CA . VAL B 1 90 ? -4.719 -0.949 -10.078 1 67.38 90 VAL B CA 1
ATOM 4864 C C . VAL B 1 90 ? -5.168 0.291 -10.844 1 67.38 90 VAL B C 1
ATOM 4866 O O . VAL B 1 90 ? -6.043 1.032 -10.391 1 67.38 90 VAL B O 1
ATOM 4869 N N . ASN B 1 91 ? -4.574 0.5 -12.008 1 63.44 91 ASN B N 1
ATOM 4870 C CA . ASN B 1 91 ? -4.941 1.635 -12.852 1 63.44 91 ASN B CA 1
ATOM 4871 C C . ASN B 1 91 ? -6.047 1.268 -13.836 1 63.44 91 ASN B C 1
ATOM 4873 O O . ASN B 1 91 ? -6.262 1.976 -14.82 1 63.44 91 ASN B O 1
ATOM 4877 N N . ASP B 1 92 ? -6.57 0.048 -13.68 1 68.06 92 ASP B N 1
ATOM 4878 C CA . ASP B 1 92 ? -7.684 -0.462 -14.477 1 68.06 92 ASP B CA 1
ATOM 4879 C C . ASP B 1 92 ? -7.246 -0.776 -15.898 1 68.06 92 ASP B C 1
ATOM 4881 O O . ASP B 1 92 ? -8.031 -0.65 -16.844 1 68.06 92 ASP B O 1
ATOM 4885 N N . ILE B 1 93 ? -6.113 -0.941 -16.094 1 74.38 93 ILE B N 1
ATOM 4886 C CA . ILE B 1 93 ? -5.582 -1.357 -17.375 1 74.38 93 ILE B CA 1
ATOM 4887 C C . ILE B 1 93 ? -5.484 -2.881 -17.438 1 74.38 93 ILE B C 1
ATOM 4889 O O . ILE B 1 93 ? -4.836 -3.496 -16.594 1 74.38 93 ILE B O 1
ATOM 4893 N N . PRO B 1 94 ? -6.141 -3.469 -18.453 1 83.25 94 PRO B N 1
ATOM 4894 C CA . PRO B 1 94 ? -5.988 -4.918 -18.594 1 83.25 94 PRO B CA 1
ATOM 4895 C C . PRO B 1 94 ? -4.562 -5.328 -18.953 1 83.25 94 PRO B C 1
ATOM 4897 O O . PRO B 1 94 ? -3.926 -4.684 -19.797 1 83.25 94 PRO B O 1
ATOM 4900 N N . ARG B 1 95 ? -4.062 -6.305 -18.281 1 88.56 95 ARG B N 1
ATOM 4901 C CA . ARG B 1 95 ? -2.732 -6.852 -18.516 1 88.56 95 ARG B CA 1
ATOM 4902 C C . ARG B 1 95 ? -2.807 -8.32 -18.906 1 88.56 95 ARG B C 1
ATOM 4904 O O . ARG B 1 95 ? -3.533 -9.102 -18.297 1 88.56 95 ARG B O 1
ATOM 4911 N N . LEU B 1 96 ? -2.098 -8.664 -19.969 1 92.06 96 LEU B N 1
ATOM 4912 C CA . LEU B 1 96 ? -1.996 -10.055 -20.406 1 92.06 96 LEU B CA 1
ATOM 4913 C C . LEU B 1 96 ? -0.695 -10.688 -19.922 1 92.06 96 LEU B C 1
ATOM 4915 O O . LEU B 1 96 ? 0.392 -10.203 -20.25 1 92.06 96 LEU B O 1
ATOM 4919 N N . ALA B 1 97 ? -0.825 -11.688 -19.094 1 93.81 97 ALA B N 1
ATOM 4920 C CA . ALA B 1 97 ? 0.346 -12.445 -18.656 1 93.81 97 ALA B CA 1
ATOM 4921 C C . ALA B 1 97 ? 0.582 -13.664 -19.547 1 93.81 97 ALA B C 1
ATOM 4923 O O . ALA B 1 97 ? -0.333 -14.453 -19.781 1 93.81 97 ALA B O 1
ATOM 4924 N N . VAL B 1 98 ? 1.743 -13.758 -20.031 1 96.19 98 VAL B N 1
ATOM 4925 C CA . VAL B 1 98 ? 2.141 -14.898 -20.844 1 96.19 98 VAL B CA 1
ATOM 4926 C C . VAL B 1 98 ? 3.27 -15.656 -20.156 1 96.19 98 VAL B C 1
ATOM 4928 O O . VAL B 1 98 ? 4.395 -15.164 -20.062 1 96.19 98 VAL B O 1
ATOM 4931 N N . MET B 1 99 ? 2.973 -16.859 -19.688 1 97.12 99 MET B N 1
ATOM 4932 C CA . MET B 1 99 ? 3.977 -17.734 -19.094 1 97.12 99 MET B CA 1
ATOM 4933 C C . MET B 1 99 ? 4.434 -18.797 -20.078 1 97.12 99 MET B C 1
ATOM 4935 O O . MET B 1 99 ? 3.631 -19.312 -20.859 1 97.12 99 MET B O 1
ATOM 4939 N N . ALA B 1 100 ? 5.664 -19.094 -20.062 1 97.75 100 ALA B N 1
ATOM 4940 C CA . ALA B 1 100 ? 6.199 -20.172 -20.875 1 97.75 100 ALA B CA 1
ATOM 4941 C C . ALA B 1 100 ? 6.848 -21.25 -20.016 1 97.75 100 ALA B C 1
ATOM 4943 O O . ALA B 1 100 ? 7.465 -20.938 -18.984 1 97.75 100 ALA B O 1
ATOM 4944 N N . ARG B 1 101 ? 6.664 -22.422 -20.359 1 97.75 101 ARG B N 1
ATOM 4945 C CA . ARG B 1 101 ? 7.277 -23.578 -19.703 1 97.75 101 ARG B CA 1
ATOM 4946 C C . ARG B 1 101 ? 8.078 -24.406 -20.703 1 97.75 101 ARG B C 1
ATOM 4948 O O . ARG B 1 101 ? 7.586 -24.719 -21.797 1 97.75 101 ARG B O 1
ATOM 4955 N N . TYR B 1 102 ? 9.328 -24.703 -20.5 1 97.56 102 TYR B N 1
ATOM 4956 C CA . TYR B 1 102 ? 10.188 -25.484 -21.375 1 97.56 102 TYR B CA 1
ATOM 4957 C C . TYR B 1 102 ? 11.258 -26.234 -20.578 1 97.56 102 TYR B C 1
ATOM 4959 O O . TYR B 1 102 ? 11.492 -25.922 -19.406 1 97.56 102 TYR B O 1
ATOM 4967 N N . CYS B 1 103 ? 11.781 -27.234 -21.188 1 96.44 103 CYS B N 1
ATOM 4968 C CA . CYS B 1 103 ? 12.773 -28.062 -20.516 1 96.44 103 CYS B CA 1
ATOM 4969 C C . CYS B 1 103 ? 14.18 -27.719 -20.969 1 96.44 103 CYS B C 1
ATOM 4971 O O . CYS B 1 103 ? 14.453 -27.625 -22.172 1 96.44 103 CYS B O 1
ATOM 4973 N N . ASP B 1 104 ? 14.961 -27.438 -19.984 1 93.12 104 ASP B N 1
ATOM 4974 C CA . ASP B 1 104 ? 16.391 -27.281 -20.219 1 93.12 104 ASP B CA 1
ATOM 4975 C C . ASP B 1 104 ? 17.141 -28.578 -19.922 1 93.12 104 ASP B C 1
ATOM 4977 O O . ASP B 1 104 ? 17.391 -28.906 -18.766 1 93.12 104 ASP B O 1
ATOM 4981 N N . ILE B 1 105 ? 17.594 -29.219 -20.922 1 89.38 105 ILE B N 1
ATOM 4982 C CA . ILE B 1 105 ? 18.172 -30.562 -20.797 1 89.38 105 ILE B CA 1
ATOM 4983 C C . ILE B 1 105 ? 19.562 -30.453 -20.172 1 89.38 105 ILE B C 1
ATOM 4985 O O . ILE B 1 105 ? 19.953 -31.344 -19.406 1 89.38 105 ILE B O 1
ATOM 4989 N N . ASP B 1 106 ? 20.297 -29.422 -20.469 1 87 106 ASP B N 1
ATOM 4990 C CA . ASP B 1 106 ? 21.656 -29.266 -19.953 1 87 106 ASP B CA 1
ATOM 4991 C C . ASP B 1 106 ? 21.672 -29.125 -18.438 1 87 106 ASP B C 1
ATOM 4993 O O . ASP B 1 106 ? 22.484 -29.75 -17.75 1 87 106 ASP B O 1
ATOM 4997 N N . THR B 1 107 ? 20.75 -28.406 -17.969 1 88.5 107 THR B N 1
ATOM 4998 C CA . THR B 1 107 ? 20.703 -28.203 -16.531 1 88.5 107 THR B CA 1
ATOM 4999 C C . THR B 1 107 ? 19.641 -29.094 -15.883 1 88.5 107 THR B C 1
ATOM 5001 O O . THR B 1 107 ? 19.516 -29.125 -14.656 1 88.5 107 THR B O 1
ATOM 5004 N N . THR B 1 108 ? 18.875 -29.906 -16.688 1 90.62 108 THR B N 1
ATOM 5005 C CA . THR B 1 108 ? 17.812 -30.797 -16.234 1 90.62 108 THR B CA 1
ATOM 5006 C C . THR B 1 108 ? 16.812 -30.031 -15.367 1 90.62 108 THR B C 1
ATOM 5008 O O . THR B 1 108 ? 16.484 -30.484 -14.266 1 90.62 108 THR B O 1
ATOM 5011 N N . THR B 1 109 ? 16.453 -28.859 -15.883 1 92.62 109 THR B N 1
ATOM 5012 C CA . THR B 1 109 ? 15.5 -28.016 -15.164 1 92.62 109 THR B CA 1
ATOM 5013 C C . THR B 1 109 ? 14.289 -27.703 -16.047 1 92.62 109 THR B C 1
ATOM 5015 O O . THR B 1 109 ? 14.43 -27.453 -17.234 1 92.62 109 THR B O 1
ATOM 5018 N N . VAL B 1 110 ? 13.156 -27.906 -15.445 1 95.12 110 VAL B N 1
ATOM 5019 C CA . VAL B 1 110 ? 11.938 -27.438 -16.109 1 95.12 110 VAL B CA 1
ATOM 5020 C C . VAL B 1 110 ? 11.719 -25.953 -15.797 1 95.12 110 VAL B C 1
ATOM 5022 O O . VAL B 1 110 ? 11.461 -25.594 -14.648 1 95.12 110 VAL B O 1
ATOM 5025 N N . ARG B 1 111 ? 11.781 -25.172 -16.781 1 95.5 111 ARG B N 1
ATOM 5026 C CA . ARG B 1 111 ? 11.719 -23.719 -16.578 1 95.5 111 ARG B CA 1
ATOM 5027 C C . ARG B 1 111 ? 10.289 -23.203 -16.75 1 95.5 111 ARG B C 1
ATOM 5029 O O . ARG B 1 111 ? 9.57 -23.641 -17.641 1 95.5 111 ARG B O 1
ATOM 5036 N N . GLU B 1 112 ? 9.852 -22.469 -15.828 1 96.44 112 GLU B N 1
ATOM 5037 C CA . GLU B 1 112 ? 8.617 -21.688 -15.891 1 96.44 112 GLU B CA 1
ATOM 5038 C C . GLU B 1 112 ? 8.898 -20.188 -15.773 1 96.44 112 GLU B C 1
ATOM 5040 O O . GLU B 1 112 ? 9.281 -19.703 -14.711 1 96.44 112 GLU B O 1
ATOM 5045 N N . GLU B 1 113 ? 8.648 -19.469 -16.844 1 96.25 113 GLU B N 1
ATOM 5046 C CA . GLU B 1 113 ? 9.117 -18.094 -16.891 1 96.25 113 GLU B CA 1
ATOM 5047 C C . GLU B 1 113 ? 8.031 -17.156 -17.422 1 96.25 113 GLU B C 1
ATOM 5049 O O . GLU B 1 113 ? 7.281 -17.531 -18.328 1 96.25 113 GLU B O 1
ATOM 5054 N N . LEU B 1 114 ? 7.977 -16.016 -16.891 1 95.69 114 LEU B N 1
ATOM 5055 C CA . LEU B 1 114 ? 7.129 -14.969 -17.438 1 95.69 114 LEU B CA 1
ATOM 5056 C C . LEU B 1 114 ? 7.75 -14.367 -18.688 1 95.69 114 LEU B C 1
ATOM 5058 O O . LEU B 1 114 ? 8.805 -13.727 -18.625 1 95.69 114 LEU B O 1
ATOM 5062 N N . CYS B 1 115 ? 7.113 -14.578 -19.781 1 93.5 115 CYS B N 1
ATOM 5063 C CA . CYS B 1 115 ? 7.633 -14.062 -21.047 1 93.5 115 CYS B CA 1
ATOM 5064 C C . CYS B 1 115 ? 7.258 -12.594 -21.219 1 93.5 115 CYS B C 1
ATOM 5066 O O . CYS B 1 115 ? 8.062 -11.797 -21.719 1 93.5 115 CYS B O 1
ATOM 5068 N N . CYS B 1 116 ? 6.07 -12.289 -20.859 1 89.38 116 CYS B N 1
ATOM 5069 C CA . CYS B 1 116 ? 5.711 -10.883 -20.953 1 89.38 116 CYS B CA 1
ATOM 5070 C C . CYS B 1 116 ? 4.457 -10.586 -20.125 1 89.38 116 CYS B C 1
ATOM 5072 O O . CYS B 1 116 ? 3.641 -11.477 -19.891 1 89.38 116 CYS B O 1
ATOM 5074 N N . LEU B 1 117 ? 4.348 -9.5 -19.672 1 90.5 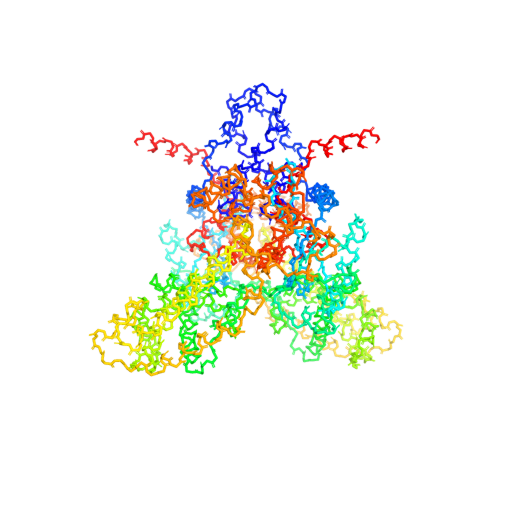117 LEU B N 1
ATOM 5075 C CA . LEU B 1 117 ? 3.18 -8.875 -19.062 1 90.5 117 LEU B CA 1
ATOM 5076 C C . LEU B 1 117 ? 2.77 -7.629 -19.844 1 90.5 117 LEU B C 1
ATOM 5078 O O . LEU B 1 117 ? 3.174 -6.516 -19.5 1 90.5 117 LEU B O 1
ATOM 5082 N N . GLN B 1 118 ? 1.921 -7.812 -20.766 1 88.31 118 GLN B N 1
ATOM 5083 C CA . GLN B 1 118 ? 1.644 -6.793 -21.781 1 88.31 118 GLN B CA 1
ATOM 5084 C C . GLN B 1 118 ? 0.366 -6.027 -21.453 1 88.31 118 GLN B C 1
ATOM 5086 O O . GLN B 1 118 ? -0.673 -6.629 -21.172 1 88.31 118 GLN B O 1
ATOM 5091 N N . PRO B 1 119 ? 0.486 -4.715 -21.391 1 84.69 119 PRO B N 1
ATOM 5092 C CA . PRO B 1 119 ? -0.749 -3.936 -21.266 1 84.69 119 PRO B CA 1
ATOM 5093 C C . PRO B 1 119 ? -1.633 -4.027 -22.5 1 84.69 119 PRO B C 1
ATOM 5095 O O . PRO B 1 119 ? -1.127 -4.012 -23.625 1 84.69 119 PRO B O 1
ATOM 5098 N N . MET B 1 120 ? -2.912 -4.301 -22.266 1 84 120 MET B N 1
ATOM 5099 C CA . MET B 1 120 ? -3.906 -4.383 -23.328 1 84 120 MET B CA 1
ATOM 5100 C C . MET B 1 120 ? -4.945 -3.275 -23.188 1 84 120 MET B C 1
ATOM 5102 O O . MET B 1 120 ? -6.102 -3.541 -22.875 1 84 120 MET B O 1
ATOM 5106 N N . PRO B 1 121 ? -4.629 -2.045 -23.406 1 69.12 121 PRO B N 1
ATOM 5107 C CA . PRO B 1 121 ? -5.508 -0.915 -23.094 1 69.12 121 PRO B CA 1
ATOM 5108 C C . PRO B 1 121 ? -6.746 -0.87 -23.984 1 69.12 121 PRO B C 1
ATOM 5110 O O . PRO B 1 121 ? -7.785 -0.345 -23.578 1 69.12 121 PRO B O 1
ATOM 5113 N N . ASP B 1 122 ? -6.711 -1.281 -25.219 1 66.25 122 ASP B N 1
ATOM 5114 C CA . ASP B 1 122 ? -7.82 -1.107 -26.141 1 66.25 122 ASP B CA 1
ATOM 5115 C C . ASP B 1 122 ? -8.844 -2.236 -26 1 66.25 122 ASP B C 1
ATOM 5117 O O . ASP B 1 122 ? -9.961 -2.014 -25.531 1 66.25 122 ASP B O 1
ATOM 5121 N N . THR B 1 123 ? -8.555 -3.301 -26.547 1 71.75 123 THR B N 1
ATOM 5122 C CA . THR B 1 123 ? -9.453 -4.449 -26.5 1 71.75 123 THR B CA 1
ATOM 5123 C C . THR B 1 123 ? -8.688 -5.711 -26.094 1 71.75 123 THR B C 1
ATOM 5125 O O . THR B 1 123 ? -7.469 -5.781 -26.25 1 71.75 123 THR B O 1
ATOM 5128 N N . THR B 1 124 ? -9.5 -6.434 -25.375 1 70.75 124 THR B N 1
ATOM 5129 C CA . THR B 1 124 ? -8.906 -7.707 -24.984 1 70.75 124 THR B CA 1
ATOM 5130 C C . THR B 1 124 ? -9.562 -8.859 -25.75 1 70.75 124 THR B C 1
ATOM 5132 O O . THR B 1 124 ? -9.789 -9.93 -25.188 1 70.75 124 THR B O 1
ATOM 5135 N N . ARG B 1 125 ? -9.867 -8.461 -27.141 1 78.69 125 ARG B N 1
ATOM 5136 C CA . ARG B 1 125 ? -10.461 -9.5 -27.984 1 78.69 125 ARG B CA 1
ATOM 5137 C C . ARG B 1 125 ? -9.43 -10.578 -28.328 1 78.69 125 ARG B C 1
ATOM 5139 O O . ARG B 1 125 ? -8.227 -10.359 -28.188 1 78.69 125 ARG B O 1
ATOM 5146 N N . GLY B 1 126 ? -9.836 -11.812 -28.609 1 84.62 126 GLY B N 1
ATOM 5147 C CA . GLY B 1 126 ? -8.977 -12.93 -28.969 1 84.62 126 GLY B CA 1
ATOM 5148 C C . GLY B 1 126 ? -7.922 -12.562 -30 1 84.62 126 GLY B C 1
ATOM 5149 O O . GLY B 1 126 ? -6.758 -12.945 -29.859 1 84.62 126 GLY B O 1
ATOM 5150 N N . GLU B 1 127 ? -8.273 -11.812 -30.938 1 88.19 127 GLU B N 1
ATOM 5151 C CA . GLU B 1 127 ? -7.355 -11.391 -32 1 88.19 127 GLU B CA 1
ATOM 5152 C C . GLU B 1 127 ? -6.242 -10.508 -31.438 1 88.19 127 GLU B C 1
ATOM 5154 O O . GLU B 1 127 ? -5.09 -10.609 -31.859 1 88.19 127 GLU B O 1
ATOM 5159 N N . ASP B 1 128 ? -6.617 -9.656 -30.547 1 87.94 128 ASP B N 1
ATOM 5160 C CA . ASP B 1 128 ? -5.629 -8.773 -29.922 1 87.94 128 ASP B CA 1
ATOM 5161 C C . ASP B 1 128 ? -4.609 -9.57 -29.109 1 87.94 128 ASP B C 1
ATOM 5163 O O . ASP B 1 128 ? -3.412 -9.289 -29.172 1 87.94 128 ASP B O 1
ATOM 5167 N N . VAL B 1 129 ? -5.129 -10.516 -28.391 1 90.19 129 VAL B N 1
ATOM 5168 C CA . VAL B 1 129 ? -4.266 -11.367 -27.578 1 90.19 129 VAL B CA 1
ATOM 5169 C C . VAL B 1 129 ? -3.307 -12.148 -28.469 1 90.19 129 VAL B C 1
ATOM 5171 O O . VAL B 1 129 ? -2.1 -12.172 -28.219 1 90.19 129 VAL B O 1
ATOM 5174 N N . ALA B 1 130 ? -3.834 -12.75 -29.516 1 92.12 130 ALA B N 1
ATOM 5175 C CA . ALA B 1 130 ? -3.021 -13.531 -30.438 1 92.12 130 ALA B CA 1
ATOM 5176 C C . ALA B 1 130 ? -1.963 -12.664 -31.125 1 92.12 130 ALA B C 1
ATOM 5178 O O . ALA B 1 130 ? -0.815 -13.094 -31.281 1 92.12 130 ALA B O 1
ATOM 5179 N N . THR B 1 131 ? -2.334 -11.508 -31.5 1 90.75 131 THR B N 1
ATOM 5180 C CA . THR B 1 131 ? -1.407 -10.586 -32.156 1 90.75 131 THR B CA 1
ATOM 5181 C C . THR B 1 131 ? -0.298 -10.164 -31.188 1 90.75 131 THR B C 1
ATOM 5183 O O . THR B 1 131 ? 0.874 -10.117 -31.578 1 90.75 131 THR B O 1
ATOM 5186 N N . ALA B 1 132 ? -0.7 -9.891 -29.984 1 90 132 ALA B N 1
ATOM 5187 C CA . ALA B 1 132 ? 0.276 -9.469 -28.984 1 90 132 ALA B CA 1
ATOM 5188 C C . ALA B 1 132 ? 1.314 -10.562 -28.734 1 90 132 ALA B C 1
ATOM 5190 O O . ALA B 1 132 ? 2.512 -10.281 -28.656 1 90 132 ALA B O 1
ATOM 5191 N N . ILE B 1 133 ? 0.879 -11.758 -28.641 1 92.81 133 ILE B N 1
ATOM 5192 C CA . ILE B 1 133 ? 1.755 -12.891 -28.375 1 92.81 133 ILE B CA 1
ATOM 5193 C C . ILE B 1 133 ? 2.664 -13.141 -29.578 1 92.81 133 ILE B C 1
ATOM 5195 O O . ILE B 1 133 ? 3.873 -13.328 -29.422 1 92.81 133 ILE B O 1
ATOM 5199 N N . THR B 1 134 ? 2.082 -13.133 -30.734 1 92.44 134 THR B N 1
ATOM 5200 C CA . THR B 1 134 ? 2.84 -13.391 -31.953 1 92.44 134 THR B CA 1
ATOM 5201 C C . THR B 1 134 ? 3.92 -12.328 -32.156 1 92.44 134 THR B C 1
ATOM 5203 O O . THR B 1 134 ? 5.07 -12.656 -32.469 1 92.44 134 THR B O 1
ATOM 5206 N N . GLN B 1 135 ? 3.551 -11.148 -31.953 1 91.75 135 GLN B N 1
ATOM 5207 C CA . GLN B 1 135 ? 4.504 -10.055 -32.094 1 91.75 135 GLN B CA 1
ATOM 5208 C C . GLN B 1 135 ? 5.633 -10.156 -31.078 1 91.75 135 GLN B C 1
ATOM 5210 O O . GLN B 1 135 ? 6.793 -9.898 -31.406 1 91.75 135 GLN B O 1
ATOM 5215 N N . HIS B 1 136 ? 5.273 -10.516 -29.922 1 91.56 136 HIS B N 1
ATOM 5216 C CA . HIS B 1 136 ? 6.258 -10.625 -28.859 1 91.56 136 HIS B CA 1
ATOM 5217 C C . HIS B 1 136 ? 7.32 -11.664 -29.188 1 91.56 136 HIS B C 1
ATOM 5219 O O . HIS B 1 136 ? 8.516 -11.406 -29.031 1 91.56 136 HIS B O 1
ATOM 5225 N N . PHE B 1 137 ? 6.953 -12.828 -29.625 1 94 137 PHE B N 1
ATOM 5226 C CA . PHE B 1 137 ? 7.898 -13.891 -29.922 1 94 137 PHE B CA 1
ATOM 5227 C C . PHE B 1 137 ? 8.656 -13.602 -31.219 1 94 137 PHE B C 1
ATOM 5229 O O . PHE B 1 137 ? 9.852 -13.906 -31.328 1 94 137 PHE B O 1
ATOM 5236 N N . GLU B 1 138 ? 7.992 -12.977 -32.156 1 93.12 138 GLU B N 1
ATOM 5237 C CA . GLU B 1 138 ? 8.664 -12.594 -33.406 1 93.12 138 GLU B CA 1
ATOM 5238 C C . GLU B 1 138 ? 9.758 -11.562 -33.125 1 93.12 138 GLU B C 1
ATOM 5240 O O . GLU B 1 138 ? 10.852 -11.664 -33.688 1 93.12 138 GLU B O 1
ATOM 5245 N N . ASP B 1 139 ? 9.445 -10.617 -32.344 1 93 139 ASP B N 1
ATOM 5246 C CA . ASP B 1 139 ? 10.414 -9.578 -31.984 1 93 139 ASP B CA 1
ATOM 5247 C C . ASP B 1 139 ? 11.648 -10.188 -31.328 1 93 139 ASP B C 1
ATOM 5249 O O . ASP B 1 139 ? 12.758 -9.664 -31.469 1 93 139 ASP B O 1
ATOM 5253 N N . ARG B 1 140 ? 11.469 -11.273 -30.594 1 92.94 140 ARG B N 1
ATOM 5254 C CA . ARG B 1 140 ? 12.555 -11.914 -29.859 1 92.94 140 ARG B CA 1
ATOM 5255 C C . ARG B 1 140 ? 13.242 -12.977 -30.703 1 92.94 140 ARG B C 1
ATOM 5257 O O . ARG B 1 140 ? 14.25 -13.555 -30.281 1 92.94 140 ARG B O 1
ATOM 5264 N N . GLY B 1 141 ? 12.656 -13.297 -31.859 1 93.38 141 GLY B N 1
ATOM 5265 C CA . GLY B 1 141 ? 13.227 -14.305 -32.75 1 93.38 141 GLY B CA 1
ATOM 5266 C C . GLY B 1 141 ? 12.93 -15.727 -32.281 1 93.38 141 GLY B C 1
ATOM 5267 O O . GLY B 1 141 ? 13.703 -16.641 -32.562 1 93.38 141 GLY B O 1
ATOM 5268 N N . VAL B 1 142 ? 11.922 -15.883 -31.531 1 95.81 142 VAL B N 1
ATOM 5269 C CA . VAL B 1 142 ? 11.523 -17.203 -31.078 1 95.81 142 VAL B CA 1
ATOM 5270 C C . VAL B 1 142 ? 10.516 -17.812 -32.062 1 95.81 142 VAL B C 1
ATOM 5272 O O . VAL B 1 142 ? 9.555 -17.141 -32.469 1 95.81 142 VAL B O 1
ATOM 5275 N N . ASP B 1 143 ? 10.719 -19.016 -32.5 1 94.94 143 ASP B N 1
ATOM 5276 C CA . ASP B 1 143 ? 9.844 -19.703 -33.438 1 94.94 143 ASP B CA 1
ATOM 5277 C C . ASP B 1 143 ? 8.57 -20.203 -32.75 1 94.94 143 ASP B C 1
ATOM 5279 O O . ASP B 1 143 ? 8.617 -21.141 -31.953 1 94.94 143 ASP B O 1
ATOM 5283 N N . MET B 1 144 ? 7.488 -19.672 -33.031 1 93.94 144 MET B N 1
ATOM 5284 C CA . MET B 1 144 ? 6.219 -20.016 -32.406 1 93.94 144 MET B CA 1
ATOM 5285 C C . MET B 1 144 ? 5.766 -21.406 -32.844 1 93.94 144 MET B C 1
ATOM 5287 O O . MET B 1 144 ? 4.93 -22.031 -32.156 1 93.94 144 MET B O 1
ATOM 5291 N N . ARG B 1 145 ? 6.371 -21.938 -33.938 1 93.31 145 ARG B N 1
ATOM 5292 C CA . ARG B 1 145 ? 6.023 -23.281 -34.406 1 93.31 145 ARG B CA 1
ATOM 5293 C C . ARG B 1 145 ? 6.383 -24.328 -33.344 1 93.31 145 ARG B C 1
ATOM 5295 O O . ARG B 1 145 ? 5.895 -25.453 -33.406 1 93.31 145 ARG B O 1
ATOM 5302 N N . LYS B 1 146 ? 7.09 -23.969 -32.312 1 95.38 146 LYS B N 1
ATOM 5303 C CA . LYS B 1 146 ? 7.535 -24.875 -31.281 1 95.38 146 LYS B CA 1
ATOM 5304 C C . LYS B 1 146 ? 6.512 -24.969 -30.141 1 95.38 146 LYS B C 1
ATOM 5306 O O . LYS B 1 146 ? 6.688 -25.734 -29.203 1 95.38 146 LYS B O 1
ATOM 5311 N N . VAL B 1 147 ? 5.445 -24.203 -30.219 1 97.12 147 VAL B N 1
ATOM 5312 C CA . VAL B 1 147 ? 4.418 -24.203 -29.188 1 97.12 147 VAL B CA 1
ATOM 5313 C C . VAL B 1 147 ? 3.648 -25.516 -29.234 1 97.12 147 VAL B C 1
ATOM 5315 O O . VAL B 1 147 ? 3.102 -25.891 -30.281 1 97.12 147 VAL B O 1
ATOM 5318 N N . PHE B 1 148 ? 3.566 -26.188 -28.125 1 97.38 148 PHE B N 1
ATOM 5319 C CA . PHE B 1 148 ? 2.939 -27.516 -28.062 1 97.38 148 PHE B CA 1
ATOM 5320 C C . PHE B 1 148 ? 1.546 -27.406 -27.453 1 97.38 148 PHE B C 1
ATOM 5322 O O . PHE B 1 148 ? 0.623 -28.109 -27.891 1 97.38 148 PHE B O 1
ATOM 5329 N N . ALA B 1 149 ? 1.459 -26.625 -26.406 1 97.69 149 ALA B N 1
ATOM 5330 C CA . ALA B 1 149 ? 0.187 -26.531 -25.703 1 97.69 149 ALA B CA 1
ATOM 5331 C C . ALA B 1 149 ? -0.071 -25.094 -25.234 1 97.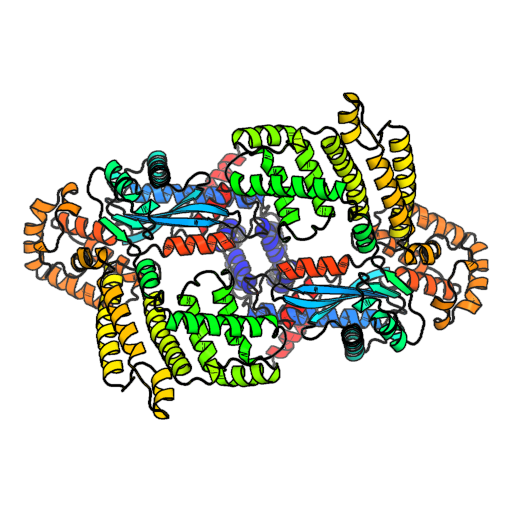69 149 ALA B C 1
ATOM 5333 O O . ALA B 1 149 ? 0.867 -24.328 -25.047 1 97.69 149 ALA B O 1
ATOM 5334 N N . VAL B 1 150 ? -1.333 -24.75 -25.109 1 97 150 VAL B N 1
ATOM 5335 C CA . VAL B 1 150 ? -1.745 -23.453 -24.578 1 97 150 VAL B CA 1
ATOM 5336 C C . VAL B 1 150 ? -2.82 -23.656 -23.5 1 97 150 VAL B C 1
ATOM 5338 O O . VAL B 1 150 ? -3.818 -24.344 -23.734 1 97 150 VAL B O 1
ATOM 5341 N N . THR B 1 151 ? -2.553 -23.156 -22.344 1 97.06 151 THR B N 1
ATOM 5342 C CA . THR B 1 151 ? -3.502 -23.219 -21.25 1 97.06 151 THR B CA 1
ATOM 5343 C C . THR B 1 151 ? -4.055 -21.844 -20.922 1 97.06 151 THR B C 1
ATOM 5345 O O . THR B 1 151 ? -3.301 -20.875 -20.844 1 97.06 151 THR B O 1
ATOM 5348 N N . THR B 1 152 ? -5.352 -21.688 -20.781 1 95.44 152 THR B N 1
ATOM 5349 C CA . THR B 1 152 ? -5.988 -20.406 -20.516 1 95.44 152 THR B CA 1
ATOM 5350 C C . THR B 1 152 ? -6.992 -20.516 -19.359 1 95.44 152 THR B C 1
ATOM 5352 O O . THR B 1 152 ? -7.219 -21.609 -18.844 1 95.44 152 THR B O 1
ATOM 5355 N N . ASP B 1 153 ? -7.59 -19.469 -18.969 1 87.5 153 ASP B N 1
ATOM 5356 C CA . ASP B 1 153 ? -8.586 -19.469 -17.906 1 87.5 153 ASP B CA 1
ATOM 5357 C C . ASP B 1 153 ? -9.969 -19.812 -18.438 1 87.5 153 ASP B C 1
ATOM 5359 O O . ASP B 1 153 ? -10.938 -19.875 -17.688 1 87.5 153 ASP B O 1
ATOM 5363 N N . GLY B 1 154 ? -10.102 -20 -19.75 1 84.25 154 GLY B N 1
ATOM 5364 C CA . GLY B 1 154 ? -11.352 -20.422 -20.344 1 84.25 154 GLY B CA 1
ATOM 5365 C C . GLY B 1 154 ? -12.25 -19.266 -20.734 1 84.25 154 GLY B C 1
ATOM 5366 O O . GLY B 1 154 ? -13.383 -19.469 -21.172 1 84.25 154 GLY B O 1
ATOM 5367 N N . ALA B 1 155 ? -11.82 -18.078 -20.578 1 83.12 155 ALA B N 1
ATOM 5368 C CA . ALA B 1 155 ? -12.625 -16.922 -20.969 1 83.12 155 ALA B CA 1
ATOM 5369 C C . ALA B 1 155 ? -12.961 -16.984 -22.453 1 83.12 155 AL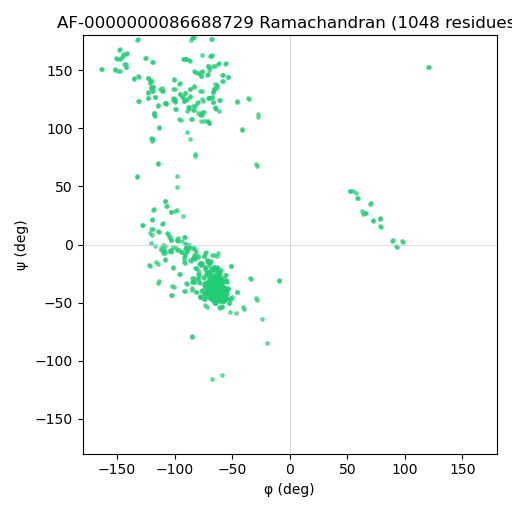A B C 1
ATOM 5371 O O . ALA B 1 155 ? -12.164 -17.469 -23.266 1 83.12 155 ALA B O 1
ATOM 5372 N N . PRO B 1 156 ? -14.094 -16.531 -22.812 1 78.19 156 PRO B N 1
ATOM 5373 C CA . PRO B 1 156 ? -14.523 -16.594 -24.203 1 78.19 156 PRO B CA 1
ATOM 5374 C C . PRO B 1 156 ? -13.523 -15.961 -25.172 1 78.19 156 PRO B C 1
ATOM 5376 O O . PRO B 1 156 ? -13.305 -16.469 -26.266 1 78.19 156 PRO B O 1
ATOM 5379 N N . SER B 1 157 ? -12.945 -14.898 -24.781 1 78.06 157 SER B N 1
ATOM 5380 C CA . SER B 1 157 ? -11.953 -14.234 -25.625 1 78.06 157 SER B CA 1
ATOM 5381 C C . SER B 1 157 ? -10.758 -15.141 -25.875 1 78.06 157 SER B C 1
ATOM 5383 O O . SER B 1 157 ? -10.086 -15.016 -26.906 1 78.06 157 SER B O 1
ATOM 5385 N N . MET B 1 158 ? -10.586 -16.062 -25 1 81.81 158 MET B N 1
ATOM 5386 C CA . MET B 1 158 ? -9.43 -16.953 -25.109 1 81.81 158 MET B CA 1
ATOM 5387 C C . MET B 1 158 ? -9.781 -18.203 -25.906 1 81.81 158 MET B C 1
ATOM 5389 O O . MET B 1 158 ? -8.992 -18.641 -26.75 1 81.81 158 MET B O 1
ATOM 5393 N N . VAL B 1 159 ? -11.016 -18.75 -25.672 1 80.44 159 VAL B N 1
ATOM 5394 C CA . VAL B 1 159 ? -11.266 -20.094 -26.188 1 80.44 159 VAL B CA 1
ATOM 5395 C C . VAL B 1 159 ? -12.352 -20.047 -27.266 1 80.44 159 VAL B C 1
ATOM 5397 O O . VAL B 1 159 ? -12.789 -21.078 -27.766 1 80.44 159 VAL B O 1
ATOM 5400 N N . GLY B 1 160 ? -12.719 -18.922 -27.734 1 78.06 160 GLY B N 1
ATOM 5401 C CA . GLY B 1 160 ? -13.742 -18.844 -28.781 1 78.06 160 GLY B CA 1
ATOM 5402 C C . GLY B 1 160 ? -13.422 -19.703 -29.984 1 78.06 160 GLY B C 1
ATOM 5403 O O . GLY B 1 160 ? -12.258 -19.859 -30.359 1 78.06 160 GLY B O 1
ATOM 5404 N N . LYS B 1 161 ? -14.352 -20.312 -30.641 1 75.62 161 LYS B N 1
ATOM 5405 C CA . LYS B 1 161 ? -14.188 -21.297 -31.703 1 75.62 161 LYS B CA 1
ATOM 5406 C C . LYS B 1 161 ? -13.531 -20.688 -32.938 1 75.62 161 LYS B C 1
ATOM 5408 O O . LYS B 1 161 ? -12.641 -21.281 -33.531 1 75.62 161 LYS B O 1
ATOM 5413 N N . GLN B 1 162 ? -13.891 -19.562 -33.219 1 75.31 162 GLN B N 1
ATOM 5414 C CA . GLN B 1 162 ? -13.352 -18.969 -34.438 1 75.31 162 GLN B CA 1
ATOM 5415 C C . GLN B 1 162 ? -12.461 -17.781 -34.125 1 75.31 162 GLN B C 1
ATOM 5417 O O . GLN B 1 162 ? -11.414 -17.594 -34.75 1 75.31 162 GLN B O 1
ATOM 5422 N N . LYS B 1 163 ? -12.766 -17.078 -33.125 1 78.38 163 LYS B N 1
ATOM 5423 C CA . LYS B 1 163 ? -12.07 -15.812 -32.875 1 78.38 163 LYS B CA 1
ATOM 5424 C C . LYS B 1 163 ? -11.336 -15.828 -31.531 1 78.38 163 LYS B C 1
ATOM 5426 O O . LYS B 1 163 ? -10.875 -14.789 -31.062 1 78.38 163 LYS B O 1
ATOM 5431 N N . GLY B 1 164 ? -11.25 -17.062 -31.031 1 87.31 164 GLY B N 1
ATOM 5432 C CA . GLY B 1 164 ? -10.531 -17.172 -29.766 1 87.31 164 GLY B CA 1
ATOM 5433 C C . GLY B 1 164 ? -9.023 -17.078 -29.922 1 87.31 164 GLY B C 1
ATOM 5434 O O . GLY B 1 164 ? -8.477 -17.469 -30.953 1 87.31 164 GLY B O 1
ATOM 5435 N N . ALA B 1 165 ? -8.359 -16.562 -28.969 1 90.38 165 ALA B N 1
ATOM 5436 C CA . ALA B 1 165 ? -6.91 -16.391 -29.016 1 90.38 165 ALA B CA 1
ATOM 5437 C C . ALA B 1 165 ? -6.199 -17.703 -29.297 1 90.38 165 ALA B C 1
ATOM 5439 O O . ALA B 1 165 ? -5.254 -17.75 -30.078 1 90.38 165 ALA B O 1
ATOM 5440 N N . VAL B 1 166 ? -6.648 -18.812 -28.703 1 92.81 166 VAL B N 1
ATOM 5441 C CA . VAL B 1 166 ? -6 -20.125 -28.828 1 92.81 166 VAL B CA 1
ATOM 5442 C C . VAL B 1 166 ? -6.117 -20.625 -30.266 1 92.81 166 VAL B C 1
ATOM 5444 O O . VAL B 1 166 ? -5.16 -21.172 -30.828 1 92.81 166 VAL B O 1
ATOM 5447 N N . LYS B 1 167 ? -7.262 -20.453 -30.828 1 92.19 167 LYS B N 1
ATOM 5448 C CA . LYS B 1 167 ? -7.457 -20.875 -32.219 1 92.19 167 LYS B CA 1
ATOM 5449 C C . LYS B 1 167 ? -6.57 -20.078 -33.156 1 92.19 167 LYS B C 1
ATOM 5451 O O . LYS B 1 167 ? -5.98 -20.641 -34.094 1 92.19 167 LYS B O 1
ATOM 5456 N N . LEU B 1 168 ? -6.492 -18.859 -32.938 1 92.88 168 LEU B N 1
ATOM 5457 C CA . LEU B 1 168 ? -5.668 -18 -33.781 1 92.88 168 LEU B CA 1
ATOM 5458 C C . LEU B 1 168 ? -4.188 -18.344 -33.625 1 92.88 168 LEU B C 1
ATOM 5460 O O . LEU B 1 168 ? -3.432 -18.297 -34.625 1 92.88 168 LEU B O 1
ATOM 5464 N N . ILE B 1 169 ? -3.799 -18.672 -32.438 1 93.19 169 ILE B N 1
ATOM 5465 C CA . ILE B 1 169 ? -2.426 -19.109 -32.219 1 93.19 169 ILE B CA 1
ATOM 5466 C C . ILE B 1 169 ? -2.156 -20.422 -32.938 1 93.19 169 ILE B C 1
ATOM 5468 O O . ILE B 1 169 ? -1.099 -20.594 -33.531 1 93.19 169 ILE B O 1
ATOM 5472 N N . GLU B 1 170 ? -3.09 -21.281 -32.812 1 93.69 170 GLU B N 1
ATOM 5473 C CA . GLU B 1 170 ? -2.979 -22.578 -33.5 1 93.69 170 GLU B CA 1
ATOM 5474 C C . GLU B 1 170 ? -2.797 -22.375 -35 1 93.69 170 GLU B C 1
ATOM 5476 O O . GLU B 1 170 ? -1.995 -23.078 -35.625 1 93.69 170 GLU B O 1
ATOM 5481 N N . GLU B 1 171 ? -3.498 -21.469 -35.531 1 92.38 171 GLU B N 1
ATOM 5482 C CA . GLU B 1 171 ? -3.389 -21.172 -36.969 1 92.38 171 GLU B CA 1
ATOM 5483 C C . GLU B 1 171 ? -2.02 -20.594 -37.312 1 92.38 171 GLU B C 1
ATOM 5485 O O . GLU B 1 171 ? -1.447 -20.906 -38.344 1 92.38 171 GLU B O 1
ATOM 5490 N N . LYS B 1 172 ? -1.556 -19.828 -36.469 1 91.19 172 LYS B N 1
ATOM 5491 C CA . LYS B 1 172 ? -0.251 -19.203 -36.688 1 91.19 172 LYS B CA 1
ATOM 5492 C C . LYS B 1 172 ? 0.872 -20.234 -36.562 1 91.19 172 LYS B C 1
ATOM 5494 O O . LYS B 1 172 ? 1.852 -20.188 -37.312 1 91.19 172 LYS B O 1
ATOM 5499 N N . VAL B 1 173 ? 0.743 -21.109 -35.625 1 93.75 173 VAL B N 1
ATOM 5500 C CA . VAL B 1 173 ? 1.761 -22.125 -35.375 1 93.75 173 VAL B CA 1
ATOM 5501 C C . VAL B 1 173 ? 1.77 -23.141 -36.5 1 93.75 173 VAL B C 1
ATOM 5503 O O . VAL B 1 173 ? 2.828 -23.656 -36.875 1 93.75 173 VAL B O 1
ATOM 5506 N N . GLY B 1 174 ? 0.589 -23.5 -37.031 1 92.25 174 GLY B N 1
ATOM 5507 C CA . GLY B 1 174 ? 0.503 -24.328 -38.219 1 92.25 174 GLY B CA 1
ATOM 5508 C C . GLY B 1 174 ? 0.284 -25.797 -37.906 1 92.25 174 GLY B C 1
ATOM 5509 O O . GLY B 1 174 ? 0.413 -26.656 -38.781 1 92.25 174 GLY B O 1
ATOM 5510 N N . HIS B 1 175 ? 0.126 -26.219 -36.719 1 93.75 175 HIS B N 1
ATOM 5511 C CA . HIS B 1 175 ? -0.199 -27.578 -36.281 1 93.75 175 HIS B CA 1
ATOM 5512 C C . HIS B 1 175 ? -1.163 -27.578 -35.094 1 93.75 175 HIS B C 1
ATOM 5514 O O . HIS B 1 175 ? -1.354 -26.547 -34.469 1 93.75 175 HIS B O 1
ATOM 5520 N N . PRO B 1 176 ? -1.778 -28.672 -34.812 1 93.44 176 PRO B N 1
ATOM 5521 C CA . PRO B 1 176 ? -2.703 -28.719 -33.656 1 93.44 176 PRO B CA 1
ATOM 5522 C C . PRO B 1 176 ? -2.008 -28.484 -32.312 1 93.44 176 PRO B C 1
ATOM 5524 O O . PRO B 1 176 ? -0.904 -28.984 -32.094 1 93.44 176 PRO B O 1
ATOM 5527 N N . VAL B 1 177 ? -2.623 -27.672 -31.547 1 94.31 177 VAL B N 1
ATOM 5528 C CA . VAL B 1 177 ? -2.088 -27.344 -30.234 1 94.31 177 VAL B CA 1
ATOM 5529 C C . VAL B 1 177 ? -2.979 -27.938 -29.141 1 94.31 177 VAL B C 1
ATOM 5531 O O . VAL B 1 177 ? -4.203 -27.938 -29.266 1 94.31 177 VAL B O 1
ATOM 5534 N N . MET B 1 178 ? -2.359 -28.531 -28.188 1 95.19 178 MET B N 1
ATOM 5535 C CA . MET B 1 178 ? -3.111 -29.047 -27.047 1 95.19 178 MET B CA 1
ATOM 5536 C C . MET B 1 178 ? -3.721 -27.906 -26.234 1 95.19 178 MET B C 1
ATOM 5538 O O . MET B 1 178 ? -3.006 -27 -25.781 1 95.19 178 MET B O 1
ATOM 5542 N N . LYS B 1 179 ? -4.984 -27.906 -26.062 1 94 179 LYS B N 1
ATOM 5543 C CA . LYS B 1 179 ? -5.691 -26.828 -25.375 1 94 179 LYS B CA 1
ATOM 5544 C C . LYS B 1 179 ? -6.172 -27.266 -24 1 94 179 LYS B C 1
ATOM 5546 O O . LYS B 1 179 ? -6.887 -28.266 -23.875 1 94 179 LYS B O 1
ATOM 5551 N N . PHE B 1 180 ? -5.746 -26.578 -23 1 94.5 180 PHE B N 1
ATOM 5552 C CA . PHE B 1 180 ? -6.199 -26.859 -21.641 1 94.5 180 PHE B CA 1
ATOM 5553 C C . PHE B 1 180 ? -6.926 -25.641 -21.062 1 94.5 180 PHE B C 1
ATOM 5555 O O . PHE B 1 180 ? -6.508 -24.5 -21.266 1 94.5 180 PHE B O 1
ATOM 5562 N N . HIS B 1 181 ? -8.008 -25.938 -20.453 1 94.62 181 HIS B N 1
ATOM 5563 C CA . HIS B 1 181 ? -8.641 -25 -19.547 1 94.62 181 HIS B CA 1
ATOM 5564 C C . HIS B 1 181 ? -8.07 -25.125 -18.141 1 94.62 181 HIS B C 1
ATOM 5566 O O . HIS B 1 181 ? -7.98 -26.219 -17.594 1 94.62 181 HIS B O 1
ATOM 5572 N N . CYS B 1 182 ? -7.641 -24.047 -17.594 1 94 182 CYS B N 1
ATOM 5573 C CA . CYS B 1 182 ? -7.031 -24.047 -16.266 1 94 182 CYS B CA 1
ATOM 5574 C C . CYS B 1 182 ? -7.848 -24.875 -15.281 1 94 182 CYS B C 1
ATOM 5576 O O . CYS B 1 182 ? -9.023 -24.594 -15.039 1 94 182 CYS B O 1
ATOM 5578 N N . ILE B 1 183 ? -7.234 -25.812 -14.711 1 93.69 183 ILE B N 1
ATOM 5579 C CA . ILE B 1 183 ? -7.906 -26.781 -13.844 1 93.69 183 ILE B CA 1
ATOM 5580 C C . ILE B 1 183 ? -8.453 -26.062 -12.609 1 93.69 183 ILE B C 1
ATOM 5582 O O . ILE B 1 183 ? -9.531 -26.406 -12.117 1 93.69 183 ILE B O 1
ATOM 5586 N N . ILE B 1 184 ? -7.75 -25.125 -12.164 1 89.88 184 ILE B N 1
ATOM 5587 C CA . ILE B 1 184 ? -8.164 -24.375 -10.977 1 89.88 184 ILE B CA 1
ATOM 5588 C C . ILE B 1 184 ? -9.43 -23.578 -11.273 1 89.88 184 ILE B C 1
ATOM 5590 O O . ILE B 1 184 ? -10.352 -23.531 -10.461 1 89.88 184 ILE B O 1
ATOM 5594 N N . HIS B 1 185 ? -9.492 -23 -12.398 1 88 185 HIS B N 1
ATOM 5595 C CA . HIS B 1 185 ? -10.68 -22.234 -12.789 1 88 185 HIS B CA 1
ATOM 5596 C C . HIS B 1 185 ? -11.891 -23.141 -12.938 1 88 185 HIS B C 1
ATOM 5598 O O . HIS B 1 185 ? -13.008 -22.766 -12.57 1 88 185 HIS B O 1
ATOM 5604 N N . GLN B 1 186 ? -11.664 -24.25 -13.523 1 90.19 186 GLN B N 1
ATOM 5605 C CA . GLN B 1 186 ? -12.758 -25.219 -13.664 1 90.19 186 GLN B CA 1
ATOM 5606 C C . GLN B 1 186 ? -13.266 -25.656 -12.297 1 90.19 186 GLN B C 1
ATOM 5608 O O . GLN B 1 186 ? -14.477 -25.766 -12.086 1 90.19 186 GLN B O 1
ATOM 5613 N N . GLU B 1 187 ? -12.305 -25.922 -11.438 1 88.88 187 GLU B N 1
ATOM 5614 C CA . GLU B 1 187 ? -12.68 -26.297 -10.078 1 88.88 187 GLU B CA 1
ATOM 5615 C C . GLU B 1 187 ? -13.484 -25.188 -9.406 1 88.88 187 GLU B C 1
ATOM 5617 O O . GLU B 1 187 ? -14.477 -25.453 -8.719 1 88.88 187 GLU B O 1
ATOM 5622 N N . ASN B 1 188 ? -13.062 -23.969 -9.594 1 83.69 188 ASN B N 1
ATOM 5623 C CA . ASN B 1 188 ? -13.766 -22.828 -9.023 1 83.69 188 ASN B CA 1
ATOM 5624 C C . ASN B 1 188 ? -15.188 -22.719 -9.57 1 83.69 188 ASN B C 1
ATOM 5626 O O . ASN B 1 188 ? -16.109 -22.344 -8.836 1 83.69 188 ASN B O 1
ATOM 5630 N N . LEU B 1 189 ? -15.344 -23.016 -10.805 1 80.44 189 LEU B N 1
ATOM 5631 C CA . LEU B 1 189 ? -16.656 -22.969 -11.438 1 80.44 189 LEU B CA 1
ATOM 5632 C C . LEU B 1 189 ? -17.578 -24.047 -10.852 1 80.44 189 LEU B C 1
ATOM 5634 O O . LEU B 1 189 ? -18.781 -23.812 -10.68 1 80.44 189 LEU B O 1
ATOM 5638 N N . CYS B 1 190 ? -17.016 -25.188 -10.562 1 83.75 190 CYS B N 1
ATOM 5639 C CA . CYS B 1 190 ? -17.797 -26.25 -9.953 1 83.75 190 CYS B CA 1
ATOM 5640 C C . CYS B 1 190 ? -18.266 -25.859 -8.555 1 83.75 190 CYS B C 1
ATOM 5642 O O . CYS B 1 190 ? -19.359 -26.234 -8.133 1 83.75 190 CYS B O 1
ATOM 5644 N N . ALA B 1 191 ? -17.391 -25.156 -7.934 1 76.81 191 ALA B N 1
ATOM 5645 C CA . ALA B 1 191 ? -17.656 -24.812 -6.539 1 76.81 191 ALA B CA 1
ATOM 5646 C C . ALA B 1 191 ? -18.688 -23.688 -6.43 1 76.81 191 ALA B C 1
ATOM 5648 O O . ALA B 1 191 ? -19.25 -23.453 -5.359 1 76.81 191 ALA B O 1
ATOM 5649 N N . LYS B 1 192 ? -18.906 -23.016 -7.566 1 74.5 192 LYS B N 1
ATOM 5650 C CA . LYS B 1 192 ? -19.906 -21.953 -7.551 1 74.5 192 LYS B CA 1
ATOM 5651 C C . LYS B 1 192 ? -21.297 -22.516 -7.289 1 74.5 192 LYS B C 1
ATOM 5653 O O . LYS B 1 192 ? -21.719 -23.484 -7.934 1 74.5 192 LYS B O 1
ATOM 5658 N N . MET B 1 193 ? -21.891 -22.125 -6.203 1 67.31 193 MET B N 1
ATOM 5659 C CA . MET B 1 193 ? -23.188 -22.672 -5.77 1 67.31 193 MET B CA 1
ATOM 5660 C C . MET B 1 193 ? -24.312 -22.109 -6.625 1 67.31 193 MET B C 1
ATOM 5662 O O . MET B 1 193 ? -24.516 -20.906 -6.699 1 67.31 193 MET B O 1
ATOM 5666 N N . SER B 1 194 ? -24.859 -22.906 -7.523 1 61.44 194 SER B N 1
ATOM 5667 C CA . SER B 1 194 ? -25.953 -22.453 -8.375 1 61.44 194 SER B CA 1
ATOM 5668 C C . SER B 1 194 ? -27.297 -22.641 -7.68 1 61.44 194 SER B C 1
ATOM 5670 O O . SER B 1 194 ? -28.281 -22 -8.047 1 61.44 194 SER B O 1
ATOM 5672 N N . ASN B 1 195 ? -27.156 -23.422 -6.633 1 70.12 195 ASN B N 1
ATOM 5673 C CA . ASN B 1 195 ? -28.406 -23.688 -5.945 1 70.12 195 ASN B CA 1
ATOM 5674 C C . ASN B 1 195 ? -28.859 -22.484 -5.117 1 70.12 195 ASN B C 1
ATOM 5676 O O . ASN B 1 195 ? -28.109 -21.984 -4.273 1 70.12 195 ASN B O 1
ATOM 5680 N N . SER B 1 196 ? -29.969 -22.047 -5.367 1 70.88 196 SER B N 1
ATOM 5681 C CA . SER B 1 196 ? -30.547 -20.844 -4.77 1 70.88 196 SER B CA 1
ATOM 5682 C C . SER B 1 196 ? -30.578 -20.953 -3.25 1 70.88 196 SER B C 1
ATOM 5684 O O . SER B 1 196 ? -30.281 -19.969 -2.551 1 70.88 196 SER B O 1
ATOM 5686 N N . ASP B 1 197 ? -30.844 -22.156 -2.818 1 76 197 ASP B N 1
ATOM 5687 C CA . ASP B 1 197 ? -30.984 -22.312 -1.374 1 76 197 ASP B CA 1
ATOM 5688 C C . ASP B 1 197 ? -29.656 -22.078 -0.666 1 76 197 ASP B C 1
ATOM 5690 O O . ASP B 1 197 ? -29.609 -21.484 0.409 1 76 197 ASP B O 1
ATOM 5694 N N . PHE B 1 198 ? -28.719 -22.516 -1.263 1 79.94 198 PHE B N 1
ATOM 5695 C CA . PHE B 1 198 ? -27.406 -22.375 -0.64 1 79.94 198 PHE B CA 1
ATOM 5696 C C . PHE B 1 198 ? -26.859 -20.969 -0.848 1 79.94 198 PHE B C 1
ATOM 5698 O O . PHE B 1 198 ? -26.109 -20.453 -0.004 1 79.94 198 PHE B O 1
ATOM 5705 N N . ASN B 1 199 ? -27.234 -20.375 -1.896 1 79.06 199 ASN B N 1
ATOM 5706 C CA . ASN B 1 199 ? -26.859 -18.984 -2.115 1 79.06 199 ASN B CA 1
ATOM 5707 C C . ASN B 1 199 ? -27.484 -18.062 -1.059 1 79.06 199 ASN B C 1
ATOM 5709 O O . ASN B 1 199 ? -26.875 -17.062 -0.659 1 79.06 199 ASN B O 1
ATOM 5713 N N . ASP B 1 200 ? -28.609 -18.5 -0.673 1 83.06 200 ASP B N 1
ATOM 5714 C CA . ASP B 1 200 ? -29.281 -17.719 0.363 1 83.06 200 ASP B CA 1
ATOM 5715 C C . ASP B 1 200 ? -28.547 -17.812 1.692 1 83.06 200 ASP B C 1
ATOM 5717 O O . ASP B 1 200 ? -28.484 -16.844 2.455 1 83.06 200 ASP B O 1
ATOM 5721 N N . VAL B 1 201 ? -28.094 -19.016 1.905 1 86.5 201 VAL B N 1
ATOM 5722 C CA . VAL B 1 201 ? -27.328 -19.188 3.133 1 86.5 201 VAL B CA 1
ATOM 5723 C C . VAL B 1 201 ? -26.094 -18.281 3.117 1 86.5 201 VAL B C 1
ATOM 5725 O O . VAL B 1 201 ? -25.828 -17.594 4.094 1 86.5 201 VAL B O 1
ATOM 5728 N N . MET B 1 202 ? -25.438 -18.25 2.002 1 83.12 202 MET B N 1
ATOM 5729 C CA . MET B 1 202 ? -24.219 -17.438 1.876 1 83.12 202 MET B CA 1
ATOM 5730 C C . MET B 1 202 ? -24.547 -15.953 1.989 1 83.12 202 MET B C 1
ATOM 5732 O O . MET B 1 202 ? -23.781 -15.195 2.582 1 83.12 202 MET B O 1
ATOM 5736 N N . ALA B 1 203 ? -25.594 -15.602 1.438 1 80.25 203 ALA B N 1
ATOM 5737 C CA . ALA B 1 203 ? -26 -14.195 1.496 1 80.25 203 ALA B CA 1
ATOM 5738 C C . ALA B 1 203 ? -26.266 -13.766 2.936 1 80.25 203 ALA B C 1
ATOM 5740 O O . ALA B 1 203 ? -25.875 -12.664 3.336 1 80.25 203 ALA B O 1
ATOM 5741 N N . THR B 1 204 ? -26.969 -14.641 3.646 1 86.12 204 THR B N 1
ATOM 5742 C CA . THR B 1 204 ? -27.266 -14.336 5.043 1 86.12 204 THR B CA 1
ATOM 5743 C C . THR B 1 204 ? -25.969 -14.25 5.855 1 86.12 204 THR B C 1
ATOM 5745 O O . THR B 1 204 ? -25.812 -13.336 6.668 1 86.12 204 THR B O 1
ATOM 5748 N N . VAL B 1 205 ? -25.109 -15.164 5.609 1 83.69 205 VAL B N 1
ATOM 5749 C CA . VAL B 1 205 ? -23.828 -15.18 6.316 1 83.69 205 VAL B CA 1
ATOM 5750 C C . VAL B 1 205 ? -23.047 -13.906 6.012 1 83.69 205 VAL B C 1
ATOM 5752 O O . VAL B 1 205 ? -22.5 -13.273 6.918 1 83.69 205 VAL B O 1
ATOM 5755 N N . ALA B 1 206 ? -22.969 -13.547 4.742 1 77.19 206 ALA B N 1
ATOM 5756 C CA . ALA B 1 206 ? -22.266 -12.336 4.328 1 77.19 206 ALA B CA 1
ATOM 5757 C C . ALA B 1 206 ? -22.859 -11.102 5 1 77.19 206 ALA B C 1
ATOM 5759 O O . ALA B 1 206 ? -22.125 -10.203 5.426 1 77.19 206 ALA B O 1
ATOM 5760 N N . LYS B 1 207 ? -24.172 -11.031 5.109 1 78.56 207 LYS B N 1
ATOM 5761 C CA . LYS B 1 207 ? -24.859 -9.914 5.75 1 78.56 207 LYS B CA 1
ATOM 5762 C C . LYS B 1 207 ? -24.484 -9.812 7.227 1 78.56 207 LYS B C 1
ATOM 5764 O O . LYS B 1 207 ? -24.25 -8.719 7.742 1 78.56 207 LYS B O 1
ATOM 5769 N N . ILE B 1 208 ? -24.516 -10.945 7.828 1 81.75 208 ILE B N 1
ATOM 5770 C CA . ILE B 1 208 ? -24.203 -10.984 9.258 1 81.75 208 ILE B CA 1
ATOM 5771 C C . ILE B 1 208 ? -22.766 -10.547 9.484 1 81.75 208 ILE B C 1
ATOM 5773 O O . ILE B 1 208 ? -22.484 -9.734 10.375 1 81.75 208 ILE B O 1
ATOM 5777 N N . ILE B 1 209 ? -21.891 -11.047 8.695 1 76.31 209 ILE B N 1
ATOM 5778 C CA . ILE B 1 209 ? -20.469 -10.742 8.852 1 76.31 209 ILE B CA 1
ATOM 5779 C C . ILE B 1 209 ? -20.234 -9.258 8.609 1 76.31 209 ILE B C 1
ATOM 5781 O O . ILE B 1 209 ? -19.484 -8.609 9.344 1 76.31 209 ILE B O 1
ATOM 5785 N N . ASN B 1 210 ? -20.828 -8.781 7.574 1 70.12 210 ASN B N 1
ATOM 5786 C CA . ASN B 1 210 ? -20.703 -7.355 7.289 1 70.12 210 ASN B CA 1
ATOM 5787 C C . ASN B 1 210 ? -21.203 -6.508 8.461 1 70.12 210 ASN B C 1
ATOM 5789 O O . ASN B 1 210 ? -20.609 -5.461 8.758 1 70.12 210 ASN B O 1
ATOM 5793 N N . PHE B 1 211 ? -22.297 -6.91 9.023 1 73 211 PHE B N 1
ATOM 5794 C CA . PHE B 1 211 ? -22.828 -6.23 10.195 1 73 211 PHE B CA 1
ATOM 5795 C C . PHE B 1 211 ? -21.828 -6.227 11.336 1 73 211 PHE B C 1
ATOM 5797 O O . PHE B 1 211 ? -21.641 -5.211 12.008 1 73 211 PHE B O 1
ATOM 5804 N N . ILE B 1 212 ? -21.203 -7.348 11.5 1 72.06 212 ILE B N 1
ATOM 5805 C CA . ILE B 1 212 ? -20.234 -7.508 12.594 1 72.06 212 ILE B CA 1
ATOM 5806 C C . ILE B 1 212 ? -19 -6.648 12.32 1 72.06 212 ILE B C 1
ATOM 5808 O O . ILE B 1 212 ? -18.5 -5.98 13.227 1 72.06 212 ILE B O 1
ATOM 5812 N N . VAL B 1 213 ? -18.484 -6.691 11.062 1 65.25 213 VAL B N 1
ATOM 5813 C CA . VAL B 1 213 ? -17.266 -5.977 10.695 1 65.25 213 VAL B CA 1
ATOM 5814 C C . VAL B 1 213 ? -17.484 -4.473 10.859 1 65.25 213 VAL B C 1
ATOM 5816 O O . VAL B 1 213 ? -16.594 -3.762 11.344 1 65.25 213 VAL B O 1
ATOM 5819 N N . LYS B 1 214 ? -18.562 -3.926 10.461 1 58.38 214 LYS B N 1
ATOM 5820 C CA . LYS B 1 214 ? -18.859 -2.496 10.492 1 58.38 214 LYS B CA 1
ATOM 5821 C C . LYS B 1 214 ? -19.016 -2 11.93 1 58.38 214 LYS B C 1
ATOM 5823 O O . LYS B 1 214 ? -18.734 -0.833 12.219 1 58.38 214 LYS B O 1
ATOM 5828 N N . ARG B 1 215 ? -19.562 -2.717 12.688 1 56.66 215 ARG B N 1
ATOM 5829 C CA . ARG B 1 215 ? -19.906 -2.266 14.031 1 56.66 215 ARG B CA 1
ATOM 5830 C C . ARG B 1 215 ? -18.828 -2.672 15.039 1 56.66 215 ARG B C 1
ATOM 5832 O O . ARG B 1 215 ? -18.812 -2.162 16.156 1 56.66 215 ARG B O 1
ATOM 5839 N N . SER B 1 216 ? -18.094 -3.719 14.727 1 50.88 216 SER B N 1
ATOM 5840 C CA . SER B 1 216 ? -17.156 -4.258 15.711 1 50.88 216 SER B CA 1
ATOM 5841 C C . SER B 1 216 ? -15.758 -3.648 15.531 1 50.88 216 SER B C 1
ATOM 5843 O O . SER B 1 216 ? -14.875 -4.27 14.938 1 50.88 216 SER B O 1
ATOM 5845 N N . ALA B 1 217 ? -15.57 -2.369 14.914 1 46.84 217 ALA B N 1
ATOM 5846 C CA . ALA B 1 217 ? -14.172 -1.988 15.078 1 46.84 217 ALA B CA 1
ATOM 5847 C C . ALA B 1 217 ? -13.516 -2.775 16.219 1 46.84 217 ALA B C 1
ATOM 5849 O O . ALA B 1 217 ? -12.383 -3.238 16.078 1 46.84 217 ALA B O 1
ATOM 5850 N N . LEU B 1 218 ? -13.773 -2.119 17.516 1 39.59 218 LEU B N 1
ATOM 5851 C CA . LEU B 1 218 ? -13.359 -2.389 18.891 1 39.59 218 LEU B CA 1
ATOM 5852 C C . LEU B 1 218 ? -13.547 -3.861 19.234 1 39.59 218 LEU B C 1
ATOM 5854 O O . LEU B 1 218 ? -12.969 -4.359 20.203 1 39.59 218 LEU B O 1
ATOM 5858 N N . THR B 1 219 ? -14.875 -4.367 19.109 1 42.88 219 THR B N 1
ATOM 5859 C CA . THR B 1 219 ? -15.266 -5.32 20.141 1 42.88 219 THR B CA 1
ATOM 5860 C C . THR B 1 219 ? -14.336 -6.531 20.141 1 42.88 219 THR B C 1
ATOM 5862 O O . THR B 1 219 ? -13.766 -6.887 21.172 1 42.88 219 THR B O 1
ATOM 5865 N N . HIS B 1 220 ? -15.016 -7.871 19.688 1 43.72 220 HIS B N 1
ATOM 5866 C CA . HIS B 1 220 ? -14.766 -9.148 20.344 1 43.72 220 HIS B CA 1
ATOM 5867 C C . HIS B 1 220 ? -13.539 -9.836 19.766 1 43.72 220 HIS B C 1
ATOM 5869 O O . HIS B 1 220 ? -13.484 -10.125 18.578 1 43.72 220 HIS B O 1
ATOM 5875 N N . ARG B 1 221 ? -12.461 -9.562 20.359 1 49.59 221 ARG B N 1
ATOM 5876 C CA . ARG B 1 221 ? -11.367 -10.523 20.297 1 49.59 221 ARG B CA 1
ATOM 5877 C C . ARG B 1 221 ? -11.82 -11.844 19.672 1 49.59 221 ARG B C 1
ATOM 5879 O O . ARG B 1 221 ? -11.055 -12.5 18.984 1 49.59 221 ARG B O 1
ATOM 5886 N N . GLN B 1 222 ? -13.133 -12.016 19.969 1 53.06 222 GLN B N 1
ATOM 5887 C CA . GLN B 1 222 ? -13.617 -13.344 19.609 1 53.06 222 GLN B CA 1
ATOM 5888 C C . GLN B 1 222 ? -13.758 -13.492 18.109 1 53.06 222 GLN B C 1
ATOM 5890 O O . GLN B 1 222 ? -13.672 -14.602 17.578 1 53.06 222 GLN B O 1
ATOM 5895 N N . PHE B 1 223 ? -13.984 -12.242 17.438 1 59.69 223 PHE B N 1
ATOM 5896 C CA . PHE B 1 223 ? -14.227 -12.367 16 1 59.69 223 PHE B CA 1
ATOM 5897 C C . PHE B 1 223 ? -12.992 -11.984 15.203 1 59.69 223 PHE B C 1
ATOM 5899 O O . PHE B 1 223 ? -13.07 -11.789 13.992 1 59.69 223 PHE B O 1
ATOM 5906 N N . ARG B 1 224 ? -11.992 -11.711 15.961 1 58.56 224 ARG B N 1
ATOM 5907 C CA . ARG B 1 224 ? -10.766 -11.25 15.32 1 58.56 224 ARG B CA 1
ATOM 5908 C C . ARG B 1 224 ? -10.359 -12.18 14.18 1 58.56 224 ARG B C 1
ATOM 5910 O O . ARG B 1 224 ? -10.016 -11.719 13.086 1 58.56 224 ARG B O 1
ATOM 5917 N N . SER B 1 225 ? -10.469 -13.477 14.602 1 58.38 225 SER B N 1
ATOM 5918 C CA . SER B 1 225 ? -10.055 -14.461 13.609 1 58.38 225 SER B CA 1
ATOM 5919 C C . SER B 1 225 ? -10.969 -14.43 12.391 1 58.38 225 SER B C 1
ATOM 5921 O O . SER B 1 225 ? -10.508 -14.586 11.258 1 58.38 225 SER B O 1
ATOM 5923 N N . LEU B 1 226 ? -12.211 -14.289 12.703 1 58.97 226 LEU B N 1
ATOM 5924 C CA . LEU B 1 226 ? -13.188 -14.227 11.617 1 58.97 226 LEU B CA 1
ATOM 5925 C C . LEU B 1 226 ? -12.953 -13 10.75 1 58.97 226 LEU B C 1
ATOM 5927 O O . LEU B 1 226 ? -12.977 -13.086 9.516 1 58.97 226 LEU B O 1
ATOM 5931 N N . LEU B 1 227 ? -12.688 -11.977 11.453 1 59.12 227 LEU B N 1
ATOM 5932 C CA . LEU B 1 227 ? -12.5 -10.703 10.75 1 59.12 227 LEU B CA 1
ATOM 5933 C C . LEU B 1 227 ? -11.211 -10.711 9.945 1 59.12 227 LEU B C 1
ATOM 5935 O O . LEU B 1 227 ? -11.164 -10.188 8.828 1 59.12 227 LEU B O 1
ATOM 5939 N N . GLU B 1 228 ? -10.211 -11.289 10.469 1 57.66 228 GLU B N 1
ATOM 5940 C CA . GLU B 1 228 ? -8.938 -11.43 9.766 1 57.66 228 GLU B CA 1
ATOM 5941 C C . GLU B 1 228 ? -9.094 -12.25 8.492 1 57.66 228 GLU B C 1
ATOM 5943 O O . GLU B 1 228 ? -8.516 -11.914 7.457 1 57.66 228 GLU B O 1
ATOM 5948 N N . GLU B 1 229 ? -9.844 -13.352 8.703 1 56.62 229 GLU B N 1
ATOM 5949 C CA . GLU B 1 229 ? -10.07 -14.203 7.539 1 56.62 229 GLU B CA 1
ATOM 5950 C C . GLU B 1 229 ? -10.852 -13.469 6.457 1 56.62 229 GLU B C 1
ATOM 5952 O O . GLU B 1 229 ? -10.602 -13.656 5.266 1 56.62 229 GLU B O 1
ATOM 5957 N N . MET B 1 230 ? -11.719 -12.719 6.984 1 54.31 230 MET B N 1
ATOM 5958 C CA . MET B 1 230 ? -12.539 -11.945 6.051 1 54.31 230 MET B CA 1
ATOM 5959 C C . MET B 1 230 ? -11.68 -10.945 5.281 1 54.31 230 MET B C 1
ATOM 5961 O O . MET B 1 230 ? -11.859 -10.766 4.074 1 54.31 230 MET B O 1
ATOM 5965 N N . ASP B 1 231 ? -10.914 -10.227 6.055 1 50.22 231 ASP B N 1
ATOM 5966 C CA . ASP B 1 231 ? -10.047 -9.211 5.461 1 50.22 231 ASP B CA 1
ATOM 5967 C C . ASP B 1 231 ? -9.125 -9.828 4.41 1 50.22 231 ASP B C 1
ATOM 5969 O O . ASP B 1 231 ? -8.867 -9.219 3.369 1 50.22 231 ASP B O 1
ATOM 5973 N N . SER B 1 232 ? -8.602 -10.969 4.766 1 47.66 232 SER B N 1
ATOM 5974 C CA . SER B 1 232 ? -7.734 -11.656 3.818 1 47.66 232 SER B CA 1
ATOM 5975 C C . SER B 1 232 ? -8.516 -12.117 2.588 1 47.66 232 SER B C 1
ATOM 5977 O O . SER B 1 232 ? -8.008 -12.055 1.468 1 47.66 232 SER B O 1
ATOM 5979 N N . ALA B 1 233 ? -9.664 -12.609 2.994 1 44.59 233 ALA B N 1
ATOM 5980 C CA . ALA B 1 233 ? -10.469 -13.164 1.913 1 44.59 233 ALA B CA 1
ATOM 5981 C C . ALA B 1 233 ? -11.133 -12.055 1.103 1 44.59 233 ALA B C 1
ATOM 5983 O O . ALA B 1 233 ? -11.312 -12.18 -0.11 1 44.59 233 ALA B O 1
ATOM 5984 N N . TYR B 1 234 ? -11.633 -10.945 1.921 1 39.47 234 TYR B N 1
ATOM 5985 C CA . TYR B 1 234 ? -12.508 -9.938 1.315 1 39.47 234 TYR B CA 1
ATOM 5986 C C . TYR B 1 234 ? -11.734 -8.656 1.021 1 39.47 234 TYR B C 1
ATOM 5988 O O . TYR B 1 234 ? -12.328 -7.625 0.719 1 39.47 234 TYR B O 1
ATOM 5996 N N . ALA B 1 235 ? -10.547 -8.594 1.443 1 40.97 235 ALA B N 1
ATOM 5997 C CA . ALA B 1 235 ? -9.828 -7.336 1.258 1 40.97 235 ALA B CA 1
ATOM 5998 C C . ALA B 1 235 ? -10.125 -6.734 -0.113 1 40.97 235 ALA B C 1
ATOM 6000 O O . ALA B 1 235 ? -10.203 -5.512 -0.259 1 40.97 235 ALA B O 1
ATOM 6001 N N . ASP B 1 236 ? -9.953 -7.418 -1.179 1 37.56 236 ASP B N 1
ATOM 6002 C CA . ASP B 1 236 ? -10.164 -6.914 -2.531 1 37.56 236 ASP B CA 1
ATOM 6003 C C . ASP B 1 236 ? -11.633 -7.027 -2.934 1 37.56 236 ASP B C 1
ATOM 6005 O O . ASP B 1 236 ? -12 -6.68 -4.059 1 37.56 236 ASP B O 1
ATOM 6009 N N . LEU B 1 237 ? -12.445 -7.965 -2.457 1 35.84 237 LEU B N 1
ATOM 6010 C CA . LEU B 1 237 ? -13.742 -8.211 -3.086 1 35.84 237 LEU B CA 1
ATOM 6011 C C . LEU B 1 237 ? -14.805 -7.27 -2.523 1 35.84 237 LEU B C 1
ATOM 6013 O O . LEU B 1 237 ? -14.953 -7.156 -1.306 1 35.84 237 LEU B O 1
ATOM 6017 N N . PRO B 1 238 ? -15.219 -6.363 -3.232 1 34.62 238 PRO B N 1
ATOM 6018 C CA . PRO B 1 238 ? -16.531 -5.855 -2.82 1 34.62 238 PRO B CA 1
ATOM 6019 C C . PRO B 1 238 ? -17.438 -6.957 -2.287 1 34.62 238 PRO B C 1
ATOM 6021 O O . PRO B 1 238 ? -17.391 -8.094 -2.764 1 34.62 238 PRO B O 1
ATOM 6024 N N . LEU B 1 239 ? -18 -6.879 -1.093 1 35.72 239 LEU B N 1
ATOM 6025 C CA . LEU B 1 239 ? -18.984 -7.797 -0.524 1 35.72 239 LEU B CA 1
ATOM 6026 C C . LEU B 1 239 ? -19.828 -8.438 -1.62 1 35.72 239 LEU B C 1
ATOM 6028 O O . LEU B 1 239 ? -20.266 -9.578 -1.48 1 35.72 239 LEU B O 1
ATOM 6032 N N . HIS B 1 240 ? -20.312 -7.707 -2.547 1 34.12 240 HIS B N 1
ATOM 6033 C CA . HIS B 1 240 ? -21.297 -8.188 -3.504 1 34.12 240 HIS B CA 1
ATOM 6034 C C . HIS B 1 240 ? -20.641 -9.016 -4.605 1 34.12 240 HIS B C 1
ATOM 6036 O O . HIS B 1 240 ? -21.328 -9.516 -5.504 1 34.12 240 HIS B O 1
ATOM 6042 N N . SER B 1 241 ? -19.359 -8.805 -4.844 1 35.72 241 SER B N 1
ATOM 6043 C CA . SER B 1 241 ? -18.859 -9.547 -5.996 1 35.72 241 SER B CA 1
ATOM 6044 C C . SER B 1 241 ? -18.844 -11.047 -5.719 1 35.72 241 SER B C 1
ATOM 6046 O O . SER B 1 241 ? -18.703 -11.469 -4.57 1 35.72 241 SER B O 1
ATOM 6048 N N . ALA B 1 242 ? -19.438 -11.883 -6.555 1 38.34 242 ALA B N 1
ATOM 6049 C CA . ALA B 1 242 ? -19.297 -13.336 -6.555 1 38.34 242 ALA B CA 1
ATOM 6050 C C . ALA B 1 242 ? -17.922 -13.75 -6.016 1 38.34 242 ALA B C 1
ATOM 6052 O O . ALA B 1 242 ? -16.906 -13.516 -6.66 1 38.34 242 ALA B O 1
ATOM 6053 N N . VAL B 1 243 ? -17.609 -13.602 -4.777 1 41.38 243 VAL B N 1
ATOM 6054 C CA . VAL B 1 243 ? -16.516 -14.008 -3.9 1 41.38 243 VAL B CA 1
ATOM 6055 C C . VAL B 1 243 ? -15.891 -15.297 -4.418 1 41.38 243 VAL B C 1
ATOM 6057 O O . VAL B 1 243 ? -16.594 -16.25 -4.762 1 41.38 243 VAL B O 1
ATOM 6060 N N . ARG B 1 244 ? -14.711 -15.156 -4.898 1 49.12 244 ARG B N 1
ATOM 6061 C CA . ARG B 1 244 ? -13.984 -16.422 -5.035 1 49.12 244 ARG B CA 1
ATOM 6062 C C . ARG B 1 244 ? -14.203 -17.312 -3.824 1 49.12 244 ARG B C 1
ATOM 6064 O O . ARG B 1 244 ? -13.938 -16.906 -2.689 1 49.12 244 ARG B O 1
ATOM 6071 N N . TRP B 1 245 ? -15.125 -18.281 -3.984 1 48.25 245 TRP B N 1
ATOM 6072 C CA . TRP B 1 245 ? -15.602 -19.297 -3.057 1 48.25 245 TRP B CA 1
ATOM 6073 C C . TRP B 1 245 ? -14.484 -19.766 -2.141 1 48.25 245 TRP B C 1
ATOM 6075 O O . TRP B 1 245 ? -14.727 -20.172 -0.999 1 48.25 245 TRP B O 1
ATOM 6085 N N . LEU B 1 246 ? -13.305 -19.672 -2.676 1 49.12 246 LEU B N 1
ATOM 6086 C CA . LEU B 1 246 ? -12.289 -20.266 -1.806 1 49.12 246 LEU B CA 1
ATOM 6087 C C . LEU B 1 246 ? -12.141 -19.453 -0.521 1 49.12 246 LEU B C 1
ATOM 6089 O O . LEU B 1 246 ? -12.023 -20.031 0.566 1 49.12 246 LEU B O 1
ATOM 6093 N N . SER B 1 247 ? -12.297 -18.172 -0.707 1 58.03 247 SER B N 1
ATOM 6094 C CA . SER B 1 247 ? -12.25 -17.359 0.504 1 58.03 247 SER B CA 1
ATOM 6095 C C . SER B 1 247 ? -13.516 -17.531 1.33 1 58.03 247 SER B C 1
ATOM 6097 O O . SER B 1 247 ? -13.5 -17.359 2.551 1 58.03 247 SER B O 1
ATOM 6099 N N . CYS B 1 248 ? -14.453 -18.25 0.726 1 64.94 248 CYS B N 1
ATOM 6100 C CA . CYS B 1 248 ? -15.734 -18.438 1.397 1 64.94 248 CYS B CA 1
ATOM 6101 C C . CYS B 1 248 ? -15.672 -19.609 2.379 1 64.94 248 CYS B C 1
ATOM 6103 O O . CYS B 1 248 ? -16.281 -19.547 3.449 1 64.94 248 CYS B O 1
ATOM 6105 N N . GLY B 1 249 ? -14.859 -20.594 2.012 1 73.19 249 GLY B N 1
ATOM 6106 C CA . GLY B 1 249 ? -14.781 -21.734 2.891 1 73.19 249 GLY B CA 1
ATOM 6107 C C . GLY B 1 249 ? -14.18 -21.422 4.246 1 73.19 249 GLY B C 1
ATOM 6108 O O . GLY B 1 249 ? -14.688 -21.875 5.277 1 73.19 249 GLY B O 1
ATOM 6109 N N . LYS B 1 250 ? -13.164 -20.641 4.168 1 74.31 250 LYS B N 1
ATOM 6110 C CA . LYS B 1 250 ? -12.516 -20.266 5.422 1 74.31 250 LYS B CA 1
ATOM 6111 C C . LYS B 1 250 ? -13.422 -19.375 6.262 1 74.31 250 LYS B C 1
ATOM 6113 O O . LYS B 1 250 ? -13.461 -19.5 7.488 1 74.31 250 LYS B O 1
ATOM 6118 N N . VAL B 1 251 ? -14.125 -18.609 5.613 1 74.88 251 VAL B N 1
ATOM 6119 C CA . VAL B 1 251 ? -15.055 -17.719 6.293 1 74.88 251 VAL B CA 1
ATOM 6120 C C . VAL B 1 251 ? -16.172 -18.516 6.938 1 74.88 251 VAL B C 1
ATOM 6122 O O . VAL B 1 251 ? -16.562 -18.266 8.078 1 74.88 251 VAL B O 1
ATOM 6125 N N . LEU B 1 252 ? -16.641 -19.484 6.211 1 82.75 252 LEU B N 1
ATOM 6126 C CA . LEU B 1 252 ? -17.719 -20.328 6.727 1 82.75 252 LEU B CA 1
ATOM 6127 C C . LEU B 1 252 ? -17.25 -21.141 7.93 1 82.75 252 LEU B C 1
ATOM 6129 O O . LEU B 1 252 ? -17.984 -21.297 8.906 1 82.75 252 LEU B O 1
ATOM 6133 N N . GLU B 1 253 ? -16.094 -21.625 7.785 1 83.88 253 GLU B N 1
ATOM 6134 C CA . GLU B 1 253 ? -15.516 -22.375 8.891 1 83.88 253 GLU B CA 1
ATOM 6135 C C . GLU B 1 253 ? -15.422 -21.531 10.156 1 83.88 253 GLU B C 1
ATOM 6137 O O . GLU B 1 253 ? -15.75 -22 11.25 1 83.88 253 GLU B O 1
ATOM 6142 N N . ARG B 1 254 ? -14.984 -20.328 10.023 1 80.38 254 ARG B N 1
ATOM 6143 C CA . ARG B 1 254 ? -14.867 -19.422 11.164 1 80.38 254 ARG B CA 1
ATOM 6144 C C . ARG B 1 254 ? -16.25 -19.016 11.68 1 80.38 254 ARG B C 1
ATOM 6146 O O . ARG B 1 254 ? -16.438 -18.859 12.883 1 80.38 254 ARG B O 1
ATOM 6153 N N . PHE B 1 255 ? -17.156 -18.766 10.789 1 84.31 255 PHE B N 1
ATOM 6154 C CA . PHE B 1 255 ? -18.516 -18.406 11.141 1 84.31 255 PHE B CA 1
ATOM 6155 C C . PHE B 1 255 ? -19.156 -19.5 11.992 1 84.31 255 PHE B C 1
ATOM 6157 O O . PHE B 1 255 ? -19.766 -19.219 13.023 1 84.31 255 PHE B O 1
ATOM 6164 N N . VAL B 1 256 ? -19.047 -20.719 11.57 1 88.94 256 VAL B N 1
ATOM 6165 C CA . VAL B 1 256 ? -19.641 -21.859 12.258 1 88.94 256 VAL B CA 1
ATOM 6166 C C . VAL B 1 256 ? -18.984 -22.031 13.625 1 88.94 256 VAL B C 1
ATOM 6168 O O . VAL B 1 256 ? -19.656 -22.328 14.617 1 88.94 256 VAL B O 1
ATOM 6171 N N . SER B 1 257 ? -17.688 -21.812 13.68 1 83.56 257 SER B N 1
ATOM 6172 C CA . SER B 1 257 ? -16.953 -21.969 14.938 1 83.56 257 SER B CA 1
ATOM 6173 C C . SER B 1 257 ? -17.375 -20.922 15.961 1 83.56 257 SER B C 1
ATOM 6175 O O . SER B 1 257 ? -17.312 -21.156 17.172 1 83.56 257 SER B O 1
ATOM 6177 N N . CYS B 1 258 ? -17.844 -19.766 15.438 1 82.69 258 CYS B N 1
ATOM 6178 C CA . CYS B 1 258 ? -18.219 -18.672 16.328 1 82.69 258 CYS B CA 1
ATOM 6179 C C . CYS B 1 258 ? -19.719 -18.453 16.328 1 82.69 258 CYS B C 1
ATOM 6181 O O . CYS B 1 258 ? -20.203 -17.375 16.688 1 82.69 258 CYS B O 1
ATOM 6183 N N . ILE B 1 259 ? -20.453 -19.453 15.867 1 87.19 259 ILE B N 1
ATOM 6184 C CA . ILE B 1 259 ? -21.875 -19.266 15.609 1 87.19 259 ILE B CA 1
ATOM 6185 C C . ILE B 1 259 ? -22.594 -18.891 16.906 1 87.19 259 ILE B C 1
ATOM 6187 O O . ILE B 1 259 ? -23.484 -18.047 16.922 1 87.19 259 ILE B O 1
ATOM 6191 N N . ASP B 1 260 ? -22.188 -19.406 18.031 1 84.88 260 ASP B N 1
ATOM 6192 C CA . ASP B 1 260 ? -22.828 -19.109 19.297 1 84.88 260 ASP B CA 1
ATOM 6193 C C . ASP B 1 260 ? -22.5 -17.688 19.75 1 84.88 260 ASP B C 1
ATOM 6195 O O . ASP B 1 260 ? -23.391 -16.969 20.219 1 84.88 260 ASP B O 1
ATOM 6199 N N . ALA B 1 261 ? -21.234 -17.406 19.625 1 80.88 261 ALA B N 1
ATOM 6200 C CA . ALA B 1 261 ? -20.812 -16.047 19.969 1 80.88 261 ALA B CA 1
ATOM 6201 C C . ALA B 1 261 ? -21.516 -15.016 19.094 1 80.88 261 ALA B C 1
ATOM 6203 O O . ALA B 1 261 ? -21.844 -13.914 19.547 1 80.88 261 ALA B O 1
ATOM 6204 N N . ILE B 1 262 ? -21.75 -15.367 17.859 1 85.25 262 ILE B N 1
ATOM 6205 C CA . ILE B 1 262 ? -22.406 -14.477 16.906 1 85.25 262 ILE B CA 1
ATOM 6206 C C . ILE B 1 262 ? -23.859 -14.273 17.312 1 85.25 262 ILE B C 1
ATOM 6208 O O . ILE B 1 262 ? -24.359 -13.148 17.297 1 85.25 262 ILE B O 1
ATOM 6212 N N . LYS B 1 263 ? -24.484 -15.344 17.766 1 86.5 263 LYS B N 1
ATOM 6213 C CA . LYS B 1 263 ? -25.875 -15.266 18.188 1 86.5 263 LYS B CA 1
ATOM 6214 C C . LYS B 1 263 ? -26.031 -14.328 19.391 1 86.5 263 LYS B C 1
ATOM 6216 O O . LYS B 1 263 ? -26.938 -13.492 19.422 1 86.5 263 LYS B O 1
ATOM 6221 N N . VAL B 1 264 ? -25.125 -14.445 20.266 1 83.19 264 VAL B N 1
ATOM 6222 C CA . VAL B 1 264 ? -25.141 -13.617 21.469 1 83.19 264 VAL B CA 1
ATOM 6223 C C . VAL B 1 264 ? -24.922 -12.156 21.094 1 83.19 264 VAL B C 1
ATOM 6225 O O . VAL B 1 264 ? -25.594 -11.258 21.594 1 83.19 264 VAL B O 1
ATOM 6228 N N . PHE B 1 265 ? -23.938 -11.969 20.281 1 82.19 265 PHE B N 1
ATOM 6229 C CA . PHE B 1 265 ? -23.594 -10.625 19.844 1 82.19 265 PHE B CA 1
ATOM 6230 C C . PHE B 1 265 ? -24.766 -9.961 19.141 1 82.19 265 PHE B C 1
ATOM 6232 O O . PHE B 1 265 ? -25.078 -8.797 19.391 1 82.19 265 PHE B O 1
ATOM 6239 N N . LEU B 1 266 ? -25.406 -10.711 18.25 1 85.5 266 LEU B N 1
ATOM 6240 C CA . LEU B 1 266 ? -26.531 -10.18 17.5 1 85.5 266 LEU B CA 1
ATOM 6241 C C . LEU B 1 266 ? -27.703 -9.859 18.422 1 85.5 266 LEU B C 1
ATOM 6243 O O . LEU B 1 266 ? -28.391 -8.852 18.234 1 85.5 266 LEU B O 1
ATOM 6247 N N . ALA B 1 267 ? -27.828 -10.648 19.344 1 84.06 267 ALA B N 1
ATOM 6248 C CA . ALA B 1 267 ? -28.891 -10.422 20.328 1 84.06 267 ALA B CA 1
ATOM 6249 C C . ALA B 1 267 ? -28.625 -9.156 21.125 1 84.06 267 ALA B C 1
ATOM 6251 O O . ALA B 1 267 ? -29.547 -8.383 21.406 1 84.06 267 ALA B O 1
ATOM 6252 N N . GLU B 1 268 ? -27.359 -8.992 21.469 1 79.25 268 GLU B N 1
ATOM 6253 C CA . GLU B 1 268 ? -26.953 -7.809 22.219 1 79.25 268 GLU B CA 1
ATOM 6254 C C . GLU B 1 268 ? -27.188 -6.531 21.422 1 79.25 268 GLU B C 1
ATOM 6256 O O . GLU B 1 268 ? -27.484 -5.48 22 1 79.25 268 GLU B O 1
ATOM 6261 N N . LYS B 1 269 ? -26.969 -6.66 20.203 1 78 269 LYS B N 1
ATOM 6262 C CA . LYS B 1 269 ? -27.094 -5.484 19.344 1 78 269 LYS B CA 1
ATOM 6263 C C . LYS B 1 269 ? -28.516 -5.348 18.812 1 78 269 LYS B C 1
ATOM 6265 O O . LYS B 1 269 ? -28.797 -4.465 18 1 78 269 LYS B O 1
ATOM 6270 N N . GLY B 1 270 ? -29.391 -6.262 19.125 1 81.75 270 GLY B N 1
ATOM 6271 C CA . GLY B 1 270 ? -30.797 -6.199 18.766 1 81.75 270 GLY B CA 1
ATOM 6272 C C . GLY B 1 270 ? -31.047 -6.617 17.328 1 81.75 270 GLY B C 1
ATOM 6273 O O . GLY B 1 270 ? -32 -6.141 16.688 1 81.75 270 GLY B O 1
ATOM 6274 N N . GLN B 1 271 ? -30.109 -7.242 16.719 1 84.94 271 GLN B N 1
ATOM 6275 C CA . GLN B 1 271 ? -30.281 -7.758 15.367 1 84.94 271 GLN B CA 1
ATOM 6276 C C . GLN B 1 271 ? -30.828 -9.18 15.391 1 84.94 271 GLN B C 1
ATOM 6278 O O . GLN B 1 271 ? -30.359 -10.023 16.156 1 84.94 271 GLN B O 1
ATOM 6283 N N . HIS B 1 272 ? -31.922 -9.367 14.719 1 87.25 272 HIS B N 1
ATOM 6284 C CA . HIS B 1 272 ? -32.531 -10.688 14.703 1 87.25 272 HIS B CA 1
ATOM 6285 C C . HIS B 1 272 ? -32.5 -11.297 13.305 1 87.25 272 HIS B C 1
ATOM 6287 O O . HIS B 1 272 ? -33 -10.688 12.344 1 87.25 272 HIS B O 1
ATOM 6293 N N . TYR B 1 273 ? -31.859 -12.43 13.172 1 91.25 273 TYR B N 1
ATOM 6294 C CA . TYR B 1 273 ? -31.844 -13.234 11.953 1 91.25 273 TYR B CA 1
ATOM 6295 C C . TYR B 1 273 ? -32.562 -14.562 12.164 1 91.25 273 TYR B C 1
ATOM 6297 O O . TYR B 1 273 ? -31.984 -15.5 12.727 1 91.25 273 TYR B O 1
ATOM 6305 N N . PRO B 1 274 ? -33.781 -14.648 11.719 1 91.44 274 PRO B N 1
ATOM 6306 C CA . PRO B 1 274 ? -34.562 -15.875 11.93 1 91.44 274 PRO B CA 1
ATOM 6307 C C . PRO B 1 274 ? -33.844 -17.125 11.398 1 91.44 274 PRO B C 1
ATOM 6309 O O . PRO B 1 274 ? -34.094 -18.234 11.883 1 91.44 274 PRO B O 1
ATOM 6312 N N . GLN B 1 275 ? -33.031 -16.938 10.461 1 91.31 275 GLN B N 1
ATOM 6313 C CA . GLN B 1 275 ? -32.312 -18.047 9.852 1 91.31 275 GLN B CA 1
ATOM 6314 C C . GLN B 1 275 ? -31.453 -18.781 10.883 1 91.31 275 GLN B C 1
ATOM 6316 O O . GLN B 1 275 ? -31.328 -20 10.828 1 91.31 275 GLN B O 1
ATOM 6321 N N . LEU B 1 276 ? -30.969 -18.094 11.852 1 92.06 276 LEU B N 1
ATOM 6322 C CA . LEU B 1 276 ? -30.047 -18.656 12.828 1 92.06 276 LEU B CA 1
ATOM 6323 C C . LEU B 1 276 ? -30.781 -19.578 13.805 1 92.06 276 LEU B C 1
ATOM 6325 O O . LEU B 1 276 ? -30.156 -20.359 14.531 1 92.06 276 LEU B O 1
ATOM 6329 N N . GLU B 1 277 ? -32.094 -19.547 13.734 1 89.69 277 GLU B N 1
ATOM 6330 C CA . GLU B 1 277 ? -32.906 -20.422 14.578 1 89.69 277 GLU B CA 1
ATOM 6331 C C . GLU B 1 277 ? -33.625 -21.5 13.742 1 89.69 277 GLU B C 1
ATOM 6333 O O . GLU B 1 277 ? -34.25 -22.406 14.297 1 89.69 277 GLU B O 1
ATOM 6338 N N . ASP B 1 278 ? -33.5 -21.422 12.453 1 90.38 278 ASP B N 1
ATOM 6339 C CA . ASP B 1 278 ? -34.094 -22.391 11.539 1 90.38 278 ASP B CA 1
ATOM 6340 C C . ASP B 1 278 ? -33.188 -23.609 11.391 1 90.38 278 ASP B C 1
ATOM 6342 O O . ASP B 1 278 ? -32.094 -23.516 10.852 1 90.38 278 ASP B O 1
ATOM 6346 N N . GLU B 1 279 ? -33.688 -24.719 11.742 1 88.69 279 GLU B N 1
ATOM 6347 C CA . GLU B 1 279 ? -32.875 -25.953 11.734 1 88.69 279 GLU B CA 1
ATOM 6348 C C . GLU B 1 279 ? -32.438 -26.312 10.312 1 88.69 279 GLU B C 1
ATOM 6350 O O . GLU B 1 279 ? -31.328 -26.797 10.102 1 88.69 279 GLU B O 1
ATOM 6355 N N . LYS B 1 280 ? -33.344 -26.141 9.391 1 88.69 280 LYS B N 1
ATOM 6356 C CA . LYS B 1 280 ? -33.031 -26.453 8 1 88.69 280 LYS B CA 1
ATOM 6357 C C . LYS B 1 280 ? -31.906 -25.562 7.488 1 88.69 280 LYS B C 1
ATOM 6359 O O . LYS B 1 280 ? -31.016 -26.016 6.758 1 88.69 280 LYS B O 1
ATOM 6364 N N . TRP B 1 281 ? -31.984 -24.359 7.906 1 92 281 TRP B N 1
ATOM 6365 C CA . TRP B 1 281 ? -30.953 -23.406 7.496 1 92 281 TRP B CA 1
ATOM 6366 C C . TRP B 1 281 ? -29.609 -23.766 8.109 1 92 281 TRP B C 1
ATOM 6368 O O . TRP B 1 281 ? -28.578 -23.703 7.438 1 92 281 TRP B O 1
ATOM 6378 N N . ILE B 1 282 ? -29.641 -24.203 9.281 1 91.44 282 ILE B N 1
ATOM 6379 C CA . ILE B 1 282 ? -28.406 -24.516 9.992 1 91.44 282 ILE B CA 1
ATOM 6380 C C . ILE B 1 282 ? -27.766 -25.781 9.391 1 91.44 282 ILE B C 1
ATOM 6382 O O . ILE B 1 282 ? -26.547 -25.859 9.273 1 91.44 282 ILE B O 1
ATOM 6386 N N . VAL B 1 283 ? -28.594 -26.688 9.039 1 91.56 283 VAL B N 1
ATOM 6387 C CA . VAL B 1 283 ? -28.094 -27.891 8.406 1 91.56 283 VAL B CA 1
ATOM 6388 C C . VAL B 1 283 ? -27.375 -27.531 7.105 1 91.56 283 VAL B C 1
ATOM 6390 O O . VAL B 1 283 ? -26.297 -28.062 6.82 1 91.56 283 VAL B O 1
ATOM 6393 N N . LYS B 1 284 ? -27.984 -26.719 6.367 1 91.38 284 LYS B N 1
ATOM 6394 C CA . LYS B 1 284 ? -27.359 -26.266 5.121 1 91.38 284 LYS B CA 1
ATOM 6395 C C . LYS B 1 284 ? -26.047 -25.547 5.391 1 91.38 284 LYS B C 1
ATOM 6397 O O . LYS B 1 284 ? -25.078 -25.719 4.641 1 91.38 284 LYS B O 1
ATOM 6402 N N . LEU B 1 285 ? -26.031 -24.812 6.422 1 92.06 285 LEU B N 1
ATOM 6403 C CA . LEU B 1 285 ? -24.828 -24.078 6.797 1 92.06 285 LEU B CA 1
ATOM 6404 C C . LEU B 1 285 ? -23.703 -25.047 7.176 1 92.06 285 LEU B C 1
ATOM 6406 O O . LEU B 1 285 ? -22.562 -24.875 6.727 1 92.06 285 LEU B O 1
ATOM 6410 N N . MET B 1 286 ? -24.062 -26 7.992 1 92.88 286 MET B N 1
ATOM 6411 C CA . MET B 1 286 ? -23.062 -26.969 8.414 1 92.88 286 MET B CA 1
ATOM 6412 C C . MET B 1 286 ? -22.516 -27.75 7.219 1 92.88 286 MET B C 1
ATOM 6414 O O . MET B 1 286 ? -21.312 -27.953 7.102 1 92.88 286 MET B O 1
ATOM 6418 N N . PHE B 1 287 ? -23.391 -28.156 6.359 1 92.69 287 PHE B N 1
ATOM 6419 C CA . PHE B 1 287 ? -23 -28.891 5.156 1 92.69 287 PHE B CA 1
ATOM 6420 C C . PHE B 1 287 ? -22.078 -28.047 4.289 1 92.69 287 PHE B C 1
ATOM 6422 O O . PHE B 1 287 ? -21.031 -28.531 3.828 1 92.69 287 PHE B O 1
ATOM 6429 N N . LEU B 1 288 ? -22.469 -26.812 4.102 1 90.12 288 LEU B N 1
ATOM 6430 C CA . LEU B 1 288 ? -21.703 -25.922 3.25 1 90.12 288 LEU B CA 1
ATOM 6431 C C . LEU B 1 288 ? -20.297 -25.703 3.811 1 90.12 288 LEU B C 1
ATOM 6433 O O . LEU B 1 288 ? -19.328 -25.641 3.055 1 90.12 288 LEU B O 1
ATOM 6437 N N . ALA B 1 289 ? -20.234 -25.547 5.066 1 90.19 289 ALA B N 1
ATOM 6438 C CA . ALA B 1 289 ? -18.938 -25.359 5.695 1 90.19 289 ALA B CA 1
ATOM 6439 C C . ALA B 1 289 ? -18.047 -26.578 5.461 1 90.19 289 ALA B C 1
ATOM 6441 O O . ALA B 1 289 ? -16.844 -26.438 5.184 1 90.19 289 ALA B O 1
ATOM 6442 N N . ASP B 1 290 ? -18.609 -27.719 5.516 1 92.56 290 ASP B N 1
ATOM 6443 C CA . ASP B 1 290 ? -17.844 -28.953 5.359 1 92.56 290 ASP B CA 1
ATOM 6444 C C . ASP B 1 290 ? -17.422 -29.172 3.906 1 92.56 290 ASP B C 1
ATOM 6446 O O . ASP B 1 290 ? -16.25 -29.422 3.623 1 92.56 290 ASP B O 1
ATOM 6450 N N . ILE B 1 291 ? -18.406 -29.109 2.994 1 91.44 291 ILE B N 1
ATOM 6451 C CA . ILE B 1 291 ? -18.125 -29.406 1.597 1 91.44 291 ILE B CA 1
ATOM 6452 C C . ILE B 1 291 ? -17.141 -28.391 1.038 1 91.44 291 ILE B C 1
ATOM 6454 O O . ILE B 1 291 ? -16.266 -28.719 0.229 1 91.44 291 ILE B O 1
ATOM 6458 N N . THR B 1 292 ? -17.312 -27.125 1.403 1 88.25 292 THR B N 1
ATOM 6459 C CA . THR B 1 292 ? -16.375 -26.094 0.943 1 88.25 292 THR B CA 1
ATOM 6460 C C . THR B 1 292 ? -14.984 -26.344 1.53 1 88.25 292 THR B C 1
ATOM 6462 O O . THR B 1 292 ? -13.977 -26 0.91 1 88.25 292 THR B O 1
ATOM 6465 N N . GLY B 1 293 ? -14.953 -26.875 2.723 1 87.88 293 GLY B N 1
ATOM 6466 C CA . GLY B 1 293 ? -13.672 -27.281 3.27 1 87.88 293 GLY B CA 1
ATOM 6467 C C . GLY B 1 293 ? -12.945 -28.281 2.391 1 87.88 293 GLY B C 1
ATOM 6468 O O . GLY B 1 293 ? -11.742 -28.141 2.143 1 87.88 293 GLY B O 1
ATOM 6469 N N . HIS B 1 294 ? -13.688 -29.281 1.917 1 91.44 294 HIS B N 1
ATOM 6470 C CA . HIS B 1 294 ? -13.125 -30.281 1.018 1 91.44 294 HIS B CA 1
ATOM 6471 C C . HIS B 1 294 ? -12.688 -29.656 -0.302 1 91.44 294 HIS B C 1
ATOM 6473 O O . HIS B 1 294 ? -11.625 -29.969 -0.832 1 91.44 294 HIS B O 1
ATOM 6479 N N . LEU B 1 295 ? -13.508 -28.812 -0.765 1 89.44 295 LEU B N 1
ATOM 6480 C CA . LEU B 1 295 ? -13.211 -28.141 -2.031 1 89.44 295 LEU B CA 1
ATOM 6481 C C . LEU B 1 295 ? -11.992 -27.234 -1.899 1 89.44 295 LEU B C 1
ATOM 6483 O O . LEU B 1 295 ? -11.188 -27.141 -2.826 1 89.44 295 LEU B O 1
ATOM 6487 N N . ASN B 1 296 ? -11.867 -26.609 -0.776 1 85.62 296 ASN B N 1
ATOM 6488 C CA . ASN B 1 296 ? -10.711 -25.75 -0.518 1 85.62 296 ASN B CA 1
ATOM 6489 C C . ASN B 1 296 ? -9.422 -26.578 -0.473 1 85.62 296 ASN B C 1
ATOM 6491 O O . ASN B 1 296 ? -8.375 -26.109 -0.943 1 85.62 296 ASN B O 1
ATOM 6495 N N . GLU B 1 297 ? -9.523 -27.641 0.141 1 87.94 297 GLU B N 1
ATOM 6496 C CA . GLU B 1 297 ? -8.352 -28.516 0.183 1 87.94 297 GLU B CA 1
ATOM 6497 C C . GLU B 1 297 ? -7.918 -28.906 -1.223 1 87.94 297 GLU B C 1
ATOM 6499 O O . GLU B 1 297 ? -6.723 -28.922 -1.527 1 87.94 297 GLU B O 1
ATOM 6504 N N . LEU B 1 298 ? -8.859 -29.297 -2.049 1 91.69 298 LEU B N 1
ATOM 6505 C CA . LEU B 1 298 ? -8.562 -29.625 -3.441 1 91.69 298 LEU B CA 1
ATOM 6506 C C . LEU B 1 298 ? -7.91 -28.438 -4.145 1 91.69 298 LEU B C 1
ATOM 6508 O O . LEU B 1 298 ? -6.891 -28.594 -4.824 1 91.69 298 LEU B O 1
ATOM 6512 N N . ASN B 1 299 ? -8.508 -27.312 -3.971 1 87.88 299 ASN B N 1
ATOM 6513 C CA . ASN B 1 299 ? -7.996 -26.109 -4.609 1 87.88 299 ASN B CA 1
ATOM 6514 C C . ASN B 1 299 ? -6.543 -25.844 -4.23 1 87.88 299 ASN B C 1
ATOM 6516 O O . ASN B 1 299 ? -5.719 -25.531 -5.094 1 87.88 299 ASN B O 1
ATOM 6520 N N . LEU B 1 300 ? -6.199 -26 -2.996 1 86.56 300 LEU B N 1
ATOM 6521 C CA . LEU B 1 300 ? -4.848 -25.75 -2.506 1 86.56 300 LEU B CA 1
ATOM 6522 C C . LEU B 1 300 ? -3.863 -26.75 -3.094 1 86.56 300 LEU B C 1
ATOM 6524 O O . LEU B 1 300 ? -2.723 -26.406 -3.404 1 86.56 300 LEU B O 1
ATOM 6528 N N . ARG B 1 301 ? -4.34 -27.906 -3.242 1 89.75 301 ARG B N 1
ATOM 6529 C CA . ARG B 1 301 ? -3.48 -28.953 -3.773 1 89.75 301 ARG B CA 1
ATOM 6530 C C . ARG B 1 301 ? -3.164 -28.719 -5.246 1 89.75 301 ARG B C 1
ATOM 6532 O O . ARG B 1 301 ? -2.121 -29.141 -5.742 1 89.75 301 ARG B O 1
ATOM 6539 N N . LEU B 1 302 ? -4.059 -28.078 -5.945 1 91.94 302 LEU B N 1
ATOM 6540 C CA . LEU B 1 302 ? -3.881 -27.844 -7.375 1 91.94 302 LEU B CA 1
ATOM 6541 C C . LEU B 1 302 ? -2.996 -26.609 -7.613 1 91.94 302 LEU B C 1
ATOM 6543 O O . LEU B 1 302 ? -2.553 -26.375 -8.734 1 91.94 302 LEU B O 1
ATOM 6547 N N . GLN B 1 303 ? -2.711 -25.891 -6.57 1 88.12 303 GLN B N 1
ATOM 6548 C CA . GLN B 1 303 ? -1.908 -24.672 -6.695 1 88.12 303 GLN B CA 1
ATOM 6549 C C . GLN B 1 303 ? -0.422 -24.984 -6.527 1 88.12 303 GLN B C 1
ATOM 6551 O O . GLN B 1 303 ? -0.053 -26.047 -6.047 1 88.12 303 GLN B O 1
ATOM 6556 N N . GLY B 1 304 ? 0.416 -24.047 -7.043 1 86.94 304 GLY B N 1
ATOM 6557 C CA . GLY B 1 304 ? 1.853 -24.172 -6.852 1 86.94 304 GLY B CA 1
ATOM 6558 C C . GLY B 1 304 ? 2.623 -24.25 -8.156 1 86.94 304 GLY B C 1
ATOM 6559 O O . GLY B 1 304 ? 2.125 -24.797 -9.141 1 86.94 304 GLY B O 1
ATOM 6560 N N . ALA B 1 305 ? 3.805 -23.828 -8.07 1 88.75 305 ALA B N 1
ATOM 6561 C CA . ALA B 1 305 ? 4.699 -23.922 -9.219 1 88.75 305 ALA B CA 1
ATOM 6562 C C . ALA B 1 305 ? 5.336 -25.297 -9.312 1 88.75 305 ALA B C 1
ATOM 6564 O O . ALA B 1 305 ? 5.469 -26 -8.305 1 88.75 305 ALA B O 1
ATOM 6565 N N . GLY B 1 306 ? 5.625 -25.75 -10.508 1 89.25 306 GLY B N 1
ATOM 6566 C CA . GLY B 1 306 ? 6.418 -26.953 -10.703 1 89.25 306 GLY B CA 1
ATOM 6567 C C . GLY B 1 306 ? 5.574 -28.203 -10.828 1 89.25 306 GLY B C 1
ATOM 6568 O O . GLY B 1 306 ? 6.102 -29.297 -11.102 1 89.25 306 GLY B O 1
ATOM 6569 N N . GLN B 1 307 ? 4.262 -28.078 -10.727 1 91.62 307 GLN B N 1
ATOM 6570 C CA . GLN B 1 307 ? 3.41 -29.25 -10.836 1 91.62 307 GLN B CA 1
ATOM 6571 C C . GLN B 1 307 ? 3.25 -29.688 -12.289 1 91.62 307 GLN B C 1
ATOM 6573 O O . GLN B 1 307 ? 3.189 -28.844 -13.188 1 91.62 307 GLN B O 1
ATOM 6578 N N . THR B 1 308 ? 3.174 -31 -12.461 1 95.44 308 THR B N 1
ATOM 6579 C CA . THR B 1 308 ? 2.906 -31.531 -13.789 1 95.44 308 THR B CA 1
ATOM 6580 C C . THR B 1 308 ? 1.409 -31.75 -14 1 95.44 308 THR B C 1
ATOM 6582 O O . THR B 1 308 ? 0.645 -31.812 -13.039 1 95.44 308 THR B O 1
ATOM 6585 N N . VAL B 1 309 ? 1.015 -31.828 -15.234 1 96.62 309 VAL B N 1
ATOM 6586 C CA . VAL B 1 309 ? -0.387 -32.062 -15.555 1 96.62 309 VAL B CA 1
ATOM 6587 C C . VAL B 1 309 ? -0.82 -33.406 -14.984 1 96.62 309 VAL B C 1
ATOM 6589 O O . VAL B 1 309 ? -1.965 -33.594 -14.555 1 96.62 309 VAL B O 1
ATOM 6592 N N . LEU B 1 310 ? 0.104 -34.344 -14.961 1 95.88 310 LEU B N 1
ATOM 6593 C CA . LEU B 1 310 ? -0.197 -35.656 -14.414 1 95.88 310 LEU B CA 1
ATOM 6594 C C . LEU B 1 310 ? -0.591 -35.562 -12.938 1 95.88 310 LEU B C 1
ATOM 6596 O O . LEU B 1 310 ? -1.582 -36.156 -12.516 1 95.88 310 LEU B O 1
ATOM 6600 N N . ASP B 1 311 ? 0.191 -34.844 -12.203 1 95.25 311 ASP B N 1
ATOM 6601 C CA . ASP B 1 311 ? -0.102 -34.625 -10.789 1 95.25 311 ASP B CA 1
ATOM 6602 C C . ASP B 1 311 ? -1.495 -34.031 -10.594 1 95.25 311 ASP B C 1
ATOM 6604 O O . ASP B 1 311 ? -2.254 -34.5 -9.734 1 95.25 311 ASP B O 1
ATOM 6608 N N . MET B 1 312 ? -1.797 -33.094 -11.344 1 96.25 312 MET B N 1
ATOM 6609 C CA . MET B 1 312 ? -3.076 -32.406 -11.234 1 96.25 312 MET B CA 1
ATOM 6610 C C . MET B 1 312 ? -4.23 -33.312 -11.633 1 96.25 312 MET B C 1
ATOM 6612 O O . MET B 1 312 ? -5.277 -33.312 -10.984 1 96.25 312 MET B O 1
ATOM 6616 N N . PHE B 1 313 ? -3.998 -34.062 -12.68 1 95.62 313 PHE B N 1
ATOM 6617 C CA . PHE B 1 313 ? -5.004 -35 -13.164 1 95.62 313 PHE B CA 1
ATOM 6618 C C . PHE B 1 313 ? -5.32 -36.031 -12.102 1 95.62 313 PHE B C 1
ATOM 6620 O O . PHE B 1 313 ? -6.488 -36.344 -11.844 1 95.62 313 PHE B O 1
ATOM 6627 N N . GLU B 1 314 ? -4.344 -36.562 -11.531 1 95.19 314 GLU B N 1
ATOM 6628 C CA . GLU B 1 314 ? -4.535 -37.594 -10.516 1 95.19 314 GLU B CA 1
ATOM 6629 C C . GLU B 1 314 ? -5.215 -37.031 -9.273 1 95.19 314 GLU B C 1
ATOM 6631 O O . GLU B 1 314 ? -6.039 -37.688 -8.648 1 95.19 314 GLU B O 1
ATOM 6636 N N . THR B 1 315 ? -4.805 -35.812 -8.906 1 95.12 315 THR B N 1
ATOM 6637 C CA . THR B 1 315 ? -5.461 -35.156 -7.785 1 95.12 315 THR B CA 1
ATOM 6638 C C . THR B 1 315 ? -6.945 -34.969 -8.062 1 95.12 315 THR B C 1
ATOM 6640 O O . THR B 1 315 ? -7.785 -35.219 -7.199 1 95.12 315 THR B O 1
ATOM 6643 N N . TRP B 1 316 ? -7.289 -34.5 -9.227 1 95.19 316 TRP B N 1
ATOM 6644 C CA . TRP B 1 316 ? -8.672 -34.312 -9.641 1 95.19 316 TRP B CA 1
ATOM 6645 C C . TRP B 1 316 ? -9.43 -35.625 -9.664 1 95.19 316 TRP B C 1
ATOM 6647 O O . TRP B 1 316 ? -10.547 -35.719 -9.148 1 95.19 316 TRP B O 1
ATOM 6657 N N . SER B 1 317 ? -8.82 -36.656 -10.266 1 95.12 317 SER B N 1
ATOM 6658 C CA . SER B 1 317 ? -9.461 -37.969 -10.375 1 95.12 317 SER B CA 1
ATOM 6659 C C . SER B 1 317 ? -9.766 -38.562 -9 1 95.12 317 SER B C 1
ATOM 6661 O O . SER B 1 317 ? -10.828 -39.125 -8.789 1 95.12 317 SER B O 1
ATOM 6663 N N . ALA B 1 318 ? -8.836 -38.375 -8.133 1 95.44 318 ALA B N 1
ATOM 6664 C CA . ALA B 1 318 ? -9.039 -38.844 -6.766 1 95.44 318 ALA B CA 1
ATOM 6665 C C . ALA B 1 318 ? -10.203 -38.125 -6.105 1 95.44 318 ALA B C 1
ATOM 6667 O O . ALA B 1 318 ? -11 -38.719 -5.379 1 95.44 318 ALA B O 1
ATOM 6668 N N . PHE B 1 319 ? -10.289 -36.906 -6.332 1 95.5 319 PHE B N 1
ATOM 6669 C CA . PHE B 1 319 ? -11.344 -36.094 -5.715 1 95.5 319 PHE B CA 1
ATOM 6670 C C . PHE B 1 319 ? -12.711 -36.5 -6.266 1 95.5 319 PHE B C 1
ATOM 6672 O O . PHE B 1 319 ? -13.695 -36.531 -5.527 1 95.5 319 PHE B O 1
ATOM 6679 N N . VAL B 1 320 ? -12.805 -36.75 -7.555 1 94.31 320 VAL B N 1
ATOM 6680 C CA . VAL B 1 320 ? -14.047 -37.219 -8.164 1 94.31 320 VAL B CA 1
ATOM 6681 C C . VAL B 1 320 ? -14.516 -38.5 -7.504 1 94.31 320 VAL B C 1
ATOM 6683 O O . VAL B 1 320 ? -15.703 -38.656 -7.223 1 94.31 320 VAL B O 1
ATOM 6686 N N . ALA B 1 321 ? -13.57 -39.344 -7.238 1 94.62 321 ALA B N 1
ATOM 6687 C CA . ALA B 1 321 ? -13.906 -40.594 -6.543 1 94.62 321 ALA B CA 1
ATOM 6688 C C . ALA B 1 321 ? -14.391 -40.312 -5.121 1 94.62 321 ALA B C 1
ATOM 6690 O O . ALA B 1 321 ? -15.32 -40.938 -4.641 1 94.62 321 ALA B O 1
ATOM 6691 N N . LYS B 1 322 ? -13.766 -39.375 -4.461 1 94.94 322 LYS B N 1
ATOM 6692 C CA . LYS B 1 322 ? -14.18 -39 -3.115 1 94.94 322 LYS B CA 1
ATOM 6693 C C . LYS B 1 322 ? -15.602 -38.438 -3.115 1 94.94 322 LYS B C 1
ATOM 6695 O O . LYS B 1 322 ? -16.359 -38.688 -2.172 1 94.94 322 LYS B O 1
ATOM 6700 N N . LEU B 1 323 ? -15.891 -37.656 -4.156 1 94.25 323 LEU B N 1
ATOM 6701 C CA . LEU B 1 323 ? -17.219 -37.094 -4.246 1 94.25 323 LEU B CA 1
ATOM 6702 C C . LEU B 1 323 ? -18.297 -38.188 -4.246 1 94.25 323 LEU B C 1
ATOM 6704 O O . LEU B 1 323 ? -19.344 -38 -3.633 1 94.25 323 LEU B O 1
ATOM 6708 N N . ALA B 1 324 ? -17.984 -39.25 -4.895 1 93 324 ALA B N 1
ATOM 6709 C CA . ALA B 1 324 ? -18.922 -40.375 -4.906 1 93 324 ALA B CA 1
ATOM 6710 C C . ALA B 1 324 ? -19.094 -40.969 -3.51 1 93 324 ALA B C 1
ATOM 6712 O O . ALA B 1 324 ? -20.203 -41.312 -3.107 1 93 324 ALA B O 1
ATOM 6713 N N . VAL B 1 325 ? -18.062 -41 -2.795 1 94.5 325 VAL B N 1
ATOM 6714 C CA . VAL B 1 325 ? -18.094 -41.5 -1.422 1 94.5 325 VAL B CA 1
ATOM 6715 C C . VAL B 1 325 ? -18.891 -40.531 -0.544 1 94.5 325 VAL B C 1
ATOM 6717 O O . VAL B 1 325 ? -19.688 -40.969 0.29 1 94.5 325 VAL B O 1
ATOM 6720 N N . PHE B 1 326 ? -18.609 -39.281 -0.754 1 94.88 326 PHE B N 1
ATOM 6721 C CA . PHE B 1 326 ? -19.344 -38.25 0.002 1 94.88 326 PHE B CA 1
ATOM 6722 C C . PHE B 1 326 ? -20.844 -38.406 -0.226 1 94.88 326 PHE B C 1
ATOM 6724 O O . PHE B 1 326 ? -21.625 -38.281 0.719 1 94.88 326 PHE B O 1
ATOM 6731 N N . SER B 1 327 ? -21.203 -38.594 -1.452 1 92.69 327 SER B N 1
ATOM 6732 C CA . SER B 1 327 ? -22.625 -38.719 -1.793 1 92.69 327 SER B CA 1
ATOM 6733 C C . SER B 1 327 ? -23.234 -39.938 -1.105 1 92.69 327 SER B C 1
ATOM 6735 O O . SER B 1 327 ? -24.359 -39.875 -0.606 1 92.69 327 SER B O 1
ATOM 6737 N N . GLY B 1 328 ? -22.516 -41 -1.098 1 91.94 328 GLY B N 1
ATOM 6738 C CA . GLY B 1 328 ? -22.984 -42.188 -0.386 1 91.94 328 GLY B CA 1
ATOM 6739 C C . GLY B 1 328 ? -23.094 -41.969 1.111 1 91.94 328 GLY B C 1
ATOM 6740 O O . GLY B 1 328 ? -24.047 -42.469 1.742 1 91.94 328 GLY B O 1
ATOM 6741 N N . ASP B 1 329 ? -22.141 -41.312 1.641 1 93.56 329 ASP B N 1
ATOM 6742 C CA . ASP B 1 329 ? -22.109 -41 3.064 1 93.56 329 ASP B CA 1
ATOM 6743 C C . ASP B 1 329 ? -23.328 -40.125 3.457 1 93.56 329 ASP B C 1
ATOM 6745 O O . ASP B 1 329 ? -23.938 -40.375 4.504 1 93.56 329 ASP B O 1
ATOM 6749 N N . ILE B 1 330 ? -23.672 -39.188 2.662 1 91.75 330 ILE B N 1
ATOM 6750 C CA . ILE B 1 330 ? -24.812 -38.312 2.912 1 91.75 330 ILE B CA 1
ATOM 6751 C C . ILE B 1 330 ? -26.109 -39.094 2.754 1 91.75 330 ILE B C 1
ATOM 6753 O O . ILE B 1 330 ? -27.047 -38.938 3.551 1 91.75 330 ILE B O 1
ATOM 6757 N N . ALA B 1 331 ? -26.156 -39.969 1.761 1 88.56 331 ALA B N 1
ATOM 6758 C CA . ALA B 1 331 ? -27.344 -40.781 1.503 1 88.56 331 ALA B CA 1
ATOM 6759 C C . ALA B 1 331 ? -27.625 -41.719 2.67 1 88.56 331 ALA B C 1
ATOM 6761 O O . ALA B 1 331 ? -28.781 -41.969 2.996 1 88.56 331 ALA B O 1
ATOM 6762 N N . SER B 1 332 ? -26.641 -42.125 3.387 1 88.31 332 SER B N 1
ATOM 6763 C CA . SER B 1 332 ? -26.797 -43.062 4.508 1 88.31 332 SER B CA 1
ATOM 6764 C C . SER B 1 332 ? -26.938 -42.281 5.824 1 88.31 332 SER B C 1
ATOM 6766 O O . SER B 1 332 ? -27.094 -42.906 6.883 1 88.31 332 SER B O 1
ATOM 6768 N N . SER B 1 333 ? -26.781 -40.969 5.828 1 87.12 333 SER B N 1
ATOM 6769 C CA . SER B 1 333 ? -26.922 -40.094 6.977 1 87.12 333 SER B CA 1
ATOM 6770 C C . SER B 1 333 ? -25.891 -40.406 8.047 1 87.12 333 SER B C 1
ATOM 6772 O O . SER B 1 333 ? -26.172 -40.312 9.242 1 87.12 333 SER B O 1
ATOM 6774 N N . THR B 1 334 ? -24.812 -40.938 7.66 1 87.44 334 THR B N 1
ATOM 6775 C CA . THR B 1 334 ? -23.734 -41.188 8.617 1 87.44 334 THR B CA 1
ATOM 6776 C C . THR B 1 334 ? -22.859 -39.969 8.82 1 87.44 334 THR B C 1
ATOM 6778 O O . THR B 1 334 ? -22.438 -39.688 9.938 1 87.44 334 THR B O 1
ATOM 6781 N N . PHE B 1 335 ? -22.594 -39.188 7.746 1 92.44 335 PHE B N 1
ATOM 6782 C CA . PHE B 1 335 ? -21.891 -37.938 7.703 1 92.44 335 PHE B CA 1
ATOM 6783 C C . PHE B 1 335 ? -20.469 -38.062 8.258 1 92.44 335 PHE B C 1
ATOM 6785 O O . PHE B 1 335 ? -20 -37.219 8.992 1 92.44 335 PHE B O 1
ATOM 6792 N N . ARG B 1 336 ? -19.797 -39.125 7.953 1 91.81 336 ARG B N 1
ATOM 6793 C CA . ARG B 1 336 ? -18.469 -39.438 8.461 1 91.81 336 ARG B CA 1
ATOM 6794 C C . ARG B 1 336 ? -17.453 -38.375 8.039 1 91.81 336 ARG B C 1
ATOM 6796 O O . ARG B 1 336 ? -16.5 -38.094 8.766 1 91.81 336 ARG B O 1
ATOM 6803 N N . TYR B 1 337 ? -17.656 -37.812 6.883 1 94.56 337 TYR B N 1
ATOM 6804 C CA . TYR B 1 337 ? -16.656 -36.906 6.316 1 94.56 337 TYR B CA 1
ATOM 6805 C C . TYR B 1 337 ? -17.125 -35.469 6.445 1 94.56 337 TYR B C 1
ATOM 6807 O O . TYR B 1 337 ? -16.516 -34.562 5.859 1 94.56 337 TYR B O 1
ATOM 6815 N N . PHE B 1 338 ? -18.219 -35.312 7.133 1 94.62 338 PHE B N 1
ATOM 6816 C CA . PHE B 1 338 ? -18.781 -33.969 7.371 1 94.62 338 PHE B CA 1
ATOM 6817 C C . PHE B 1 338 ? -18.859 -33.688 8.867 1 94.62 338 PHE B C 1
ATOM 6819 O O . PHE B 1 338 ? -19.891 -33.906 9.492 1 94.62 338 PHE B O 1
ATOM 6826 N N . ARG B 1 339 ? -17.859 -33.125 9.375 1 92.81 339 ARG B N 1
ATOM 6827 C CA . ARG B 1 339 ? -17.672 -32.969 10.805 1 92.81 339 ARG B CA 1
ATOM 6828 C C . ARG B 1 339 ? -18.781 -32.125 11.422 1 92.81 339 ARG B C 1
ATOM 6830 O O . ARG B 1 339 ? -19.406 -32.531 12.406 1 92.81 339 ARG B O 1
ATOM 6837 N N . HIS B 1 340 ? -18.984 -30.938 10.867 1 92.44 340 HIS B N 1
ATOM 6838 C CA . HIS B 1 340 ? -19.984 -30.031 11.438 1 92.44 340 HIS B CA 1
ATOM 6839 C C . HIS B 1 340 ? -21.391 -30.609 11.312 1 92.44 340 HIS B C 1
ATOM 6841 O O . HIS B 1 340 ? -22.188 -30.5 12.234 1 92.44 340 HIS B O 1
ATOM 6847 N N . LEU B 1 341 ? -21.672 -31.203 10.141 1 91.88 341 LEU B N 1
ATOM 6848 C CA . LEU B 1 341 ? -22.969 -31.828 9.93 1 91.88 341 LEU B CA 1
ATOM 6849 C C . LEU B 1 341 ? -23.172 -33 10.883 1 91.88 341 LEU B C 1
ATOM 6851 O O . LEU B 1 341 ? -24.281 -33.188 11.398 1 91.88 341 LEU B O 1
ATOM 6855 N N . ARG B 1 342 ? -22.156 -33.719 11.133 1 92.44 342 ARG B N 1
ATOM 6856 C CA . ARG B 1 342 ? -22.219 -34.844 12.047 1 92.44 342 ARG B CA 1
ATOM 6857 C C . ARG B 1 342 ? -22.5 -34.406 13.477 1 92.44 342 ARG B C 1
ATOM 6859 O O . ARG B 1 342 ? -23.344 -34.969 14.164 1 92.44 342 ARG B O 1
ATOM 6866 N N . GLU B 1 343 ? -21.766 -33.406 13.898 1 90.19 343 GLU B N 1
ATOM 6867 C CA . GLU B 1 343 ? -21.938 -32.875 15.25 1 90.19 343 GLU B CA 1
ATOM 6868 C C . GLU B 1 343 ? -23.344 -32.312 15.445 1 90.19 343 GLU B C 1
ATOM 6870 O O . GLU B 1 343 ? -23.938 -32.5 16.516 1 90.19 343 GLU B O 1
ATOM 6875 N N . TRP B 1 344 ? -23.844 -31.719 14.453 1 88.19 344 TRP B N 1
ATOM 6876 C CA . TRP B 1 344 ? -25.172 -31.141 14.531 1 88.19 344 TRP B CA 1
ATOM 6877 C C . TRP B 1 344 ? -26.25 -32.219 14.484 1 88.19 344 TRP B C 1
ATOM 6879 O O . TRP B 1 344 ? -27.234 -32.156 15.203 1 88.19 344 TRP B O 1
ATOM 6889 N N . SER B 1 345 ? -26.109 -33.188 13.625 1 85.75 345 SER B N 1
ATOM 6890 C CA . SER B 1 345 ? -27.109 -34.219 13.391 1 85.75 345 SER B CA 1
ATOM 6891 C C . SER B 1 345 ? -27.156 -35.219 14.547 1 85.75 345 SER B C 1
ATOM 6893 O O . SER B 1 345 ? -28.125 -35.969 14.695 1 85.75 345 SER B O 1
ATOM 6895 N N . SER B 1 346 ? -26.078 -35.25 15.281 1 84.44 346 SER B N 1
ATOM 6896 C CA . SER B 1 346 ? -26.078 -36.156 16.422 1 84.44 346 SER B CA 1
ATOM 6897 C C . SER B 1 346 ? -27.188 -35.812 17.406 1 84.44 346 SER B C 1
ATOM 6899 O O . SER B 1 346 ? -27.688 -36.688 18.125 1 84.44 346 SER B O 1
ATOM 6901 N N . GLN B 1 347 ? -27.609 -34.625 17.375 1 78.44 347 GLN B N 1
ATOM 6902 C CA . GLN B 1 347 ? -28.578 -34.156 18.359 1 78.44 347 GLN B CA 1
ATOM 6903 C C . GLN B 1 347 ? -29.953 -33.938 17.734 1 78.44 347 GLN B C 1
ATOM 6905 O O . GLN B 1 347 ? -30.938 -33.688 18.438 1 78.44 347 GLN B O 1
ATOM 6910 N N . ARG B 1 348 ? -29.953 -34.125 16.438 1 80.19 348 ARG B N 1
ATOM 6911 C CA . ARG B 1 348 ? -31.188 -33.75 15.75 1 80.19 348 ARG B CA 1
ATOM 6912 C C . ARG B 1 348 ? -31.438 -34.625 14.523 1 80.19 348 ARG B C 1
ATOM 6914 O O . ARG B 1 348 ? -30.5 -35.219 13.992 1 80.19 348 ARG B O 1
ATOM 6921 N N . ASN B 1 349 ? -32.75 -34.812 14.227 1 76.12 349 ASN B N 1
ATOM 6922 C CA . ASN B 1 349 ? -33.062 -35.469 12.977 1 76.12 349 ASN B CA 1
ATOM 6923 C C . ASN B 1 349 ? -32.969 -34.531 11.781 1 76.12 349 ASN B C 1
ATOM 6925 O O . ASN B 1 349 ? -33.625 -33.5 11.727 1 76.12 349 ASN B O 1
ATOM 6929 N N . THR B 1 350 ? -31.969 -34.812 10.906 1 76.69 350 THR B N 1
ATOM 6930 C CA . THR B 1 350 ? -31.625 -33.875 9.836 1 76.69 350 THR B CA 1
ATOM 6931 C C . THR B 1 350 ? -32.062 -34.438 8.484 1 76.69 350 THR B C 1
ATOM 6933 O O . THR B 1 350 ? -31.828 -35.594 8.164 1 76.69 350 THR B O 1
ATOM 6936 N N . SER B 1 351 ? -32.938 -33.656 7.789 1 80.38 351 SER B N 1
ATOM 6937 C CA . SER B 1 351 ? -33.281 -33.969 6.414 1 80.38 351 SER B CA 1
ATOM 6938 C C . SER B 1 351 ? -32.125 -33.719 5.465 1 80.38 351 SER B C 1
ATOM 6940 O O . SER B 1 351 ? -31.547 -32.625 5.461 1 80.38 351 SER B O 1
ATOM 6942 N N . THR B 1 352 ? -31.812 -34.781 4.703 1 84.12 352 THR B N 1
ATOM 6943 C CA . THR B 1 352 ? -30.625 -34.688 3.861 1 84.12 352 THR B CA 1
ATOM 6944 C C . THR B 1 352 ? -31 -34.531 2.395 1 84.12 352 THR B C 1
ATOM 6946 O O . THR B 1 352 ? -30.141 -34.562 1.513 1 84.12 352 THR B O 1
ATOM 6949 N N . ALA B 1 353 ? -32.219 -34.312 2.119 1 85.44 353 ALA B N 1
ATOM 6950 C CA . ALA B 1 353 ? -32.688 -34.312 0.735 1 85.44 353 ALA B CA 1
ATOM 6951 C C . ALA B 1 353 ? -32.031 -33.156 -0.051 1 85.44 353 ALA B C 1
ATOM 6953 O O . ALA B 1 353 ? -31.547 -33.375 -1.164 1 85.44 353 ALA B O 1
ATOM 6954 N N . GLU B 1 354 ? -32.031 -32.094 0.435 1 86.56 354 GLU B N 1
ATOM 6955 C CA . GLU B 1 354 ? -31.469 -30.922 -0.266 1 86.56 354 GLU B CA 1
ATOM 6956 C C . GLU B 1 354 ? -29.953 -31.047 -0.42 1 86.56 354 GLU B C 1
ATOM 6958 O O . GLU B 1 354 ? -29.391 -30.656 -1.449 1 86.56 354 GLU B O 1
ATOM 6963 N N . ILE B 1 355 ? -29.344 -31.594 0.58 1 91.12 355 ILE B N 1
ATOM 6964 C CA . ILE B 1 355 ? -27.906 -31.766 0.555 1 91.12 355 ILE B CA 1
ATOM 6965 C C . ILE B 1 355 ? -27.531 -32.812 -0.492 1 91.12 355 ILE B C 1
ATOM 6967 O O . ILE B 1 355 ? -26.531 -32.656 -1.201 1 91.12 355 ILE B O 1
ATOM 6971 N N . ALA B 1 356 ? -28.359 -33.812 -0.577 1 90.75 356 ALA B N 1
ATOM 6972 C CA . ALA B 1 356 ? -28.141 -34.875 -1.558 1 90.75 356 ALA B CA 1
ATOM 6973 C C . ALA B 1 356 ? -28.266 -34.344 -2.98 1 90.75 356 ALA B C 1
ATOM 6975 O O . ALA B 1 356 ? -27.516 -34.75 -3.875 1 90.75 356 ALA B O 1
ATOM 6976 N N . GLU B 1 357 ? -29.203 -33.531 -3.121 1 88.5 357 GLU B N 1
ATOM 6977 C CA . GLU B 1 357 ? -29.375 -32.906 -4.434 1 88.5 357 GLU B CA 1
ATOM 6978 C C . GLU B 1 357 ? -28.188 -32.062 -4.816 1 88.5 357 GLU B C 1
ATOM 6980 O O . GLU B 1 357 ? -27.734 -32.094 -5.965 1 88.5 357 GLU B O 1
ATOM 6985 N N . TYR B 1 358 ? -27.688 -31.359 -3.924 1 88.81 358 TYR B N 1
ATOM 6986 C CA . TYR B 1 358 ? -26.516 -30.531 -4.184 1 88.81 358 TYR B CA 1
ATOM 6987 C C . TYR B 1 358 ? -25.312 -31.406 -4.535 1 88.81 358 TYR B C 1
ATOM 6989 O O . TYR B 1 358 ? -24.531 -31.078 -5.434 1 88.81 358 TYR B O 1
ATOM 6997 N N . MET B 1 359 ? -25.219 -32.438 -3.834 1 91.5 359 MET B N 1
ATOM 6998 C CA . MET B 1 359 ? -24.094 -33.344 -4.078 1 91.5 359 MET B CA 1
ATOM 6999 C C . MET B 1 359 ? -24.172 -33.938 -5.477 1 91.5 359 MET B C 1
ATOM 7001 O O . MET B 1 359 ? -23.141 -34.094 -6.145 1 91.5 359 MET B O 1
ATOM 7005 N N . ARG B 1 360 ? -25.328 -34.25 -5.871 1 90.25 360 ARG B N 1
ATOM 7006 C CA . ARG B 1 360 ? -25.516 -34.781 -7.211 1 90.25 360 ARG B CA 1
ATOM 7007 C C . ARG B 1 360 ? -25.141 -33.781 -8.273 1 90.25 360 ARG B C 1
ATOM 7009 O O . ARG B 1 360 ? -24.5 -34.125 -9.273 1 90.25 360 ARG B O 1
ATOM 7016 N N . GLU B 1 361 ? -25.5 -32.625 -8.008 1 89.62 361 GLU B N 1
ATOM 7017 C CA . GLU B 1 361 ? -25.156 -31.562 -8.938 1 89.62 361 GLU B CA 1
ATOM 7018 C C . GLU B 1 361 ? -23.641 -31.328 -8.977 1 89.62 361 GLU B C 1
ATOM 7020 O O . GLU B 1 361 ? -23.078 -31.094 -10.047 1 89.62 361 GLU B O 1
ATOM 7025 N N . LEU B 1 362 ? -23.094 -31.297 -7.797 1 91.19 362 LEU B N 1
ATOM 7026 C CA . LEU B 1 362 ? -21.656 -31.094 -7.703 1 91.19 362 LEU B CA 1
ATOM 7027 C C . LEU B 1 362 ? -20.906 -32.188 -8.438 1 91.19 362 LEU B C 1
ATOM 7029 O O . LEU B 1 362 ? -19.953 -31.922 -9.18 1 91.19 362 LEU B O 1
ATOM 7033 N N . GLU B 1 363 ? -21.344 -33.375 -8.266 1 91.44 363 GLU B N 1
ATOM 7034 C CA . GLU B 1 363 ? -20.734 -34.5 -8.961 1 91.44 363 GLU B CA 1
ATOM 7035 C C . GLU B 1 363 ? -20.891 -34.375 -10.469 1 91.44 363 GLU B C 1
ATOM 7037 O O . GLU B 1 363 ? -19.969 -34.688 -11.227 1 91.44 363 GLU B O 1
ATOM 7042 N N . ALA B 1 364 ? -22.016 -34 -10.844 1 90.5 364 ALA B N 1
ATOM 7043 C CA . ALA B 1 364 ? -22.281 -33.812 -12.273 1 90.5 364 ALA B CA 1
ATOM 7044 C C . ALA B 1 364 ? -21.391 -32.719 -12.867 1 90.5 364 ALA B C 1
ATOM 7046 O O . ALA B 1 364 ? -20.875 -32.875 -13.984 1 90.5 364 ALA B O 1
ATOM 7047 N N . GLU B 1 365 ? -21.203 -31.688 -12.148 1 91.06 365 GLU B N 1
ATOM 7048 C CA . GLU B 1 365 ? -20.344 -30.609 -12.617 1 91.06 365 GLU B CA 1
ATOM 7049 C C . GLU B 1 365 ? -18.891 -31.078 -12.773 1 91.06 365 GLU B C 1
ATOM 7051 O O . GLU B 1 365 ? -18.234 -30.75 -13.758 1 91.06 365 GLU B O 1
ATOM 7056 N N . PHE B 1 366 ? -18.422 -31.812 -11.812 1 91.56 366 PHE B N 1
ATOM 7057 C CA . PHE B 1 366 ? -17.047 -32.281 -11.844 1 91.56 366 PHE B CA 1
ATOM 7058 C C . PHE B 1 366 ? -16.844 -33.281 -12.961 1 91.56 366 PHE B C 1
ATOM 7060 O O . PHE B 1 366 ? -15.727 -33.469 -13.469 1 91.56 366 PHE B O 1
ATOM 7067 N N . THR B 1 367 ? -17.891 -33.875 -13.375 1 85.88 367 THR B N 1
ATOM 7068 C CA . THR B 1 367 ? -17.797 -34.875 -14.438 1 85.88 367 THR B CA 1
ATOM 7069 C C . THR B 1 367 ? -17.938 -34.219 -15.805 1 85.88 367 THR B C 1
ATOM 7071 O O . THR B 1 367 ? -17.312 -34.656 -16.781 1 85.88 367 THR B O 1
ATOM 7074 N N . THR B 1 368 ? -18.719 -33.219 -15.828 1 88.19 368 THR B N 1
ATOM 7075 C CA . THR B 1 368 ? -19.016 -32.594 -17.109 1 88.19 368 THR B CA 1
ATOM 7076 C C . THR B 1 368 ? -17.922 -31.594 -17.484 1 88.19 368 THR B C 1
ATOM 7078 O O . THR B 1 368 ? -17.594 -31.438 -18.656 1 88.19 368 THR B O 1
ATOM 7081 N N . ARG B 1 369 ? -17.5 -31.141 -16.422 1 89.44 369 ARG B N 1
ATOM 7082 C CA . ARG B 1 369 ? -16.391 -30.219 -16.688 1 89.44 369 ARG B CA 1
ATOM 7083 C C . ARG B 1 369 ? -15.07 -30.969 -16.797 1 89.44 369 ARG B C 1
ATOM 7085 O O . ARG B 1 369 ? -15.047 -32.188 -16.812 1 89.44 369 ARG B O 1
ATOM 7092 N N . PHE B 1 370 ? -14.016 -30.516 -17.062 1 93.5 370 PHE B N 1
ATOM 7093 C CA . PHE B 1 370 ? -12.664 -31.047 -17.156 1 93.5 370 PHE B CA 1
ATOM 7094 C C . PHE B 1 370 ? -12.516 -31.969 -18.359 1 93.5 370 PHE B C 1
ATOM 7096 O O . PHE B 1 370 ? -11.875 -33 -18.266 1 93.5 370 PHE B O 1
ATOM 7103 N N . VAL B 1 371 ? -13.148 -31.688 -19.422 1 92.31 371 VAL B N 1
ATOM 7104 C CA . VAL B 1 371 ? -13.141 -32.531 -20.625 1 92.31 371 VAL B CA 1
ATOM 7105 C C . VAL B 1 371 ? -11.719 -32.656 -21.156 1 92.31 371 VAL B C 1
ATOM 7107 O O . VAL B 1 371 ? -11.312 -33.719 -21.609 1 92.31 371 VAL B O 1
ATOM 7110 N N . ASP B 1 372 ? -11 -31.625 -21.141 1 92.62 372 ASP B N 1
ATOM 7111 C CA . ASP B 1 372 ? -9.617 -31.625 -21.625 1 92.62 372 ASP B CA 1
ATOM 7112 C C . ASP B 1 372 ? -8.75 -32.562 -20.797 1 92.62 372 ASP B C 1
ATOM 7114 O O . ASP B 1 372 ? -7.973 -33.344 -21.344 1 92.62 372 ASP B O 1
ATOM 7118 N N . PHE B 1 373 ? -8.961 -32.562 -19.5 1 93.25 373 PHE B N 1
ATOM 7119 C CA . PHE B 1 373 ? -8.164 -33.438 -18.609 1 93.25 373 PHE B CA 1
ATOM 7120 C C . PHE B 1 373 ? -8.578 -34.875 -18.75 1 93.25 373 PHE B C 1
ATOM 7122 O O . PHE B 1 373 ? -7.75 -35.781 -18.609 1 93.25 373 PHE B O 1
ATOM 7129 N N . ARG B 1 374 ? -9.805 -35.094 -19 1 91.75 374 ARG B N 1
ATOM 7130 C CA . ARG B 1 374 ? -10.266 -36.469 -19.25 1 91.75 374 ARG B CA 1
ATOM 7131 C C . ARG B 1 374 ? -9.695 -37 -20.547 1 91.75 374 ARG B C 1
ATOM 7133 O O . ARG B 1 374 ? -9.312 -38.188 -20.641 1 91.75 374 ARG B O 1
ATOM 7140 N N . ARG B 1 375 ? -9.641 -36.094 -21.453 1 91.88 375 ARG B N 1
ATOM 7141 C CA . ARG B 1 375 ? -9.18 -36.5 -22.781 1 91.88 375 ARG B CA 1
ATOM 7142 C C . ARG B 1 375 ? -7.668 -36.719 -22.797 1 91.88 375 ARG B C 1
ATOM 7144 O O . ARG B 1 375 ? -7.191 -37.75 -23.266 1 91.88 375 ARG B O 1
ATOM 7151 N N . TYR B 1 376 ? -6.934 -35.812 -22.25 1 94.12 376 TYR B N 1
ATOM 7152 C CA . TYR B 1 376 ? -5.484 -35.812 -22.406 1 94.12 376 TYR B CA 1
ATOM 7153 C C . TYR B 1 376 ? -4.797 -36.375 -21.172 1 94.12 376 TYR B C 1
ATOM 7155 O O . TYR B 1 376 ? -3.639 -36.781 -21.234 1 94.12 376 TYR B O 1
ATOM 7163 N N . GLY B 1 377 ? -5.445 -36.406 -20.031 1 92.5 377 GLY B N 1
ATOM 7164 C CA . GLY B 1 377 ? -4.859 -36.781 -18.75 1 92.5 377 GLY B CA 1
ATOM 7165 C C . GLY B 1 377 ? -4.113 -38.094 -18.781 1 92.5 377 GLY B C 1
ATOM 7166 O O . GLY B 1 377 ? -2.945 -38.156 -18.391 1 92.5 377 GLY B O 1
ATOM 7167 N N . PRO B 1 378 ? -4.691 -39.094 -19.344 1 91.44 378 PRO B N 1
ATOM 7168 C CA . PRO B 1 378 ? -4.066 -40.438 -19.344 1 91.44 378 PRO B CA 1
ATOM 7169 C C . PRO B 1 378 ? -2.758 -40.469 -20.125 1 91.44 378 PRO B C 1
ATOM 7171 O O . PRO B 1 378 ? -1.851 -41.219 -19.797 1 91.44 378 PRO B O 1
ATOM 7174 N N . MET B 1 379 ? -2.652 -39.625 -21.094 1 94 379 MET B N 1
ATOM 7175 C CA . MET B 1 379 ? -1.463 -39.594 -21.938 1 94 379 MET B CA 1
ATOM 7176 C C . MET B 1 379 ? -0.231 -39.188 -21.125 1 94 379 MET B C 1
ATOM 7178 O O . MET B 1 379 ? 0.883 -39.625 -21.438 1 94 379 MET B O 1
ATOM 7182 N N . PHE B 1 380 ? -0.413 -38.531 -20.062 1 96.12 380 PHE B N 1
ATOM 7183 C CA . PHE B 1 380 ? 0.705 -38 -19.281 1 96.12 380 PHE B CA 1
ATOM 7184 C C . PHE B 1 380 ? 1.329 -39.094 -18.422 1 96.12 380 PHE B C 1
ATOM 7186 O O . PHE B 1 380 ? 2.432 -38.938 -17.906 1 96.12 380 PHE B O 1
ATOM 7193 N N . SER B 1 381 ? 0.704 -40.281 -18.328 1 94.88 381 SER B N 1
ATOM 7194 C CA . SER B 1 381 ? 1.31 -41.406 -17.625 1 94.88 381 SER B CA 1
ATOM 7195 C C . SER B 1 381 ? 2.572 -41.875 -18.344 1 94.88 381 SER B C 1
ATOM 7197 O O . SER B 1 381 ? 3.426 -42.531 -17.734 1 94.88 381 SER B O 1
ATOM 7199 N N . PHE B 1 382 ? 2.664 -41.5 -19.625 1 95.38 382 PHE B N 1
ATOM 7200 C CA . PHE B 1 382 ? 3.84 -41.812 -20.438 1 95.38 382 PHE B CA 1
ATOM 7201 C C . PHE B 1 382 ? 5.109 -41.312 -19.75 1 95.38 382 PHE B C 1
ATOM 7203 O O . PHE B 1 382 ? 6.168 -41.938 -19.875 1 95.38 382 PHE B O 1
ATOM 7210 N N . LEU B 1 383 ? 5.004 -40.25 -19.031 1 96.69 383 LEU B N 1
ATOM 7211 C CA . LEU B 1 383 ? 6.148 -39.594 -18.422 1 96.69 383 LEU B CA 1
ATOM 7212 C C . LEU B 1 383 ? 6.82 -40.5 -17.391 1 96.69 383 LEU B C 1
ATOM 7214 O O . LEU B 1 383 ? 8.039 -40.469 -17.234 1 96.69 383 LEU B O 1
ATOM 7218 N N . ILE B 1 384 ? 6.008 -41.344 -16.75 1 96.88 384 ILE B N 1
ATOM 7219 C CA . ILE B 1 384 ? 6.578 -42.094 -15.617 1 96.88 384 ILE B CA 1
ATOM 7220 C C . ILE B 1 384 ? 6.461 -43.594 -15.859 1 96.88 384 ILE B C 1
ATOM 7222 O O . ILE B 1 384 ? 7.148 -44.375 -15.219 1 96.88 384 ILE B O 1
ATOM 7226 N N . LYS B 1 385 ? 5.539 -44 -16.828 1 95.62 385 LYS B N 1
ATOM 7227 C CA . LYS B 1 385 ? 5.332 -45.438 -17.094 1 95.62 385 LYS B CA 1
ATOM 7228 C C . LYS B 1 385 ? 5.352 -45.719 -18.594 1 95.62 385 LYS B C 1
ATOM 7230 O O . LYS B 1 385 ? 4.422 -46.312 -19.125 1 95.62 385 LYS B O 1
ATOM 7235 N N . PRO B 1 386 ? 6.457 -45.375 -19.203 1 95.06 386 PRO B N 1
ATOM 7236 C CA . PRO B 1 386 ? 6.52 -45.719 -20.625 1 95.06 386 PRO B CA 1
ATOM 7237 C C . PRO B 1 386 ? 6.559 -47.219 -20.859 1 95.06 386 PRO B C 1
ATOM 7239 O O . PRO B 1 386 ? 6.172 -47.688 -21.938 1 95.06 386 PRO B O 1
ATOM 7242 N N . ASP B 1 387 ? 6.949 -48.031 -19.844 1 93 387 ASP B N 1
ATOM 7243 C CA . ASP B 1 387 ? 7.094 -49.469 -19.953 1 93 387 ASP B CA 1
ATOM 7244 C C . ASP B 1 387 ? 5.73 -50.156 -20 1 93 387 ASP B C 1
ATOM 7246 O O . ASP B 1 387 ? 5.625 -51.312 -20.422 1 93 387 ASP B O 1
ATOM 7250 N N . SER B 1 388 ? 4.762 -49.469 -19.562 1 91.31 388 SER B N 1
ATOM 7251 C CA . SER B 1 388 ? 3.422 -50.031 -19.594 1 91.31 388 SER B CA 1
ATOM 7252 C C . SER B 1 388 ? 2.473 -49.188 -20.438 1 91.31 388 SER B C 1
ATOM 7254 O O . SER B 1 388 ? 1.258 -49.406 -20.422 1 91.31 388 SER B O 1
ATOM 7256 N N . PHE B 1 389 ? 2.99 -48.25 -21.094 1 91.5 389 PHE B N 1
ATOM 7257 C CA . PHE B 1 389 ? 2.176 -47.312 -21.859 1 91.5 389 PHE B CA 1
ATOM 7258 C C . PHE B 1 389 ? 1.688 -47.938 -23.156 1 91.5 389 PHE B C 1
ATOM 7260 O O . PHE B 1 389 ? 2.453 -48.594 -23.859 1 91.5 389 PHE B O 1
ATOM 7267 N N . ASP B 1 390 ? 0.386 -47.719 -23.297 1 83.69 390 ASP B N 1
ATOM 7268 C CA . ASP B 1 390 ? -0.19 -48.188 -24.547 1 83.69 390 ASP B CA 1
ATOM 7269 C C . ASP B 1 390 ? -0.074 -47.125 -25.641 1 83.69 390 ASP B C 1
ATOM 7271 O O . ASP B 1 390 ? -0.595 -46.031 -25.484 1 83.69 390 ASP B O 1
ATOM 7275 N N . GLY B 1 391 ? 0.587 -47.375 -26.672 1 78 391 GLY B N 1
ATOM 7276 C CA . GLY B 1 391 ? 0.785 -46.469 -27.781 1 78 391 GLY B CA 1
ATOM 7277 C C . GLY B 1 391 ? -0.51 -45.875 -28.297 1 78 391 GLY B C 1
ATOM 7278 O O . GLY B 1 391 ? -0.515 -44.781 -28.875 1 78 391 GLY B O 1
ATOM 7279 N N . GLN B 1 392 ? -1.635 -46.438 -28.016 1 76.69 392 GLN B N 1
ATOM 7280 C CA . GLN B 1 392 ? -2.938 -46 -28.484 1 76.69 392 GLN B CA 1
ATOM 7281 C C . GLN B 1 392 ? -3.43 -44.812 -27.672 1 76.69 392 GLN B C 1
ATOM 7283 O O . GLN B 1 392 ? -4.293 -44.031 -28.125 1 76.69 392 GLN B O 1
ATOM 7288 N N . ASP B 1 393 ? -2.805 -44.656 -26.578 1 81.56 393 ASP B N 1
ATOM 7289 C CA . ASP B 1 393 ? -3.213 -43.562 -25.688 1 81.56 393 ASP B CA 1
ATOM 7290 C C . ASP B 1 393 ? -2.559 -42.25 -26.109 1 81.56 393 ASP B C 1
ATOM 7292 O O . ASP B 1 393 ? -2.938 -41.188 -25.609 1 81.56 393 ASP B O 1
ATOM 7296 N N . LEU B 1 394 ? -1.616 -42.406 -26.984 1 86.69 394 LEU B N 1
ATOM 7297 C CA . LEU B 1 394 ? -0.966 -41.219 -27.484 1 86.69 394 LEU B CA 1
ATOM 7298 C C . LEU B 1 394 ? -1.807 -40.562 -28.578 1 86.69 394 LEU B C 1
ATOM 7300 O O . LEU B 1 394 ? -2.256 -41.219 -29.5 1 86.69 394 LEU B O 1
ATOM 7304 N N . ASP B 1 395 ? -2.168 -39.344 -28.375 1 88.62 395 ASP B N 1
ATOM 7305 C CA . ASP B 1 395 ? -2.885 -38.625 -29.406 1 88.62 395 ASP B CA 1
ATOM 7306 C C . ASP B 1 395 ? -1.974 -38.312 -30.594 1 88.62 395 ASP B C 1
ATOM 7308 O O . ASP B 1 395 ? -1.214 -37.344 -30.562 1 88.62 395 ASP B O 1
ATOM 7312 N N . ALA B 1 396 ? -2.133 -39 -31.609 1 85 396 ALA B N 1
ATOM 7313 C CA . ALA B 1 396 ? -1.252 -38.906 -32.781 1 85 396 ALA B CA 1
ATOM 7314 C C . ALA B 1 396 ? -1.333 -37.531 -33.438 1 85 396 ALA B C 1
ATOM 7316 O O . ALA B 1 396 ? -0.33 -37.031 -33.938 1 85 396 ALA B O 1
ATOM 7317 N N . ALA B 1 397 ? -2.467 -37 -33.375 1 86.75 397 ALA B N 1
ATOM 7318 C CA . ALA B 1 397 ? -2.674 -35.719 -34.031 1 86.75 397 ALA B CA 1
ATOM 7319 C C . ALA B 1 397 ? -1.853 -34.625 -33.375 1 86.75 397 ALA B C 1
ATOM 7321 O O . ALA B 1 397 ? -1.412 -33.688 -34.062 1 86.75 397 ALA B O 1
ATOM 7322 N N . LEU B 1 398 ? -1.599 -34.781 -32.125 1 90.44 398 LEU B N 1
ATOM 7323 C CA . LEU B 1 398 ? -0.916 -33.75 -31.359 1 90.44 398 LEU B CA 1
ATOM 7324 C C . LEU B 1 398 ? 0.596 -33.844 -31.547 1 90.44 398 LEU B C 1
ATOM 7326 O O . LEU B 1 398 ? 1.316 -32.844 -31.328 1 90.44 398 LEU B O 1
ATOM 7330 N N . VAL B 1 399 ? 1.062 -35 -31.984 1 88.5 399 VAL B N 1
ATOM 7331 C CA . VAL B 1 399 ? 2.51 -35.188 -32 1 88.5 399 VAL B CA 1
ATOM 7332 C C . VAL B 1 399 ? 2.977 -35.469 -33.438 1 88.5 399 VAL B C 1
ATOM 7334 O O . VAL B 1 399 ? 4.18 -35.562 -33.688 1 88.5 399 VAL B O 1
ATOM 7337 N N . ASP B 1 400 ? 2.137 -35.469 -34.344 1 87.38 400 ASP B N 1
ATOM 7338 C CA . ASP B 1 400 ? 2.461 -35.781 -35.75 1 87.38 400 ASP B CA 1
ATOM 7339 C C . ASP B 1 400 ? 3.473 -34.812 -36.312 1 87.38 400 ASP B C 1
ATOM 7341 O O . ASP B 1 400 ? 4.379 -35.219 -37.062 1 87.38 400 ASP B O 1
ATOM 7345 N N . TRP B 1 401 ? 3.346 -33.625 -36 1 89 401 TRP B N 1
ATOM 7346 C CA . TRP B 1 401 ? 4.184 -32.562 -36.562 1 89 401 TRP B CA 1
ATOM 7347 C C . TRP B 1 401 ? 5.617 -32.688 -36.062 1 89 401 TRP B C 1
ATOM 7349 O O . TRP B 1 401 ? 6.539 -32.125 -36.656 1 89 401 TRP B O 1
ATOM 7359 N N . MET B 1 402 ? 5.797 -33.5 -35.031 1 87.19 402 MET B N 1
ATOM 7360 C CA . MET B 1 402 ? 7.125 -33.656 -34.469 1 87.19 402 MET B CA 1
ATOM 7361 C C . MET B 1 402 ? 7.898 -34.75 -35.188 1 87.19 402 MET B C 1
ATOM 7363 O O . MET B 1 402 ? 9.07 -35 -34.875 1 87.19 402 MET B O 1
ATOM 7367 N N . ASP B 1 403 ? 7.363 -35.406 -36.156 1 80.31 403 ASP B N 1
ATOM 7368 C CA . ASP B 1 403 ? 7.969 -36.469 -36.969 1 80.31 403 ASP B CA 1
ATOM 7369 C C . ASP B 1 403 ? 8.5 -37.594 -36.094 1 80.31 403 ASP B C 1
ATOM 7371 O O . ASP B 1 403 ? 9.625 -38.062 -36.281 1 80.31 403 ASP B O 1
ATOM 7375 N N . VAL B 1 404 ? 7.652 -37.969 -35.156 1 74.88 404 VAL B N 1
ATOM 7376 C CA . VAL B 1 404 ? 8.117 -38.969 -34.219 1 74.88 404 VAL B CA 1
ATOM 7377 C C . VAL B 1 404 ? 7.289 -40.25 -34.344 1 74.88 404 VAL B C 1
ATOM 7379 O O . VAL B 1 404 ? 7.695 -41.312 -33.875 1 74.88 404 VAL B O 1
ATOM 7382 N N . LEU B 1 405 ? 6.172 -40.281 -34.969 1 73.44 405 LEU B N 1
ATOM 7383 C CA . LEU B 1 405 ? 5.172 -41.312 -34.875 1 73.44 405 LEU B CA 1
ATOM 7384 C C . LEU B 1 405 ? 5.699 -42.625 -35.469 1 73.44 405 LEU B C 1
ATOM 7386 O O . LEU B 1 405 ? 5.414 -43.719 -34.969 1 73.44 405 LEU B O 1
ATOM 7390 N N . GLN B 1 406 ? 6.465 -42.5 -36.438 1 75.75 406 GLN B N 1
ATOM 7391 C CA . GLN B 1 406 ? 6.906 -43.719 -37.125 1 75.75 406 GLN B CA 1
ATOM 7392 C C . GLN B 1 406 ? 7.812 -44.562 -36.219 1 75.75 406 GLN B C 1
ATOM 7394 O O . GLN B 1 406 ? 7.707 -45.781 -36.219 1 75.75 406 GLN B O 1
ATOM 7399 N N . ASP B 1 407 ? 8.445 -43.906 -35.406 1 86.06 407 ASP B N 1
ATOM 7400 C CA . ASP B 1 407 ? 9.469 -44.625 -34.656 1 86.06 407 ASP B CA 1
ATOM 7401 C C . ASP B 1 407 ? 9.031 -44.812 -33.219 1 86.06 407 ASP B C 1
ATOM 7403 O O . ASP B 1 407 ? 9.672 -45.562 -32.438 1 86.06 407 ASP B O 1
ATOM 7407 N N . VAL B 1 408 ? 7.957 -44.219 -32.844 1 88.31 408 VAL B N 1
ATOM 7408 C CA . VAL B 1 408 ? 7.531 -44.25 -31.453 1 88.31 408 VAL B CA 1
ATOM 7409 C C . VAL B 1 408 ? 7.168 -45.688 -31.047 1 88.31 408 VAL B C 1
ATOM 7411 O O . VAL B 1 408 ? 7.574 -46.156 -29.984 1 88.31 408 VAL B O 1
ATOM 7414 N N . GLU B 1 409 ? 6.488 -46.344 -31.891 1 85.88 409 GLU B N 1
ATOM 7415 C CA . GLU B 1 409 ? 6.043 -47.719 -31.578 1 85.88 409 GLU B CA 1
ATOM 7416 C C . GLU B 1 409 ? 7.227 -48.656 -31.422 1 85.88 409 GLU B C 1
ATOM 7418 O O . GLU B 1 409 ? 7.266 -49.469 -30.5 1 85.88 409 GLU B O 1
ATOM 7423 N N . MET B 1 410 ? 8.164 -48.5 -32.344 1 89.12 410 MET B N 1
ATOM 7424 C CA . MET B 1 410 ? 9.336 -49.375 -32.312 1 89.12 410 MET B CA 1
ATOM 7425 C C . MET B 1 410 ? 10.195 -49.094 -31.094 1 89.12 410 MET B C 1
ATOM 7427 O O . MET B 1 410 ? 10.68 -50 -30.438 1 89.12 410 MET B O 1
ATOM 7431 N N . GLN B 1 411 ? 10.281 -47.844 -30.828 1 92.44 411 GLN B N 1
ATOM 7432 C CA . GLN B 1 411 ? 11.094 -47.469 -29.688 1 92.44 411 GLN B CA 1
ATOM 7433 C C . GLN B 1 411 ? 10.43 -47.875 -28.375 1 92.44 411 GLN B C 1
ATOM 7435 O O . GLN B 1 411 ? 11.109 -48.281 -27.422 1 92.44 411 GLN B O 1
ATOM 7440 N N . LEU B 1 412 ? 9.148 -47.875 -28.344 1 92.19 412 LEU B N 1
ATOM 7441 C CA . LEU B 1 412 ? 8.414 -48.281 -27.156 1 92.19 412 LEU B CA 1
ATOM 7442 C C . LEU B 1 412 ? 8.602 -49.781 -26.906 1 92.19 412 LEU B C 1
ATOM 7444 O O . LEU B 1 412 ? 8.758 -50.219 -25.766 1 92.19 412 LEU B O 1
ATOM 7448 N N . ILE B 1 413 ? 8.578 -50.5 -27.922 1 91.25 413 ILE B N 1
ATOM 7449 C CA . ILE B 1 413 ? 8.773 -51.938 -27.828 1 91.25 413 ILE B CA 1
ATOM 7450 C C . ILE B 1 413 ? 10.164 -52.219 -27.266 1 91.25 413 ILE B C 1
ATOM 7452 O O . ILE B 1 413 ? 10.32 -53.062 -26.391 1 91.25 413 ILE B O 1
ATOM 7456 N N . GLU B 1 414 ? 11.109 -51.5 -27.828 1 93.44 414 GLU B N 1
ATOM 7457 C CA . GLU B 1 414 ? 12.484 -51.688 -27.375 1 93.44 414 GLU B CA 1
ATOM 7458 C C . GLU B 1 414 ? 12.633 -51.312 -25.906 1 93.44 414 GLU B C 1
ATOM 7460 O O . GLU B 1 414 ? 13.336 -51.969 -25.156 1 93.44 414 GLU B O 1
ATOM 7465 N N . LEU B 1 415 ? 12.023 -50.281 -25.516 1 94.75 415 LEU B N 1
ATOM 7466 C CA . LEU B 1 415 ? 12.102 -49.812 -24.141 1 94.75 415 LEU B CA 1
ATOM 7467 C C . LEU B 1 415 ? 11.445 -50.844 -23.203 1 94.75 415 LEU B C 1
ATOM 7469 O O . LEU B 1 415 ? 12 -51.188 -22.156 1 94.75 415 LEU B O 1
ATOM 7473 N N . LYS B 1 416 ? 10.328 -51.406 -23.547 1 93.69 416 LYS B N 1
ATOM 7474 C CA . LYS B 1 416 ? 9.578 -52.375 -22.75 1 93.69 416 LYS B CA 1
ATOM 7475 C C . LYS B 1 416 ? 10.352 -53.656 -22.594 1 93.69 416 LYS B C 1
ATOM 7477 O O . LYS B 1 416 ? 10.18 -54.375 -21.594 1 93.69 416 LYS B O 1
ATOM 7482 N N . SER B 1 417 ? 11.18 -53.875 -23.547 1 93.69 417 SER B N 1
ATOM 7483 C CA . SER B 1 417 ? 11.914 -55.125 -23.562 1 93.69 417 SER B CA 1
ATOM 7484 C C . SER B 1 417 ? 13.258 -55 -22.844 1 93.69 417 SER B C 1
ATOM 7486 O O . SER B 1 417 ? 13.969 -55.969 -22.641 1 93.69 417 SER B O 1
ATOM 7488 N N . SER B 1 418 ? 13.586 -53.844 -22.594 1 93.06 418 SER B N 1
ATOM 7489 C CA . SER B 1 418 ? 14.867 -53.594 -21.938 1 93.06 418 SER B CA 1
ATOM 7490 C C . SER B 1 418 ? 14.734 -53.656 -20.422 1 93.06 418 SER B C 1
ATOM 7492 O O . SER B 1 418 ? 14.062 -52.812 -19.812 1 93.06 418 SER B O 1
ATOM 7494 N N . SER B 1 419 ? 15.391 -54.594 -19.812 1 92.81 419 SER B N 1
ATOM 7495 C CA . SER B 1 419 ? 15.352 -54.719 -18.359 1 92.81 419 SER B CA 1
ATOM 7496 C C . SER B 1 419 ? 15.938 -53.5 -17.688 1 92.81 419 SER B C 1
ATOM 7498 O O . SER B 1 419 ? 15.461 -53.062 -16.625 1 92.81 419 SER B O 1
ATOM 7500 N N . LEU B 1 420 ? 16.859 -52.938 -18.312 1 92.06 420 LEU B N 1
ATOM 7501 C CA . LEU B 1 420 ? 17.531 -51.75 -17.766 1 92.06 420 LEU B CA 1
ATOM 7502 C C . LEU B 1 420 ? 16.578 -50.594 -17.672 1 92.06 420 LEU B C 1
ATOM 7504 O O . LEU B 1 420 ? 16.469 -49.938 -16.625 1 92.06 420 LEU B O 1
ATOM 7508 N N . TRP B 1 421 ? 15.938 -50.344 -18.672 1 93.5 421 TRP B N 1
ATOM 7509 C CA . TRP B 1 421 ? 15.102 -49.125 -18.734 1 93.5 421 TRP B CA 1
ATOM 7510 C C . TRP B 1 421 ? 13.789 -49.344 -17.984 1 93.5 421 TRP B C 1
ATOM 7512 O O . TRP B 1 421 ? 13.242 -48.406 -17.406 1 93.5 421 TRP B O 1
ATOM 7522 N N . VAL B 1 422 ? 13.297 -50.531 -17.984 1 94.88 422 VAL B N 1
ATOM 7523 C CA . VAL B 1 422 ? 12.141 -50.844 -17.156 1 94.88 422 VAL B CA 1
ATOM 7524 C C . VAL B 1 422 ? 12.477 -50.625 -15.688 1 94.88 422 VAL B C 1
ATOM 7526 O O . VAL B 1 422 ? 11.688 -50.031 -14.945 1 94.88 422 VAL B O 1
ATOM 7529 N N . THR B 1 423 ? 13.648 -51 -15.297 1 95 423 THR B N 1
ATOM 7530 C CA . THR B 1 423 ? 14.102 -50.812 -13.93 1 95 423 THR B CA 1
ATOM 7531 C C . THR B 1 423 ? 14.305 -49.344 -13.625 1 95 423 THR B C 1
ATOM 7533 O O . THR B 1 423 ? 14 -48.875 -12.531 1 95 423 THR B O 1
ATOM 7536 N N . LYS B 1 424 ? 14.836 -48.625 -14.562 1 95.12 424 LYS B N 1
ATOM 7537 C CA . LYS B 1 424 ? 15.086 -47.188 -14.383 1 95.12 424 LYS B CA 1
ATOM 7538 C C . LYS B 1 424 ? 13.789 -46.438 -14.117 1 95.12 424 LYS B C 1
ATOM 7540 O O . LYS B 1 424 ? 13.734 -45.562 -13.25 1 95.12 424 LYS B O 1
ATOM 7545 N N . PHE B 1 425 ? 12.797 -46.719 -14.82 1 96.5 425 PHE B N 1
ATOM 7546 C CA . PHE B 1 425 ? 11.523 -46.031 -14.648 1 96.5 425 PHE B CA 1
ATOM 7547 C C . PHE B 1 425 ? 10.805 -46.5 -13.391 1 96.5 425 PHE B C 1
ATOM 7549 O O . PHE B 1 425 ? 10.047 -45.75 -12.781 1 96.5 425 PHE B O 1
ATOM 7556 N N . ALA B 1 426 ? 11.078 -47.719 -13.055 1 96 426 ALA B N 1
ATOM 7557 C CA . ALA B 1 426 ? 10.594 -48.188 -11.758 1 96 426 ALA B CA 1
ATOM 7558 C C . ALA B 1 426 ? 11.234 -47.406 -10.617 1 96 426 ALA B C 1
ATOM 7560 O O . ALA B 1 426 ? 10.57 -47.062 -9.641 1 96 426 ALA B O 1
ATOM 7561 N N . GLU B 1 427 ? 12.438 -47.188 -10.758 1 95.81 427 GLU B N 1
ATOM 7562 C CA . GLU B 1 427 ? 13.156 -46.406 -9.766 1 95.81 427 GLU B CA 1
ATOM 7563 C C . GLU B 1 427 ? 12.664 -44.969 -9.742 1 95.81 427 GLU B C 1
ATOM 7565 O O . GLU B 1 427 ? 12.594 -44.344 -8.68 1 95.81 427 GLU B O 1
ATOM 7570 N N . LEU B 1 428 ? 12.414 -44.469 -10.914 1 96.88 428 LEU B N 1
ATOM 7571 C CA . LEU B 1 428 ? 11.867 -43.094 -11.008 1 96.88 428 LEU B CA 1
ATOM 7572 C C . LEU B 1 428 ? 10.57 -43 -10.211 1 96.88 428 LEU B C 1
ATOM 7574 O O . LEU B 1 428 ? 10.391 -42.062 -9.43 1 96.88 428 LEU B O 1
ATOM 7578 N N . ARG B 1 429 ? 9.719 -43.938 -10.359 1 96.5 429 ARG B N 1
ATOM 7579 C CA . ARG B 1 429 ? 8.43 -43.906 -9.664 1 96.5 429 ARG B CA 1
ATOM 7580 C C . ARG B 1 429 ? 8.633 -44 -8.156 1 96.5 429 ARG B C 1
ATOM 7582 O O . ARG B 1 429 ? 7.934 -43.312 -7.395 1 96.5 429 ARG B O 1
ATOM 7589 N N . LYS B 1 430 ? 9.609 -44.719 -7.746 1 95.75 43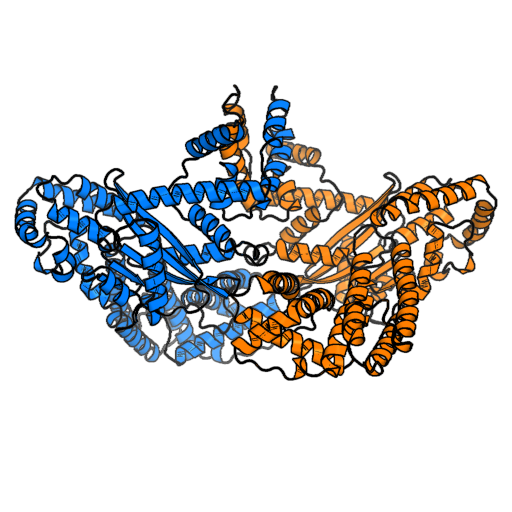0 LYS B N 1
ATOM 7590 C CA . LYS B 1 430 ? 9.93 -44.812 -6.324 1 95.75 430 LYS B CA 1
ATOM 7591 C C . LYS B 1 430 ? 10.445 -43.469 -5.793 1 95.75 430 LYS B C 1
ATOM 7593 O O . LYS B 1 430 ? 10.102 -43.062 -4.684 1 95.75 430 LYS B O 1
ATOM 7598 N N . GLN B 1 431 ? 11.203 -42.875 -6.543 1 95.19 431 GLN B N 1
ATOM 7599 C CA . GLN B 1 431 ? 11.75 -41.562 -6.156 1 95.19 431 GLN B CA 1
ATOM 7600 C C . GLN B 1 431 ? 10.648 -40.531 -6.035 1 95.19 431 GLN B C 1
ATOM 7602 O O . GLN B 1 431 ? 10.672 -39.688 -5.125 1 95.19 431 GLN B O 1
ATOM 7607 N N . LEU B 1 432 ? 9.727 -40.531 -6.973 1 95.44 432 LEU B N 1
ATOM 7608 C CA . LEU B 1 432 ? 8.648 -39.562 -7.012 1 95.44 432 LEU B CA 1
ATOM 7609 C C . LEU B 1 432 ? 7.766 -39.688 -5.773 1 95.44 432 LEU B C 1
ATOM 7611 O O . LEU B 1 432 ? 7.156 -38.688 -5.348 1 95.44 432 LEU B O 1
ATOM 7615 N N . GLU B 1 433 ? 7.762 -40.781 -5.168 1 93.12 433 GLU B N 1
ATOM 7616 C CA . GLU B 1 433 ? 6.984 -41 -3.949 1 93.12 433 GLU B CA 1
ATOM 7617 C C . GLU B 1 433 ? 7.594 -40.25 -2.768 1 93.12 433 GLU B C 1
ATOM 7619 O O . GLU B 1 433 ? 6.891 -39.875 -1.828 1 93.12 433 GLU B O 1
ATOM 7624 N N . SER B 1 434 ? 8.859 -39.969 -2.855 1 92.69 434 SER B N 1
ATOM 7625 C CA . SER B 1 434 ? 9.586 -39.469 -1.694 1 92.69 434 SER B CA 1
ATOM 7626 C C . SER B 1 434 ? 9.82 -37.969 -1.809 1 92.69 434 SER B C 1
ATOM 7628 O O . SER B 1 434 ? 10.328 -37.344 -0.875 1 92.69 434 SER B O 1
ATOM 7630 N N . ILE B 1 435 ? 9.469 -37.375 -2.885 1 92.25 435 ILE B N 1
ATOM 7631 C CA . ILE B 1 435 ? 9.758 -35.969 -3.053 1 92.25 435 ILE B CA 1
ATOM 7632 C C . ILE B 1 435 ? 8.453 -35.188 -3.234 1 92.25 435 ILE B C 1
ATOM 7634 O O . ILE B 1 435 ? 7.438 -35.75 -3.652 1 92.25 435 ILE B O 1
ATOM 7638 N N . PRO B 1 436 ? 8.461 -33.875 -2.934 1 90.94 436 PRO B N 1
ATOM 7639 C CA . PRO B 1 436 ? 7.254 -33.062 -3.123 1 90.94 436 PRO B CA 1
ATOM 7640 C C . PRO B 1 436 ? 6.852 -32.938 -4.59 1 90.94 436 PRO B C 1
ATOM 7642 O O . PRO B 1 436 ? 7.711 -32.969 -5.473 1 90.94 436 PRO B O 1
ATOM 7645 N N . VAL B 1 437 ? 5.59 -32.719 -4.855 1 91.38 437 VAL B N 1
ATOM 7646 C CA . VAL B 1 437 ? 5 -32.719 -6.191 1 91.38 437 VAL B CA 1
ATOM 7647 C C . VAL B 1 437 ? 5.633 -31.594 -7.02 1 91.38 437 VAL B C 1
ATOM 7649 O O . VAL B 1 437 ? 5.801 -31.734 -8.234 1 91.38 437 VAL B O 1
ATOM 7652 N N . GLN B 1 438 ? 6.141 -30.547 -6.379 1 88.06 438 GLN B N 1
ATOM 7653 C CA . GLN B 1 438 ? 6.711 -29.391 -7.062 1 88.06 438 GLN B CA 1
ATOM 7654 C C . GLN B 1 438 ? 8.055 -29.75 -7.703 1 88.06 438 GLN B C 1
ATOM 7656 O O . GLN B 1 438 ? 8.531 -29.016 -8.578 1 88.06 438 GLN B O 1
ATOM 7661 N N . GLN B 1 439 ? 8.617 -30.906 -7.336 1 91.5 439 GLN B N 1
ATOM 7662 C CA . GLN B 1 439 ? 9.93 -31.297 -7.84 1 91.5 439 GLN B CA 1
ATOM 7663 C C . GLN B 1 439 ? 9.812 -32.469 -8.82 1 91.5 439 GLN B C 1
ATOM 7665 O O . GLN B 1 439 ? 10.812 -32.906 -9.383 1 91.5 439 GLN B O 1
ATOM 7670 N N . HIS B 1 440 ? 8.602 -32.938 -9.055 1 94.75 440 HIS B N 1
ATOM 7671 C CA . HIS B 1 440 ? 8.391 -34.094 -9.922 1 94.75 440 HIS B CA 1
ATOM 7672 C C . HIS B 1 440 ? 8.906 -33.812 -11.328 1 94.75 440 HIS B C 1
ATOM 7674 O O . HIS B 1 440 ? 9.547 -34.688 -11.938 1 94.75 440 HIS B O 1
ATOM 7680 N N . GLY B 1 441 ? 8.641 -32.625 -11.82 1 94.12 441 GLY B N 1
ATOM 7681 C CA . GLY B 1 441 ? 9.055 -32.281 -13.172 1 94.12 441 GLY B CA 1
ATOM 7682 C C . GLY B 1 441 ? 10.547 -32.438 -13.398 1 94.12 441 GLY B C 1
ATOM 7683 O O . GLY B 1 441 ? 10.969 -33.062 -14.383 1 94.12 441 GLY B O 1
ATOM 7684 N N . ALA B 1 442 ? 11.289 -31.938 -12.477 1 92.88 442 ALA B N 1
ATOM 7685 C CA . ALA B 1 442 ? 12.742 -32 -12.594 1 92.88 442 ALA B CA 1
ATOM 7686 C C . ALA B 1 442 ? 13.25 -33.438 -12.531 1 92.88 442 ALA B C 1
ATOM 7688 O O . ALA B 1 442 ? 14.172 -33.812 -13.258 1 92.88 442 ALA B O 1
ATOM 7689 N N . CYS B 1 443 ? 12.688 -34.219 -11.68 1 95.38 443 CYS B N 1
ATOM 7690 C CA . CYS B 1 443 ? 13.086 -35.625 -11.531 1 95.38 443 CYS B CA 1
ATOM 7691 C C . CYS B 1 443 ? 12.773 -36.406 -12.789 1 95.38 443 CYS B C 1
ATOM 7693 O O . CYS B 1 443 ? 13.594 -37.219 -13.242 1 95.38 443 CYS B O 1
ATOM 7695 N N . ILE B 1 444 ? 11.656 -36.188 -13.32 1 97.56 444 ILE B N 1
ATOM 7696 C CA . ILE B 1 444 ? 11.242 -36.875 -14.547 1 97.56 444 ILE B CA 1
ATOM 7697 C C . ILE B 1 444 ? 12.164 -36.469 -15.695 1 97.56 444 ILE B C 1
ATOM 7699 O O . ILE B 1 444 ? 12.617 -37.312 -16.469 1 97.56 444 ILE B O 1
ATOM 7703 N N . LEU B 1 445 ? 12.453 -35.219 -15.766 1 96.56 445 LEU B N 1
ATOM 7704 C CA . LEU B 1 445 ? 13.328 -34.719 -16.812 1 96.56 445 LEU B CA 1
ATOM 7705 C C . LEU B 1 445 ? 14.719 -35.344 -16.719 1 96.56 445 LEU B C 1
ATOM 7707 O O . LEU B 1 445 ? 15.32 -35.688 -17.734 1 96.56 445 LEU B O 1
ATOM 7711 N N . GLN B 1 446 ? 15.219 -35.469 -15.539 1 95.62 446 GLN B N 1
ATOM 7712 C CA . GLN B 1 446 ? 16.531 -36.062 -15.336 1 95.62 446 GLN B CA 1
ATOM 7713 C C . GLN B 1 446 ? 16.562 -37.5 -15.867 1 95.62 446 GLN B C 1
ATOM 7715 O O . GLN B 1 446 ? 17.547 -37.906 -16.484 1 95.62 446 GLN B O 1
ATOM 7720 N N . CYS B 1 447 ? 15.531 -38.219 -15.641 1 96.5 447 CYS B N 1
ATOM 7721 C CA . CYS B 1 447 ? 15.43 -39.594 -16.109 1 96.5 447 CYS B CA 1
ATOM 7722 C C . CYS B 1 447 ? 15.422 -39.625 -17.641 1 96.5 447 CYS B C 1
ATOM 7724 O O . CYS B 1 447 ? 16.203 -40.375 -18.234 1 96.5 447 CYS B O 1
ATOM 7726 N N . TRP B 1 448 ? 14.648 -38.875 -18.25 1 96.31 448 TRP B N 1
ATOM 7727 C CA . TRP B 1 448 ? 14.516 -38.875 -19.703 1 96.31 448 TRP B CA 1
ATOM 7728 C C . TRP B 1 448 ? 15.766 -38.312 -20.359 1 96.31 448 TRP B C 1
ATOM 7730 O O . TRP B 1 448 ? 16.156 -38.719 -21.453 1 96.31 448 TRP B O 1
ATOM 7740 N N . ALA B 1 449 ? 16.344 -37.312 -19.719 1 94.31 449 ALA B N 1
ATOM 7741 C CA . ALA B 1 449 ? 17.578 -36.719 -20.25 1 94.31 449 ALA B CA 1
ATOM 7742 C C . ALA B 1 449 ? 18.688 -37.781 -20.344 1 94.31 449 ALA B C 1
ATOM 7744 O O . ALA B 1 449 ? 19.562 -37.688 -21.203 1 94.31 449 ALA B O 1
ATOM 7745 N N . SER B 1 450 ? 18.672 -38.75 -19.562 1 93.81 450 SER B N 1
ATOM 7746 C CA . SER B 1 450 ? 19.703 -39.781 -19.516 1 93.81 450 SER B CA 1
ATOM 7747 C C . SER B 1 450 ? 19.453 -40.844 -20.578 1 93.81 450 SER B C 1
ATOM 7749 O O . SER B 1 450 ? 20.328 -41.688 -20.859 1 93.81 450 SER B O 1
ATOM 7751 N N . ALA B 1 451 ? 18.281 -40.844 -21.203 1 93.12 451 ALA B N 1
ATOM 7752 C CA . ALA B 1 451 ? 17.953 -41.844 -22.219 1 93.12 451 ALA B CA 1
ATOM 7753 C C . ALA B 1 451 ? 18.859 -41.688 -23.422 1 93.12 451 ALA B C 1
ATOM 7755 O O . ALA B 1 451 ? 19.188 -40.562 -23.844 1 93.12 451 ALA B O 1
ATOM 7756 N N . PRO B 1 452 ? 19.312 -42.75 -23.953 1 93.38 452 PRO B N 1
ATOM 7757 C CA . PRO B 1 452 ? 20.203 -42.688 -25.109 1 93.38 452 PRO B CA 1
ATOM 7758 C C . PRO B 1 452 ? 19.5 -42.188 -26.375 1 93.38 452 PRO B C 1
ATOM 7760 O O . PRO B 1 452 ? 18.281 -42.062 -26.391 1 93.38 452 PRO B O 1
ATOM 7763 N N . ALA B 1 453 ? 20.188 -42.031 -27.438 1 91.5 453 ALA B N 1
ATOM 7764 C CA . ALA B 1 453 ? 19.719 -41.438 -28.688 1 91.5 453 ALA B CA 1
ATOM 7765 C C . ALA B 1 453 ? 18.719 -42.375 -29.375 1 91.5 453 ALA B C 1
ATOM 7767 O O . ALA B 1 453 ? 17.828 -41.906 -30.109 1 91.5 453 ALA B O 1
ATOM 7768 N N . LYS B 1 454 ? 18.828 -43.625 -29.109 1 92.19 454 LYS B N 1
ATOM 7769 C CA . LYS B 1 454 ? 17.922 -44.562 -29.75 1 92.19 454 LYS B CA 1
ATOM 7770 C C . LYS B 1 454 ? 16.469 -44.344 -29.297 1 92.19 454 LYS B C 1
ATOM 7772 O O . LYS B 1 454 ? 15.531 -44.781 -29.953 1 92.19 454 LYS B O 1
ATOM 7777 N N . PHE B 1 455 ? 16.312 -43.688 -28.188 1 94.62 455 PHE B N 1
ATOM 7778 C CA . PHE B 1 455 ? 14.969 -43.406 -27.688 1 94.62 455 PHE B CA 1
ATOM 7779 C C . PHE B 1 455 ? 14.641 -41.906 -27.875 1 94.62 455 PHE B C 1
ATOM 7781 O O . PHE B 1 455 ? 13.953 -41.312 -27.047 1 94.62 455 PHE B O 1
ATOM 7788 N N . SER B 1 456 ? 15.148 -41.344 -28.906 1 92.56 456 SER B N 1
ATOM 7789 C CA . SER B 1 456 ? 15.023 -39.906 -29.141 1 92.56 456 SER B CA 1
ATOM 7790 C C . SER B 1 456 ? 13.562 -39.5 -29.344 1 92.56 456 SER B C 1
ATOM 7792 O O . SER B 1 456 ? 13.133 -38.438 -28.859 1 92.56 456 SER B O 1
ATOM 7794 N N . CYS B 1 457 ? 12.781 -40.312 -30 1 92.62 457 CYS B N 1
ATOM 7795 C CA . CYS B 1 457 ? 11.375 -39.969 -30.234 1 92.62 457 CYS B CA 1
ATOM 7796 C C . CYS B 1 457 ? 10.586 -40 -28.938 1 92.62 457 CYS B C 1
ATOM 7798 O O . CYS B 1 457 ? 9.742 -39.125 -28.703 1 92.62 457 CYS B O 1
ATOM 7800 N N . LEU B 1 458 ? 10.898 -41 -28.125 1 94.38 458 LEU B N 1
ATOM 7801 C CA . LEU B 1 458 ? 10.227 -41.094 -26.844 1 94.38 458 LEU B CA 1
ATOM 7802 C C . LEU B 1 458 ? 10.594 -39.906 -25.953 1 94.38 458 LEU B C 1
ATOM 7804 O O . LEU B 1 458 ? 9.734 -39.312 -25.281 1 94.38 458 LEU B O 1
ATOM 7808 N N . LYS B 1 459 ? 11.836 -39.531 -26.047 1 94.12 459 LYS B N 1
ATOM 7809 C CA . LYS B 1 459 ? 12.328 -38.375 -25.266 1 94.12 459 LYS B CA 1
ATOM 7810 C C . LYS B 1 459 ? 11.641 -37.094 -25.688 1 94.12 459 LYS B C 1
ATOM 7812 O O . LYS B 1 459 ? 11.234 -36.281 -24.844 1 94.12 459 LYS B O 1
ATOM 7817 N N . ASN B 1 460 ? 11.508 -36.906 -26.922 1 93.94 460 ASN B N 1
ATOM 7818 C CA . ASN B 1 460 ? 10.883 -35.719 -27.438 1 93.94 460 ASN B CA 1
ATOM 7819 C C . ASN B 1 460 ? 9.422 -35.594 -27.016 1 93.94 460 ASN B C 1
ATOM 7821 O O . ASN B 1 460 ? 8.93 -34.531 -26.703 1 93.94 460 ASN B O 1
ATOM 7825 N N . ILE B 1 461 ? 8.75 -36.719 -26.969 1 94.44 461 ILE B N 1
ATOM 7826 C CA . ILE B 1 461 ? 7.363 -36.75 -26.516 1 94.44 461 ILE B CA 1
ATOM 7827 C C . ILE B 1 461 ? 7.293 -36.375 -25.031 1 94.44 461 ILE B C 1
ATOM 7829 O O . ILE B 1 461 ? 6.438 -35.594 -24.625 1 94.44 461 ILE B O 1
ATOM 7833 N N . ALA B 1 462 ? 8.203 -37 -24.281 1 95.69 462 ALA B N 1
ATOM 7834 C CA . ALA B 1 462 ? 8.242 -36.719 -22.844 1 95.69 462 ALA B CA 1
ATOM 7835 C C . ALA B 1 462 ? 8.484 -35.25 -22.562 1 95.69 462 ALA B C 1
ATOM 7837 O O . ALA B 1 462 ? 7.84 -34.656 -21.703 1 95.69 462 ALA B O 1
ATOM 7838 N N . LEU B 1 463 ? 9.43 -34.656 -23.312 1 95.94 463 LEU B N 1
ATOM 7839 C CA . LEU B 1 463 ? 9.742 -33.219 -23.125 1 95.94 463 LEU B CA 1
ATOM 7840 C C . LEU B 1 463 ? 8.547 -32.344 -23.484 1 95.94 463 LEU B C 1
ATOM 7842 O O . LEU B 1 463 ? 8.273 -31.359 -22.812 1 95.94 463 LEU B O 1
ATOM 7846 N N . ALA B 1 464 ? 7.82 -32.75 -24.484 1 96.5 464 ALA B N 1
ATOM 7847 C CA . ALA B 1 464 ? 6.621 -32 -24.891 1 96.5 464 ALA B CA 1
ATOM 7848 C C . ALA B 1 464 ? 5.555 -32.062 -23.797 1 96.5 464 ALA B C 1
ATOM 7850 O O . ALA B 1 464 ? 4.98 -31.031 -23.422 1 96.5 464 ALA B O 1
ATOM 7851 N N . LEU B 1 465 ? 5.359 -33.25 -23.281 1 96.75 465 LEU B N 1
ATOM 7852 C CA . LEU B 1 465 ? 4.344 -33.406 -22.25 1 96.75 465 LEU B CA 1
ATOM 7853 C C . LEU B 1 465 ? 4.738 -32.688 -20.969 1 96.75 465 LEU B C 1
ATOM 7855 O O . LEU B 1 465 ? 3.881 -32.094 -20.297 1 96.75 465 LEU B O 1
ATOM 7859 N N . LEU B 1 466 ? 6.008 -32.656 -20.672 1 97 466 LEU B N 1
ATOM 7860 C CA . LEU B 1 466 ? 6.512 -31.984 -19.469 1 97 466 LEU B CA 1
ATOM 7861 C C . LEU B 1 466 ? 6.375 -30.469 -19.578 1 97 466 LEU B C 1
ATOM 7863 O O . LEU B 1 466 ? 6.336 -29.766 -18.562 1 97 466 LEU B O 1
ATOM 7867 N N . SER B 1 467 ? 6.316 -29.953 -20.734 1 97.62 467 SER B N 1
ATOM 7868 C CA . SER B 1 467 ? 6.266 -28.516 -20.938 1 97.62 467 SER B CA 1
ATOM 7869 C C . SER B 1 467 ? 4.844 -27.984 -20.781 1 97.62 467 SER B C 1
ATOM 7871 O O . SER B 1 467 ? 4.629 -26.766 -20.781 1 97.62 467 SER B O 1
ATOM 7873 N N . VAL B 1 468 ? 3.857 -28.812 -20.594 1 98 468 VAL B N 1
ATOM 7874 C CA . VAL B 1 468 ? 2.457 -28.406 -20.594 1 98 468 VAL B CA 1
ATOM 7875 C C . VAL B 1 468 ? 2.064 -27.859 -19.234 1 98 468 VAL B C 1
ATOM 7877 O O . VAL B 1 468 ? 2.447 -28.422 -18.203 1 98 468 VAL B O 1
ATOM 7880 N N . PHE B 1 469 ? 1.335 -26.734 -19.203 1 97.19 469 PHE B N 1
ATOM 7881 C CA . PHE B 1 469 ? 0.741 -26.188 -17.984 1 97.19 469 PHE B CA 1
ATOM 7882 C C . PHE B 1 469 ? -0.63 -26.812 -17.734 1 97.19 469 PHE B C 1
ATOM 7884 O O . PHE B 1 469 ? -1.44 -26.938 -18.656 1 97.19 469 PHE B O 1
ATOM 7891 N N . GLY B 1 470 ? -0.837 -27.203 -16.516 1 95.88 470 GLY B N 1
ATOM 7892 C CA . GLY B 1 470 ? -2.18 -27.641 -16.156 1 95.88 470 GLY B CA 1
ATOM 7893 C C . GLY B 1 470 ? -3.049 -26.531 -15.617 1 95.88 470 GLY B C 1
ATOM 7894 O O . GLY B 1 470 ? -4.27 -26.672 -15.531 1 95.88 470 GLY B O 1
ATOM 7895 N N . SER B 1 471 ? -2.393 -25.453 -15.258 1 94.81 471 SER B N 1
ATOM 7896 C CA . SER B 1 471 ? -3.131 -24.344 -14.672 1 94.81 471 SER B CA 1
ATOM 7897 C C . SER B 1 471 ? -2.488 -23.016 -15.023 1 94.81 471 SER B C 1
ATOM 7899 O O . SER B 1 471 ? -1.396 -22.969 -15.594 1 94.81 471 SER B O 1
ATOM 7901 N N . THR B 1 472 ? -3.229 -21.906 -14.75 1 93.88 472 THR B N 1
ATOM 7902 C CA . THR B 1 472 ? -2.703 -20.562 -14.922 1 93.88 472 THR B CA 1
ATOM 7903 C C . THR B 1 472 ? -2.328 -19.953 -13.57 1 93.88 472 THR B C 1
ATOM 7905 O O . THR B 1 472 ? -2.459 -18.734 -13.375 1 93.88 472 THR B O 1
ATOM 7908 N N . TYR B 1 473 ? -1.974 -20.812 -12.602 1 90.12 473 TYR B N 1
ATOM 7909 C CA . TYR B 1 473 ? -1.623 -20.391 -11.25 1 90.12 473 TYR B CA 1
ATOM 7910 C C . TYR B 1 473 ? -0.506 -19.359 -11.266 1 90.12 473 TYR B C 1
ATOM 7912 O O . TYR B 1 473 ? -0.549 -18.375 -10.516 1 90.12 473 TYR B O 1
ATOM 7920 N N . LEU B 1 474 ? 0.48 -19.578 -12.102 1 92 474 LEU B N 1
ATOM 7921 C CA . LEU B 1 474 ? 1.634 -18.688 -12.148 1 92 474 LEU B CA 1
ATOM 7922 C C . LEU B 1 474 ? 1.23 -17.297 -12.641 1 92 474 LEU B C 1
ATOM 7924 O O . LEU B 1 474 ? 1.779 -16.297 -12.188 1 92 474 LEU B O 1
ATOM 7928 N N . CYS B 1 475 ? 0.265 -17.25 -13.555 1 92.25 475 CYS B N 1
ATOM 7929 C CA . CYS B 1 475 ? -0.255 -15.969 -13.992 1 92.25 475 CYS B CA 1
ATOM 7930 C C . CYS B 1 475 ? -0.91 -15.219 -12.828 1 92.25 475 CYS B C 1
ATOM 7932 O O . CYS B 1 475 ? -0.7 -14.016 -12.664 1 92.25 475 CYS B O 1
ATOM 7934 N N . GLU B 1 476 ? -1.65 -15.961 -12.062 1 86.5 476 GLU B N 1
ATOM 7935 C CA . GLU B 1 476 ? -2.314 -15.367 -10.906 1 86.5 476 GLU B CA 1
ATOM 7936 C C . GLU B 1 476 ? -1.297 -14.828 -9.898 1 86.5 476 GLU B C 1
ATOM 7938 O O . GLU B 1 476 ? -1.524 -13.797 -9.273 1 86.5 476 GLU B O 1
ATOM 7943 N N . GLN B 1 477 ? -0.287 -15.578 -9.75 1 86.44 477 GLN B N 1
ATOM 7944 C CA . GLN B 1 477 ? 0.774 -15.117 -8.859 1 86.44 477 GLN B CA 1
ATOM 7945 C C . GLN B 1 477 ? 1.384 -13.812 -9.359 1 86.44 477 GLN B C 1
ATOM 7947 O O . GLN B 1 477 ? 1.674 -12.906 -8.57 1 86.44 477 GLN B O 1
ATOM 7952 N N . VAL B 1 478 ? 1.611 -13.781 -10.656 1 90 478 VAL B N 1
ATOM 7953 C CA . VAL B 1 478 ? 2.156 -12.57 -11.266 1 90 478 VAL B CA 1
ATOM 7954 C C . VAL B 1 478 ? 1.219 -11.391 -11 1 90 478 VAL B C 1
ATOM 7956 O O . VAL B 1 478 ? 1.67 -10.297 -10.656 1 90 478 VAL B O 1
ATOM 7959 N N . PHE B 1 479 ? -0.101 -11.633 -11.109 1 86.31 479 PHE B N 1
ATOM 7960 C CA . PHE B 1 479 ? -1.076 -10.57 -10.891 1 86.31 479 PHE B CA 1
ATOM 7961 C C . PHE B 1 479 ? -1.082 -10.133 -9.43 1 86.31 479 PHE B C 1
ATOM 7963 O O . PHE B 1 479 ? -1.267 -8.953 -9.133 1 86.31 479 PHE B O 1
ATOM 7970 N N . SER B 1 480 ? -0.94 -11.086 -8.555 1 81.56 480 SER B N 1
ATOM 7971 C CA . SER B 1 480 ? -0.855 -10.758 -7.133 1 81.56 480 SER B CA 1
ATOM 7972 C C . SER B 1 480 ? 0.334 -9.844 -6.848 1 81.56 480 SER B C 1
ATOM 7974 O O . SER B 1 480 ? 0.211 -8.875 -6.102 1 81.56 480 SER B O 1
ATOM 7976 N N . HIS B 1 481 ? 1.448 -10.203 -7.41 1 83.88 481 HIS B N 1
ATOM 7977 C CA . HIS B 1 481 ? 2.645 -9.391 -7.242 1 83.88 481 HIS B CA 1
ATOM 7978 C C . HIS B 1 481 ? 2.477 -8.023 -7.898 1 83.88 481 HIS B C 1
ATOM 7980 O O . HIS B 1 481 ? 2.996 -7.02 -7.402 1 83.88 481 HIS B O 1
ATOM 7986 N N . MET B 1 482 ? 1.812 -8.023 -9.031 1 85.69 482 MET B N 1
ATOM 7987 C CA . MET B 1 482 ? 1.569 -6.777 -9.758 1 85.69 482 MET B CA 1
ATOM 7988 C C . MET B 1 482 ? 0.801 -5.785 -8.891 1 85.69 482 MET B C 1
ATOM 7990 O O . MET B 1 482 ? 1.106 -4.59 -8.891 1 85.69 482 MET B O 1
ATOM 7994 N N . LYS B 1 483 ? -0.136 -6.262 -8.109 1 76.44 483 LYS B N 1
ATOM 7995 C CA . LYS B 1 483 ? -0.94 -5.414 -7.238 1 76.44 483 LYS B CA 1
ATOM 7996 C C . LYS B 1 483 ? -0.082 -4.773 -6.152 1 76.44 483 LYS B C 1
ATOM 7998 O O . LYS B 1 483 ? -0.345 -3.645 -5.73 1 76.44 483 LYS B O 1
ATOM 8003 N N . ILE B 1 484 ? 0.896 -5.477 -5.746 1 74.56 484 ILE B N 1
ATOM 8004 C CA . ILE B 1 484 ? 1.777 -4.988 -4.691 1 74.56 484 ILE B CA 1
ATOM 8005 C C . ILE B 1 484 ? 2.76 -3.971 -5.27 1 74.56 484 ILE B C 1
ATOM 8007 O O . ILE B 1 484 ? 3.02 -2.932 -4.66 1 74.56 484 ILE B O 1
ATOM 8011 N N . VAL B 1 485 ? 3.299 -4.352 -6.398 1 80.69 485 VAL B N 1
ATOM 8012 C CA . VAL B 1 485 ? 4.324 -3.527 -7.027 1 80.69 485 VAL B CA 1
ATOM 8013 C C . VAL B 1 485 ? 3.701 -2.234 -7.547 1 80.69 485 VAL B C 1
ATOM 8015 O O . VAL B 1 485 ? 4.324 -1.17 -7.488 1 80.69 485 VAL B O 1
ATOM 8018 N N . LEU B 1 486 ? 2.436 -2.307 -8.109 1 75.12 486 LEU B N 1
ATOM 8019 C CA . LEU B 1 486 ? 1.731 -1.143 -8.641 1 75.12 486 LEU B CA 1
ATOM 8020 C C . LEU B 1 486 ? 0.734 -0.604 -7.617 1 75.12 486 LEU B C 1
ATOM 8022 O O . LEU B 1 486 ? -0.444 -0.419 -7.934 1 75.12 486 LEU B O 1
ATOM 8026 N N . SER B 1 487 ? 1.078 -0.394 -6.43 1 66.25 487 SER B N 1
ATOM 8027 C CA . SER B 1 487 ? 0.176 0.117 -5.402 1 66.25 487 SER B CA 1
ATOM 8028 C C . SER B 1 487 ? -0.236 1.556 -5.695 1 66.25 487 SER B C 1
ATOM 8030 O O . SER B 1 487 ? 0.377 2.225 -6.527 1 66.25 487 SER B O 1
ATOM 8032 N N . PRO B 1 488 ? -1.258 1.991 -5.074 1 59.97 488 PRO B N 1
ATOM 8033 C CA . PRO B 1 488 ? -1.7 3.369 -5.293 1 59.97 488 PRO B CA 1
ATOM 8034 C C . PRO B 1 488 ? -0.598 4.395 -5.027 1 59.97 488 PRO B C 1
ATOM 8036 O O . PRO B 1 488 ? -0.536 5.426 -5.699 1 59.97 488 PRO B O 1
ATOM 8039 N N . THR B 1 489 ? 0.264 4.07 -4.137 1 59.03 489 THR B N 1
ATOM 8040 C CA . THR B 1 489 ? 1.354 4.988 -3.822 1 59.03 489 THR B CA 1
ATOM 8041 C C . THR B 1 489 ? 2.432 4.934 -4.902 1 59.03 489 THR B C 1
ATOM 8043 O O . THR B 1 489 ? 3.281 5.824 -4.984 1 59.03 489 THR B O 1
ATOM 8046 N N . ARG B 1 490 ? 2.402 3.852 -5.695 1 60.59 490 ARG B N 1
ATOM 8047 C CA . ARG B 1 490 ? 3.373 3.668 -6.77 1 60.59 490 ARG B CA 1
ATOM 8048 C C . ARG B 1 490 ? 2.682 3.629 -8.125 1 60.59 490 ARG B C 1
ATOM 8050 O O . ARG B 1 490 ? 3.061 2.844 -9 1 60.59 490 ARG B O 1
ATOM 8057 N N . SER B 1 491 ? 1.66 4.305 -8.172 1 52.41 491 SER B N 1
ATOM 8058 C CA . SER B 1 491 ? 0.82 4.227 -9.367 1 52.41 491 SER B CA 1
ATOM 8059 C C . SER B 1 491 ? 1.523 4.828 -10.578 1 52.41 491 SER B C 1
ATOM 8061 O O . SER B 1 491 ? 1.13 4.574 -11.719 1 52.41 491 SER B O 1
ATOM 8063 N N . ARG B 1 492 ? 2.709 5.484 -10.242 1 54.69 492 ARG B N 1
ATOM 8064 C CA . ARG B 1 492 ? 3.365 6.207 -11.328 1 54.69 492 ARG B CA 1
ATOM 8065 C C . ARG B 1 492 ? 4.352 5.309 -12.07 1 54.69 492 ARG B C 1
ATOM 8067 O O . ARG B 1 492 ? 5.008 5.746 -13.016 1 54.69 492 ARG B O 1
ATOM 8074 N N . LEU B 1 493 ? 4.391 4.168 -11.609 1 60.41 493 LEU B N 1
ATOM 8075 C CA . LEU B 1 493 ? 5.309 3.275 -12.305 1 60.41 493 LEU B CA 1
ATOM 8076 C C . LEU B 1 493 ? 4.855 3.057 -13.75 1 60.41 493 LEU B C 1
ATOM 8078 O O . LEU B 1 493 ? 3.686 2.756 -14 1 60.41 493 LEU B O 1
ATOM 8082 N N . THR B 1 494 ? 5.703 3.504 -14.664 1 59.97 494 THR B N 1
ATOM 8083 C CA . THR B 1 494 ? 5.391 3.271 -16.078 1 59.97 494 THR B CA 1
ATOM 8084 C C . THR B 1 494 ? 5.188 1.782 -16.344 1 59.97 494 THR B C 1
ATOM 8086 O O . THR B 1 494 ? 5.633 0.939 -15.562 1 59.97 494 THR B O 1
ATOM 8089 N N . THR B 1 495 ? 4.484 1.54 -17.328 1 64.25 495 THR B N 1
ATOM 8090 C CA . THR B 1 495 ? 4.203 0.175 -17.75 1 64.25 495 THR B CA 1
ATOM 8091 C C . THR B 1 495 ? 5.5 -0.608 -17.938 1 64.25 495 THR B C 1
ATOM 8093 O O . THR B 1 495 ? 5.602 -1.761 -17.516 1 64.25 495 THR B O 1
ATOM 8096 N N . ASP B 1 496 ? 6.453 0.071 -18.453 1 67.75 496 ASP B N 1
ATOM 8097 C CA . ASP B 1 496 ? 7.711 -0.612 -18.734 1 67.75 496 ASP B CA 1
ATOM 8098 C C . ASP B 1 496 ? 8.461 -0.94 -17.453 1 67.75 496 ASP B C 1
ATOM 8100 O O . ASP B 1 496 ? 8.992 -2.045 -17.297 1 67.75 496 ASP B O 1
ATOM 8104 N N . ASN B 1 497 ? 8.422 -0.034 -16.609 1 80.5 497 ASN B N 1
ATOM 8105 C CA . ASN B 1 497 ? 9.141 -0.244 -15.352 1 80.5 497 ASN B CA 1
ATOM 8106 C C . ASN B 1 497 ? 8.469 -1.31 -14.492 1 80.5 497 ASN B C 1
ATOM 8108 O O . ASN B 1 497 ? 9.148 -2.1 -13.836 1 80.5 497 ASN B O 1
ATOM 8112 N N . SER B 1 498 ? 7.203 -1.321 -14.641 1 81.81 498 SER B N 1
ATOM 8113 C CA . SER B 1 498 ? 6.48 -2.314 -13.852 1 81.81 498 SER B CA 1
ATOM 8114 C C . SER B 1 498 ? 6.754 -3.727 -14.359 1 81.81 498 SER B C 1
ATOM 8116 O O . SER B 1 498 ? 6.867 -4.668 -13.57 1 81.81 498 SER B O 1
ATOM 8118 N N . GLU B 1 499 ? 6.879 -3.826 -15.672 1 85.69 499 GLU B N 1
ATOM 8119 C CA . GLU B 1 499 ? 7.152 -5.137 -16.25 1 85.69 499 GLU B CA 1
ATOM 8120 C C . GLU B 1 499 ? 8.523 -5.652 -15.836 1 85.69 499 GLU B C 1
ATOM 8122 O O . GLU B 1 499 ? 8.68 -6.836 -15.523 1 85.69 499 GLU B O 1
ATOM 8127 N N . SER B 1 500 ? 9.531 -4.758 -15.859 1 90.75 500 SER B N 1
ATOM 8128 C CA . SER B 1 500 ? 10.875 -5.145 -15.453 1 90.75 500 SER B CA 1
ATOM 8129 C C . SER B 1 500 ? 10.906 -5.598 -13.992 1 90.75 500 SER B C 1
ATOM 8131 O O . SER B 1 500 ? 11.562 -6.59 -13.656 1 90.75 500 SER B O 1
ATOM 8133 N N . CYS B 1 501 ? 10.219 -4.871 -13.188 1 91.19 501 CYS B N 1
ATOM 8134 C CA . CYS B 1 501 ? 10.164 -5.203 -11.766 1 91.19 501 CYS B CA 1
ATOM 8135 C C . CYS B 1 501 ? 9.516 -6.562 -11.547 1 91.19 501 CYS B C 1
ATOM 8137 O O . CYS B 1 501 ? 10.031 -7.391 -10.797 1 91.19 501 CYS B O 1
ATOM 8139 N N . LEU B 1 502 ? 8.438 -6.824 -12.258 1 91.12 502 LEU B N 1
ATOM 8140 C CA . LEU B 1 502 ? 7.707 -8.07 -12.078 1 91.12 502 LEU B CA 1
ATOM 8141 C C . LEU B 1 502 ? 8.492 -9.25 -12.656 1 91.12 502 LEU B C 1
ATOM 8143 O O . LEU B 1 502 ? 8.484 -10.344 -12.094 1 91.12 502 LEU B O 1
ATOM 8147 N N . GLN B 1 503 ? 9.109 -9 -13.758 1 92.94 503 GLN B N 1
ATOM 8148 C CA . GLN B 1 503 ? 9.93 -10.039 -14.367 1 92.94 503 GLN B CA 1
ATOM 8149 C C . GLN B 1 503 ? 11.016 -10.516 -13.398 1 92.94 503 GLN B C 1
ATOM 8151 O O . GLN B 1 503 ? 11.203 -11.727 -13.227 1 92.94 503 GLN B O 1
ATOM 8156 N N . LEU B 1 504 ? 11.719 -9.602 -12.812 1 93.25 504 LEU B N 1
ATOM 8157 C CA . LEU B 1 504 ? 12.812 -9.961 -11.914 1 93.25 504 LEU B CA 1
ATOM 8158 C C . LEU B 1 504 ? 12.281 -10.609 -10.633 1 93.25 504 LEU B C 1
ATOM 8160 O O . LEU B 1 504 ? 12.969 -11.414 -10.008 1 93.25 504 LEU B O 1
ATOM 8164 N N . LYS B 1 505 ? 11.102 -10.234 -10.281 1 90.81 505 LYS B N 1
ATOM 8165 C CA . LYS B 1 505 ? 10.523 -10.766 -9.055 1 90.81 505 LYS B CA 1
ATOM 8166 C C . LYS B 1 505 ? 10.125 -12.234 -9.234 1 90.81 505 LYS B C 1
ATOM 8168 O O . LYS B 1 505 ? 10.266 -13.031 -8.305 1 90.81 505 LYS B O 1
ATOM 8173 N N . VAL B 1 506 ? 9.695 -12.602 -10.414 1 92.12 506 VAL B N 1
ATOM 8174 C CA . VAL B 1 506 ? 9.062 -13.906 -10.547 1 92.12 506 VAL B CA 1
ATOM 8175 C C . VAL B 1 506 ? 9.992 -14.859 -11.297 1 92.12 506 VAL B C 1
ATOM 8177 O O . VAL B 1 506 ? 9.781 -16.078 -11.297 1 92.12 506 VAL B O 1
ATOM 8180 N N . THR B 1 507 ? 11.047 -14.367 -11.938 1 93.38 507 THR B N 1
ATOM 8181 C CA . THR B 1 507 ? 11.906 -15.195 -12.773 1 93.38 507 THR B CA 1
ATOM 8182 C C . THR B 1 507 ? 12.719 -16.172 -11.922 1 93.38 507 THR B C 1
ATOM 8184 O O . THR B 1 507 ? 12.977 -15.898 -10.742 1 93.38 507 THR B O 1
ATOM 8187 N N . ASN B 1 508 ? 13.047 -17.281 -12.508 1 90.25 508 ASN B N 1
ATOM 8188 C CA . ASN B 1 508 ? 13.938 -18.25 -11.875 1 90.25 508 ASN B CA 1
ATOM 8189 C C . ASN B 1 508 ? 15.367 -18.094 -12.383 1 90.25 508 ASN B C 1
ATOM 8191 O O . ASN B 1 508 ? 16.281 -18.781 -11.898 1 90.25 508 ASN B O 1
ATOM 8195 N N . TYR B 1 509 ? 15.539 -17.203 -13.359 1 92.62 509 TYR B N 1
ATOM 8196 C CA . TYR B 1 509 ? 16.875 -16.891 -13.836 1 92.62 509 TYR B CA 1
ATOM 8197 C C . TYR B 1 509 ? 17.578 -15.922 -12.891 1 92.62 509 TYR B C 1
ATOM 8199 O O . TYR B 1 509 ? 16.922 -15.109 -12.234 1 92.62 509 TYR B O 1
ATOM 8207 N N . GLU B 1 510 ? 18.828 -16.062 -12.812 1 92.44 510 GLU B N 1
ATOM 8208 C CA . GLU B 1 510 ? 19.641 -15.094 -12.07 1 92.44 510 GLU B CA 1
ATOM 8209 C C . GLU B 1 510 ? 20.297 -14.102 -13.008 1 92.44 510 GLU B C 1
ATOM 8211 O O . GLU B 1 510 ? 21 -14.492 -13.945 1 92.44 510 GLU B O 1
ATOM 8216 N N . PRO B 1 511 ? 20 -12.844 -12.758 1 94.38 511 PRO B N 1
ATOM 8217 C CA . PRO B 1 511 ? 20.719 -11.867 -13.578 1 94.38 511 PRO B CA 1
ATOM 8218 C C . PRO B 1 511 ? 22.234 -11.977 -13.445 1 94.38 511 PRO B C 1
ATOM 8220 O O . PRO B 1 511 ? 22.75 -12.227 -12.352 1 94.38 511 PRO B O 1
ATOM 8223 N N . GLN B 1 512 ? 22.953 -11.82 -14.555 1 94.56 512 GLN B N 1
ATOM 8224 C CA . GLN B 1 512 ? 24.406 -11.867 -14.555 1 94.56 512 GLN B CA 1
ATOM 8225 C C . GLN B 1 512 ? 25.016 -10.523 -14.141 1 94.56 512 GLN B C 1
ATOM 8227 O O . GLN B 1 512 ? 25.594 -9.82 -14.969 1 94.56 512 GLN B O 1
ATOM 8232 N N . ILE B 1 513 ? 25.016 -10.242 -12.922 1 92.69 513 ILE B N 1
ATOM 8233 C CA . ILE B 1 513 ? 25.344 -8.938 -12.352 1 92.69 513 ILE B CA 1
ATOM 8234 C C . ILE B 1 513 ? 26.812 -8.617 -12.617 1 92.69 513 ILE B C 1
ATOM 8236 O O . ILE B 1 513 ? 27.156 -7.469 -12.922 1 92.69 513 ILE B O 1
ATOM 8240 N N . ARG B 1 514 ? 27.688 -9.586 -12.5 1 89.12 514 ARG B N 1
ATOM 8241 C CA . ARG B 1 514 ? 29.109 -9.375 -12.742 1 89.12 514 ARG B CA 1
ATOM 8242 C C . ARG B 1 514 ? 29.344 -8.898 -14.172 1 89.12 514 ARG B C 1
ATOM 8244 O O . ARG B 1 514 ? 30.125 -7.965 -14.398 1 89.12 514 ARG B O 1
ATOM 8251 N N . LYS B 1 515 ? 28.703 -9.617 -15.039 1 91.5 515 LYS B N 1
ATOM 8252 C CA . LYS B 1 515 ? 28.812 -9.234 -16.438 1 91.5 515 LYS B CA 1
ATOM 8253 C C . LYS B 1 515 ? 28.281 -7.824 -16.672 1 91.5 515 LYS B C 1
ATOM 8255 O O . LYS B 1 515 ? 28.922 -7.02 -17.359 1 91.5 515 LYS B O 1
ATOM 8260 N N . LEU B 1 516 ? 27.156 -7.5 -16.125 1 93.25 516 LEU B N 1
ATOM 8261 C CA . LEU B 1 516 ? 26.516 -6.199 -16.297 1 93.25 516 LEU B CA 1
ATOM 8262 C C . LEU B 1 516 ? 27.375 -5.086 -15.703 1 93.25 516 LEU B C 1
ATOM 8264 O O . LEU B 1 516 ? 27.484 -4.004 -16.281 1 93.25 516 LEU B O 1
ATOM 8268 N N . SER B 1 517 ? 27.984 -5.328 -14.547 1 89.62 517 SER B N 1
ATOM 8269 C CA . SER B 1 517 ? 28.828 -4.348 -13.875 1 89.62 517 SER B CA 1
ATOM 8270 C C . SER B 1 517 ? 30.078 -4.039 -14.703 1 89.62 517 SER B C 1
ATOM 8272 O O . SER B 1 517 ? 30.516 -2.891 -14.758 1 89.62 517 SER B O 1
ATOM 8274 N N . GLN B 1 518 ? 30.641 -5.008 -15.297 1 87.25 518 GLN B N 1
ATOM 8275 C CA . GLN B 1 518 ? 31.828 -4.832 -16.125 1 87.25 518 GLN B CA 1
ATOM 8276 C C . GLN B 1 518 ? 31.516 -4.023 -17.375 1 87.25 518 GLN B C 1
ATOM 8278 O O . GLN B 1 518 ? 32.312 -3.197 -17.812 1 87.25 518 GLN B O 1
ATOM 8283 N N . GLU B 1 519 ? 30.375 -4.277 -17.875 1 86.25 519 GLU B N 1
ATOM 8284 C CA . GLU B 1 519 ? 29.969 -3.545 -19.062 1 86.25 519 GLU B CA 1
ATOM 8285 C C . GLU B 1 519 ? 29.734 -2.066 -18.75 1 86.25 519 GLU B C 1
ATOM 8287 O O . GLU B 1 519 ? 30.016 -1.204 -19.594 1 86.25 519 GLU B O 1
ATOM 8292 N N . MET B 1 520 ? 29.219 -1.733 -17.609 1 82.31 520 MET B N 1
ATOM 8293 C CA . MET B 1 520 ? 28.953 -0.356 -17.203 1 82.31 520 MET B CA 1
ATOM 8294 C C . MET B 1 520 ? 30.266 0.398 -16.969 1 82.31 520 MET B C 1
ATOM 8296 O O . MET B 1 520 ? 30.375 1.576 -17.312 1 82.31 520 MET B O 1
ATOM 8300 N N . GLN B 1 521 ? 31.172 -0.189 -16.281 1 70 521 GLN B N 1
ATOM 8301 C CA . GLN B 1 521 ? 32.469 0.437 -16.031 1 70 521 GLN B CA 1
ATOM 8302 C C . GLN B 1 521 ? 33.188 0.736 -17.344 1 70 521 GLN B C 1
ATOM 8304 O O . GLN B 1 521 ? 33.906 1.743 -17.453 1 70 521 GLN B O 1
ATOM 8309 N N . ALA B 1 522 ? 33 -0.084 -18.234 1 58.94 522 ALA B N 1
ATOM 8310 C CA . ALA B 1 522 ? 33.625 0.107 -19.531 1 58.94 522 ALA B CA 1
ATOM 8311 C C . ALA B 1 522 ? 33.031 1.301 -20.266 1 58.94 522 ALA B C 1
ATOM 8313 O O . ALA B 1 522 ? 33.75 2.012 -20.984 1 58.94 522 ALA B O 1
ATOM 8314 N N . GLN B 1 523 ? 31.766 1.526 -20.078 1 56.62 523 GLN B N 1
ATOM 8315 C CA . GLN B 1 523 ? 31.125 2.658 -20.734 1 56.62 523 GLN B CA 1
ATOM 8316 C C . GLN B 1 523 ? 31.469 3.971 -20.031 1 56.62 523 GLN B C 1
ATOM 8318 O O . GLN B 1 523 ? 31.484 5.031 -20.656 1 56.62 523 GLN B O 1
ATOM 8323 N N . GLY B 1 524 ? 31.453 4.117 -18.781 1 50.06 524 GLY B N 1
ATOM 8324 C CA . GLY B 1 524 ? 31.828 5.328 -18.078 1 50.06 524 GLY B CA 1
ATOM 8325 C C . GLY B 1 524 ? 33.25 5.754 -18.344 1 50.06 524 GLY B C 1
ATOM 8326 O O . GLY B 1 524 ? 33.625 6.914 -18.125 1 50.06 524 GLY B O 1
ATOM 8327 N N . SER B 1 525 ? 34.188 4.832 -18.453 1 39.22 525 SER B N 1
ATOM 8328 C CA . SER B 1 525 ? 35.531 5.23 -18.766 1 39.22 525 SER B CA 1
ATOM 8329 C C . SER B 1 525 ? 35.656 5.75 -20.188 1 39.22 525 SER B C 1
ATOM 8331 O O . SER B 1 525 ? 36.719 6.219 -20.594 1 39.22 525 SER B O 1
ATOM 8333 N N . HIS B 1 526 ? 34.719 5.473 -20.938 1 34.44 526 HIS B N 1
ATOM 8334 C CA . HIS B 1 526 ? 34.938 6.156 -22.203 1 34.44 526 HIS B CA 1
ATOM 8335 C C . HIS B 1 526 ? 34.312 7.555 -22.188 1 34.44 526 HIS B C 1
ATOM 8337 O O . HIS B 1 526 ? 33.219 7.75 -21.656 1 34.44 526 HIS B O 1
#

pLDDT: mean 85.89, std 13.43, range [33.69, 98.31]

Organism: Caligus rogercresseyi (NCBI:txid217165)

Nearest PDB structures (foldseek):
  4wic-assembly2_C  TM=1.271E-01  e=2.406E+00  macacine betaherpesvirus 3
  8p2z-assembly1_C  TM=1.323E-01  e=4.538E+00  Homo sapiens
  4wic-assembly2_C  TM=1.346E-01  e=3.652E+00  macacine betaherpesvirus 3
  8p2z-assembly1_C  TM=1.315E-01  e=3.810E+00  Homo sapiens

Radius of gyration: 35.26 Å; Cα contacts (8 Å, |Δi|>4): 1485; chains: 2; bounding box: 75×107×76 Å

Sequence (1052 aa):
YNLASCIAKHGKPFTDGEYVKEAFLSCAETLFDDLPNKDTIKTRIKDMPTSARTVQRRIDDMAGDVRAQQTKGLTDANVFSLALDESVDVNDIPRLAVMARYCDIDTTTVREELCCLQPMPDTTRGEDVATAITQHFEDRGVDMRKVFAVTTDGAPSMVGKQKGAVKLIEEKVGHPVMKFHCIIHQENLCAKMSNSDFNDVMATVAKIINFIVKRSALTHRQFRSLLEEMDSAYADLPLHSAVRWLSCGKVLERFVSCIDAIKVFLAEKGQHYPQLEDEKWIVKLMFLADITGHLNELNLRLQGAGQTVLDMFETWSAFVAKLAVFSGDIASSTFRYFRHLREWSSQRNTSTAEIAEYMRELEAEFTTRFVDFRRYGPMFSFLIKPDSFDGQDLDAALVDWMDVLQDVEMQLIELKSSSLWVTKFAELRKQLESIPVQQHGACILQCWASAPAKFSCLKNIALALLSVFGSTYLCEQVFSHMKIVLSPTRSRLTTDNSESCLQLKVTNYEPQIRKLSQEMQAQGSHYNLASCIAKHGKPFTDGEYVKEAFLSCAETLFDDLPNKDTIKTRIKDMPTSARTVQRRIDDMAGDVRAQQTKGLTDANVFSLALDESVDVNDIPRLAVMARYCDIDTTTVREELCCLQPMPDTTRGEDVATAITQHFEDRGVDMRKVFAVTTDGAPSMVGKQKGAVKLIEEKVGHPVMKFHCIIHQENLCAKMSNSDFNDVMATVAKIINFIVKRSALTHRQFRSLLEEMDSAYADLPLHSAVRWLSCGKVLERFVSCIDAIKVFLAEKGQHYPQLEDEKWIVKLMFLADITGHLNELNLRLQGAGQTVLDMFETWSAFVAKLAVFSGDIASSTFRYFRHLREWSSQRNTSTAEIAEYMRELEAEFTTRFVDFRRYGPMFSFLIKPDSFDGQDLDAALVDWMDVLQDVEMQLIELKSSSLWVTKFAELRKQLESIPVQQHGACILQCWASAPAKFSCLKNIALALLSVFGSTYLCEQVFSHMKIVLSPTRSRLTTDNSESCLQLKVTNYEPQIRKLSQEMQAQGSH

InterPro domains:
  IPR008906 HAT, C-terminal dimerisation domain [PF05699] (427-502)
  IPR012337 Ribonuclease H-like superfamily [SSF53098] (76-505)

Foldseek 3Di:
DVVLLVCLQVLHALQCLVVVLVVCLVVLCVVCVVPPCSVVVNVVSVPDPRHSVVSLVLLLLLLVLLLLVVLVQLQPFQAKEWEWEWDAAPVRWIWIWIWIWFADLVVLDIFIATNFTDTDRPDPALVSLLVVVVVSCVVSPHQLLRYQAYEYQPDCSQPPPPGHNQVSSCVVSPADHQYAHAPLSLLLVLLQQPDPLLVVLLVVLLVLVVVCLVVVPPDDPLCVQLVVLCCVQCVPPDSPPSGSLLSVLVNLLSCLVCVVVSVVVCVVVVHDDVLSVDLQSVLSSLLSNQVSVLSNVLSVQSADAQFALLSNLVSLVVVLVVLVVCLVCLVVVVCPSRVSNNVSCVVHPHDSVVVNVSSVSSSVSSVPPRPSCVLLNVVLVCLQCLLPDDPVSDDCRSCVVVVLNVCQVVLSVVQNPDPVNNVLSVVLVVVCVVDDSSCNLSSSSNSLSPDDPSNVSSSSVSRSSSNDDNRSNLVVVLSVSLNSSCDPVNVVQDPSSSGSSSSSNSGPDDRPVVVVVVVVVVVVVD/DVVLLVCLQVLHALQCLVVVLVVVLVVLCPVCVPPPCSVVVNVVSVPDDRHSVVSLVLLLLLLVLLLLVVLVQLQPFQAKEWEWEWDAAPVRWIWIWIWIWFADLVVLDIFIATNFTDTDRPDPALVSLLVVVVVSCVVSVHQLLRYQAYEYQPDCSQDPPPGHNQVSSCVVSPADHQYAHAPLSLLLVLLQQPDPLLVVLLVVLLVLVVVCLVVPPPDDPLCVQLVVLCCVQCVPPDSPPSGSLLSVLSNLLSCLVCVVVSVVVCVVVVHDDVLSVDLQSVLSSLLSNQVSVLSNVLSVQSADAQFALLSNLVSLVVVLVVLVVCLVCLVVVVCPSRVSNNVSCVVHPHDSVVVSVSSVSSSVSSVPPRVSCVLLNVVLVCLLCLLPDDLVSDDCRSCVVVVQNVCQVVLSVVQNPDPVNNVLSVVLVVVCVVDDSSCNLSSSSNSLSPDDVSNVSSSSVSRSSSNDDNRSNLVVVLSVSLNSSCDPVNVVQDPSSSGSSSSSNSGPDDRPVVVVVVVVVVVVVD